Protein AF-0000000074206446 (afdb_homodimer)

Foldseek 3Di:
DDDPDDPDDPPDPDPVVLLVVLVPLLQAFFLAEEEAQELAFKDKDFALVCLLVLLVVLQLLQVLLPDHDDSVVLSVLQVQLVVVVVVVVLVQLQDQWAWDDALLCSQLVRSCVVPDQLSSLQCSQCSLVSQLVCVLRGMDIDGFPQNVVQLVLCVVVVHAYEYQYEDNHPPNSLVVCVVVPNNLSHLFYFYRNQLGIFFLHLVSVQLRQLLLVHAQLRYEYEEAAQSGGQSSSVVRNHSFYEHAHDDCHVPRPDDHPGDGSYYHPHCSVVSVSNVSHDHDDPDPPPPDDPPPPPPPPPPPPPFDPFPPDDPDPPPPDPDPPPPPPPPPLDFFLAEEEAQAQAFKDWDADPVLLLVLLQVVQSSSVSSPQHDHSVLSSVLVVQLVVQQVVVQVVQCVVCVQARRFDDEQLCSCLPRSQQSSQVRSDDPCNVPVSNVSSRCSRCRQVSQLSCQLSRTDIDGFPQSQQVLVLCVLVVHAYEHQYEDNDQVNSLVVCVVVPNSSSHNHYFYRNSVRHFFVHLVRVLSSCSNSVGDQQRYEYEEADLRGRQNSSVVSNHNFYEYEAPGPDHPVVLVVLCPDPPDSSHGPYYYHGPNVVCVVRNPRDPPPPD/DDDPDDPDDPPDPDPVVLLPVLVPLLQAFFLAEEEAQYLAFKDKDFALVCLLVLLVVLQLLQVLLPDHDDSVVLSVLQVQLVVVVVVVVLVQLQDQWAWDDALLCSQLVRSCVVPDQLSSLQCSQCSLVSQLVCVLRGMDIDGFPQNVVQLVLCVVVVHAYEYQYEDNHPPNSLVVCVVVPNNLSHLFYFYRNQLGIFFLHLVSVQLSQLLLVHAQLRYEYEEAACSGGQSSSVVRNHSFYEHAHDDCHVPRPDDDDGDGSYYHPHCSVVSVSNVSHDHDDPDPPPPDDPPPPPPPPPPPPPADPFPPDDPDPPPPDDDPPPPPPPPPLDFFLAEEEAQAQAFWDWDADPVLLLVLLQVVQSSSVSSPQHDHSVLSSVLVVQLVVQQVVVQVVQCVVCVQARRFDDEQLCSCLPRSQQSSQVSSDDPCNVPVSNVSSRCSRCRQVSQLSCQLSRTDIDGFPQSQQVLVLCVLVVHAYEHQYEDNDQVNSLVVCVVVPNSSSHNHYFYRNSVRHFFVHLVRVLSSCSNSVGDQQRYEYEEADLRGGQNSSVVSNHNFYEYEAPGPDHPVVLVVLCPDPPDSSHGPYYYHGPNVVCVVRNPRDPPPPD

Solvent-accessible surface area (backbone atoms only — not comparable to full-atom values): 62013 Å² total; per-residue (Å²): 132,85,80,80,81,79,80,77,77,81,77,72,84,65,76,59,64,69,51,56,63,36,55,54,44,54,41,46,39,45,68,28,46,34,29,22,44,71,39,44,46,25,38,77,44,77,33,77,84,39,44,63,60,51,19,42,54,51,30,52,49,37,39,36,22,70,42,85,56,59,42,69,60,42,31,50,41,38,52,26,15,52,51,25,49,53,25,38,53,54,22,36,32,44,25,60,72,24,67,40,67,50,47,41,53,46,29,33,26,32,40,24,36,91,49,59,70,27,57,19,43,31,43,29,45,41,14,64,60,50,44,31,51,49,59,59,57,38,34,46,75,44,77,32,62,39,45,72,59,33,56,51,49,28,59,76,70,67,33,48,30,30,36,44,30,76,34,87,36,44,67,40,52,52,51,52,32,47,73,70,72,46,51,84,67,42,39,42,54,35,27,12,44,66,64,44,38,23,54,18,17,26,63,54,54,42,35,50,26,26,23,56,70,49,49,30,56,44,18,33,36,37,24,25,37,49,52,32,36,39,42,13,34,60,70,42,42,36,40,30,33,35,32,18,52,42,97,51,32,89,57,53,94,44,80,67,87,71,74,58,55,42,80,29,76,42,45,45,53,51,41,55,46,57,69,68,20,38,74,72,73,85,64,85,64,71,80,69,74,73,72,79,65,74,72,73,74,67,76,68,75,68,78,72,77,76,72,77,80,76,76,82,76,76,78,72,77,79,78,75,81,71,80,78,61,80,69,72,83,68,65,42,46,24,43,38,30,29,39,80,33,49,42,26,44,70,41,80,41,70,69,48,38,47,52,47,19,37,52,53,15,52,49,37,32,63,24,72,45,57,47,46,35,64,52,42,55,64,24,47,62,56,29,53,51,44,47,52,51,48,52,54,51,44,48,63,72,28,71,70,48,77,21,64,36,69,45,43,44,55,47,35,44,67,43,35,34,61,49,48,25,60,63,50,34,71,69,39,48,78,50,42,62,27,59,34,30,37,32,35,42,41,11,60,66,50,35,43,52,48,54,55,26,61,36,50,74,41,76,36,70,36,40,68,60,41,44,52,38,31,54,74,70,67,30,31,27,26,41,46,30,76,43,80,36,50,67,42,51,52,51,53,33,44,75,70,68,49,40,80,56,46,17,31,47,38,29,10,36,78,72,42,38,21,65,37,16,30,60,46,53,39,49,43,33,44,26,47,68,34,52,38,64,48,15,35,39,40,24,28,45,42,80,29,46,38,37,7,32,50,68,42,44,39,52,38,34,35,31,38,43,83,27,83,41,55,58,67,56,52,50,52,40,55,67,39,82,79,49,83,42,40,47,78,42,77,38,74,44,56,43,54,46,36,80,73,58,35,80,73,64,78,71,75,76,128,134,84,80,79,81,78,80,76,74,80,78,71,84,64,75,58,64,69,49,56,64,36,56,57,43,54,41,46,41,46,67,28,45,34,30,22,44,70,38,43,46,26,40,76,44,79,32,78,83,39,45,63,58,52,20,43,54,51,30,52,49,36,38,35,21,69,42,84,56,60,42,70,61,42,30,49,41,38,52,24,17,51,50,26,48,53,26,37,53,54,22,36,32,45,25,61,71,26,66,40,67,50,46,40,52,47,28,33,27,31,40,23,36,92,50,56,70,29,56,18,43,29,44,28,45,41,16,65,62,51,44,30,51,47,58,60,56,40,35,47,76,44,78,31,62,38,44,72,60,35,54,51,48,29,59,76,71,66,32,46,30,30,36,44,29,76,35,87,36,41,67,40,53,52,51,52,31,48,75,70,72,47,50,86,67,42,40,42,54,35,27,12,43,67,62,44,38,24,55,19,17,26,63,56,55,42,35,50,24,25,23,54,70,49,50,30,56,45,17,34,36,39,23,25,36,51,52,32,36,39,41,13,32,60,69,42,42,34,38,30,34,33,31,19,51,42,97,51,31,91,58,54,96,44,80,68,88,72,75,58,56,43,80,30,75,42,45,46,53,50,43,54,46,57,68,68,20,39,73,72,72,82,65,84,64,71,79,68,74,72,72,78,65,72,71,74,73,67,77,67,77,72,77,72,77,76,71,78,80,76,76,83,76,77,77,75,78,80,80,77,82,73,80,79,62,80,68,72,83,69,66,43,46,25,43,37,28,28,39,78,33,49,42,26,43,71,41,79,40,68,68,48,39,47,52,47,20,35,51,53,15,53,47,36,33,63,26,73,46,57,47,46,36,64,51,42,54,65,25,48,62,56,29,52,51,45,49,52,51,49,52,54,51,44,48,63,73,30,73,67,46,79,21,64,36,70,46,45,43,56,48,34,45,67,43,36,34,60,50,48,26,60,62,49,33,70,67,38,48,77,52,44,61,27,59,34,30,37,32,34,40,39,12,60,65,48,34,42,53,48,55,56,26,60,36,50,74,42,77,37,69,35,41,67,60,42,46,51,38,29,55,74,71,68,32,32,27,27,42,45,30,75,41,80,35,49,67,42,52,51,51,53,33,44,73,71,69,50,39,79,57,46,18,31,47,35,29,9,36,78,72,41,39,21,66,37,16,29,60,48,53,38,49,44,33,44,26,47,69,33,51,38,64,48,15,35,38,39,24,28,44,40,80,30,45,38,37,8,33,50,69,42,44,39,52,37,33,33,32,38,43,83,26,82,41,56,59,68,58,52,51,52,39,55,66,38,82,79,49,83,42,40,46,78,41,76,38,74,45,55,43,55,45,36,81,72,57,34,80,72,64,79,71,74,74,128

Sequence (1212 aa):
MTDTSAAGAPSAPSALAASSLAVSALAVRPEALLLDFGGVIFQTRKRPEEWPGVAAYVAEHLARAGHRIATEDLESVLRGGNTALKSWKNAQSRRLEPTELTHREIWRDFYGSPLPAAAREVLAGSAGLLQHHLTATLAEHTVRPGIPELLDLARDLGVPLGIVSNAHSGRAHRALLDEHGLGDAFAVQVYSDEVGIRKPHPGMIELAAAALGTAPERCWYVGDTYDRDVVAGRRAGVGAVVLTRHHHTDNPPFPVAERADAVLDTPKGLVELLRAAEPVAPSSAPPMAPSATPSLAVPENGPAPTSPSSPKFLGSGPAQSEETSGSKERLPSALLLDHGGVLHVSVPDDAVRLAFAAGLADRLTRAGYPLTADQVSDAMPEVRAAHKDWKNRSEADAAGADVPEIDARTFWTQLALDPLARRVGGAVAEDPSGLRAWLRAEAHDLMARYARAKSVPTLRPGVRDLLEAAHAHGVPVAVVSNTVNGRAVREELDADGIGHLVGAHVYSDELGHRKPDRLMPATALRALGADPATAVFVGDKPQRDVLAARAAGVGVTVLVRGGSTPDDVLDALHADVGHPARPDHVIDEMGDLLGLLLPAAPSAVPMTDTSAAGAPSAPSALAASSLAVSALAVRPEALLLDFGGVIFQTRKRPEEWPGVAAYVAEHLARAGHRIATEDLESVLRGGNTALKSWKNAQSRRLEPTELTHREIWRDFYGSPLPAAAREVLAGSAGLLQHHLTATLAEHTVRPGIPELLDLARDLGVPLGIVSNAHSGRAHRALLDEHGLGDAFAVQVYSDEVGIRKPHPGMIELAAAALGTAPERCWYVGDTYDRDVVAGRRAGVGAVVLTRHHHTDNPPFPVAERADAVLDTPKGLVELLRAAEPVAPSSAPPMAPSATPSLAVPENGPAPTSPSSPKFLGSGPAQSEETSGSKERLPSALLLDHGGVLHVSVPDDAVRLAFAAGLADRLTRAGYPLTADQVSDAMPEVRAAHKDWKNRSEADAAGADVPEIDARTFWTQLALDPLARRVGGAVAEDPSGLRAWLRAEAHDLMARYARAKSVPTLRPGVRDLLEAAHAHGVPVAVVSNTVNGRAVREELDADGIGHLVGAHVYSDELGHRKPDRLMPATALRALGADPATAVFVGDKPQRDVLAARAAGVGVTVLVRGGSTPDDVLDALHADVGHPARPDHVIDEMGDLLGLLLPAAPSAVP

Nearest PDB structures (foldseek):
  3quc-assembly1_A  TM=5.834E-01  e=2.691E-07  Bacteroides thetaiotaomicron
  3qub-assembly1_A  TM=6.107E-01  e=7.166E-07  Bacteroides thetaiotaomicron
  3qxg-assembly1_B  TM=5.596E-01  e=4.158E-07  Bacteroides thetaiotaomicron
  3qu4-assembly5_E  TM=5.885E-01  e=2.247E-06  Bacteroides thetaiotaomicron
  3qu7-assembly3_A  TM=5.609E-01  e=1.304E-06  Bacteroides thetaiotaomicron

Organism: NCBI:txid88382

Secondary structure (DSSP, 8-state):
--------------THHHHHHHHHHTTBPPSEEEE-TBTTTEEEEE-GGGHHHHHHHHHHHHHHTT----HHHHHHHHHHHHHHHHHHHHHHTTSSSPBPPPHHHIIIIIITTTS-HHHHHHHHHTHHHHHHHHHHHSEEEEEPTTHHHHHHHHHHHT--EEEEE--S-HHHHHHHHHHTT-GGG-SEEEEHHHHSB-TT-THHHHHHHHHTTS-GGGEEEEES-IIIIIHHHHHHT-SEEEEE--TTTT--SS------SEEESSTHHHHHHHHHPBPPP---------------------------------------------------S-EEE-SBTTTEEEE--HHHHHHHHHHHHHHHHHTT----HHHHHHHHHHHHHHHHHHHHHHHHHHTTSS-BPPPHHHIIIIISHHHHHHHH-HHHHH-THHHHHHHHHHHHHHHHHHHHHS-EEEEPTTHHHHHHHHHHTT--EEEEE--S-HHHHHHHHHHTT-GGG--EEEEHHHHSB-TTSTHHHHHHHHHHT--GGG-EEEES-IIIIIHHHHHTT-SEEEEETTSSS-HHHHHHHHH-TT-TT--SEEESSTTHHHHHTS--------/--------------THHHHHHHHHHTTBPPSEEEE-TBTTTEEEEE-GGGHHHHHHHHHHHHHHTT----HHHHHHHHHHHHHHHHHHHHHHTTSSSPBPPPHHHIIIIIITTTS-HHHHHHHHHTHHHHHHHHHHHSEEEEEPTTHHHHHHHHHHHT--EEEEE--S-HHHHHHHHHHTT-GGG-SEEEEHHHHSB-TT-THHHHHHHHHTTS-GGGEEEEES-IIIIIHHHHHHT-SEEEEE--TTTT--SS------SEEESSTHHHHHHHHHPBPP----------------------------------------------------S-EEE-SBTTTEEEE--HHHHHHHHHHHHHHHHHTT----HHHHHHHHHHHHHHHHHHHHHHHHHHTTSS-BPPPHHHIIIIISHHHHHHHH-HHHHH-THHHHHHHHHHHHHHHHHHHHHS-EEEEPTTHHHHHHHHHHTT--EEEEE--S-HHHHHHHHHHTT-GGG--EEEEHHHHSB-TTSTHHHHHHHHHHT--GGG-EEEES-IIIIIHHHHHTT-SEEEEETTSSS-HHHHHHHHH-TT-TT--SEEESSTTHHHHHTS--------

Structure (mmCIF, N/CA/C/O backbone):
data_AF-0000000074206446-model_v1
#
loop_
_entity.id
_entity.type
_entity.pdbx_description
1 polymer 'HAD superfamily hydrolase (TIGR01509 family)'
#
loop_
_atom_site.group_PDB
_atom_site.id
_atom_site.type_symbol
_atom_site.label_atom_id
_atom_site.label_alt_id
_atom_site.label_comp_id
_atom_site.label_asym_id
_atom_site.label_entity_id
_atom_site.label_seq_id
_atom_site.pdbx_PDB_ins_code
_atom_site.Cartn_x
_atom_site.Cartn_y
_atom_site.Cartn_z
_atom_site.occupancy
_atom_site.B_iso_or_equiv
_atom_site.auth_seq_id
_atom_site.auth_comp_id
_atom_site.auth_asym_id
_atom_site.auth_atom_id
_atom_site.pdbx_PDB_model_num
ATOM 1 N N . MET A 1 1 ? 27.375 50.906 -47.625 1 24.5 1 MET A N 1
ATOM 2 C CA . MET A 1 1 ? 27.688 49.562 -48.062 1 24.5 1 MET A CA 1
ATOM 3 C C . MET A 1 1 ? 28.281 48.719 -46.938 1 24.5 1 MET A C 1
ATOM 5 O O . MET A 1 1 ? 28.953 47.719 -47.156 1 24.5 1 MET A O 1
ATOM 9 N N . THR A 1 2 ? 28.094 49.094 -45.688 1 27.64 2 THR A N 1
ATOM 10 C CA . THR A 1 2 ? 28.797 48.656 -44.469 1 27.64 2 THR A CA 1
ATOM 11 C C . THR A 1 2 ? 28.5 47.219 -44.156 1 27.64 2 THR A C 1
ATOM 13 O O . THR A 1 2 ? 27.328 46.812 -44.125 1 27.64 2 THR A O 1
ATOM 16 N N . ASP A 1 3 ? 29.469 46.312 -44.438 1 25.67 3 ASP A N 1
ATOM 17 C CA . ASP A 1 3 ? 29.594 44.875 -44.469 1 25.67 3 ASP A CA 1
ATOM 18 C C . ASP A 1 3 ? 29.562 44.281 -43.031 1 25.67 3 ASP A C 1
ATOM 20 O O . ASP A 1 3 ? 30.5 44.469 -42.25 1 25.67 3 ASP A O 1
ATOM 24 N N . THR A 1 4 ? 28.453 44.312 -42.281 1 30.42 4 THR A N 1
ATOM 25 C CA . THR A 1 4 ? 28.344 43.875 -40.875 1 30.42 4 THR A CA 1
ATOM 26 C C . THR A 1 4 ? 28.625 42.375 -40.781 1 30.42 4 THR A C 1
ATOM 28 O O . THR A 1 4 ? 27.969 41.562 -41.438 1 30.42 4 THR A O 1
ATOM 31 N N . SER A 1 5 ? 29.859 41.969 -40.375 1 26.14 5 SER A N 1
ATOM 32 C CA . SER A 1 5 ? 30.484 40.656 -40.25 1 26.14 5 SER A CA 1
ATOM 33 C C . SER A 1 5 ? 29.734 39.781 -39.25 1 26.14 5 SER A C 1
ATOM 35 O O . SER A 1 5 ? 29.422 40.219 -38.125 1 26.14 5 SER A O 1
ATOM 37 N N . ALA A 1 6 ? 29.062 38.688 -39.781 1 25.64 6 ALA A N 1
ATOM 38 C CA . ALA A 1 6 ? 28.219 37.656 -39.188 1 25.64 6 ALA A CA 1
ATOM 39 C C . ALA A 1 6 ? 28.969 36.844 -38.156 1 25.64 6 ALA A C 1
ATOM 41 O O . ALA A 1 6 ? 29.953 36.188 -38.469 1 25.64 6 ALA A O 1
ATOM 42 N N . ALA A 1 7 ? 29.016 37.25 -36.844 1 30.38 7 ALA A N 1
ATOM 43 C CA . ALA A 1 7 ? 29.625 36.594 -35.719 1 30.38 7 ALA A CA 1
ATOM 44 C C . ALA A 1 7 ? 29.203 35.125 -35.656 1 30.38 7 ALA A C 1
ATOM 46 O O . ALA A 1 7 ? 28 34.812 -35.719 1 30.38 7 ALA A O 1
ATOM 47 N N . GLY A 1 8 ? 30.078 34.188 -36.062 1 25.44 8 GLY A N 1
ATOM 48 C CA . GLY A 1 8 ? 30 32.75 -36.219 1 25.44 8 GLY A CA 1
ATOM 49 C C . GLY A 1 8 ? 29.516 32.031 -35 1 25.44 8 GLY A C 1
ATOM 50 O O . GLY A 1 8 ? 29.766 32.469 -33.875 1 25.44 8 GLY A O 1
ATOM 51 N N . ALA A 1 9 ? 28.359 31.266 -35.094 1 31.3 9 ALA A N 1
ATOM 52 C CA . ALA A 1 9 ? 27.625 30.422 -34.156 1 31.3 9 ALA A CA 1
ATOM 53 C C . ALA A 1 9 ? 28.562 29.422 -33.469 1 31.3 9 ALA A C 1
ATOM 55 O O . ALA A 1 9 ? 29.391 28.781 -34.094 1 31.3 9 ALA A O 1
ATOM 56 N N . PRO A 1 10 ? 28.828 29.625 -32.156 1 31.64 10 PRO A N 1
ATOM 57 C CA . PRO A 1 10 ? 29.703 28.672 -31.469 1 31.64 10 PRO A CA 1
ATOM 58 C C . PRO A 1 10 ? 29.312 27.219 -31.719 1 31.64 10 PRO A C 1
ATOM 60 O O . PRO A 1 10 ? 28.141 26.922 -31.969 1 31.64 10 PRO A O 1
ATOM 63 N N . SER A 1 11 ? 30.234 26.406 -32.375 1 27.33 11 SER A N 1
ATOM 64 C CA . SER A 1 11 ? 30.094 24.984 -32.719 1 27.33 11 SER A CA 1
ATOM 65 C C . SER A 1 11 ? 29.688 24.156 -31.516 1 27.33 11 SER A C 1
ATOM 67 O O . SER A 1 11 ? 30.188 24.391 -30.406 1 27.33 11 SER A O 1
ATOM 69 N N . ALA A 1 12 ? 28.5 23.562 -31.594 1 31.23 12 ALA A N 1
ATOM 70 C CA . ALA A 1 12 ? 27.875 22.641 -30.656 1 31.23 12 ALA A CA 1
ATOM 71 C C . ALA A 1 12 ? 28.844 21.531 -30.25 1 31.23 12 ALA A C 1
ATOM 73 O O . ALA A 1 12 ? 29.562 20.984 -31.078 1 31.23 12 ALA A O 1
ATOM 74 N N . PRO A 1 13 ? 29.203 21.562 -28.875 1 32.97 13 PRO A N 1
ATOM 75 C CA . PRO A 1 13 ? 30.156 20.547 -28.438 1 32.97 13 PRO A CA 1
ATOM 76 C C . PRO A 1 13 ? 29.891 19.172 -29.047 1 32.97 13 PRO A C 1
ATOM 78 O O . PRO A 1 13 ? 28.734 18.859 -29.359 1 32.97 13 PRO A O 1
ATOM 81 N N . SER A 1 14 ? 30.844 18.5 -29.688 1 27.55 14 SER A N 1
ATOM 82 C CA . SER A 1 14 ? 30.859 17.328 -30.562 1 27.55 14 SER A CA 1
ATOM 83 C C . SER A 1 14 ? 30.328 16.094 -29.859 1 27.55 14 SER A C 1
ATOM 85 O O . SER A 1 14 ? 30.609 15.883 -28.672 1 27.55 14 SER A O 1
ATOM 87 N N . ALA A 1 15 ? 29.359 15.383 -30.516 1 32.84 15 ALA A N 1
ATOM 88 C CA . ALA A 1 15 ? 28.781 14.055 -30.344 1 32.84 15 ALA A CA 1
ATOM 89 C C . ALA A 1 15 ? 29.859 13.031 -30 1 32.84 15 ALA A C 1
ATOM 91 O O . ALA A 1 15 ? 29.547 11.859 -29.75 1 32.84 15 ALA A O 1
ATOM 92 N N . LEU A 1 16 ? 31.078 13.375 -30.125 1 29.05 16 LEU A N 1
ATOM 93 C CA . LEU A 1 16 ? 32.156 12.398 -29.969 1 29.05 16 LEU A CA 1
ATOM 94 C C . LEU A 1 16 ? 32.375 12.086 -28.484 1 29.05 16 LEU A C 1
ATOM 96 O O . LEU A 1 16 ? 32.781 10.977 -28.141 1 29.05 16 LEU A O 1
ATOM 100 N N . ALA A 1 17 ? 32.219 13.023 -27.578 1 33.34 17 ALA A N 1
ATOM 101 C CA . ALA A 1 17 ? 32.594 12.734 -26.188 1 33.34 17 ALA A CA 1
ATOM 102 C C . ALA A 1 17 ? 31.562 11.805 -25.547 1 33.34 17 ALA A C 1
ATOM 104 O O . ALA A 1 17 ? 31.891 11.039 -24.641 1 33.34 17 ALA A O 1
ATOM 105 N N . ALA A 1 18 ? 30.328 11.992 -25.875 1 36.38 18 ALA A N 1
ATOM 106 C CA . ALA A 1 18 ? 29.312 11.07 -25.375 1 36.38 18 ALA A CA 1
ATOM 107 C C . ALA A 1 18 ? 29.547 9.656 -25.906 1 36.38 18 ALA A C 1
ATOM 109 O O . ALA A 1 18 ? 29.094 8.68 -25.297 1 36.38 18 ALA A O 1
ATOM 110 N N . SER A 1 19 ? 30.078 9.492 -27.047 1 36.16 19 SER A N 1
ATOM 111 C CA . SER A 1 19 ? 30.359 8.219 -27.703 1 36.16 19 SER A CA 1
ATOM 112 C C . SER A 1 19 ? 31.5 7.484 -27.016 1 36.16 19 SER A C 1
ATOM 114 O O . SER A 1 19 ? 31.578 6.254 -27.062 1 36.16 19 SER A O 1
ATOM 116 N N . SER A 1 20 ? 32.406 8.148 -26.422 1 39.66 20 SER A N 1
ATOM 117 C CA . SER A 1 20 ? 33.625 7.496 -25.906 1 39.66 20 SER A CA 1
ATOM 118 C C . SER A 1 20 ? 33.375 6.812 -24.578 1 39.66 20 SER A C 1
ATOM 120 O O . SER A 1 20 ? 33.938 5.754 -24.297 1 39.66 20 SER A O 1
ATOM 122 N N . LEU A 1 21 ? 32.594 7.391 -23.672 1 40.78 21 LEU A N 1
ATOM 123 C CA . LEU A 1 21 ? 32.375 6.789 -22.375 1 40.78 21 LEU A CA 1
ATOM 124 C C . LEU A 1 21 ? 31.391 5.613 -22.484 1 40.78 21 LEU A C 1
ATOM 126 O O . LEU A 1 21 ? 31.453 4.684 -21.672 1 40.78 21 LEU A O 1
ATOM 130 N N . ALA A 1 22 ? 30.344 5.645 -23.328 1 45.88 22 ALA A N 1
ATOM 131 C CA . ALA A 1 22 ? 29.453 4.527 -23.609 1 45.88 22 ALA A CA 1
ATOM 132 C C . ALA A 1 22 ? 30.219 3.309 -24.109 1 45.88 22 ALA A C 1
ATOM 134 O O . ALA A 1 22 ? 29.891 2.17 -23.766 1 45.88 22 ALA A O 1
ATOM 135 N N . VAL A 1 23 ? 31.203 3.527 -24.938 1 51.34 23 VAL A N 1
ATOM 136 C CA . VAL A 1 23 ? 31.984 2.504 -25.625 1 51.34 23 VAL A CA 1
ATOM 137 C C . VAL A 1 23 ? 32.75 1.669 -24.594 1 51.34 23 VAL A C 1
ATOM 139 O O . VAL A 1 23 ? 32.875 0.45 -24.75 1 51.34 23 VAL A O 1
ATOM 142 N N . SER A 1 24 ? 32.812 2.291 -23.375 1 71.88 24 SER A N 1
ATOM 143 C CA . SER A 1 24 ? 33.688 1.622 -22.422 1 71.88 24 SER A CA 1
ATOM 144 C C . SER A 1 24 ? 32.938 0.588 -21.594 1 71.88 24 SER A C 1
ATOM 146 O O . SER A 1 24 ? 33.406 -0.531 -21.391 1 71.88 24 SER A O 1
ATOM 148 N N . ALA A 1 25 ? 31.562 0.763 -21.344 1 82.81 25 ALA A N 1
ATOM 149 C CA . ALA A 1 25 ? 30.844 -0.16 -20.484 1 82.81 25 ALA A CA 1
ATOM 150 C C . ALA A 1 25 ? 30.531 -1.463 -21.219 1 82.81 25 ALA A C 1
ATOM 152 O O . ALA A 1 25 ? 30.453 -2.527 -20.594 1 82.81 25 ALA A O 1
ATOM 153 N N . LEU A 1 26 ? 30.422 -1.42 -22.547 1 93.56 26 LEU A N 1
ATOM 154 C CA . LEU A 1 26 ? 30 -2.564 -23.344 1 93.56 26 LEU A CA 1
ATOM 155 C C . LEU A 1 26 ? 31.203 -3.32 -23.891 1 93.56 26 LEU A C 1
ATOM 157 O O . LEU A 1 26 ? 31.047 -4.316 -24.609 1 93.56 26 LEU A O 1
ATOM 161 N N . ALA A 1 27 ? 32.375 -2.82 -23.531 1 92.75 27 ALA A N 1
ATOM 162 C CA . ALA A 1 27 ? 33.594 -3.475 -23.984 1 92.75 27 ALA A CA 1
ATOM 163 C C . ALA A 1 27 ? 33.875 -4.738 -23.172 1 92.75 27 ALA A C 1
ATOM 165 O O . ALA A 1 27 ? 34.531 -5.66 -23.656 1 92.75 27 ALA A O 1
ATOM 166 N N . VAL A 1 28 ? 33.375 -4.738 -21.953 1 94.19 28 VAL A N 1
ATOM 167 C CA . VAL A 1 28 ? 33.594 -5.867 -21.062 1 94.19 28 VAL A CA 1
ATOM 168 C C . VAL A 1 28 ? 32.438 -6.859 -21.188 1 94.19 28 VAL A C 1
ATOM 170 O O . VAL A 1 28 ? 31.266 -6.48 -21.062 1 94.19 28 VAL A O 1
ATOM 173 N N . ARG A 1 29 ? 32.75 -8.133 -21.469 1 96.81 29 ARG A N 1
ATOM 174 C CA . ARG A 1 29 ? 31.719 -9.164 -21.5 1 96.81 29 ARG A CA 1
ATOM 175 C C . ARG A 1 29 ? 31.078 -9.344 -20.125 1 96.81 29 ARG A C 1
ATOM 177 O O . ARG A 1 29 ? 31.781 -9.484 -19.125 1 96.81 29 ARG A O 1
ATOM 184 N N . PRO A 1 30 ? 29.781 -9.281 -20.047 1 97.81 30 PRO A N 1
ATOM 185 C CA . PRO A 1 30 ? 29.141 -9.43 -18.75 1 97.81 30 PRO A CA 1
ATOM 186 C C . PRO A 1 30 ? 29.234 -10.852 -18.203 1 97.81 30 PRO A C 1
ATOM 188 O O . PRO A 1 30 ? 29.281 -11.812 -18.969 1 97.81 30 PRO A O 1
ATOM 191 N N . GLU A 1 31 ? 29.234 -10.969 -16.906 1 97.69 31 GLU A N 1
ATOM 192 C CA . GLU A 1 31 ? 29.141 -12.281 -16.266 1 97.69 31 GLU A CA 1
ATOM 193 C C . GLU A 1 31 ? 27.75 -12.883 -16.422 1 97.69 31 GLU A C 1
ATOM 195 O O . GLU A 1 31 ? 27.594 -14.102 -16.391 1 97.69 31 GLU A O 1
ATOM 200 N N . ALA A 1 32 ? 26.75 -12.055 -16.547 1 98.5 32 ALA A N 1
ATOM 201 C CA . ALA A 1 32 ? 25.391 -12.461 -16.844 1 98.5 32 ALA A CA 1
ATOM 202 C C . ALA A 1 32 ? 24.672 -11.406 -17.703 1 98.5 32 ALA A C 1
ATOM 204 O O . ALA A 1 32 ? 24.953 -10.211 -17.578 1 98.5 32 ALA A O 1
ATOM 205 N N . LEU A 1 33 ? 23.844 -11.844 -18.562 1 98.69 33 LEU A N 1
ATOM 206 C CA . LEU A 1 33 ? 23.016 -10.977 -19.391 1 98.69 33 LEU A CA 1
ATOM 207 C C . LEU A 1 33 ? 21.547 -11.078 -18.969 1 98.69 33 LEU A C 1
ATOM 209 O O . LEU A 1 33 ? 20.922 -12.133 -19.094 1 98.69 33 LEU A O 1
ATOM 213 N N . LEU A 1 34 ? 21.031 -10 -18.391 1 98.88 34 LEU A N 1
ATOM 214 C CA . LEU A 1 34 ? 19.656 -9.945 -17.891 1 98.88 34 LEU A CA 1
ATOM 215 C C . LEU A 1 34 ? 18.734 -9.25 -18.875 1 98.88 34 LEU A C 1
ATOM 217 O O . LEU A 1 34 ? 19.016 -8.125 -19.312 1 98.88 34 LEU A O 1
ATOM 221 N N . LEU A 1 35 ? 17.625 -9.914 -19.25 1 98.81 35 LEU A N 1
ATOM 222 C CA . LEU A 1 35 ? 16.766 -9.43 -20.312 1 98.81 35 LEU A CA 1
ATOM 223 C C . LEU A 1 35 ? 15.352 -9.18 -19.797 1 98.81 35 LEU A C 1
ATOM 225 O O . LEU A 1 35 ? 14.828 -9.969 -19.016 1 98.81 35 LEU A O 1
ATOM 229 N N . ASP A 1 36 ? 14.797 -8.078 -20.203 1 98.25 36 ASP A N 1
ATOM 230 C CA . ASP A 1 36 ? 13.352 -7.918 -20.078 1 98.25 36 ASP A CA 1
ATOM 231 C C . ASP A 1 36 ? 12.609 -8.883 -21 1 98.25 36 ASP A C 1
ATOM 233 O O . ASP A 1 36 ? 13.188 -9.414 -21.953 1 98.25 36 ASP A O 1
ATOM 237 N N . PHE A 1 37 ? 11.367 -9.172 -20.688 1 97.56 37 PHE A N 1
ATOM 238 C CA . PHE A 1 37 ? 10.547 -10.102 -21.438 1 97.56 37 PHE A CA 1
ATOM 239 C C . PHE A 1 37 ? 9.906 -9.414 -22.641 1 97.56 37 PHE A C 1
ATOM 241 O O . PHE A 1 37 ? 10.336 -9.594 -23.781 1 97.56 37 PHE A O 1
ATOM 248 N N . GLY A 1 38 ? 9.008 -8.469 -22.312 1 94.75 38 GLY A N 1
ATOM 249 C CA . GLY A 1 38 ? 8.297 -7.734 -23.344 1 94.75 38 GLY A CA 1
ATOM 250 C C . GLY A 1 38 ? 9.133 -6.66 -24 1 94.75 38 GLY A C 1
ATOM 251 O O . GLY A 1 38 ? 9.812 -5.887 -23.312 1 94.75 38 GLY A O 1
ATOM 252 N N . GLY A 1 39 ? 9.086 -6.559 -25.266 1 95.06 39 GLY A N 1
ATOM 253 C CA . GLY A 1 39 ? 9.836 -5.555 -26 1 95.06 39 GLY A CA 1
ATOM 254 C C . GLY A 1 39 ? 11.281 -5.949 -26.25 1 95.06 39 GLY A C 1
ATOM 255 O O . GLY A 1 39 ? 11.984 -5.281 -27.016 1 95.06 39 GLY A O 1
ATOM 256 N N . VAL A 1 40 ? 11.719 -7.027 -25.609 1 97.44 40 VAL A N 1
ATOM 257 C CA . VAL A 1 40 ? 13.086 -7.504 -25.797 1 97.44 40 VAL A CA 1
ATOM 258 C C . VAL A 1 40 ? 13.062 -8.922 -26.359 1 97.44 40 VAL A C 1
ATOM 260 O O . VAL A 1 40 ? 13.328 -9.133 -27.547 1 97.44 40 VAL A O 1
ATOM 263 N N . ILE A 1 41 ? 12.547 -9.883 -25.578 1 98.06 41 ILE A N 1
ATOM 264 C CA . ILE A 1 41 ? 12.477 -11.258 -26.047 1 98.06 41 ILE A CA 1
ATOM 265 C C . ILE A 1 41 ? 11.297 -11.406 -27.016 1 98.06 41 ILE A C 1
ATOM 267 O O . ILE A 1 41 ? 11.43 -11.992 -28.078 1 98.06 41 ILE A O 1
ATOM 271 N N . PHE A 1 42 ? 10.203 -10.828 -26.578 1 97 42 PHE A N 1
ATOM 272 C CA . PHE A 1 42 ? 8.977 -10.938 -27.359 1 97 42 PHE A CA 1
ATOM 273 C C . PHE A 1 42 ? 8.469 -9.562 -27.766 1 97 42 PHE A C 1
ATOM 275 O O . PHE A 1 42 ? 8.609 -8.594 -27.016 1 97 42 PHE A O 1
ATOM 282 N N . GLN A 1 43 ? 7.965 -9.453 -28.906 1 95.12 43 GLN A N 1
ATOM 283 C CA . GLN A 1 43 ? 7.098 -8.336 -29.266 1 95.12 43 GLN A CA 1
ATOM 284 C C . GLN A 1 43 ? 5.629 -8.68 -29.031 1 95.12 43 GLN A C 1
ATOM 286 O O . GLN A 1 43 ? 5.211 -9.82 -29.281 1 95.12 43 GLN A O 1
ATOM 291 N N . THR A 1 44 ? 4.902 -7.727 -28.516 1 91.62 44 THR A N 1
ATOM 292 C CA . THR A 1 44 ? 3.52 -7.953 -28.125 1 91.62 44 THR A CA 1
ATOM 293 C C . THR A 1 44 ? 2.566 -7.152 -29.016 1 91.62 44 THR A C 1
ATOM 295 O O . THR A 1 44 ? 2.781 -5.961 -29.25 1 91.62 44 THR A O 1
ATOM 298 N N . ARG A 1 45 ? 1.616 -7.809 -29.594 1 92.62 45 ARG A N 1
ATOM 299 C CA . ARG A 1 45 ? 0.49 -7.156 -30.25 1 92.62 45 ARG A CA 1
ATOM 300 C C . ARG A 1 45 ? -0.791 -7.32 -29.453 1 92.62 45 ARG A C 1
ATOM 302 O O . ARG A 1 45 ? -1.239 -8.445 -29.203 1 92.62 45 ARG A O 1
ATOM 309 N N . LYS A 1 46 ? -1.37 -6.199 -29.047 1 93 46 LYS A N 1
ATOM 310 C CA . LYS A 1 46 ? -2.621 -6.242 -28.297 1 93 46 LYS A CA 1
ATOM 311 C C . LYS A 1 46 ? -3.771 -6.73 -29.172 1 93 46 LYS A C 1
ATOM 313 O O . LYS A 1 46 ? -3.797 -6.465 -30.375 1 93 46 LYS A O 1
ATOM 318 N N . ARG A 1 47 ? -4.684 -7.449 -28.562 1 96.25 47 ARG A N 1
ATOM 319 C CA . ARG A 1 47 ? -5.867 -7.969 -29.234 1 96.25 47 ARG A CA 1
ATOM 320 C C . ARG A 1 47 ? -7.141 -7.457 -28.578 1 96.25 47 ARG A C 1
ATOM 322 O O . ARG A 1 47 ? -7.898 -8.234 -27.984 1 96.25 47 ARG A O 1
ATOM 329 N N . PRO A 1 48 ? -7.449 -6.172 -28.766 1 94.94 48 PRO A N 1
ATOM 330 C CA . PRO A 1 48 ? -8.648 -5.625 -28.125 1 94.94 48 PRO A CA 1
ATOM 331 C C . PRO A 1 48 ? -9.93 -6.324 -28.578 1 94.94 48 PRO A C 1
ATOM 333 O O . PRO A 1 48 ? -10.93 -6.328 -27.859 1 94.94 48 PRO A O 1
ATOM 336 N N . GLU A 1 49 ? -9.875 -6.977 -29.75 1 96.25 49 GLU A N 1
ATOM 337 C CA . GLU A 1 49 ? -11.039 -7.668 -30.312 1 96.25 49 GLU A CA 1
ATOM 338 C C . GLU A 1 49 ? -11.398 -8.898 -29.484 1 96.25 49 GLU A C 1
ATOM 340 O O . GLU A 1 49 ? -12.492 -9.453 -29.641 1 96.25 49 GLU A O 1
ATOM 345 N N . GLU A 1 50 ? -10.547 -9.297 -28.594 1 97.5 50 GLU A N 1
ATOM 346 C CA . GLU A 1 50 ? -10.766 -10.523 -27.844 1 97.5 50 GLU A CA 1
ATOM 347 C C . GLU A 1 50 ? -11.469 -10.234 -26.516 1 97.5 50 GLU A C 1
ATOM 349 O O . GLU A 1 50 ? -11.789 -11.156 -25.766 1 97.5 50 GLU A O 1
ATOM 354 N N . TRP A 1 51 ? -11.828 -8.969 -26.188 1 97.81 51 TRP A N 1
ATOM 355 C CA . TRP A 1 51 ? -12.438 -8.609 -24.922 1 97.81 51 TRP A CA 1
ATOM 356 C C . TRP A 1 51 ? -13.773 -9.328 -24.734 1 97.81 51 TRP A C 1
ATOM 358 O O . TRP A 1 51 ? -14.07 -9.82 -23.641 1 97.81 51 TRP A O 1
ATOM 368 N N . PRO A 1 52 ? -14.648 -9.461 -25.781 1 97.88 52 PRO A N 1
ATOM 369 C CA . PRO A 1 52 ? -15.898 -10.203 -25.594 1 97.88 52 PRO A CA 1
ATOM 370 C C . PRO A 1 52 ? -15.672 -11.648 -25.172 1 97.88 52 PRO A C 1
ATOM 372 O O . PRO A 1 52 ? -16.422 -12.18 -24.344 1 97.88 52 PRO A O 1
ATOM 375 N N . GLY A 1 53 ? -14.641 -12.234 -25.781 1 98.12 53 GLY A N 1
ATOM 376 C CA . GLY A 1 53 ? -14.305 -13.602 -25.406 1 98.12 53 GLY A CA 1
ATOM 377 C C . GLY A 1 53 ? -13.867 -13.727 -23.953 1 98.12 53 GLY A C 1
ATOM 378 O O . GLY A 1 53 ? -14.266 -14.664 -23.25 1 98.12 53 GLY A O 1
ATOM 379 N N . VAL A 1 54 ? -13.039 -12.789 -23.5 1 98.38 54 VAL A N 1
ATOM 380 C CA . VAL A 1 54 ? -12.609 -12.773 -22.109 1 98.38 54 VAL A CA 1
ATOM 381 C C . VAL A 1 54 ? -13.812 -12.562 -21.188 1 98.38 54 VAL A C 1
ATOM 383 O O . VAL A 1 54 ? -13.961 -13.25 -20.188 1 98.38 54 VAL A O 1
ATOM 386 N N . ALA A 1 55 ? -14.695 -11.602 -21.547 1 98.62 55 ALA A N 1
ATOM 387 C CA . ALA A 1 55 ? -15.898 -11.328 -20.75 1 98.62 55 ALA A CA 1
ATOM 388 C C . ALA A 1 55 ? -16.781 -12.562 -20.656 1 98.62 55 ALA A C 1
ATOM 390 O O . ALA A 1 55 ? -17.328 -12.867 -19.594 1 98.62 55 ALA A O 1
ATOM 391 N N . ALA A 1 56 ? -16.938 -13.289 -21.734 1 98.56 56 ALA A N 1
ATOM 392 C CA . ALA A 1 56 ? -17.75 -14.516 -21.766 1 98.56 56 ALA A CA 1
ATOM 393 C C . ALA A 1 56 ? -17.156 -15.57 -20.844 1 98.56 56 ALA A C 1
ATOM 395 O O . ALA A 1 56 ? -17.891 -16.266 -20.125 1 98.56 56 ALA A O 1
ATOM 396 N N . TYR A 1 57 ? -15.844 -15.734 -20.922 1 98.31 57 TYR A N 1
ATOM 397 C CA . TYR A 1 57 ? -15.148 -16.688 -20.062 1 98.31 57 TYR A CA 1
ATOM 398 C C . TYR A 1 57 ? -15.391 -16.375 -18.594 1 98.31 57 TYR A C 1
ATOM 400 O O . TYR A 1 57 ? -15.68 -17.281 -17.797 1 98.31 57 TYR A O 1
ATOM 408 N N . VAL A 1 58 ? -15.266 -15.102 -18.234 1 98.69 58 VAL A N 1
ATOM 409 C CA . VAL A 1 58 ? -15.469 -14.664 -16.859 1 98.69 58 VAL A CA 1
ATOM 410 C C . VAL A 1 58 ? -16.938 -14.836 -16.469 1 98.69 58 VAL A C 1
ATOM 412 O O . VAL A 1 58 ? -17.234 -15.25 -15.352 1 98.69 58 VAL A O 1
ATOM 415 N N . ALA A 1 59 ? -17.859 -14.523 -17.375 1 98.62 59 ALA A N 1
ATOM 416 C CA . ALA A 1 59 ? -19.297 -14.695 -17.125 1 98.62 59 ALA A CA 1
ATOM 417 C C . ALA A 1 59 ? -19.625 -16.156 -16.797 1 98.62 59 ALA A C 1
ATOM 419 O O . ALA A 1 59 ? -20.406 -16.438 -15.891 1 98.62 59 ALA A O 1
ATOM 420 N N . GLU A 1 60 ? -19.047 -17.031 -17.594 1 97.81 60 GLU A N 1
ATOM 421 C CA . GLU A 1 60 ? -19.25 -18.453 -17.359 1 97.81 60 GLU A CA 1
ATOM 422 C C . GLU A 1 60 ? -18.734 -18.875 -15.984 1 97.81 60 GLU A C 1
ATOM 424 O O . GLU A 1 60 ? -19.375 -19.672 -15.289 1 97.81 60 GLU A O 1
ATOM 429 N N . HIS A 1 61 ? -17.562 -18.375 -15.672 1 97.75 61 HIS A N 1
ATOM 430 C CA . HIS A 1 61 ? -17 -18.672 -14.367 1 97.75 61 HIS A CA 1
ATOM 431 C C . HIS A 1 61 ? -17.922 -18.219 -13.242 1 97.75 61 HIS A C 1
ATOM 433 O O . HIS A 1 61 ? -18.156 -18.969 -12.289 1 97.75 61 HIS A O 1
ATOM 439 N N . LEU A 1 62 ? -18.484 -17.031 -13.312 1 98.5 62 LEU A N 1
ATOM 440 C CA . LEU A 1 62 ? -19.406 -16.469 -12.32 1 98.5 62 LEU A CA 1
ATOM 441 C C . LEU A 1 62 ? -20.703 -17.266 -12.273 1 98.5 62 LEU A C 1
ATOM 443 O O . LEU A 1 62 ? -21.266 -17.484 -11.195 1 98.5 62 LEU A O 1
ATOM 447 N N . ALA A 1 63 ? -21.156 -17.719 -13.406 1 97.69 63 ALA A N 1
ATOM 448 C CA . ALA A 1 63 ? -22.406 -18.453 -13.492 1 97.69 63 ALA A CA 1
ATOM 449 C C . ALA A 1 63 ? -22.312 -19.781 -12.734 1 97.69 63 ALA A C 1
ATOM 451 O O . ALA A 1 63 ? -23.312 -20.234 -12.156 1 97.69 63 ALA A O 1
ATOM 452 N N . ARG A 1 64 ? -21.156 -20.359 -12.719 1 96.75 64 ARG A N 1
ATOM 453 C CA . ARG A 1 64 ? -20.953 -21.609 -11.984 1 96.75 64 ARG A CA 1
ATOM 454 C C . ARG A 1 64 ? -21.25 -21.422 -10.5 1 96.75 64 ARG A C 1
ATOM 456 O O . ARG A 1 64 ? -21.625 -22.359 -9.805 1 96.75 64 ARG A O 1
ATOM 463 N N . ALA A 1 65 ? -21.047 -20.234 -9.969 1 97.94 65 ALA A N 1
ATOM 464 C CA . ALA A 1 65 ? -21.281 -19.906 -8.562 1 97.94 65 ALA A CA 1
ATOM 465 C C . ALA A 1 65 ? -22.703 -19.391 -8.352 1 97.94 65 ALA A C 1
ATOM 467 O O . ALA A 1 65 ? -23.078 -19.031 -7.227 1 97.94 65 ALA A O 1
ATOM 468 N N . GLY A 1 66 ? -23.422 -19.234 -9.406 1 96.44 66 GLY A N 1
ATOM 469 C CA . GLY A 1 66 ? -24.797 -18.797 -9.297 1 96.44 66 GLY A CA 1
ATOM 470 C C . GLY A 1 66 ? -24.984 -17.312 -9.602 1 96.44 66 GLY A C 1
ATOM 471 O O . GLY A 1 66 ? -26.062 -16.766 -9.406 1 96.44 66 GLY A O 1
ATOM 472 N N . HIS A 1 67 ? -23.969 -16.641 -10.086 1 97.69 67 HIS A N 1
ATOM 473 C CA . HIS A 1 67 ? -24.047 -15.227 -10.406 1 97.69 67 HIS A CA 1
ATOM 474 C C . HIS A 1 67 ? -24.125 -15 -11.914 1 97.69 67 HIS A C 1
ATOM 476 O O . HIS A 1 67 ? -23.125 -15.133 -12.617 1 97.69 67 HIS A O 1
ATOM 482 N N . ARG A 1 68 ? -25.281 -14.625 -12.367 1 96.94 68 ARG A N 1
ATOM 483 C CA . ARG A 1 68 ? -25.469 -14.391 -13.797 1 96.94 68 ARG A CA 1
ATOM 484 C C . ARG A 1 68 ? -25.375 -12.906 -14.133 1 96.94 68 ARG A C 1
ATOM 486 O O . ARG A 1 68 ? -26.234 -12.125 -13.727 1 96.94 68 ARG A O 1
ATOM 493 N N . ILE A 1 69 ? -24.344 -12.547 -14.812 1 97.12 69 ILE A N 1
ATOM 494 C CA . ILE A 1 69 ? -24.109 -11.188 -15.273 1 97.12 69 ILE A CA 1
ATOM 495 C C . ILE A 1 69 ? -23.969 -11.172 -16.797 1 97.12 69 ILE A C 1
ATOM 497 O O . ILE A 1 69 ? -23.281 -12.023 -17.359 1 97.12 69 ILE A O 1
ATOM 501 N N . ALA A 1 70 ? -24.625 -10.203 -17.438 1 97.38 70 ALA A N 1
ATOM 502 C CA . ALA A 1 70 ? -24.562 -10.086 -18.891 1 97.38 70 ALA A CA 1
ATOM 503 C C . ALA A 1 70 ? -23.125 -9.852 -19.359 1 97.38 70 ALA A C 1
ATOM 505 O O . ALA A 1 70 ? -22.391 -9.07 -18.75 1 97.38 70 ALA A O 1
ATOM 506 N N . THR A 1 71 ? -22.734 -10.547 -20.422 1 97.81 71 THR A N 1
ATOM 507 C CA . THR A 1 71 ? -21.375 -10.484 -20.953 1 97.81 71 THR A CA 1
ATOM 508 C C . THR A 1 71 ? -21.016 -9.047 -21.312 1 97.81 71 THR A C 1
ATOM 510 O O . THR A 1 71 ? -19.875 -8.617 -21.094 1 97.81 71 THR A O 1
ATOM 513 N N . GLU A 1 72 ? -21.953 -8.297 -21.875 1 96.62 72 GLU A N 1
ATOM 514 C CA . GLU A 1 72 ? -21.703 -6.922 -22.297 1 96.62 72 GLU A CA 1
ATOM 515 C C . GLU A 1 72 ? -21.375 -6.039 -21.094 1 96.62 72 GLU A C 1
ATOM 517 O O . GLU A 1 72 ? -20.484 -5.191 -21.156 1 96.62 72 GLU A O 1
ATOM 522 N N . ASP A 1 73 ? -22.125 -6.242 -20.047 1 96.5 73 ASP A N 1
ATOM 523 C CA . ASP A 1 73 ? -21.875 -5.5 -18.828 1 96.5 73 ASP A CA 1
ATOM 524 C C . ASP A 1 73 ? -20.5 -5.852 -18.25 1 96.5 73 ASP A C 1
ATOM 526 O O . ASP A 1 73 ? -19.766 -4.965 -17.812 1 96.5 73 ASP A O 1
ATOM 530 N N . LEU A 1 74 ? -20.234 -7.121 -18.281 1 97.88 74 LEU A N 1
ATOM 531 C CA . LEU A 1 74 ? -18.953 -7.582 -17.75 1 97.88 74 LEU A CA 1
ATOM 532 C C . LEU A 1 74 ? -17.797 -7.051 -18.594 1 97.88 74 LEU A C 1
ATOM 534 O O . LEU A 1 74 ? -16.734 -6.715 -18.047 1 97.88 74 LEU A O 1
ATOM 538 N N . GLU A 1 75 ? -17.984 -7.043 -19.922 1 98.06 75 GLU A N 1
ATOM 539 C CA . GLU A 1 75 ? -16.953 -6.492 -20.781 1 98.06 75 GLU A CA 1
ATOM 540 C C . GLU A 1 75 ? -16.609 -5.055 -20.391 1 98.06 75 GLU A C 1
ATOM 542 O O . GLU A 1 75 ? -15.438 -4.695 -20.281 1 98.06 75 GLU A O 1
ATOM 547 N N . SER A 1 76 ? -17.656 -4.262 -20.188 1 97.25 76 SER A N 1
ATOM 548 C CA . SER A 1 76 ? -17.469 -2.869 -19.812 1 97.25 76 SER A CA 1
ATOM 549 C C . SER A 1 76 ? -16.734 -2.758 -18.469 1 97.25 76 SER A C 1
ATOM 551 O O . SER A 1 76 ? -15.828 -1.935 -18.328 1 97.25 76 SER A O 1
ATOM 553 N N . VAL A 1 77 ? -17.094 -3.6 -17.562 1 97.56 77 VAL A N 1
ATOM 554 C CA . VAL A 1 77 ? -16.484 -3.613 -16.234 1 97.56 77 VAL A CA 1
ATOM 555 C C . VAL A 1 77 ? -15 -3.975 -16.359 1 97.56 77 VAL A C 1
ATOM 557 O O . VAL A 1 77 ? -14.141 -3.293 -15.789 1 97.56 77 VAL A O 1
ATOM 560 N N . LEU A 1 78 ? -14.711 -4.98 -17.109 1 98.44 78 LEU A N 1
ATOM 561 C CA . LEU A 1 78 ? -13.344 -5.473 -17.25 1 98.44 78 LEU A CA 1
ATOM 562 C C . LEU A 1 78 ? -12.469 -4.449 -17.969 1 98.44 78 LEU A C 1
ATOM 564 O O . LEU A 1 78 ? -11.32 -4.223 -17.578 1 98.44 78 LEU A O 1
ATOM 568 N N . ARG A 1 79 ? -13.008 -3.834 -19 1 97.88 79 ARG A N 1
ATOM 569 C CA . ARG A 1 79 ? -12.266 -2.805 -19.734 1 97.88 79 ARG A CA 1
ATOM 570 C C . ARG A 1 79 ? -11.938 -1.628 -18.812 1 97.88 79 ARG A C 1
ATOM 572 O O . ARG A 1 79 ? -10.852 -1.049 -18.906 1 97.88 79 ARG A O 1
ATOM 579 N N . GLY A 1 80 ? -12.906 -1.264 -17.984 1 97.94 80 GLY A N 1
ATOM 580 C CA . GLY A 1 80 ? -12.648 -0.216 -17 1 97.94 80 GLY A CA 1
ATOM 581 C C . GLY A 1 80 ? -11.508 -0.552 -16.062 1 97.94 80 GLY A C 1
ATOM 582 O O . GLY A 1 80 ? -10.664 0.298 -15.773 1 97.94 80 GLY A O 1
ATOM 583 N N . GLY A 1 81 ? -11.523 -1.806 -15.539 1 98.31 81 GLY A N 1
ATOM 584 C CA . GLY A 1 81 ? -10.422 -2.26 -14.703 1 98.31 81 GLY A CA 1
ATOM 585 C C . GLY A 1 81 ? -9.078 -2.205 -15.398 1 98.31 81 GLY A C 1
ATOM 586 O O . GLY A 1 81 ? -8.078 -1.807 -14.797 1 98.31 81 GLY A O 1
ATOM 587 N N . ASN A 1 82 ? -9.078 -2.621 -16.641 1 98.19 82 ASN A N 1
ATOM 588 C CA . ASN A 1 82 ? -7.859 -2.588 -17.438 1 98.19 82 ASN A CA 1
ATOM 589 C C . ASN A 1 82 ? -7.324 -1.166 -17.594 1 98.19 82 ASN A C 1
ATOM 591 O O . ASN A 1 82 ? -6.113 -0.943 -17.5 1 98.19 82 ASN A O 1
ATOM 595 N N . THR A 1 83 ? -8.195 -0.208 -17.828 1 97.94 83 THR A N 1
ATOM 596 C CA . THR A 1 83 ? -7.82 1.197 -17.938 1 97.94 83 THR A CA 1
ATOM 597 C C . THR A 1 83 ? -7.203 1.703 -16.641 1 97.94 83 THR A C 1
ATOM 599 O O . THR A 1 83 ? -6.164 2.367 -16.656 1 97.94 83 THR A O 1
ATOM 602 N N . ALA A 1 84 ? -7.809 1.401 -15.555 1 98.44 84 ALA A N 1
ATOM 603 C CA . ALA A 1 84 ? -7.301 1.819 -14.25 1 98.44 84 ALA A CA 1
ATOM 604 C C . ALA A 1 84 ? -5.938 1.196 -13.961 1 98.44 84 ALA A C 1
ATOM 606 O O . ALA A 1 84 ? -5.055 1.85 -13.406 1 98.44 84 ALA A O 1
ATOM 607 N N . LEU A 1 85 ? -5.754 -0.051 -14.328 1 98.25 85 LEU A N 1
ATOM 608 C CA . LEU A 1 85 ? -4.484 -0.734 -14.109 1 98.25 85 LEU A CA 1
ATOM 609 C C . LEU A 1 85 ? -3.375 -0.092 -14.938 1 98.25 85 LEU A C 1
ATOM 611 O O . LEU A 1 85 ? -2.221 -0.044 -14.508 1 98.25 85 LEU A O 1
ATOM 615 N N . LYS A 1 86 ? -3.701 0.336 -16.141 1 97 86 LYS A N 1
ATOM 616 C CA . LYS A 1 86 ? -2.719 1.065 -16.938 1 97 86 LYS A CA 1
ATOM 617 C C . LYS A 1 86 ? -2.238 2.316 -16.203 1 97 86 LYS A C 1
ATOM 619 O O . LYS A 1 86 ? -1.039 2.598 -16.172 1 97 86 LYS A O 1
ATOM 624 N N . SER A 1 87 ? -3.162 3.068 -15.602 1 98.06 87 SER A N 1
ATOM 625 C CA . SER A 1 87 ? -2.814 4.234 -14.797 1 98.06 87 SER A CA 1
ATOM 626 C C . SER A 1 87 ? -1.954 3.842 -13.602 1 98.06 87 SER A C 1
ATOM 628 O O . SER A 1 87 ? -0.986 4.531 -13.273 1 98.06 87 SER A O 1
ATOM 630 N N . TRP A 1 88 ? -2.32 2.713 -12.945 1 98.44 88 TRP A N 1
ATOM 631 C CA . TRP A 1 88 ? -1.561 2.221 -11.805 1 98.44 88 TRP A CA 1
ATOM 632 C C . TRP A 1 88 ? -0.116 1.93 -12.195 1 98.44 88 TRP A C 1
ATOM 634 O O . TRP A 1 88 ? 0.817 2.352 -11.508 1 98.44 88 TRP A O 1
ATOM 644 N N . LYS A 1 89 ? 0.061 1.268 -13.312 1 97.81 89 LYS A N 1
ATOM 645 C CA . LYS A 1 89 ? 1.395 0.92 -13.797 1 97.81 89 LYS A CA 1
ATOM 646 C C . LYS A 1 89 ? 2.229 2.172 -14.055 1 97.81 89 LYS A C 1
ATOM 648 O O . LYS A 1 89 ? 3.402 2.232 -13.688 1 97.81 89 LYS A O 1
ATOM 653 N N . ASN A 1 90 ? 1.626 3.148 -14.672 1 97.06 90 ASN A N 1
ATOM 654 C CA . ASN A 1 90 ? 2.332 4.391 -14.961 1 97.06 90 ASN A CA 1
ATOM 655 C C . ASN A 1 90 ? 2.75 5.113 -13.688 1 97.06 90 ASN A C 1
ATOM 657 O O . ASN A 1 90 ? 3.861 5.637 -13.594 1 97.06 90 ASN A O 1
ATOM 661 N N . ALA A 1 91 ? 1.903 5.125 -12.734 1 98.19 91 ALA A N 1
ATOM 662 C CA . ALA A 1 91 ? 2.229 5.758 -11.461 1 98.19 91 ALA A CA 1
ATOM 663 C C . ALA A 1 91 ? 3.367 5.023 -10.758 1 98.19 91 ALA A C 1
ATOM 665 O O . ALA A 1 91 ? 4.27 5.652 -10.203 1 98.19 91 ALA A O 1
ATOM 666 N N . GLN A 1 92 ? 3.326 3.691 -10.812 1 98 92 GLN A N 1
ATOM 667 C CA . GLN A 1 92 ? 4.32 2.869 -10.133 1 98 92 GLN A CA 1
ATOM 668 C C . GLN A 1 92 ? 5.707 3.078 -10.727 1 98 92 GLN A C 1
ATOM 670 O O . GLN A 1 92 ? 6.715 2.961 -10.023 1 98 92 GLN A O 1
ATOM 675 N N . SER A 1 93 ? 5.77 3.467 -11.984 1 97.5 93 SER A N 1
ATOM 676 C CA . SER A 1 93 ? 7.051 3.604 -12.672 1 97.5 93 SER A CA 1
ATOM 677 C C . SER A 1 93 ? 7.801 4.84 -12.195 1 97.5 93 SER A C 1
ATOM 679 O O . SER A 1 93 ? 8.977 5.031 -12.531 1 97.5 93 SER A O 1
ATOM 681 N N . ARG A 1 94 ? 7.148 5.668 -11.359 1 98 94 ARG A N 1
ATOM 682 C CA . ARG A 1 94 ? 7.766 6.867 -10.797 1 98 94 ARG A CA 1
ATOM 683 C C . ARG A 1 94 ? 8.398 6.578 -9.445 1 98 94 ARG A C 1
ATOM 685 O O . ARG A 1 94 ? 9.344 7.254 -9.031 1 98 94 ARG A O 1
ATOM 692 N N . ARG A 1 95 ? 7.918 5.59 -8.805 1 97.94 95 ARG A N 1
ATOM 693 C CA . ARG A 1 95 ? 8.281 5.332 -7.418 1 97.94 95 ARG A CA 1
ATOM 694 C C . ARG A 1 95 ? 9.688 4.758 -7.312 1 97.94 95 ARG A C 1
ATOM 696 O O . ARG A 1 95 ? 10.164 4.102 -8.242 1 97.94 95 ARG A O 1
ATOM 703 N N . LEU A 1 96 ? 10.289 4.922 -6.148 1 96.62 96 LEU A N 1
ATOM 704 C CA . LEU A 1 96 ? 11.641 4.434 -5.883 1 96.62 96 LEU A CA 1
ATOM 705 C C . LEU A 1 96 ? 11.641 2.922 -5.688 1 96.62 96 LEU A C 1
ATOM 707 O O . LEU A 1 96 ? 12.5 2.225 -6.234 1 96.62 96 LEU A O 1
ATOM 711 N N . GLU A 1 97 ? 10.656 2.48 -4.914 1 96.94 97 GLU A N 1
ATOM 712 C CA . GLU A 1 97 ? 10.57 1.068 -4.551 1 96.94 97 GLU A CA 1
ATOM 713 C C . GLU A 1 97 ? 9.148 0.541 -4.707 1 96.94 97 GLU A C 1
ATOM 715 O O . GLU A 1 97 ? 8.531 0.114 -3.729 1 96.94 97 GLU A O 1
ATOM 720 N N . PRO A 1 98 ? 8.688 0.525 -5.984 1 98 98 PRO A N 1
ATOM 721 C CA . PRO A 1 98 ? 7.301 0.089 -6.191 1 98 98 PRO A CA 1
ATOM 722 C C . PRO A 1 98 ? 7.09 -1.384 -5.848 1 98 98 PRO A C 1
ATOM 724 O O . PRO A 1 98 ? 7.969 -2.213 -6.105 1 98 98 PRO A O 1
ATOM 727 N N . THR A 1 99 ? 5.996 -1.665 -5.242 1 97.88 99 THR A N 1
ATOM 728 C CA . THR A 1 99 ? 5.531 -3.021 -4.977 1 97.88 99 THR A CA 1
ATOM 729 C C . THR A 1 99 ? 4.539 -3.471 -6.043 1 97.88 99 THR A C 1
ATOM 731 O O . THR A 1 99 ? 3.922 -2.639 -6.715 1 97.88 99 THR A O 1
ATOM 734 N N . GLU A 1 100 ? 4.457 -4.766 -6.191 1 98.12 100 GLU A N 1
ATOM 735 C CA . GLU A 1 100 ? 3.516 -5.309 -7.168 1 98.12 100 GLU A CA 1
ATOM 736 C C . GLU A 1 100 ? 2.189 -5.684 -6.508 1 98.12 100 GLU A C 1
ATOM 738 O O . GLU A 1 100 ? 2.146 -5.973 -5.312 1 98.12 100 GLU A O 1
ATOM 743 N N . LEU A 1 101 ? 1.138 -5.656 -7.328 1 97.94 101 LEU A N 1
ATOM 744 C CA . LEU A 1 101 ? -0.176 -6.109 -6.883 1 97.94 101 LEU A CA 1
ATOM 745 C C . LEU A 1 101 ? -0.255 -7.633 -6.887 1 97.94 101 LEU A C 1
ATOM 747 O O . LEU A 1 101 ? 0.317 -8.289 -7.762 1 97.94 101 LEU A O 1
ATOM 751 N N . THR A 1 102 ? -0.984 -8.156 -5.922 1 97.44 102 THR A N 1
ATOM 752 C CA . THR A 1 102 ? -1.336 -9.57 -5.996 1 97.44 102 THR A CA 1
ATOM 753 C C . THR A 1 102 ? -2.453 -9.797 -7.012 1 97.44 102 THR A C 1
ATOM 755 O O . THR A 1 102 ? -3.148 -8.852 -7.395 1 97.44 102 THR A O 1
ATOM 758 N N . HIS A 1 103 ? -2.617 -11.023 -7.426 1 98.06 103 HIS A N 1
ATOM 759 C CA . HIS A 1 103 ? -3.719 -11.352 -8.328 1 98.06 103 HIS A CA 1
ATOM 760 C C . HIS A 1 103 ? -5.066 -11.039 -7.684 1 98.06 103 HIS A C 1
ATOM 762 O O . HIS A 1 103 ? -5.973 -10.523 -8.352 1 98.06 103 HIS A O 1
ATOM 768 N N . ARG A 1 104 ? -5.223 -11.367 -6.441 1 97.56 104 ARG A N 1
ATOM 769 C CA . ARG A 1 104 ? -6.465 -11.102 -5.727 1 97.56 104 ARG A CA 1
ATOM 770 C C . ARG A 1 104 ? -6.793 -9.617 -5.73 1 97.56 104 ARG A C 1
ATOM 772 O O . ARG A 1 104 ? -7.941 -9.227 -5.961 1 97.56 104 ARG A O 1
ATOM 779 N N . GLU A 1 105 ? -5.797 -8.781 -5.488 1 97.62 105 GLU A N 1
ATOM 780 C CA . GLU A 1 105 ? -6.004 -7.336 -5.52 1 97.62 105 GLU A CA 1
ATOM 781 C C . GLU A 1 105 ? -6.434 -6.871 -6.906 1 97.62 105 GLU A C 1
ATOM 783 O O . GLU A 1 105 ? -7.344 -6.047 -7.039 1 97.62 105 GLU A O 1
ATOM 788 N N . ILE A 1 106 ? -5.77 -7.379 -7.93 1 98.62 106 ILE A N 1
ATOM 789 C CA . ILE A 1 106 ? -6.055 -6.984 -9.305 1 98.62 106 ILE A CA 1
ATOM 790 C C . ILE A 1 106 ? -7.516 -7.293 -9.641 1 98.62 106 ILE A C 1
ATOM 792 O O . ILE A 1 106 ? -8.234 -6.434 -10.148 1 98.62 106 ILE A O 1
ATOM 796 N N . TRP A 1 107 ? -7.957 -8.414 -9.266 1 98.69 107 TRP A N 1
ATOM 797 C CA . TRP A 1 107 ? -9.281 -8.836 -9.703 1 98.69 107 TRP A CA 1
ATOM 798 C C . TRP A 1 107 ? -10.359 -8.336 -8.75 1 98.69 107 TRP A C 1
ATOM 800 O O . TRP A 1 107 ? -11.492 -8.07 -9.172 1 98.69 107 TRP A O 1
ATOM 810 N N . ARG A 1 108 ? -10.039 -8.164 -7.492 1 97.81 108 ARG A N 1
ATOM 811 C CA . ARG A 1 108 ? -10.992 -7.641 -6.523 1 97.81 108 ARG A CA 1
ATOM 812 C C . ARG A 1 108 ? -11.156 -6.129 -6.672 1 97.81 108 ARG A C 1
ATOM 814 O O . ARG A 1 108 ? -12.281 -5.621 -6.715 1 97.81 108 ARG A O 1
ATOM 821 N N . ASP A 1 109 ? -10.062 -5.422 -6.828 1 97.75 109 ASP A N 1
ATOM 822 C CA . ASP A 1 109 ? -10.07 -3.971 -6.68 1 97.75 109 ASP A CA 1
ATOM 823 C C . ASP A 1 109 ? -10.102 -3.277 -8.039 1 97.75 109 ASP A C 1
ATOM 825 O O . ASP A 1 109 ? -10.406 -2.086 -8.133 1 97.75 109 ASP A O 1
ATOM 829 N N . PHE A 1 110 ? -9.75 -4.004 -9.109 1 98.38 110 PHE A N 1
ATOM 830 C CA . PHE A 1 110 ? -9.711 -3.354 -10.414 1 98.38 110 PHE A CA 1
ATOM 831 C C . PHE A 1 110 ? -10.719 -3.992 -11.367 1 98.38 110 PHE A C 1
ATOM 833 O O . PHE A 1 110 ? -11.781 -3.434 -11.625 1 98.38 110 PHE A O 1
ATOM 840 N N . TYR A 1 111 ? -10.586 -5.211 -11.703 1 98.44 111 TYR A N 1
ATOM 841 C CA . TYR A 1 111 ? -11.461 -5.844 -12.68 1 98.44 111 TYR A CA 1
ATOM 842 C C . TYR A 1 111 ? -12.859 -6.059 -12.109 1 98.44 111 TYR A C 1
ATOM 844 O O . TYR A 1 111 ? -13.859 -5.898 -12.812 1 98.44 111 TYR A O 1
ATOM 852 N N . GLY A 1 112 ? -12.953 -6.414 -10.82 1 98.06 112 GLY A N 1
ATOM 853 C CA . GLY A 1 112 ? -14.234 -6.801 -10.258 1 98.06 112 GLY A CA 1
ATOM 854 C C . GLY A 1 112 ? -14.844 -5.738 -9.367 1 98.06 112 GLY A C 1
ATOM 855 O O . GLY A 1 112 ? -15.922 -5.93 -8.805 1 98.06 112 GLY A O 1
ATOM 856 N N . SER A 1 113 ? -14.234 -4.559 -9.234 1 96.56 113 SER A N 1
ATOM 857 C CA . SER A 1 113 ? -14.57 -3.566 -8.219 1 96.56 113 SER A CA 1
ATOM 858 C C . SER A 1 113 ? -16.031 -3.135 -8.328 1 96.56 113 SER A C 1
ATOM 860 O O . SER A 1 113 ? -16.719 -2.982 -7.312 1 96.56 113 SER A O 1
ATOM 862 N N . PRO A 1 114 ? -16.656 -2.959 -9.547 1 96.38 114 PRO A N 1
ATOM 863 C CA . PRO A 1 114 ? -18.047 -2.494 -9.641 1 96.38 114 PRO A CA 1
ATOM 864 C C . PRO A 1 114 ? -19.062 -3.609 -9.398 1 96.38 114 PRO A C 1
ATOM 866 O O . PRO A 1 114 ? -20.266 -3.348 -9.312 1 96.38 114 PRO A O 1
ATOM 869 N N . LEU A 1 115 ? -18.625 -4.859 -9.344 1 97.5 115 LEU A N 1
ATOM 870 C CA . LEU A 1 115 ? -19.531 -6.008 -9.242 1 97.5 115 LEU A CA 1
ATOM 871 C C . LEU A 1 115 ? -20.016 -6.195 -7.809 1 97.5 115 LEU A C 1
ATOM 873 O O . LEU A 1 115 ? -19.406 -5.668 -6.867 1 97.5 115 LEU A O 1
ATOM 877 N N . PRO A 1 116 ? -21.125 -6.961 -7.66 1 96.62 116 PRO A N 1
ATOM 878 C CA . PRO A 1 116 ? -21.562 -7.309 -6.309 1 96.62 116 PRO A CA 1
ATOM 879 C C . PRO A 1 116 ? -20.5 -8.062 -5.52 1 96.62 116 PRO A C 1
ATOM 881 O O . PRO A 1 116 ? -19.688 -8.797 -6.102 1 96.62 116 PRO A O 1
ATOM 884 N N . ALA A 1 117 ? -20.562 -7.934 -4.215 1 96.81 117 ALA A N 1
ATOM 885 C CA . ALA A 1 117 ? -19.531 -8.469 -3.322 1 96.81 117 ALA A CA 1
ATOM 886 C C . ALA A 1 117 ? -19.328 -9.961 -3.549 1 96.81 117 ALA A C 1
ATOM 888 O O . ALA A 1 117 ? -18.203 -10.445 -3.592 1 96.81 117 ALA A O 1
ATOM 889 N N . ALA A 1 118 ? -20.391 -10.719 -3.709 1 98.25 118 ALA A N 1
ATOM 890 C CA . ALA A 1 118 ? -20.312 -12.164 -3.891 1 98.25 118 ALA A CA 1
ATOM 891 C C . ALA A 1 118 ? -19.578 -12.516 -5.184 1 98.25 118 ALA A C 1
ATOM 893 O O . ALA A 1 118 ? -18.688 -13.375 -5.191 1 98.25 118 ALA A O 1
ATOM 894 N N . ALA A 1 119 ? -19.891 -11.852 -6.246 1 98.5 119 ALA A N 1
ATOM 895 C CA . ALA A 1 119 ? -19.25 -12.086 -7.535 1 98.5 119 ALA A CA 1
ATOM 896 C C . ALA A 1 119 ? -17.766 -11.727 -7.477 1 98.5 119 ALA A C 1
ATOM 898 O O . ALA A 1 119 ? -16.922 -12.445 -8.023 1 98.5 119 ALA A O 1
ATOM 899 N N . ARG A 1 120 ? -17.5 -10.633 -6.82 1 98 120 ARG A N 1
ATOM 900 C CA . ARG A 1 120 ? -16.109 -10.203 -6.648 1 98 120 ARG A CA 1
ATOM 901 C C . ARG A 1 120 ? -15.297 -11.258 -5.918 1 98 120 ARG A C 1
ATOM 903 O O . ARG A 1 120 ? -14.141 -11.516 -6.27 1 98 120 ARG A O 1
ATOM 910 N N . GLU A 1 121 ? -15.852 -11.836 -4.926 1 98.19 121 GLU A N 1
ATOM 911 C CA . GLU A 1 121 ? -15.156 -12.852 -4.145 1 98.19 121 GLU A CA 1
ATOM 912 C C . GLU A 1 121 ? -14.883 -14.102 -4.98 1 98.19 121 GLU A C 1
ATOM 914 O O . GLU A 1 121 ? -13.844 -14.742 -4.82 1 98.19 121 GLU A O 1
ATOM 919 N N . VAL A 1 122 ? -15.859 -14.453 -5.863 1 98.69 122 VAL A N 1
ATOM 920 C CA . VAL A 1 122 ? -15.648 -15.562 -6.781 1 98.69 122 VAL A CA 1
ATOM 921 C C . VAL A 1 122 ? -14.43 -15.289 -7.66 1 98.69 122 VAL A C 1
ATOM 923 O O . VAL A 1 122 ? -13.555 -16.141 -7.797 1 98.69 122 VAL A O 1
ATOM 926 N N . LEU A 1 123 ? -14.383 -14.102 -8.18 1 98.75 123 LEU A N 1
ATOM 927 C CA . LEU A 1 123 ? -13.281 -13.734 -9.07 1 98.75 123 LEU A CA 1
ATOM 928 C C . LEU A 1 123 ? -11.961 -13.703 -8.32 1 98.75 123 LEU A C 1
ATOM 930 O O . LEU A 1 123 ? -10.938 -14.188 -8.82 1 98.75 123 LEU A O 1
ATOM 934 N N . ALA A 1 124 ? -11.961 -13.156 -7.117 1 98.19 124 ALA A N 1
ATOM 935 C CA . ALA A 1 124 ? -10.758 -13.094 -6.297 1 98.19 124 ALA A CA 1
ATOM 936 C C . ALA A 1 124 ? -10.227 -14.492 -5.996 1 98.19 124 ALA A C 1
ATOM 938 O O . ALA A 1 124 ? -9.016 -14.711 -5.93 1 98.19 124 ALA A O 1
ATOM 939 N N . GLY A 1 125 ? -11.078 -15.438 -5.82 1 98.19 125 GLY A N 1
ATOM 940 C CA . GLY A 1 125 ? -10.703 -16.797 -5.496 1 98.19 125 GLY A CA 1
ATOM 941 C C . GLY A 1 125 ? -10.086 -17.547 -6.668 1 98.19 125 GLY A C 1
ATOM 942 O O . GLY A 1 125 ? -9.438 -18.578 -6.484 1 98.19 125 GLY A O 1
ATOM 943 N N . SER A 1 126 ? -10.297 -17.047 -7.848 1 98.12 126 SER A N 1
ATOM 944 C CA . SER A 1 126 ? -9.758 -17.672 -9.055 1 98.12 126 SER A CA 1
ATOM 945 C C . SER A 1 126 ? -8.859 -16.703 -9.812 1 98.12 126 SER A C 1
ATOM 947 O O . SER A 1 126 ? -8.688 -16.828 -11.031 1 98.12 126 SER A O 1
ATOM 949 N N . ALA A 1 127 ? -8.352 -15.766 -9.086 1 98.44 127 ALA A N 1
ATOM 950 C CA . ALA A 1 127 ? -7.684 -14.617 -9.688 1 98.44 127 ALA A CA 1
ATOM 951 C C . ALA A 1 127 ? -6.48 -15.055 -10.523 1 98.44 127 ALA A C 1
ATOM 953 O O . ALA A 1 127 ? -6.262 -14.547 -11.625 1 98.44 127 ALA A O 1
ATOM 954 N N . GLY A 1 128 ? -5.645 -16 -9.969 1 97.88 128 GLY A N 1
ATOM 955 C CA . GLY A 1 128 ? -4.484 -16.469 -10.719 1 97.88 128 GLY A CA 1
ATOM 956 C C . GLY A 1 128 ? -4.848 -17.078 -12.062 1 97.88 128 GLY A C 1
ATOM 957 O O . GLY A 1 128 ? -4.188 -16.812 -13.07 1 97.88 128 GLY A O 1
ATOM 958 N N . LEU A 1 129 ? -5.836 -17.859 -12.055 1 97.56 129 LEU A N 1
ATOM 959 C CA . LEU A 1 129 ? -6.324 -18.516 -13.266 1 97.56 129 LEU A CA 1
ATOM 960 C C . LEU A 1 129 ? -6.859 -17.484 -14.25 1 97.56 129 LEU A C 1
ATOM 962 O O . LEU A 1 129 ? -6.539 -17.531 -15.445 1 97.56 129 LEU A O 1
ATOM 966 N N . LEU A 1 130 ? -7.668 -16.594 -13.766 1 98.38 130 LEU A N 1
ATOM 967 C CA . LEU A 1 130 ? -8.297 -15.578 -14.609 1 98.38 130 LEU A CA 1
ATOM 968 C C . LEU A 1 130 ? -7.258 -14.641 -15.211 1 98.38 130 LEU A C 1
ATOM 970 O O . LEU A 1 130 ? -7.352 -14.266 -16.375 1 98.38 130 LEU A O 1
ATOM 974 N N . GLN A 1 131 ? -6.285 -14.281 -14.367 1 98.31 131 GLN A N 1
ATOM 975 C CA . GLN A 1 131 ? -5.227 -13.398 -14.852 1 98.31 131 GLN A CA 1
ATOM 976 C C . GLN A 1 131 ? -4.414 -14.07 -15.953 1 98.31 131 GLN A C 1
ATOM 978 O O . GLN A 1 131 ? -4.043 -13.43 -16.938 1 98.31 131 GLN A O 1
ATOM 983 N N . HIS A 1 132 ? -4.078 -15.344 -15.789 1 97.44 132 HIS A N 1
ATOM 984 C CA . HIS A 1 132 ? -3.377 -16.109 -16.812 1 97.44 132 HIS A CA 1
ATOM 985 C C . HIS A 1 132 ? -4.156 -16.109 -18.125 1 97.44 132 HIS A C 1
ATOM 987 O O . HIS A 1 132 ? -3.592 -15.844 -19.188 1 97.44 132 HIS A O 1
ATOM 993 N N . HIS A 1 133 ? -5.457 -16.375 -18.016 1 97.19 133 HIS A N 1
ATOM 994 C CA . HIS A 1 133 ? -6.312 -16.438 -19.203 1 97.19 133 HIS A CA 1
ATOM 995 C C . HIS A 1 133 ? -6.375 -15.094 -19.906 1 97.19 133 HIS A C 1
ATOM 997 O O . HIS A 1 133 ? -6.219 -15.023 -21.125 1 97.19 133 HIS A O 1
ATOM 1003 N N . LEU A 1 134 ? -6.578 -14.055 -19.109 1 97.69 134 LEU A N 1
ATOM 1004 C CA . LEU A 1 134 ? -6.68 -12.703 -19.656 1 97.69 134 LEU A CA 1
ATOM 1005 C C . LEU A 1 134 ? -5.395 -12.32 -20.391 1 97.69 134 LEU A C 1
ATOM 1007 O O . LEU A 1 134 ? -5.441 -11.859 -21.531 1 97.69 134 LEU A O 1
ATOM 1011 N N . THR A 1 135 ? -4.234 -12.531 -19.766 1 95.44 135 THR A N 1
ATOM 1012 C CA . THR A 1 135 ? -2.93 -12.188 -20.328 1 95.44 135 THR A CA 1
ATOM 1013 C C . THR A 1 135 ? -2.668 -12.953 -21.609 1 95.44 135 THR A C 1
ATOM 1015 O O . THR A 1 135 ? -2.211 -12.375 -22.60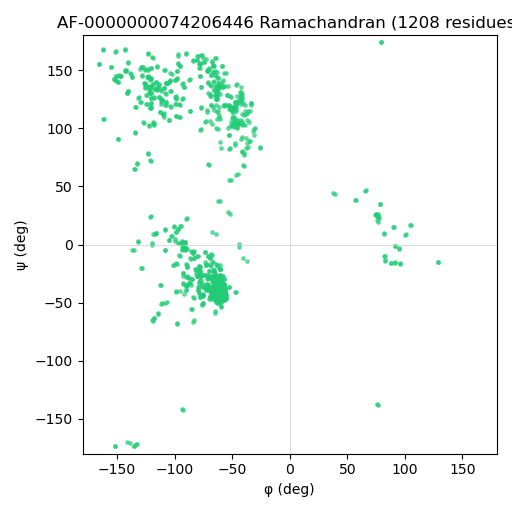9 1 95.44 135 THR A O 1
ATOM 1018 N N . ALA A 1 136 ? -3.018 -14.188 -21.656 1 94.19 136 ALA A N 1
ATOM 1019 C CA . ALA A 1 136 ? -2.76 -15.047 -22.812 1 94.19 136 ALA A CA 1
ATOM 1020 C C . ALA A 1 136 ? -3.701 -14.719 -23.969 1 94.19 136 ALA A C 1
ATOM 1022 O O . ALA A 1 136 ? -3.346 -14.891 -25.125 1 94.19 136 ALA A O 1
ATOM 1023 N N . THR A 1 137 ? -4.879 -14.18 -23.656 1 96.25 137 THR A N 1
ATOM 1024 C CA . THR A 1 137 ? -5.914 -14 -24.672 1 96.25 137 THR A CA 1
ATOM 1025 C C . THR A 1 137 ? -5.828 -12.609 -25.297 1 96.25 137 THR A C 1
ATOM 1027 O O . THR A 1 137 ? -6.039 -12.445 -26.5 1 96.25 137 THR A O 1
ATOM 1030 N N . LEU A 1 138 ? -5.445 -11.641 -24.531 1 96.56 138 LEU A N 1
ATOM 1031 C CA . LEU A 1 138 ? -5.57 -10.25 -24.984 1 96.56 138 LEU A CA 1
ATOM 1032 C C . LEU A 1 138 ? -4.309 -9.797 -25.703 1 96.56 138 LEU A C 1
ATOM 1034 O O . LEU A 1 138 ? -4.203 -8.641 -26.109 1 96.56 138 LEU A O 1
ATOM 1038 N N . ALA A 1 139 ? -3.381 -10.703 -25.828 1 93.94 139 ALA A N 1
ATOM 1039 C CA . ALA A 1 139 ? -2.16 -10.32 -26.531 1 93.94 139 ALA A CA 1
ATOM 1040 C C . ALA A 1 139 ? -1.563 -11.5 -27.297 1 93.94 139 ALA A C 1
ATOM 1042 O O . ALA A 1 139 ? -1.71 -12.648 -26.875 1 93.94 139 ALA A O 1
ATOM 1043 N N . GLU A 1 140 ? -1.001 -11.172 -28.406 1 94.25 140 GLU A N 1
ATOM 1044 C CA . GLU A 1 140 ? -0.195 -12.109 -29.172 1 94.25 140 GLU A CA 1
ATOM 1045 C C . GLU A 1 140 ? 1.291 -11.773 -29.078 1 94.25 140 GLU A C 1
ATOM 1047 O O . GLU A 1 140 ? 1.67 -10.602 -29.078 1 94.25 140 GLU A O 1
ATOM 1052 N N . HIS A 1 141 ? 2.111 -12.867 -28.938 1 95.06 141 HIS A N 1
ATOM 1053 C CA . HIS A 1 141 ? 3.543 -12.664 -28.75 1 95.06 141 HIS A CA 1
ATOM 1054 C C . HIS A 1 141 ? 4.348 -13.359 -29.844 1 95.06 141 HIS A C 1
ATOM 1056 O O . HIS A 1 141 ? 4.031 -14.484 -30.234 1 95.06 141 HIS A O 1
ATOM 1062 N N . THR A 1 142 ? 5.293 -12.664 -30.391 1 95.94 142 THR A N 1
ATOM 1063 C CA . THR A 1 142 ? 6.238 -13.211 -31.344 1 95.94 142 THR A CA 1
ATOM 1064 C C . THR A 1 142 ? 7.672 -12.961 -30.906 1 95.94 142 THR A C 1
ATOM 1066 O O . THR A 1 142 ? 7.988 -11.891 -30.391 1 95.94 142 THR A O 1
ATOM 1069 N N . VAL A 1 143 ? 8.531 -13.945 -31.078 1 97.62 143 VAL A N 1
ATOM 1070 C CA . VAL A 1 143 ? 9.93 -13.805 -30.703 1 97.62 143 VAL A CA 1
ATOM 1071 C C . VAL A 1 143 ? 10.586 -12.711 -31.547 1 97.62 143 VAL A C 1
ATOM 1073 O O . VAL A 1 143 ? 10.414 -12.672 -32.75 1 97.62 143 VAL A O 1
ATOM 1076 N N . ARG A 1 144 ? 11.289 -11.852 -30.938 1 97.25 144 ARG A N 1
ATOM 1077 C CA . ARG A 1 144 ? 11.891 -10.727 -31.641 1 97.25 144 ARG A CA 1
ATOM 1078 C C . ARG A 1 144 ? 13.141 -11.164 -32.406 1 97.25 144 ARG A C 1
ATOM 1080 O O . ARG A 1 144 ? 13.781 -12.156 -32.031 1 97.25 144 ARG A O 1
ATOM 1087 N N . PRO A 1 145 ? 13.5 -10.414 -33.469 1 96 145 PRO A N 1
ATOM 1088 C CA . PRO A 1 145 ? 14.672 -10.758 -34.281 1 96 145 PRO A CA 1
ATOM 1089 C C . PRO A 1 145 ? 15.961 -10.781 -33.438 1 96 145 PRO A C 1
ATOM 1091 O O . PRO A 1 145 ? 16.188 -9.906 -32.625 1 96 145 PRO A O 1
ATOM 1094 N N . GLY A 1 146 ? 16.75 -11.867 -33.719 1 96.81 146 GLY A N 1
ATOM 1095 C CA . GLY A 1 146 ? 18.062 -11.93 -33.094 1 96.81 146 GLY A CA 1
ATOM 1096 C C . GLY A 1 146 ? 18.078 -12.75 -31.812 1 96.81 146 GLY A C 1
ATOM 1097 O O . GLY A 1 146 ? 19.141 -13.148 -31.328 1 96.81 146 GLY A O 1
ATOM 1098 N N . ILE A 1 147 ? 16.922 -13.031 -31.234 1 97.69 147 ILE A N 1
ATOM 1099 C CA . ILE A 1 147 ? 16.859 -13.672 -29.922 1 97.69 147 ILE A CA 1
ATOM 1100 C C . ILE A 1 147 ? 17.391 -15.102 -30.016 1 97.69 147 ILE A C 1
ATOM 1102 O O . ILE A 1 147 ? 18.219 -15.516 -29.203 1 97.69 147 ILE A O 1
ATOM 1106 N N . PRO A 1 148 ? 17 -15.922 -31.047 1 97 148 PRO A N 1
ATOM 1107 C CA . PRO A 1 148 ? 17.578 -17.266 -31.125 1 97 148 PRO A CA 1
ATOM 1108 C C . PRO A 1 148 ? 19.094 -17.25 -31.25 1 97 148 PRO A C 1
ATOM 1110 O O . PRO A 1 148 ? 19.781 -18.047 -30.578 1 97 148 PRO A O 1
ATOM 1113 N N . GLU A 1 149 ? 19.656 -16.312 -32.031 1 97.75 149 GLU A N 1
ATOM 1114 C CA . GLU A 1 149 ? 21.109 -16.188 -32.219 1 97.75 149 GLU A CA 1
ATOM 1115 C C . GLU A 1 149 ? 21.766 -15.766 -30.906 1 97.75 149 GLU A C 1
ATOM 1117 O O . GLU A 1 149 ? 22.859 -16.234 -30.578 1 97.75 149 GLU A O 1
ATOM 1122 N N . LEU A 1 150 ? 21.094 -14.883 -30.219 1 98.25 150 LEU A N 1
ATOM 1123 C CA . LEU A 1 150 ? 21.625 -14.406 -28.953 1 98.25 150 LEU A CA 1
ATOM 1124 C C . LEU A 1 150 ? 21.734 -15.547 -27.938 1 98.25 150 LEU A C 1
ATOM 1126 O O . LEU A 1 150 ? 22.719 -15.648 -27.219 1 98.25 150 LEU A O 1
ATOM 1130 N N . LEU A 1 151 ? 20.688 -16.391 -27.859 1 97.94 151 LEU A N 1
ATOM 1131 C CA . LEU A 1 151 ? 20.672 -17.516 -26.922 1 97.94 151 LEU A CA 1
ATOM 1132 C C . LEU A 1 151 ? 21.812 -18.484 -27.25 1 97.94 151 LEU A C 1
ATOM 1134 O O . LEU A 1 151 ? 22.484 -18.969 -26.328 1 97.94 151 LEU A O 1
ATOM 1138 N N . ASP A 1 152 ? 22.047 -18.734 -28.5 1 97.38 152 ASP A N 1
ATOM 1139 C CA . ASP A 1 152 ? 23.125 -19.625 -28.938 1 97.38 152 ASP A CA 1
ATOM 1140 C C . ASP A 1 152 ? 24.484 -19.047 -28.578 1 97.38 152 ASP A C 1
ATOM 1142 O O . ASP A 1 152 ? 25.344 -19.75 -28.047 1 97.38 152 ASP A O 1
ATOM 1146 N N . LEU A 1 153 ? 24.609 -17.797 -28.891 1 98.06 153 LEU A N 1
ATOM 1147 C CA . LEU A 1 153 ? 25.891 -17.141 -28.609 1 98.06 153 LEU A CA 1
ATOM 1148 C C . LEU A 1 153 ? 26.203 -17.156 -27.125 1 98.06 153 LEU A C 1
ATOM 1150 O O . LEU A 1 153 ? 27.328 -17.422 -26.719 1 98.06 153 LEU A O 1
ATOM 1154 N N . ALA A 1 154 ? 25.203 -16.766 -26.297 1 98 154 ALA A N 1
ATOM 1155 C CA . ALA A 1 154 ? 25.391 -16.75 -24.859 1 98 154 ALA A CA 1
ATOM 1156 C C . ALA A 1 154 ? 25.812 -18.125 -24.344 1 98 154 ALA A C 1
ATOM 1158 O O . ALA A 1 154 ? 26.688 -18.234 -23.484 1 98 154 ALA A O 1
ATOM 1159 N N . ARG A 1 155 ? 25.188 -19.156 -24.859 1 96.75 155 ARG A N 1
ATOM 1160 C CA . ARG A 1 155 ? 25.547 -20.531 -24.516 1 96.75 155 ARG A CA 1
ATOM 1161 C C . ARG A 1 155 ? 27 -20.828 -24.875 1 96.75 155 ARG A C 1
ATOM 1163 O O . ARG A 1 155 ? 27.75 -21.375 -24.062 1 96.75 155 ARG A O 1
ATOM 1170 N N . ASP A 1 156 ? 27.406 -20.453 -26.062 1 97.19 156 ASP A N 1
ATOM 1171 C CA . ASP A 1 156 ? 28.75 -20.703 -26.562 1 97.19 156 ASP A CA 1
ATOM 1172 C C . ASP A 1 156 ? 29.797 -19.969 -25.703 1 97.19 156 ASP A C 1
ATOM 1174 O O . ASP A 1 156 ? 30.891 -20.5 -25.469 1 97.19 156 ASP A O 1
ATOM 1178 N N . LEU A 1 157 ? 29.391 -18.797 -25.281 1 96.88 157 LEU A N 1
ATOM 1179 C CA . LEU A 1 157 ? 30.328 -17.953 -24.531 1 96.88 157 LEU A CA 1
ATOM 1180 C C . LEU A 1 157 ? 30.281 -18.312 -23.047 1 96.88 157 LEU A C 1
ATOM 1182 O O . LEU A 1 157 ? 31.109 -17.812 -22.266 1 96.88 157 LEU A O 1
ATOM 1186 N N . GLY A 1 158 ? 29.297 -19.109 -22.641 1 96 158 GLY A N 1
ATOM 1187 C CA . GLY A 1 158 ? 29.141 -19.453 -21.234 1 96 158 GLY A CA 1
ATOM 1188 C C . GLY A 1 158 ? 28.562 -18.328 -20.391 1 96 158 GLY A C 1
ATOM 1189 O O . GLY A 1 158 ? 28.891 -18.188 -19.219 1 96 158 GLY A O 1
ATOM 1190 N N . VAL A 1 159 ? 27.812 -17.438 -20.984 1 97.69 159 VAL A N 1
ATOM 1191 C CA . VAL A 1 159 ? 27.172 -16.328 -20.281 1 97.69 159 VAL A CA 1
ATOM 1192 C C . VAL A 1 159 ? 25.734 -16.703 -19.922 1 97.69 159 VAL A C 1
ATOM 1194 O O . VAL A 1 159 ? 24.875 -16.828 -20.797 1 97.69 159 VAL A O 1
ATOM 1197 N N . PRO A 1 160 ? 25.453 -16.906 -18.641 1 98.25 160 PRO A N 1
ATOM 1198 C CA . PRO A 1 160 ? 24.078 -17.234 -18.266 1 98.25 160 PRO A CA 1
ATOM 1199 C C . PRO A 1 160 ? 23.109 -16.094 -18.562 1 98.25 160 PRO A C 1
ATOM 1201 O O . PRO A 1 160 ? 23.469 -14.914 -18.438 1 98.25 160 PRO A O 1
ATOM 1204 N N . LEU A 1 161 ? 21.906 -16.469 -18.938 1 98.62 161 LEU A N 1
ATOM 1205 C CA . LEU A 1 161 ? 20.844 -15.523 -19.234 1 98.62 161 LEU A CA 1
ATOM 1206 C C . LEU A 1 161 ? 19.797 -15.531 -18.125 1 98.62 161 LEU A C 1
ATOM 1208 O O . LEU A 1 161 ? 19.484 -16.578 -17.562 1 98.62 161 LEU A O 1
ATOM 1212 N N . GLY A 1 162 ? 19.297 -14.391 -17.734 1 98.81 162 GLY A N 1
ATOM 1213 C CA . GLY A 1 162 ? 18.172 -14.234 -16.828 1 98.81 162 GLY A CA 1
ATOM 1214 C C . GLY A 1 162 ? 17.078 -13.328 -17.375 1 98.81 162 GLY A C 1
ATOM 1215 O O . GLY A 1 162 ? 17.344 -12.484 -18.234 1 98.81 162 GLY A O 1
ATOM 1216 N N . ILE A 1 163 ? 15.883 -13.555 -16.938 1 98.81 163 ILE A N 1
ATOM 1217 C CA . ILE A 1 163 ? 14.758 -12.68 -17.266 1 98.81 163 ILE A CA 1
ATOM 1218 C C . ILE A 1 163 ? 14.422 -11.797 -16.062 1 98.81 163 ILE A C 1
ATOM 1220 O O . ILE A 1 163 ? 14.406 -12.273 -14.922 1 98.81 163 ILE A O 1
ATOM 1224 N N . VAL A 1 164 ? 14.258 -10.5 -16.234 1 98.88 164 VAL A N 1
ATOM 1225 C CA . VAL A 1 164 ? 13.75 -9.547 -15.25 1 98.88 164 VAL A CA 1
ATOM 1226 C C . VAL A 1 164 ? 12.594 -8.75 -15.859 1 98.88 164 VAL A C 1
ATOM 1228 O O . VAL A 1 164 ? 12.812 -7.844 -16.656 1 98.88 164 VAL A O 1
ATOM 1231 N N . SER A 1 165 ? 11.344 -9.078 -15.438 1 98.5 165 SER A N 1
ATOM 1232 C CA . SER A 1 165 ? 10.203 -8.508 -16.156 1 98.5 165 SER A CA 1
ATOM 1233 C C . SER A 1 165 ? 9.078 -8.141 -15.195 1 98.5 165 SER A C 1
ATOM 1235 O O . SER A 1 165 ? 8.766 -8.891 -14.273 1 98.5 165 SER A O 1
ATOM 1237 N N . ASN A 1 166 ? 8.562 -6.859 -15.352 1 98.06 166 ASN A N 1
ATOM 1238 C CA . ASN A 1 166 ? 7.25 -6.578 -14.781 1 98.06 166 ASN A CA 1
ATOM 1239 C C . ASN A 1 166 ? 6.16 -7.402 -15.453 1 98.06 166 ASN A C 1
ATOM 1241 O O . ASN A 1 166 ? 6.055 -7.418 -16.688 1 98.06 166 ASN A O 1
ATOM 1245 N N . ALA A 1 167 ? 5.402 -8.141 -14.633 1 97.38 167 ALA A N 1
ATOM 1246 C CA . ALA A 1 167 ? 4.324 -8.969 -15.172 1 97.38 167 ALA A CA 1
ATOM 1247 C C . ALA A 1 167 ? 3.18 -9.102 -14.172 1 97.38 167 ALA A C 1
ATOM 1249 O O . ALA A 1 167 ? 3.416 -9.227 -12.969 1 97.38 167 ALA A O 1
ATOM 1250 N N . HIS A 1 168 ? 1.952 -9.047 -14.711 1 96.25 168 HIS A N 1
ATOM 1251 C CA . HIS A 1 168 ? 0.82 -9.398 -13.859 1 96.25 168 HIS A CA 1
ATOM 1252 C C . HIS A 1 168 ? 0.61 -10.906 -13.812 1 96.25 168 HIS A C 1
ATOM 1254 O O . HIS A 1 168 ? -0.113 -11.406 -12.945 1 96.25 168 HIS A O 1
ATOM 1260 N N . SER A 1 169 ? 1.32 -11.609 -14.742 1 97.56 169 SER A N 1
ATOM 1261 C CA . SER A 1 169 ? 1.26 -13.07 -14.703 1 97.56 169 SER A CA 1
ATOM 1262 C C . SER A 1 169 ? 2.562 -13.688 -15.203 1 97.56 169 SER A C 1
ATOM 1264 O O . SER A 1 169 ? 2.703 -13.984 -16.391 1 97.56 169 SER A O 1
ATOM 1266 N N . GLY A 1 170 ? 3.459 -13.914 -14.25 1 97.62 170 GLY A N 1
ATOM 1267 C CA . GLY A 1 170 ? 4.656 -14.672 -14.578 1 97.62 170 GLY A CA 1
ATOM 1268 C C . GLY A 1 170 ? 4.355 -16.047 -15.141 1 97.62 170 GLY A C 1
ATOM 1269 O O . GLY A 1 170 ? 5.062 -16.531 -16.031 1 97.62 170 GLY A O 1
ATOM 1270 N N . ARG A 1 171 ? 3.271 -16.578 -14.719 1 96.56 171 ARG A N 1
ATOM 1271 C CA . ARG A 1 171 ? 2.791 -17.875 -15.203 1 96.56 171 ARG A CA 1
ATOM 1272 C C . ARG A 1 171 ? 2.562 -17.844 -16.703 1 96.56 171 ARG A C 1
ATOM 1274 O O . ARG A 1 171 ? 2.953 -18.766 -17.422 1 96.56 171 ARG A O 1
ATOM 1281 N N . ALA A 1 172 ? 1.954 -16.828 -17.172 1 96.69 172 ALA A N 1
ATOM 1282 C CA . ALA A 1 172 ? 1.696 -16.688 -18.609 1 96.69 172 ALA A CA 1
ATOM 1283 C C . ALA A 1 172 ? 3 -16.531 -19.391 1 96.69 172 ALA A C 1
ATOM 1285 O O . ALA A 1 172 ? 3.154 -17.109 -20.469 1 96.69 172 ALA A O 1
ATOM 1286 N N . HIS A 1 173 ? 3.936 -15.789 -18.844 1 97.38 173 HIS A N 1
ATOM 1287 C CA . HIS A 1 173 ? 5.219 -15.578 -19.516 1 97.38 173 HIS A CA 1
ATOM 1288 C C . HIS A 1 173 ? 6.016 -16.875 -19.594 1 97.38 173 HIS A C 1
ATOM 1290 O O . HIS A 1 173 ? 6.602 -17.188 -20.625 1 97.38 173 HIS A O 1
ATOM 1296 N N . ARG A 1 174 ? 6.02 -17.656 -18.547 1 97.38 174 ARG A N 1
ATOM 1297 C CA . ARG A 1 174 ? 6.699 -18.938 -18.531 1 97.38 174 ARG A CA 1
ATOM 1298 C C . ARG A 1 174 ? 6.086 -19.891 -19.562 1 97.38 174 ARG A C 1
ATOM 1300 O O . ARG A 1 174 ? 6.809 -20.594 -20.266 1 97.38 174 ARG A O 1
ATOM 1307 N N . ALA A 1 175 ? 4.762 -19.906 -19.625 1 96.31 175 ALA A N 1
ATOM 1308 C CA . ALA A 1 175 ? 4.078 -20.75 -20.609 1 96.31 175 ALA A CA 1
ATOM 1309 C C . ALA A 1 175 ? 4.449 -20.344 -22.031 1 96.31 175 ALA A C 1
ATOM 1311 O O . ALA A 1 175 ? 4.652 -21.203 -22.891 1 96.31 175 ALA A O 1
ATOM 1312 N N . LEU A 1 176 ? 4.512 -19.062 -22.234 1 96.06 176 LEU A N 1
ATOM 1313 C CA . LEU A 1 176 ? 4.867 -18.547 -23.562 1 96.06 176 LEU A CA 1
ATOM 1314 C C . LEU A 1 176 ? 6.281 -18.969 -23.938 1 96.06 176 LEU A C 1
ATOM 1316 O O . LEU A 1 176 ? 6.531 -19.359 -25.094 1 96.06 176 LEU A O 1
ATOM 1320 N N . LEU A 1 177 ? 7.246 -18.844 -23.031 1 97 177 LEU A N 1
ATOM 1321 C CA . LEU A 1 177 ? 8.617 -19.281 -23.266 1 97 177 LEU A CA 1
ATOM 1322 C C . LEU A 1 177 ? 8.656 -20.766 -23.641 1 97 177 LEU A C 1
ATOM 1324 O O . LEU A 1 177 ? 9.32 -21.141 -24.609 1 97 177 LEU A O 1
ATOM 1328 N N . ASP A 1 178 ? 7.898 -21.578 -22.938 1 95.5 178 ASP A N 1
ATOM 1329 C CA . ASP A 1 178 ? 7.863 -23.016 -23.188 1 95.5 178 ASP A CA 1
ATOM 1330 C C . ASP A 1 178 ? 7.266 -23.312 -24.562 1 95.5 178 ASP A C 1
ATOM 1332 O O . ASP A 1 178 ? 7.77 -24.172 -25.297 1 95.5 178 ASP A O 1
ATOM 1336 N N . GLU A 1 179 ? 6.254 -22.625 -24.891 1 95.56 179 GLU A N 1
ATOM 1337 C CA . GLU A 1 179 ? 5.578 -22.828 -26.172 1 95.56 179 GLU A CA 1
ATOM 1338 C C . GLU A 1 179 ? 6.52 -22.531 -27.328 1 95.56 179 GLU A C 1
ATOM 1340 O O . GLU A 1 179 ? 6.391 -23.141 -28.406 1 95.56 179 GLU A O 1
ATOM 1345 N N . HIS A 1 180 ? 7.438 -21.672 -27.141 1 95.62 180 HIS A N 1
ATOM 1346 C CA . HIS A 1 180 ? 8.352 -21.297 -28.203 1 95.62 180 HIS A CA 1
ATOM 1347 C C . HIS A 1 180 ? 9.688 -22.016 -28.078 1 95.62 180 HIS A C 1
ATOM 1349 O O . HIS A 1 180 ? 10.641 -21.688 -28.797 1 95.62 180 HIS A O 1
ATOM 1355 N N . GLY A 1 181 ? 9.797 -22.922 -27.109 1 95.12 181 GLY A N 1
ATOM 1356 C CA . GLY A 1 181 ? 11 -23.719 -26.938 1 95.12 181 GLY A CA 1
ATOM 1357 C C . GLY A 1 181 ? 12.156 -22.938 -26.344 1 95.12 181 GLY A C 1
ATOM 1358 O O . GLY A 1 181 ? 13.32 -23.266 -26.594 1 95.12 181 GLY A O 1
ATOM 1359 N N . LEU A 1 182 ? 11.859 -21.875 -25.594 1 95.88 182 LEU A N 1
ATOM 1360 C CA . LEU A 1 182 ? 12.906 -20.984 -25.094 1 95.88 182 LEU A CA 1
ATOM 1361 C C . LEU A 1 182 ? 13.086 -21.156 -23.578 1 95.88 182 LEU A C 1
ATOM 1363 O O . LEU A 1 182 ? 14.008 -20.578 -23 1 95.88 182 LEU A O 1
ATOM 1367 N N . GLY A 1 183 ? 12.297 -21.938 -22.922 1 93.12 183 GLY A N 1
ATOM 1368 C CA . GLY A 1 183 ? 12.242 -22.016 -21.469 1 93.12 183 GLY A CA 1
ATOM 1369 C C . GLY A 1 183 ? 13.578 -22.406 -20.844 1 93.12 183 GLY A C 1
ATOM 1370 O O . GLY A 1 183 ? 13.977 -21.828 -19.828 1 93.12 183 GLY A O 1
ATOM 1371 N N . ASP A 1 184 ? 14.344 -23.281 -21.453 1 93.56 184 ASP A N 1
ATOM 1372 C CA . ASP A 1 184 ? 15.562 -23.844 -20.875 1 93.56 184 ASP A CA 1
ATOM 1373 C C . ASP A 1 184 ? 16.766 -22.922 -21.109 1 93.56 184 ASP A C 1
ATOM 1375 O O . ASP A 1 184 ? 17.844 -23.172 -20.578 1 93.56 184 ASP A O 1
ATOM 1379 N N . ALA A 1 185 ? 16.562 -21.891 -21.859 1 97 185 ALA A N 1
ATOM 1380 C CA . ALA A 1 185 ? 17.672 -21 -22.188 1 97 185 ALA A CA 1
ATOM 1381 C C . ALA A 1 185 ? 17.984 -20.062 -21.031 1 97 185 ALA A C 1
ATOM 1383 O O . ALA A 1 185 ? 19.062 -19.453 -20.984 1 97 185 ALA A O 1
ATOM 1384 N N . PHE A 1 186 ? 17.062 -19.906 -20.125 1 98.44 186 PHE A N 1
ATOM 1385 C CA . PHE A 1 186 ? 17.219 -18.922 -19.062 1 98.44 186 PHE A CA 1
ATOM 1386 C C . PHE A 1 186 ? 17.5 -19.609 -17.734 1 98.44 186 PHE A C 1
ATOM 1388 O O . PHE A 1 186 ? 16.734 -20.484 -17.312 1 98.44 186 PHE A O 1
ATOM 1395 N N . ALA A 1 187 ? 18.531 -19.141 -17.109 1 98.56 187 ALA A N 1
ATOM 1396 C CA . ALA A 1 187 ? 18.984 -19.75 -15.859 1 98.56 187 ALA A CA 1
ATOM 1397 C C . ALA A 1 187 ? 18.172 -19.25 -14.672 1 98.56 187 ALA A C 1
ATOM 1399 O O . ALA A 1 187 ? 18.156 -19.875 -13.609 1 98.56 187 ALA A O 1
ATOM 1400 N N . VAL A 1 188 ? 17.547 -18.125 -14.812 1 98.75 188 VAL A N 1
ATOM 1401 C CA . VAL A 1 188 ? 16.672 -17.578 -13.781 1 98.75 188 VAL A CA 1
ATOM 1402 C C . VAL A 1 188 ? 15.609 -16.703 -14.422 1 98.75 188 VAL A C 1
ATOM 1404 O O . VAL A 1 188 ? 15.867 -16.031 -15.422 1 98.75 188 VAL A O 1
ATOM 1407 N N . GLN A 1 189 ? 14.422 -16.734 -13.922 1 98.81 189 GLN A N 1
ATOM 1408 C CA . GLN A 1 189 ? 13.336 -15.852 -14.336 1 98.81 189 GLN A CA 1
ATOM 1409 C C . GLN A 1 189 ? 12.766 -15.094 -13.141 1 98.81 189 GLN A C 1
ATOM 1411 O O . GLN A 1 189 ? 12.32 -15.703 -12.164 1 98.81 189 GLN A O 1
ATOM 1416 N N . VAL A 1 190 ? 12.805 -13.758 -13.188 1 98.81 190 VAL A N 1
ATOM 1417 C CA . VAL A 1 190 ? 12.266 -12.891 -12.141 1 98.81 190 VAL A CA 1
ATOM 1418 C C . VAL A 1 190 ? 11.055 -12.133 -12.68 1 98.81 190 VAL A C 1
ATOM 1420 O O . VAL A 1 190 ? 11.172 -11.328 -13.602 1 98.81 190 VAL A O 1
ATOM 1423 N N . TYR A 1 191 ? 9.922 -12.414 -12.148 1 98.75 191 TYR A N 1
ATOM 1424 C CA . TYR A 1 191 ? 8.688 -11.727 -12.508 1 98.75 191 TYR A CA 1
ATOM 1425 C C . TYR A 1 191 ? 8.125 -10.961 -11.312 1 98.75 191 TYR A C 1
ATOM 1427 O O . TYR A 1 191 ? 8.125 -11.461 -10.188 1 98.75 191 TYR A O 1
ATOM 1435 N N . SER A 1 192 ? 7.617 -9.766 -11.57 1 98.75 192 SER A N 1
ATOM 1436 C CA . SER A 1 192 ? 7.199 -8.867 -10.5 1 98.75 192 SER A CA 1
ATOM 1437 C C . SER A 1 192 ? 6.059 -9.461 -9.688 1 98.75 192 SER A C 1
ATOM 1439 O O . SER A 1 192 ? 6.023 -9.312 -8.461 1 98.75 192 SER A O 1
ATOM 1441 N N . ASP A 1 193 ? 5.059 -10.125 -10.289 1 98.19 193 ASP A N 1
ATOM 1442 C CA . ASP A 1 193 ? 3.922 -10.68 -9.57 1 98.19 193 ASP A CA 1
ATOM 1443 C C . ASP A 1 193 ? 4.359 -11.82 -8.656 1 98.19 193 ASP A C 1
ATOM 1445 O O . ASP A 1 193 ? 3.695 -12.117 -7.656 1 98.19 193 ASP A O 1
ATOM 1449 N N . GLU A 1 194 ? 5.496 -12.414 -9 1 98.31 194 GLU A N 1
ATOM 1450 C CA . GLU A 1 194 ? 5.973 -13.562 -8.234 1 98.31 194 GLU A CA 1
ATOM 1451 C C . GLU A 1 194 ? 6.867 -13.117 -7.078 1 98.31 194 GLU A C 1
ATOM 1453 O O . GLU A 1 194 ? 6.809 -13.695 -5.988 1 98.31 194 GLU A O 1
ATOM 1458 N N . VAL A 1 195 ? 7.652 -12.07 -7.309 1 98.38 195 VAL A N 1
ATOM 1459 C CA . VAL A 1 195 ? 8.609 -11.688 -6.273 1 98.38 195 VAL A CA 1
ATOM 1460 C C . VAL A 1 195 ? 8.039 -10.547 -5.438 1 98.38 195 VAL A C 1
ATOM 1462 O O . VAL A 1 195 ? 8.578 -10.219 -4.375 1 98.38 195 VAL A O 1
ATOM 1465 N N . GLY A 1 196 ? 7.012 -9.828 -5.871 1 98.25 196 GLY A N 1
ATOM 1466 C CA . GLY A 1 196 ? 6.289 -8.867 -5.047 1 98.25 196 GLY A CA 1
ATOM 1467 C C . GLY A 1 196 ? 6.797 -7.449 -5.195 1 98.25 196 GLY A C 1
ATOM 1468 O O . GLY A 1 196 ? 6.301 -6.535 -4.535 1 98.25 196 GLY A O 1
ATOM 1469 N N . ILE A 1 197 ? 7.824 -7.176 -5.941 1 98.31 197 ILE A N 1
ATOM 1470 C CA . ILE A 1 197 ? 8.328 -5.848 -6.258 1 98.31 197 ILE A CA 1
ATOM 1471 C C . ILE A 1 197 ? 8.359 -5.656 -7.773 1 98.31 197 ILE A C 1
ATOM 1473 O O . ILE A 1 197 ? 8.234 -6.621 -8.531 1 98.31 197 ILE A O 1
ATOM 1477 N N . ARG A 1 198 ? 8.484 -4.438 -8.289 1 98.25 198 ARG A N 1
ATOM 1478 C CA . ARG A 1 198 ? 8.422 -4.18 -9.719 1 98.25 198 ARG A CA 1
ATOM 1479 C C . ARG A 1 198 ? 9.406 -3.086 -10.125 1 98.25 198 ARG A C 1
ATOM 1481 O O . ARG A 1 198 ? 9.727 -2.209 -9.328 1 98.25 198 ARG A O 1
ATOM 1488 N N . LYS A 1 199 ? 9.898 -3.252 -11.422 1 98.38 199 LYS A N 1
ATOM 1489 C CA . LYS A 1 199 ? 10.695 -2.156 -11.961 1 98.38 199 LYS A CA 1
ATOM 1490 C C . LYS A 1 199 ? 9.906 -0.851 -11.969 1 98.38 199 LYS A C 1
ATOM 1492 O O . LYS A 1 199 ? 8.703 -0.852 -12.219 1 98.38 199 LYS A O 1
ATOM 1497 N N . PRO A 1 200 ? 10.633 0.313 -11.5 1 98.38 200 PRO A N 1
ATOM 1498 C CA . PRO A 1 200 ? 12.086 0.496 -11.539 1 98.38 200 PRO A CA 1
ATOM 1499 C C . PRO A 1 200 ? 12.766 0.142 -10.211 1 98.38 200 PRO A C 1
ATOM 1501 O O . PRO A 1 200 ? 13.883 0.585 -9.945 1 98.38 200 PRO A O 1
ATOM 1504 N N . HIS A 1 201 ? 12.07 -0.536 -9.289 1 98.44 201 HIS A N 1
ATOM 1505 C CA . HIS A 1 201 ? 12.766 -1.083 -8.125 1 98.44 201 HIS A CA 1
ATOM 1506 C C . HIS A 1 201 ? 14.031 -1.825 -8.539 1 98.44 201 HIS A C 1
ATOM 1508 O O . HIS A 1 201 ? 13.969 -2.762 -9.336 1 98.44 201 HIS A O 1
ATOM 1514 N N . PRO A 1 202 ? 15.148 -1.45 -8.055 1 98.44 202 PRO A N 1
ATOM 1515 C CA . PRO A 1 202 ? 16.375 -2.111 -8.492 1 98.44 202 PRO A CA 1
ATOM 1516 C C . PRO A 1 202 ? 16.484 -3.559 -8.008 1 98.44 202 PRO A C 1
ATOM 1518 O O . PRO A 1 202 ? 17.234 -4.355 -8.578 1 98.44 202 PRO A O 1
ATOM 1521 N N . GLY A 1 203 ? 15.656 -3.879 -6.977 1 98.69 203 GLY A N 1
ATOM 1522 C CA . GLY A 1 203 ? 15.719 -5.18 -6.328 1 98.69 203 GLY A CA 1
ATOM 1523 C C . GLY A 1 203 ? 15.484 -6.332 -7.285 1 98.69 203 GLY A C 1
ATOM 1524 O O . GLY A 1 203 ? 15.992 -7.438 -7.066 1 98.69 203 GLY A O 1
ATOM 1525 N N . MET A 1 204 ? 14.766 -6.16 -8.367 1 98.62 204 MET A N 1
ATOM 1526 C CA . MET A 1 204 ? 14.523 -7.238 -9.32 1 98.62 204 MET A CA 1
ATOM 1527 C C . MET A 1 204 ? 15.797 -7.621 -10.047 1 98.62 204 MET A C 1
ATOM 1529 O O . MET A 1 204 ? 16.078 -8.805 -10.227 1 98.62 204 MET A O 1
ATOM 1533 N N . ILE A 1 205 ? 16.516 -6.59 -10.492 1 98.88 205 ILE A N 1
ATOM 1534 C CA . ILE A 1 205 ? 17.766 -6.812 -11.203 1 98.88 205 ILE A CA 1
ATOM 1535 C C . ILE A 1 205 ? 18.812 -7.379 -10.242 1 98.88 205 ILE A C 1
ATOM 1537 O O . ILE A 1 205 ? 19.531 -8.32 -10.586 1 98.88 205 ILE A O 1
ATOM 1541 N N . GLU A 1 206 ? 18.828 -6.836 -9.008 1 98.88 206 GLU A N 1
ATOM 1542 C CA . GLU A 1 206 ? 19.734 -7.336 -7.98 1 98.88 206 GLU A CA 1
ATOM 1543 C C . GLU A 1 206 ? 19.469 -8.805 -7.68 1 98.88 206 GLU A C 1
ATOM 1545 O O . GLU A 1 206 ? 20.406 -9.594 -7.527 1 98.88 206 GLU A O 1
ATOM 1550 N N . LEU A 1 207 ? 18.234 -9.164 -7.613 1 98.88 207 LEU A N 1
ATOM 1551 C CA . LEU A 1 207 ? 17.812 -10.531 -7.336 1 98.88 207 LEU A CA 1
ATOM 1552 C C . LEU A 1 207 ? 18.297 -11.477 -8.438 1 98.88 207 LEU A C 1
ATOM 1554 O O . LEU A 1 207 ? 18.828 -12.547 -8.148 1 98.88 207 LEU A O 1
ATOM 1558 N N . ALA A 1 208 ? 18.125 -11.086 -9.656 1 98.94 208 ALA A N 1
ATOM 1559 C CA . ALA A 1 208 ? 18.562 -11.906 -10.789 1 98.94 208 ALA A CA 1
ATOM 1560 C C . ALA A 1 208 ? 20.078 -12.086 -10.789 1 98.94 208 ALA A C 1
ATOM 1562 O O . ALA A 1 208 ? 20.578 -13.195 -11 1 98.94 208 ALA A O 1
ATOM 1563 N N . ALA A 1 209 ? 20.812 -10.992 -10.586 1 98.88 209 ALA A N 1
ATOM 1564 C CA . ALA A 1 209 ? 22.266 -11.07 -10.531 1 98.88 209 ALA A CA 1
ATOM 1565 C C . ALA A 1 209 ? 22.719 -12 -9.422 1 98.88 209 ALA A C 1
ATOM 1567 O O . ALA A 1 209 ? 23.547 -12.891 -9.648 1 98.88 209 ALA A O 1
ATOM 1568 N N . ALA A 1 210 ? 22.141 -11.828 -8.234 1 98.81 210 ALA A N 1
ATOM 1569 C CA . ALA A 1 210 ? 22.5 -12.664 -7.094 1 98.81 210 ALA A CA 1
ATOM 1570 C C . ALA A 1 210 ? 22.188 -14.133 -7.371 1 98.81 210 ALA A C 1
ATOM 1572 O O . ALA A 1 210 ? 22.969 -15.016 -7.031 1 98.81 210 ALA A O 1
ATOM 1573 N N . ALA A 1 211 ? 21.062 -14.391 -8 1 98.88 211 ALA A N 1
ATOM 1574 C CA . ALA A 1 211 ? 20.641 -15.75 -8.312 1 98.88 211 ALA A CA 1
ATOM 1575 C C . ALA A 1 211 ? 21.641 -16.453 -9.227 1 98.88 211 ALA A C 1
ATOM 1577 O O . ALA A 1 211 ? 21.781 -17.672 -9.188 1 98.88 211 ALA A O 1
ATOM 1578 N N . LEU A 1 212 ? 22.312 -15.648 -10.023 1 98.56 212 LEU A N 1
ATOM 1579 C CA . LEU A 1 212 ? 23.266 -16.203 -10.977 1 98.56 212 LEU A CA 1
ATOM 1580 C C . LEU A 1 212 ? 24.688 -16.109 -10.43 1 98.56 212 LEU A C 1
ATOM 1582 O O . LEU A 1 212 ? 25.656 -16.266 -11.18 1 98.56 212 LEU A O 1
ATOM 1586 N N . GLY A 1 213 ? 24.797 -15.773 -9.141 1 97.12 213 GLY A N 1
ATOM 1587 C CA . GLY A 1 213 ? 26.078 -15.82 -8.445 1 97.12 213 GLY A CA 1
ATOM 1588 C C . GLY A 1 213 ? 26.984 -14.656 -8.797 1 97.12 213 GLY A C 1
ATOM 1589 O O . GLY A 1 213 ? 28.219 -14.781 -8.773 1 97.12 213 GLY A O 1
ATOM 1590 N N . THR A 1 214 ? 26.469 -13.555 -9.227 1 97.56 214 THR A N 1
ATOM 1591 C CA . THR A 1 214 ? 27.25 -12.383 -9.602 1 97.56 214 THR A CA 1
ATOM 1592 C C . THR A 1 214 ? 26.625 -11.109 -9.031 1 97.56 214 THR A C 1
ATOM 1594 O O . THR A 1 214 ? 25.844 -11.172 -8.078 1 97.56 214 THR A O 1
ATOM 1597 N N . ALA A 1 215 ? 27.141 -9.969 -9.398 1 97.81 215 ALA A N 1
ATOM 1598 C CA . ALA A 1 215 ? 26.688 -8.664 -8.93 1 97.81 215 ALA A CA 1
ATOM 1599 C C . ALA A 1 215 ? 26.234 -7.789 -10.094 1 97.81 215 ALA A C 1
ATOM 1601 O O . ALA A 1 215 ? 26.703 -7.965 -11.219 1 97.81 215 ALA A O 1
ATOM 1602 N N . PRO A 1 216 ? 25.328 -6.898 -9.82 1 98.5 216 PRO A N 1
ATOM 1603 C CA . PRO A 1 216 ? 24.797 -6.066 -10.898 1 98.5 216 PRO A CA 1
ATOM 1604 C C . PRO A 1 216 ? 25.891 -5.367 -11.695 1 98.5 216 PRO A C 1
ATOM 1606 O O . PRO A 1 216 ? 25.797 -5.262 -12.922 1 98.5 216 PRO A O 1
ATOM 1609 N N . GLU A 1 217 ? 26.938 -4.949 -11.086 1 97.81 217 GLU A N 1
ATOM 1610 C CA . GLU A 1 217 ? 28.016 -4.199 -11.742 1 97.81 217 GLU A CA 1
ATOM 1611 C C . GLU A 1 217 ? 28.703 -5.039 -12.82 1 97.81 217 GLU A C 1
ATOM 1613 O O . GLU A 1 217 ? 29.391 -4.5 -13.688 1 97.81 217 GLU A O 1
ATOM 1618 N N . ARG A 1 218 ? 28.516 -6.332 -12.758 1 97.75 218 ARG A N 1
ATOM 1619 C CA . ARG A 1 218 ? 29.156 -7.246 -13.703 1 97.75 218 ARG A CA 1
ATOM 1620 C C . ARG A 1 218 ? 28.141 -7.82 -14.68 1 97.75 218 ARG A C 1
ATOM 1622 O O . ARG A 1 218 ? 28.391 -8.828 -15.344 1 97.75 218 ARG A O 1
ATOM 1629 N N . CYS A 1 219 ? 26.969 -7.254 -14.719 1 98.44 219 CYS A N 1
ATOM 1630 C CA . CYS A 1 219 ? 25.906 -7.691 -15.609 1 98.44 219 CYS A CA 1
ATOM 1631 C C . CYS A 1 219 ? 25.562 -6.602 -16.625 1 98.44 219 CYS A C 1
ATOM 1633 O O . CYS A 1 219 ? 25.891 -5.434 -16.422 1 98.44 219 CYS A O 1
ATOM 1635 N N . TRP A 1 220 ? 25.062 -7.043 -17.766 1 98.75 220 TRP A N 1
ATOM 1636 C CA . TRP A 1 220 ? 24.297 -6.148 -18.625 1 98.75 220 TRP A CA 1
ATOM 1637 C C . TRP A 1 220 ? 22.797 -6.328 -18.406 1 98.75 220 TRP A C 1
ATOM 1639 O O . TRP A 1 220 ? 22.328 -7.43 -18.109 1 98.75 220 TRP A O 1
ATOM 1649 N N . TYR A 1 221 ? 22.094 -5.242 -18.469 1 98.81 221 TYR A N 1
ATOM 1650 C CA . TYR A 1 221 ? 20.625 -5.293 -18.453 1 98.81 221 TYR A CA 1
ATOM 1651 C C . TYR A 1 221 ? 20.047 -4.727 -19.734 1 98.81 221 TYR A C 1
ATOM 1653 O O . TYR A 1 221 ? 20.484 -3.664 -20.203 1 98.81 221 TYR A O 1
ATOM 1661 N N . VAL A 1 222 ? 19.094 -5.438 -20.312 1 98.81 222 VAL A N 1
ATOM 1662 C CA . VAL A 1 222 ? 18.484 -5.043 -21.578 1 98.81 222 VAL A CA 1
ATOM 1663 C C . VAL A 1 222 ? 16.984 -4.836 -21.391 1 98.81 222 VAL A C 1
ATOM 1665 O O . VAL A 1 222 ? 16.281 -5.73 -20.922 1 98.81 222 VAL A O 1
ATOM 1668 N N . GLY A 1 223 ? 16.531 -3.67 -21.688 1 98.19 223 GLY A N 1
ATOM 1669 C CA . GLY A 1 223 ? 15.117 -3.355 -21.625 1 98.19 223 GLY A CA 1
ATOM 1670 C C . GLY A 1 223 ? 14.617 -2.617 -22.859 1 98.19 223 GLY A C 1
ATOM 1671 O O . GLY A 1 223 ? 15.305 -2.551 -23.875 1 98.19 223 GLY A O 1
ATOM 1672 N N . ASP A 1 224 ? 13.305 -2.115 -22.812 1 97.69 224 ASP A N 1
ATOM 1673 C CA . ASP A 1 224 ? 12.742 -1.379 -23.938 1 97.69 224 ASP A CA 1
ATOM 1674 C C . ASP A 1 224 ? 12.07 -0.089 -23.469 1 97.69 224 ASP A C 1
ATOM 1676 O O . ASP A 1 224 ? 11.492 0.643 -24.281 1 97.69 224 ASP A O 1
ATOM 1680 N N . THR A 1 225 ? 12.109 0.218 -22.188 1 97.25 225 THR A N 1
ATOM 1681 C CA . THR A 1 225 ? 11.492 1.436 -21.672 1 97.25 225 THR A CA 1
ATOM 1682 C C . THR A 1 225 ? 12.492 2.23 -20.828 1 97.25 225 THR A C 1
ATOM 1684 O O . THR A 1 225 ? 13.312 1.65 -20.125 1 97.25 225 THR A O 1
ATOM 1687 N N . TYR A 1 226 ? 12.406 3.533 -20.875 1 97.31 226 TYR A N 1
ATOM 1688 C CA . TYR A 1 226 ? 13.297 4.395 -20.109 1 97.31 226 TYR A CA 1
ATOM 1689 C C . TYR A 1 226 ? 12.891 4.41 -18.641 1 97.31 226 TYR A C 1
ATOM 1691 O O . TYR A 1 226 ? 13.711 4.133 -17.75 1 97.31 226 TYR A O 1
ATOM 1699 N N . ASP A 1 227 ? 11.562 4.691 -18.359 1 96.88 227 ASP A N 1
ATOM 1700 C CA . ASP A 1 227 ? 11.078 4.965 -17.016 1 96.88 227 ASP A CA 1
ATOM 1701 C C . ASP A 1 227 ? 11.109 3.705 -16.141 1 96.88 227 ASP A C 1
ATOM 1703 O O . ASP A 1 227 ? 11.18 3.785 -14.922 1 96.88 227 ASP A O 1
ATOM 1707 N N . ARG A 1 228 ? 11.094 2.521 -16.75 1 97.56 228 ARG A N 1
ATOM 1708 C CA . ARG A 1 228 ? 11.086 1.271 -16 1 97.56 228 ARG A CA 1
ATOM 1709 C C . ARG A 1 228 ? 12.438 0.565 -16.109 1 97.56 228 ARG A C 1
ATOM 1711 O O . ARG A 1 228 ? 13.055 0.255 -15.086 1 97.56 228 ARG A O 1
ATOM 1718 N N . ASP A 1 229 ? 12.922 0.41 -17.297 1 98.19 229 ASP A N 1
ATOM 1719 C CA . ASP A 1 229 ? 14.094 -0.433 -17.516 1 98.19 229 ASP A CA 1
ATOM 1720 C C . ASP A 1 229 ? 15.391 0.348 -17.281 1 98.19 229 ASP A C 1
ATOM 1722 O O . ASP A 1 229 ? 16.25 -0.079 -16.516 1 98.19 229 ASP A O 1
ATOM 1726 N N . VAL A 1 230 ? 15.547 1.472 -17.984 1 98.19 230 VAL A N 1
ATOM 1727 C CA . VAL A 1 230 ? 16.797 2.221 -17.875 1 98.19 230 VAL A CA 1
ATOM 1728 C C . VAL A 1 230 ? 16.969 2.711 -16.438 1 98.19 230 VAL A C 1
ATOM 1730 O O . VAL A 1 230 ? 18.047 2.561 -15.852 1 98.19 230 VAL A O 1
ATOM 1733 N N . VAL A 1 231 ? 15.875 3.252 -15.859 1 98.19 231 VAL A N 1
ATOM 1734 C CA . VAL A 1 231 ? 15.938 3.742 -14.484 1 98.19 231 VAL A CA 1
ATOM 1735 C C . VAL A 1 231 ? 16.266 2.588 -13.539 1 98.19 231 VAL A C 1
ATOM 1737 O O . VAL A 1 231 ? 17.125 2.723 -12.664 1 98.19 231 VAL A O 1
ATOM 1740 N N . ALA A 1 232 ? 15.664 1.423 -13.695 1 98.5 232 ALA A N 1
ATOM 1741 C CA . ALA A 1 232 ? 15.945 0.263 -12.852 1 98.5 232 ALA A CA 1
ATOM 1742 C C . ALA A 1 232 ? 17.406 -0.165 -12.977 1 98.5 232 ALA A C 1
ATOM 1744 O O . ALA A 1 232 ? 18.047 -0.471 -11.977 1 98.5 232 ALA A O 1
ATOM 1745 N N . GLY A 1 233 ? 17.906 -0.215 -14.211 1 98.56 233 GLY A N 1
ATOM 1746 C CA . GLY A 1 233 ? 19.297 -0.581 -14.43 1 98.56 233 GLY A CA 1
ATOM 1747 C C . GLY A 1 233 ? 20.281 0.366 -13.766 1 98.56 233 GLY A C 1
ATOM 1748 O O . GLY A 1 233 ? 21.25 -0.073 -13.133 1 98.56 233 GLY A O 1
ATOM 1749 N N . ARG A 1 234 ? 20 1.625 -13.875 1 97.75 234 ARG A N 1
ATOM 1750 C CA . ARG A 1 234 ? 20.875 2.629 -13.273 1 97.75 234 ARG A CA 1
ATOM 1751 C C . ARG A 1 234 ? 20.828 2.553 -11.75 1 97.75 234 ARG A C 1
ATOM 1753 O O . ARG A 1 234 ? 21.875 2.617 -11.086 1 97.75 234 ARG A O 1
ATOM 1760 N N . ARG A 1 235 ? 19.656 2.377 -11.211 1 97.38 235 ARG A N 1
ATOM 1761 C CA . ARG A 1 235 ? 19.5 2.256 -9.766 1 97.38 235 ARG A CA 1
ATOM 1762 C C . ARG A 1 235 ? 20.203 1.009 -9.25 1 97.38 235 ARG A C 1
ATOM 1764 O O . ARG A 1 235 ? 20.766 1.019 -8.148 1 97.38 235 ARG A O 1
ATOM 1771 N N . ALA A 1 236 ? 20.172 -0.06 -10.047 1 98.44 236 ALA A N 1
ATOM 1772 C CA . ALA A 1 236 ? 20.781 -1.322 -9.641 1 98.44 236 ALA A CA 1
ATOM 1773 C C . ALA A 1 236 ? 22.297 -1.276 -9.812 1 98.44 236 ALA A C 1
ATOM 1775 O O . ALA A 1 236 ? 23.016 -2.121 -9.266 1 98.44 236 ALA A O 1
ATOM 1776 N N . GLY A 1 237 ? 22.797 -0.365 -10.609 1 98 237 GLY A N 1
ATOM 1777 C CA . GLY A 1 237 ? 24.219 -0.217 -10.82 1 98 237 GLY A CA 1
ATOM 1778 C C . GLY A 1 237 ? 24.797 -1.248 -11.773 1 98 237 GLY A C 1
ATOM 1779 O O . GLY A 1 237 ? 25.922 -1.711 -11.594 1 98 237 GLY A O 1
ATOM 1780 N N . VAL A 1 238 ? 24.062 -1.642 -12.773 1 98.31 238 VAL A N 1
ATOM 1781 C CA . VAL A 1 238 ? 24.531 -2.65 -13.719 1 98.31 238 VAL A CA 1
ATOM 1782 C C . VAL A 1 238 ? 25.703 -2.096 -14.531 1 98.31 238 VAL A C 1
ATOM 1784 O O . VAL A 1 238 ? 25.844 -0.879 -14.672 1 98.31 238 VAL A O 1
ATOM 1787 N N . GLY A 1 239 ? 26.516 -2.947 -14.992 1 97.69 239 GLY A N 1
ATOM 1788 C CA . GLY A 1 239 ? 27.656 -2.561 -15.797 1 97.69 239 GLY A CA 1
ATOM 1789 C C . GLY A 1 239 ? 27.281 -1.819 -17.062 1 97.69 239 GLY A C 1
ATOM 1790 O O . GLY A 1 239 ? 27.953 -0.869 -17.453 1 97.69 239 GLY A O 1
ATOM 1791 N N . ALA A 1 240 ? 26.203 -2.271 -17.688 1 98.25 240 ALA A N 1
ATOM 1792 C CA . ALA A 1 240 ? 25.703 -1.587 -18.875 1 98.25 240 ALA A CA 1
ATOM 1793 C C . ALA A 1 240 ? 24.188 -1.764 -19.016 1 98.25 240 ALA A C 1
ATOM 1795 O O . ALA A 1 240 ? 23.656 -2.832 -18.703 1 98.25 240 ALA A O 1
ATOM 1796 N N . VAL A 1 241 ? 23.547 -0.697 -19.438 1 98.56 241 VAL A N 1
ATOM 1797 C CA . VAL A 1 241 ? 22.125 -0.728 -19.781 1 98.56 241 VAL A CA 1
ATOM 1798 C C . VAL A 1 241 ? 21.938 -0.555 -21.297 1 98.56 241 VAL A C 1
ATOM 1800 O O . VAL A 1 241 ? 22.438 0.415 -21.875 1 98.56 241 VAL A O 1
ATOM 1803 N N . VAL A 1 242 ? 21.25 -1.5 -21.891 1 98.44 242 VAL A N 1
ATOM 1804 C CA . VAL A 1 242 ? 20.984 -1.445 -23.328 1 98.44 242 VAL A CA 1
ATOM 1805 C C . VAL A 1 242 ? 19.469 -1.392 -23.562 1 98.44 242 VAL A C 1
ATOM 1807 O O . VAL A 1 242 ? 18.703 -2.08 -22.875 1 98.44 242 VAL A O 1
ATOM 1810 N N . LEU A 1 243 ? 19.016 -0.553 -24.5 1 97.69 243 LEU A N 1
ATOM 1811 C CA . LEU A 1 243 ? 17.609 -0.494 -24.906 1 97.69 243 LEU A CA 1
ATOM 1812 C C . LEU A 1 243 ? 17.422 -1.065 -26.297 1 97.69 243 LEU A C 1
ATOM 1814 O O . LEU A 1 243 ? 18.25 -0.827 -27.188 1 97.69 243 LEU A O 1
ATOM 1818 N N . THR A 1 244 ? 16.422 -1.855 -26.391 1 96.94 244 THR A N 1
ATOM 1819 C CA . THR A 1 244 ? 15.93 -2.234 -27.719 1 96.94 244 THR A CA 1
ATOM 1820 C C . THR A 1 244 ? 14.602 -1.546 -28.016 1 96.94 244 THR A C 1
ATOM 1822 O O . THR A 1 244 ? 13.641 -1.685 -27.25 1 96.94 244 THR A O 1
ATOM 1825 N N . ARG A 1 245 ? 14.547 -0.799 -29.094 1 95 245 ARG A N 1
ATOM 1826 C CA . ARG A 1 245 ? 13.383 0.034 -29.391 1 95 245 ARG A CA 1
ATOM 1827 C C . ARG A 1 245 ? 12.148 -0.82 -29.641 1 95 245 ARG A C 1
ATOM 1829 O O . ARG A 1 245 ? 12.227 -1.858 -30.297 1 95 245 ARG A O 1
ATOM 1836 N N . HIS A 1 246 ? 11.078 -0.346 -29.047 1 91.94 246 HIS A N 1
ATOM 1837 C CA . HIS A 1 246 ? 9.75 -0.918 -29.203 1 91.94 246 HIS A CA 1
ATOM 1838 C C . HIS A 1 246 ? 8.664 0.143 -29.016 1 91.94 246 HIS A C 1
ATOM 1840 O O . HIS A 1 246 ? 8.969 1.338 -28.969 1 91.94 246 HIS A O 1
ATOM 1846 N N . HIS A 1 247 ? 7.391 -0.155 -28.984 1 83.31 247 HIS A N 1
ATOM 1847 C CA . HIS A 1 247 ? 6.207 0.696 -29.062 1 83.31 247 HIS A CA 1
ATOM 1848 C C . HIS A 1 247 ? 6.336 1.9 -28.141 1 83.31 247 HIS A C 1
ATOM 1850 O O . HIS A 1 247 ? 6.012 3.025 -28.516 1 83.31 247 HIS A O 1
ATOM 1856 N N . HIS A 1 248 ? 6.836 1.817 -26.938 1 83.12 248 HIS A N 1
ATOM 1857 C CA . HIS A 1 248 ? 6.758 2.887 -25.953 1 83.12 248 HIS A CA 1
ATOM 1858 C C . HIS A 1 248 ? 8.148 3.406 -25.594 1 83.12 248 HIS A C 1
ATOM 1860 O O . HIS A 1 248 ? 8.289 4.246 -24.703 1 83.12 248 HIS A O 1
ATOM 1866 N N . THR A 1 249 ? 9.148 2.998 -26.312 1 91 249 THR A N 1
ATOM 1867 C CA . THR A 1 249 ? 10.516 3.357 -25.953 1 91 249 THR A CA 1
ATOM 1868 C C . THR A 1 249 ? 10.719 4.867 -26.031 1 91 249 THR A C 1
ATOM 1870 O O . THR A 1 249 ? 11.258 5.477 -25.109 1 91 249 THR A O 1
ATOM 1873 N N . ASP A 1 250 ? 10.195 5.465 -27.062 1 92.06 250 ASP A N 1
ATOM 1874 C CA . ASP A 1 250 ? 10.5 6.867 -27.344 1 92.06 250 ASP A CA 1
ATOM 1875 C C . ASP A 1 250 ? 9.445 7.789 -26.719 1 92.06 250 ASP A C 1
ATOM 1877 O O . ASP A 1 250 ? 9.508 9.008 -26.891 1 92.06 250 ASP A O 1
ATOM 1881 N N . ASN A 1 251 ? 8.469 7.199 -26 1 92.56 251 ASN A N 1
ATOM 1882 C CA . ASN A 1 251 ? 7.402 7.988 -25.406 1 92.56 251 ASN A CA 1
ATOM 1883 C C . ASN A 1 251 ? 7.172 7.602 -23.938 1 92.56 251 ASN A C 1
ATOM 1885 O O . ASN A 1 251 ? 6.098 7.113 -23.594 1 92.56 251 ASN A O 1
ATOM 1889 N N . PRO A 1 252 ? 8.125 7.945 -23.109 1 93.44 252 PRO A N 1
ATOM 1890 C CA . PRO A 1 252 ? 7.895 7.664 -21.688 1 93.44 252 PRO A CA 1
ATOM 1891 C C . PRO A 1 252 ? 6.758 8.492 -21.109 1 93.44 252 PRO A C 1
ATOM 1893 O O . PRO A 1 252 ? 6.434 9.562 -21.625 1 93.44 252 PRO A O 1
ATOM 1896 N N . PRO A 1 253 ? 6.082 8.039 -20.078 1 93.56 253 PRO A N 1
ATOM 1897 C CA . PRO A 1 253 ? 4.93 8.742 -19.5 1 93.56 253 PRO A CA 1
ATOM 1898 C C . PRO A 1 253 ? 5.305 10.086 -18.891 1 93.56 253 PRO A C 1
ATOM 1900 O O . PRO A 1 253 ? 4.441 10.938 -18.688 1 93.56 253 PRO A O 1
ATOM 1903 N N . PHE A 1 254 ? 6.488 10.305 -18.5 1 94.5 254 PHE A N 1
ATOM 1904 C CA . PHE A 1 254 ? 7.066 11.539 -17.984 1 94.5 254 PHE A CA 1
ATOM 1905 C C . PHE A 1 254 ? 8.555 11.617 -18.297 1 94.5 254 PHE A C 1
ATOM 1907 O O . PHE A 1 254 ? 9.164 10.625 -18.703 1 94.5 254 PHE A O 1
ATOM 1914 N N . PRO A 1 255 ? 9.156 12.805 -18.141 1 93.12 255 PRO A N 1
ATOM 1915 C CA . PRO A 1 255 ? 10.57 12.945 -18.484 1 93.12 255 PRO A CA 1
ATOM 1916 C C . PRO A 1 255 ? 11.477 12.07 -17.625 1 93.12 255 PRO A C 1
ATOM 1918 O O . PRO A 1 255 ? 11.242 11.945 -16.406 1 93.12 255 PRO A O 1
ATOM 1921 N N . VAL A 1 256 ? 12.406 11.414 -18.281 1 94.62 256 VAL A N 1
ATOM 1922 C CA . VAL A 1 256 ? 13.414 10.578 -17.625 1 94.62 256 VAL A CA 1
ATOM 1923 C C . VAL A 1 256 ? 14.812 11.102 -17.953 1 94.62 256 VAL A C 1
ATOM 1925 O O . VAL A 1 256 ? 15.141 11.328 -19.125 1 94.62 256 VAL A O 1
ATOM 1928 N N . ALA A 1 257 ? 15.633 11.281 -16.938 1 91.62 257 ALA A N 1
ATOM 1929 C CA . ALA A 1 257 ? 16.953 11.867 -17.109 1 91.62 257 ALA A CA 1
ATOM 1930 C C . ALA A 1 257 ? 18 10.797 -17.422 1 91.62 257 ALA A C 1
ATOM 1932 O O . ALA A 1 257 ? 19.016 11.07 -18.062 1 91.62 257 ALA A O 1
ATOM 1933 N N . GLU A 1 258 ? 17.75 9.586 -16.953 1 94.06 258 GLU A N 1
ATOM 1934 C CA . GLU A 1 258 ? 18.703 8.492 -17.141 1 94.06 258 GLU A CA 1
ATOM 1935 C C . GLU A 1 258 ? 18.828 8.102 -18.609 1 94.06 258 GLU A C 1
ATOM 1937 O O . GLU A 1 258 ? 17.844 8.164 -19.359 1 94.06 258 GLU A O 1
ATOM 1942 N N . ARG A 1 259 ? 20.031 7.664 -18.938 1 95.06 259 ARG A N 1
ATOM 1943 C CA . ARG A 1 259 ? 20.312 7.277 -20.328 1 95.06 259 ARG A CA 1
ATOM 1944 C C . ARG A 1 259 ? 20.812 5.84 -20.391 1 95.06 259 ARG A C 1
ATOM 1946 O O . ARG A 1 259 ? 21.422 5.34 -19.438 1 95.06 259 ARG A O 1
ATOM 1953 N N . ALA A 1 260 ? 20.531 5.219 -21.484 1 97.44 260 ALA A N 1
ATOM 1954 C CA . ALA A 1 260 ? 21.094 3.902 -21.766 1 97.44 260 ALA A CA 1
ATOM 1955 C C . ALA A 1 260 ? 22.5 4.023 -22.375 1 97.44 260 ALA A C 1
ATOM 1957 O O . ALA A 1 260 ? 22.875 5.082 -22.891 1 97.44 260 ALA A O 1
ATOM 1958 N N . ASP A 1 261 ? 23.266 2.967 -22.266 1 97.56 261 ASP A N 1
ATOM 1959 C CA . ASP A 1 261 ? 24.594 2.947 -22.859 1 97.56 261 ASP A CA 1
ATOM 1960 C C . ASP A 1 261 ? 24.531 2.709 -24.359 1 97.56 261 ASP A C 1
ATOM 1962 O O . ASP A 1 261 ? 25.438 3.104 -25.094 1 97.56 261 ASP A O 1
ATOM 1966 N N . ALA A 1 262 ? 23.5 2.051 -24.781 1 97.31 262 ALA A N 1
ATOM 1967 C CA . ALA A 1 262 ? 23.234 1.821 -26.203 1 97.31 262 ALA A CA 1
ATOM 1968 C C . ALA A 1 262 ? 21.734 1.693 -26.453 1 97.31 262 ALA A C 1
ATOM 1970 O O . ALA A 1 262 ? 20.984 1.216 -25.594 1 97.31 262 ALA A O 1
ATOM 1971 N N . VAL A 1 263 ? 21.312 2.176 -27.578 1 97.5 263 VAL A N 1
ATOM 1972 C CA . VAL A 1 263 ? 19.938 2.012 -28.047 1 97.5 263 VAL A CA 1
ATOM 1973 C C . VAL A 1 263 ? 19.953 1.306 -29.406 1 97.5 263 VAL A C 1
ATOM 1975 O O . VAL A 1 263 ? 20.516 1.815 -30.375 1 97.5 263 VAL A O 1
ATOM 1978 N N . LEU A 1 264 ? 19.344 0.148 -29.406 1 97.25 264 LEU A N 1
ATOM 1979 C CA . LEU A 1 264 ? 19.312 -0.687 -30.594 1 97.25 264 LEU A CA 1
ATOM 1980 C C . LEU A 1 264 ? 17.922 -0.721 -31.219 1 97.25 264 LEU A C 1
ATOM 1982 O O . LEU A 1 264 ? 16.922 -0.652 -30.5 1 97.25 264 LEU A O 1
ATOM 1986 N N . ASP A 1 265 ? 17.812 -0.882 -32.5 1 95.88 265 ASP A N 1
ATOM 1987 C CA . ASP A 1 265 ? 16.531 -0.968 -33.188 1 95.88 265 ASP A CA 1
ATOM 1988 C C . ASP A 1 265 ? 15.844 -2.305 -32.906 1 95.88 265 ASP A C 1
ATOM 1990 O O . ASP A 1 265 ? 14.617 -2.371 -32.781 1 95.88 265 ASP A O 1
ATOM 1994 N N . THR A 1 266 ? 16.688 -3.336 -32.875 1 95.25 266 THR A N 1
ATOM 1995 C CA . THR A 1 266 ? 16.234 -4.68 -32.531 1 95.25 266 THR A CA 1
ATOM 1996 C C . THR A 1 266 ? 17.281 -5.422 -31.703 1 95.25 266 THR A C 1
ATOM 1998 O O . THR A 1 266 ? 18.438 -4.988 -31.625 1 95.25 266 THR A O 1
ATOM 2001 N N . PRO A 1 267 ? 16.875 -6.57 -31.125 1 95.5 267 PRO A N 1
ATOM 2002 C CA . PRO A 1 267 ? 17.828 -7.344 -30.328 1 95.5 267 PRO A CA 1
ATOM 2003 C C . PRO A 1 267 ? 18.938 -7.961 -31.172 1 95.5 267 PRO A C 1
ATOM 2005 O O . PRO A 1 267 ? 19.922 -8.477 -30.641 1 95.5 267 PRO A O 1
ATOM 2008 N N . LYS A 1 268 ? 18.875 -7.914 -32.469 1 95.94 268 LYS A N 1
ATOM 2009 C CA . LYS A 1 268 ? 19.953 -8.375 -33.344 1 95.94 268 LYS A CA 1
ATOM 2010 C C . LYS A 1 268 ? 21.266 -7.652 -33.031 1 95.94 268 LYS A C 1
ATOM 2012 O O . LYS A 1 268 ? 22.344 -8.242 -33.094 1 95.94 268 LYS A O 1
ATOM 2017 N N . GLY A 1 269 ? 21.078 -6.41 -32.656 1 96.31 269 GLY A N 1
ATOM 2018 C CA . GLY A 1 269 ? 22.25 -5.621 -32.281 1 96.31 269 GLY A CA 1
ATOM 2019 C C . GLY A 1 269 ? 22.938 -6.125 -31.047 1 96.31 269 GLY A C 1
ATOM 2020 O O . GLY A 1 269 ? 24.125 -5.883 -30.844 1 96.31 269 GLY A O 1
ATOM 2021 N N . LEU A 1 270 ? 22.219 -6.777 -30.203 1 96.62 270 LEU A N 1
ATOM 2022 C CA . LEU A 1 270 ? 22.766 -7.32 -28.953 1 96.62 270 LEU A CA 1
ATOM 2023 C C . LEU A 1 270 ? 23.781 -8.422 -29.25 1 96.62 270 LEU A C 1
ATOM 2025 O O . LEU A 1 270 ? 24.75 -8.602 -28.5 1 96.62 270 LEU A O 1
ATOM 2029 N N . VAL A 1 271 ? 23.531 -9.234 -30.312 1 97.25 271 VAL A N 1
ATOM 2030 C CA . VAL A 1 271 ? 24.422 -10.32 -30.719 1 97.25 271 VAL A CA 1
ATOM 2031 C C . VAL A 1 271 ? 25.812 -9.758 -31.047 1 97.25 271 VAL A C 1
ATOM 2033 O O . VAL A 1 271 ? 26.828 -10.273 -30.578 1 97.25 271 VAL A O 1
ATOM 2036 N N . GLU A 1 272 ? 25.781 -8.688 -31.75 1 95.44 272 GLU A N 1
ATOM 2037 C CA . GLU A 1 272 ? 27.031 -8.047 -32.156 1 95.44 272 GLU A CA 1
ATOM 2038 C C . GLU A 1 272 ? 27.75 -7.473 -30.938 1 95.44 272 GLU A C 1
ATOM 2040 O O . GLU A 1 272 ? 28.984 -7.605 -30.828 1 95.44 272 GLU A O 1
ATOM 2045 N N . LEU A 1 273 ? 26.984 -6.82 -30.094 1 96.62 273 LEU A N 1
ATOM 2046 C CA . LEU A 1 273 ? 27.562 -6.215 -28.906 1 96.62 273 LEU A CA 1
ATOM 2047 C C . LEU A 1 273 ? 28.203 -7.277 -28.016 1 96.62 273 LEU A C 1
ATOM 2049 O O . LEU A 1 273 ? 29.344 -7.102 -27.547 1 96.62 273 LEU A O 1
ATOM 2053 N N . LEU A 1 274 ? 27.469 -8.352 -27.797 1 97.06 274 LEU A N 1
ATOM 2054 C CA . LEU A 1 274 ? 27.969 -9.406 -26.922 1 97.06 274 LEU A CA 1
ATOM 2055 C C . LEU A 1 274 ? 29.188 -10.102 -27.531 1 97.06 274 LEU A C 1
ATOM 2057 O O . LEU A 1 274 ? 30.125 -10.438 -26.812 1 97.06 274 LEU A O 1
ATOM 2061 N N . ARG A 1 275 ? 29.188 -10.312 -28.828 1 95.81 275 ARG A N 1
ATOM 2062 C CA . ARG A 1 275 ? 30.297 -10.953 -29.531 1 95.81 275 ARG A CA 1
ATOM 2063 C C . ARG A 1 275 ? 31.562 -10.117 -29.422 1 95.81 275 ARG A C 1
ATOM 2065 O O . ARG A 1 275 ? 32.656 -10.664 -29.312 1 95.81 275 ARG A O 1
ATOM 2072 N N . ALA A 1 276 ? 31.406 -8.836 -29.484 1 95.38 276 ALA A N 1
ATOM 2073 C CA . ALA A 1 276 ? 32.531 -7.906 -29.5 1 95.38 276 ALA A CA 1
ATOM 2074 C C . ALA A 1 276 ? 33.125 -7.711 -28.109 1 95.38 276 ALA A C 1
ATOM 2076 O O . ALA A 1 276 ? 34.25 -7.258 -27.953 1 95.38 276 ALA A O 1
ATOM 2077 N N . ALA A 1 277 ? 32.312 -7.977 -27.062 1 95.75 277 ALA A N 1
ATOM 2078 C CA . ALA A 1 277 ? 32.75 -7.738 -25.688 1 95.75 277 ALA A CA 1
ATOM 2079 C C . ALA A 1 277 ? 33.812 -8.742 -25.266 1 95.75 277 ALA A C 1
ATOM 2081 O O . ALA A 1 277 ? 33.719 -9.922 -25.625 1 95.75 277 ALA A O 1
ATOM 2082 N N . GLU A 1 278 ? 34.844 -8.289 -24.531 1 93 278 GLU A N 1
ATOM 2083 C CA . GLU A 1 278 ? 35.938 -9.133 -24.125 1 93 278 GLU A CA 1
ATOM 2084 C C . GLU A 1 278 ? 35.844 -9.531 -22.656 1 93 278 GLU A C 1
ATOM 2086 O O . GLU A 1 278 ? 35.375 -8.75 -21.828 1 93 278 GLU A O 1
ATOM 2091 N N . PRO A 1 279 ? 36.312 -10.695 -22.359 1 87.62 279 PRO A N 1
ATOM 2092 C CA . PRO A 1 279 ? 36.281 -11.117 -20.953 1 87.62 279 PRO A CA 1
ATOM 2093 C C . PRO A 1 279 ? 37.281 -10.352 -20.078 1 87.62 279 PRO A C 1
ATOM 2095 O O . PRO A 1 279 ? 38.281 -9.867 -20.578 1 87.62 279 PRO A O 1
ATOM 2098 N N . VAL A 1 280 ? 36.844 -9.82 -18.938 1 71.88 280 VAL A N 1
ATOM 2099 C CA . VAL A 1 280 ? 37.781 -9.188 -18.031 1 71.88 280 VAL A CA 1
ATOM 2100 C C . VAL A 1 280 ? 38.875 -10.195 -17.641 1 71.88 280 VAL A C 1
ATOM 2102 O O . VAL A 1 280 ? 38.562 -11.359 -17.391 1 71.88 280 VAL A O 1
ATOM 2105 N N . ALA A 1 281 ? 40.188 -9.93 -17.922 1 56.31 281 ALA A N 1
ATOM 2106 C CA . ALA A 1 281 ? 41.281 -10.727 -17.375 1 56.31 281 ALA A CA 1
ATOM 2107 C C . ALA A 1 281 ? 41.094 -10.977 -15.883 1 56.31 281 ALA A C 1
ATOM 2109 O O . ALA A 1 281 ? 40.594 -10.109 -15.164 1 56.31 281 ALA A O 1
ATOM 2110 N N . PRO A 1 282 ? 41.062 -12.312 -15.383 1 47.38 282 PRO A N 1
ATOM 2111 C CA . PRO A 1 282 ? 40.906 -12.602 -13.961 1 47.38 282 PRO A CA 1
ATOM 2112 C C . PRO A 1 282 ? 41.688 -11.641 -13.062 1 47.38 282 PRO A C 1
ATOM 2114 O O . PRO A 1 282 ? 42.906 -11.531 -13.195 1 47.38 282 PRO A O 1
ATOM 2117 N N . SER A 1 283 ? 41.469 -10.508 -12.922 1 39.09 283 SER A N 1
ATOM 2118 C CA . SER A 1 283 ? 42.219 -9.758 -11.938 1 39.09 283 SER A CA 1
ATOM 2119 C C . SER A 1 283 ? 42.219 -10.461 -10.586 1 39.09 283 SER A C 1
ATOM 2121 O O . SER A 1 283 ? 41.188 -11.016 -10.164 1 39.09 283 SER A O 1
ATOM 2123 N N . SER A 1 284 ? 43.469 -10.945 -10.07 1 35.06 284 SER A N 1
ATOM 2124 C CA . SER A 1 284 ? 43.719 -11.445 -8.719 1 35.06 284 SER A CA 1
ATOM 2125 C C . SER A 1 284 ? 43.062 -10.547 -7.676 1 35.06 284 SER A C 1
ATOM 2127 O O . SER A 1 284 ? 43.625 -10.344 -6.594 1 35.06 284 SER A O 1
ATOM 2129 N N . ALA A 1 285 ? 42.5 -9.617 -7.973 1 38.19 285 ALA A N 1
ATOM 2130 C CA . ALA A 1 285 ? 42.094 -8.828 -6.82 1 38.19 285 ALA A CA 1
ATOM 2131 C C . ALA A 1 285 ? 41.156 -9.633 -5.918 1 38.19 285 ALA A C 1
ATOM 2133 O O . ALA A 1 285 ? 40.281 -10.367 -6.406 1 38.19 285 ALA A O 1
ATOM 2134 N N . PRO A 1 286 ? 41.594 -9.898 -4.578 1 32.25 286 PRO A N 1
ATOM 2135 C CA . PRO A 1 286 ? 40.75 -10.648 -3.648 1 32.25 286 PRO A CA 1
ATOM 2136 C C . PRO A 1 286 ? 39.281 -10.242 -3.723 1 32.25 286 PRO A C 1
ATOM 2138 O O . PRO A 1 286 ? 38.969 -9.117 -4.102 1 32.25 286 PRO A O 1
ATOM 2141 N N . PRO A 1 287 ? 38.438 -11.234 -3.883 1 32.12 287 PRO A N 1
ATOM 2142 C CA . PRO A 1 287 ? 37 -10.945 -3.896 1 32.12 287 PRO A CA 1
ATOM 2143 C C . PRO A 1 287 ? 36.625 -9.828 -2.934 1 32.12 287 PRO A C 1
ATOM 2145 O O . PRO A 1 287 ? 37.031 -9.836 -1.77 1 32.12 287 PRO A O 1
ATOM 2148 N N . MET A 1 288 ? 36.656 -8.672 -3.344 1 30.05 288 MET A N 1
ATOM 2149 C CA . MET A 1 288 ? 36.156 -7.645 -2.439 1 30.05 288 MET A CA 1
ATOM 2150 C C . MET A 1 288 ? 34.875 -8.117 -1.746 1 30.05 288 MET A C 1
ATOM 2152 O O . MET A 1 288 ? 34.031 -8.805 -2.35 1 30.05 288 MET A O 1
ATOM 2156 N N . ALA A 1 289 ? 34.906 -8.156 -0.415 1 30.05 289 ALA A N 1
ATOM 2157 C CA . ALA A 1 289 ? 33.781 -8.562 0.413 1 30.05 289 ALA A CA 1
ATOM 2158 C C . ALA A 1 289 ? 32.469 -7.898 -0.051 1 30.05 289 ALA A C 1
ATOM 2160 O O . ALA A 1 289 ? 32.469 -6.699 -0.339 1 30.05 289 ALA A O 1
ATOM 2161 N N . PRO A 1 290 ? 31.641 -8.734 -0.755 1 26.58 290 PRO A N 1
ATOM 2162 C CA . PRO A 1 290 ? 30.359 -8.18 -1.205 1 26.58 290 PRO A CA 1
ATOM 2163 C C . PRO A 1 290 ? 29.766 -7.195 -0.204 1 26.58 290 PRO A C 1
ATOM 2165 O O . PRO A 1 290 ? 29.953 -7.352 1.006 1 26.58 290 PRO A O 1
ATOM 2168 N N . SER A 1 291 ? 29.859 -5.973 -0.543 1 28.11 291 SER A N 1
ATOM 2169 C CA . SER A 1 291 ? 29.094 -5.055 0.296 1 28.11 291 SER A CA 1
ATOM 2170 C C . SER A 1 291 ? 27.734 -5.641 0.666 1 28.11 291 SER A C 1
ATOM 2172 O O . SER A 1 291 ? 27.047 -6.227 -0.179 1 28.11 291 SER A O 1
ATOM 2174 N N . ALA A 1 292 ? 27.562 -5.973 1.97 1 28.91 292 ALA A N 1
ATOM 2175 C CA . ALA A 1 292 ? 26.328 -6.508 2.523 1 28.91 292 ALA A CA 1
ATOM 2176 C C . ALA A 1 292 ? 25.109 -5.777 1.957 1 28.91 292 ALA A C 1
ATOM 2178 O O . ALA A 1 292 ? 24.969 -4.562 2.133 1 28.91 292 ALA A O 1
ATOM 2179 N N . THR A 1 293 ? 24.75 -6.18 0.734 1 26.2 293 THR A N 1
ATOM 2180 C CA . THR A 1 293 ? 23.438 -5.684 0.294 1 26.2 293 THR A CA 1
ATOM 2181 C C . THR A 1 293 ? 22.422 -5.754 1.428 1 26.2 293 THR A C 1
ATOM 2183 O O . THR A 1 293 ? 22.281 -6.793 2.08 1 26.2 293 THR A O 1
ATOM 2186 N N . PRO A 1 294 ? 22.078 -4.691 2.008 1 26.88 294 PRO A N 1
ATOM 2187 C CA . PRO A 1 294 ? 21.094 -4.785 3.088 1 26.88 294 PRO A CA 1
ATOM 2188 C C . PRO A 1 294 ? 19.922 -5.715 2.746 1 26.88 294 PRO A C 1
ATOM 2190 O O . PRO A 1 294 ? 19.578 -5.871 1.573 1 26.88 294 PRO A O 1
ATOM 2193 N N . SER A 1 295 ? 19.984 -6.867 3.354 1 25.72 295 SER A N 1
ATOM 2194 C CA . SER A 1 295 ? 18.875 -7.805 3.26 1 25.72 295 SER A CA 1
ATOM 2195 C C . SER A 1 295 ? 17.547 -7.074 3.113 1 25.72 295 SER A C 1
ATOM 2197 O O . SER A 1 295 ? 17.281 -6.113 3.838 1 25.72 295 SER A O 1
ATOM 2199 N N . LEU A 1 296 ? 17.172 -7.043 1.913 1 25.17 296 LEU A N 1
ATOM 2200 C CA . LEU A 1 296 ? 15.797 -6.602 1.685 1 25.17 296 LEU A CA 1
ATOM 2201 C C . LEU A 1 296 ? 14.859 -7.164 2.748 1 25.17 296 LEU A C 1
ATOM 2203 O O . LEU A 1 296 ? 14.656 -8.375 2.822 1 25.17 296 LEU A O 1
ATOM 2207 N N . ALA A 1 297 ? 14.875 -6.609 3.906 1 27 297 ALA A N 1
ATOM 2208 C CA . ALA A 1 297 ? 13.828 -7.043 4.832 1 27 297 ALA A CA 1
ATOM 2209 C C . ALA A 1 297 ? 12.484 -7.168 4.121 1 27 297 ALA A C 1
ATOM 2211 O O . ALA A 1 297 ? 12.016 -6.215 3.498 1 27 297 ALA A O 1
ATOM 2212 N N . VAL A 1 298 ? 12.203 -8.352 3.604 1 23.81 298 VAL A N 1
ATOM 2213 C CA . VAL A 1 298 ? 10.875 -8.688 3.109 1 23.81 298 VAL A CA 1
ATOM 2214 C C . VAL A 1 298 ? 9.82 -8.242 4.121 1 23.81 298 VAL A C 1
ATOM 2216 O O . VAL A 1 298 ? 9.898 -8.586 5.301 1 23.81 298 VAL A O 1
ATOM 2219 N N . PRO A 1 299 ? 9.219 -7.156 3.84 1 25.38 299 PRO A N 1
ATOM 2220 C CA . PRO A 1 299 ? 8.156 -6.828 4.793 1 25.38 299 PRO A CA 1
ATOM 2221 C C . PRO A 1 299 ? 7.246 -8.016 5.09 1 25.38 299 PRO A C 1
ATOM 2223 O O . PRO A 1 299 ? 6.762 -8.672 4.168 1 25.38 299 PRO A O 1
ATOM 2226 N N . GLU A 1 300 ? 7.66 -8.828 6.082 1 24.39 300 GLU A N 1
ATOM 2227 C CA . GLU A 1 300 ? 6.711 -9.844 6.516 1 24.39 300 GLU A CA 1
ATOM 2228 C C . GLU A 1 300 ? 5.285 -9.305 6.523 1 24.39 300 GLU A C 1
ATOM 2230 O O . GLU A 1 300 ? 5.059 -8.141 6.863 1 24.39 300 GLU A O 1
ATOM 2235 N N . ASN A 1 301 ? 4.539 -9.859 5.629 1 24.12 301 ASN A N 1
ATOM 2236 C CA . ASN A 1 301 ? 3.098 -9.664 5.535 1 24.12 301 ASN A CA 1
ATOM 2237 C C . ASN A 1 301 ? 2.453 -9.578 6.914 1 24.12 301 ASN A C 1
ATOM 2239 O O . ASN A 1 301 ? 2.74 -10.391 7.793 1 24.12 301 ASN A O 1
ATOM 2243 N N . GLY A 1 302 ? 2.428 -8.375 7.441 1 25.14 302 GLY A N 1
ATOM 2244 C CA . GLY A 1 302 ? 1.751 -8.109 8.703 1 25.14 302 GLY A CA 1
ATOM 2245 C C . GLY A 1 302 ? 0.508 -8.961 8.898 1 25.14 302 GLY A C 1
ATOM 2246 O O . GLY A 1 302 ? -0.13 -9.375 7.934 1 25.14 302 GLY A O 1
ATOM 2247 N N . PRO A 1 303 ? 0.59 -9.695 9.953 1 24.31 303 PRO A N 1
ATOM 2248 C CA . PRO A 1 303 ? -0.512 -10.617 10.25 1 24.31 303 PRO A CA 1
ATOM 2249 C C . PRO A 1 303 ? -1.884 -9.992 10 1 24.31 303 PRO A C 1
ATOM 2251 O O . PRO A 1 303 ? -2.023 -8.766 10.031 1 24.31 303 PRO A O 1
ATOM 2254 N N . ALA A 1 304 ? -2.672 -10.711 9.273 1 23.89 304 ALA A N 1
ATOM 2255 C CA . ALA A 1 304 ? -4.078 -10.461 8.953 1 23.89 304 ALA A CA 1
ATOM 2256 C C . ALA A 1 304 ? -4.82 -9.906 10.164 1 23.89 304 ALA A C 1
ATOM 2258 O O . ALA A 1 304 ? -4.566 -10.32 11.305 1 23.89 304 ALA A O 1
ATOM 2259 N N . PRO A 1 305 ? -5.371 -8.766 10.078 1 22.33 305 PRO A N 1
ATOM 2260 C CA . PRO A 1 305 ? -6.156 -8.141 11.148 1 22.33 305 PRO A CA 1
ATOM 2261 C C . PRO A 1 305 ? -7.113 -9.117 11.82 1 22.33 305 PRO A C 1
ATOM 2263 O O . PRO A 1 305 ? -7.629 -10.039 11.172 1 22.33 305 PRO A O 1
ATOM 2266 N N . THR A 1 306 ? -6.668 -9.516 13.023 1 22.45 306 THR A N 1
ATOM 2267 C CA . THR A 1 306 ? -7.477 -10.406 13.852 1 22.45 306 THR A CA 1
ATOM 2268 C C . THR A 1 306 ? -8.93 -9.945 13.883 1 22.45 306 THR A C 1
ATOM 2270 O O . THR A 1 306 ? -9.203 -8.742 13.969 1 22.45 306 THR A O 1
ATOM 2273 N N . SER A 1 307 ? -9.719 -10.727 13.188 1 21.25 307 SER A N 1
ATOM 2274 C CA . SER A 1 307 ? -11.164 -10.586 13.031 1 21.25 307 SER A CA 1
ATOM 2275 C C . SER A 1 307 ? -11.844 -10.312 14.367 1 21.25 307 SER A C 1
ATOM 2277 O O . SER A 1 307 ? -11.422 -10.828 15.398 1 21.25 307 SER A O 1
ATOM 2279 N N . PRO A 1 308 ? -12.516 -9.227 14.438 1 22.12 308 PRO A N 1
ATOM 2280 C CA . PRO A 1 308 ? -13.281 -8.789 15.609 1 22.12 308 PRO A CA 1
ATOM 2281 C C . PRO A 1 308 ? -14.086 -9.922 16.234 1 22.12 308 PRO A C 1
ATOM 2283 O O . PRO A 1 308 ? -14.414 -10.898 15.562 1 22.12 308 PRO A O 1
ATOM 2286 N N . SER A 1 309 ? -13.836 -10.109 17.531 1 21.23 309 SER A N 1
ATOM 2287 C CA . SER A 1 309 ? -14.484 -11.062 18.422 1 21.23 309 SER A CA 1
ATOM 2288 C C . SER A 1 309 ? -16 -11.016 18.266 1 21.23 309 SER A C 1
ATOM 2290 O O . SER A 1 309 ? -16.578 -9.938 18.125 1 21.23 309 SER A O 1
ATOM 2292 N N . SER A 1 310 ? -16.578 -12.133 17.812 1 20.58 310 SER A N 1
ATOM 2293 C CA . SER A 1 310 ? -17.984 -12.445 17.562 1 20.58 310 SER A CA 1
ATOM 2294 C C . SER A 1 310 ? -18.859 -12.086 18.75 1 20.58 310 SER A C 1
ATOM 2296 O O . SER A 1 310 ? -18.469 -12.32 19.906 1 20.58 310 SER A O 1
ATOM 2298 N N . PRO A 1 311 ? -19.688 -11.016 18.609 1 22 311 PRO A N 1
ATOM 2299 C CA . PRO A 1 311 ? -20.672 -10.688 19.641 1 22 311 PRO A CA 1
ATOM 2300 C C . PRO A 1 311 ? -21.391 -11.922 20.188 1 22 311 PRO A C 1
ATOM 2302 O O . PRO A 1 311 ? -21.469 -12.945 19.5 1 22 311 PRO A O 1
ATOM 2305 N N . LYS A 1 312 ? -21.453 -12.008 21.547 1 20.69 312 LYS A N 1
ATOM 2306 C CA . LYS A 1 312 ? -22.141 -13.039 22.312 1 20.69 312 LYS A CA 1
ATOM 2307 C C . LYS A 1 312 ? -23.594 -13.188 21.859 1 20.69 312 LYS A C 1
ATOM 2309 O O . LYS A 1 312 ? -24.359 -12.211 21.859 1 20.69 312 LYS A O 1
ATOM 2314 N N . PHE A 1 313 ? -23.875 -14.18 20.875 1 19.72 313 PHE A N 1
ATOM 2315 C CA . PHE A 1 313 ? -25.219 -14.57 20.469 1 19.72 313 PHE A CA 1
ATOM 2316 C C . PHE A 1 313 ? -26.078 -14.93 21.688 1 19.72 313 PHE A C 1
ATOM 2318 O O . PHE A 1 313 ? -25.703 -15.805 22.469 1 19.72 313 PHE A O 1
ATOM 2325 N N . LEU A 1 314 ? -26.656 -13.898 22.344 1 21.78 314 LEU A N 1
ATOM 2326 C CA . LEU A 1 314 ? -27.672 -14.242 23.328 1 21.78 314 LEU A CA 1
ATOM 2327 C C . LEU A 1 314 ? -28.688 -15.227 22.75 1 21.78 314 LEU A C 1
ATOM 2329 O O . LEU A 1 314 ? -29.203 -15.016 21.656 1 21.78 314 LEU A O 1
ATOM 2333 N N . GLY A 1 315 ? -28.531 -16.516 23.109 1 19.88 315 GLY A N 1
ATOM 2334 C CA . GLY A 1 315 ? -29.328 -17.688 22.812 1 19.88 315 GLY A CA 1
ATOM 2335 C C . GLY A 1 315 ? -30.797 -17.5 23.125 1 19.88 315 GLY A C 1
ATOM 2336 O O . GLY A 1 315 ? -31.188 -17.469 24.297 1 19.88 315 GLY A O 1
ATOM 2337 N N . SER A 1 316 ? -31.5 -16.438 22.562 1 23.09 316 SER A N 1
ATOM 2338 C CA . SER A 1 316 ? -32.906 -16.516 22.906 1 23.09 316 SER A CA 1
ATOM 2339 C C . SER A 1 316 ? -33.5 -17.859 22.5 1 23.09 316 SER A C 1
ATOM 2341 O O . SER A 1 316 ? -33.094 -18.453 21.5 1 23.09 316 SER A O 1
ATOM 2343 N N . GLY A 1 317 ? -34.031 -18.641 23.484 1 21.45 317 GLY A N 1
ATOM 2344 C CA . GLY A 1 317 ? -34.688 -19.938 23.469 1 21.45 317 GLY A CA 1
ATOM 2345 C C . GLY A 1 317 ? -35.844 -20.031 22.484 1 21.45 317 GLY A C 1
ATOM 2346 O O . GLY A 1 317 ? -36.625 -19.094 22.344 1 21.45 317 GLY A O 1
ATOM 2347 N N . PRO A 1 318 ? -35.594 -20.703 21.281 1 21.95 318 PRO A N 1
ATOM 2348 C CA . PRO A 1 318 ? -36.688 -20.891 20.312 1 21.95 318 PRO A CA 1
ATOM 2349 C C . PRO A 1 318 ? -37.938 -21.438 20.938 1 21.95 318 PRO A C 1
ATOM 2351 O O . PRO A 1 318 ? -37.875 -22.172 21.938 1 21.95 318 PRO A O 1
ATOM 2354 N N . ALA A 1 319 ? -39 -20.688 21.031 1 22.86 319 ALA A N 1
ATOM 2355 C CA . ALA A 1 319 ? -40.344 -21.219 21.266 1 22.86 319 ALA A CA 1
ATOM 2356 C C . ALA A 1 319 ? -40.656 -22.344 20.281 1 22.86 319 ALA A C 1
ATOM 2358 O O . ALA A 1 319 ? -40.375 -22.234 19.094 1 22.86 319 ALA A O 1
ATOM 2359 N N . GLN A 1 320 ? -40.875 -23.672 20.734 1 20.36 320 GLN A N 1
ATOM 2360 C CA . GLN A 1 320 ? -41.094 -25 20.156 1 20.36 320 GLN A CA 1
ATOM 2361 C C . GLN A 1 320 ? -42.344 -25.031 19.297 1 20.36 320 GLN A C 1
ATOM 2363 O O . GLN A 1 320 ? -42.906 -26.109 19.031 1 20.36 320 GLN A O 1
ATOM 2368 N N . SER A 1 321 ? -42.781 -24.016 18.469 1 24.58 321 SER A N 1
ATOM 2369 C CA . SER A 1 321 ? -44.062 -24.422 17.875 1 24.58 321 SER A CA 1
ATOM 2370 C C . SER A 1 321 ? -43.875 -25.625 16.953 1 24.58 321 SER A C 1
ATOM 2372 O O . SER A 1 321 ? -42.938 -25.672 16.156 1 24.58 321 SER A O 1
ATOM 2374 N N . GLU A 1 322 ? -44.469 -26.812 17.25 1 24.08 322 GLU A N 1
ATOM 2375 C CA . GLU A 1 322 ? -44.5 -28.172 16.703 1 24.08 322 GLU A CA 1
ATOM 2376 C C . GLU A 1 322 ? -45.125 -28.188 15.312 1 24.08 322 GLU A C 1
ATOM 2378 O O . GLU A 1 322 ? -45.5 -29.25 14.805 1 24.08 322 GLU A O 1
ATOM 2383 N N . GLU A 1 323 ? -45.438 -27.094 14.57 1 29.41 323 GLU A N 1
ATOM 2384 C CA . GLU A 1 323 ? -46.25 -27.5 13.422 1 29.41 323 GLU A CA 1
ATOM 2385 C C . GLU A 1 323 ? -45.469 -28.453 12.516 1 29.41 323 GLU A C 1
ATOM 2387 O O . GLU A 1 323 ? -44.312 -28.188 12.172 1 29.41 323 GLU A O 1
ATOM 2392 N N . THR A 1 324 ? -45.906 -29.703 12.398 1 29.05 324 THR A N 1
ATOM 2393 C CA . THR A 1 324 ? -45.531 -30.844 11.57 1 29.05 324 THR A CA 1
ATOM 2394 C C . THR A 1 324 ? -45.5 -30.453 10.094 1 29.05 324 THR A C 1
ATOM 2396 O O . THR A 1 324 ? -46.531 -30.422 9.43 1 29.05 324 THR A O 1
ATOM 2399 N N . SER A 1 325 ? -45.281 -29.188 9.664 1 31.02 325 SER A N 1
ATOM 2400 C CA . SER A 1 325 ? -45.281 -29 8.219 1 31.02 325 SER A CA 1
ATOM 2401 C C . SER A 1 325 ? -44.375 -30 7.52 1 31.02 325 SER A C 1
ATOM 2403 O O . SER A 1 325 ? -43.344 -30.406 8.078 1 31.02 325 SER A O 1
ATOM 2405 N N . GLY A 1 326 ? -44.906 -30.891 6.629 1 31.56 326 GLY A N 1
ATOM 2406 C CA . GLY A 1 326 ? -44.125 -31.688 5.711 1 31.56 326 GLY A CA 1
ATOM 2407 C C . GLY A 1 326 ? -42.844 -31 5.25 1 31.56 326 GLY A C 1
ATOM 2408 O O . GLY A 1 326 ? -42.875 -29.828 4.859 1 31.56 326 GLY A O 1
ATOM 2409 N N . SER A 1 327 ? -41.844 -31.328 5.949 1 35.97 327 SER A N 1
ATOM 2410 C CA . SER A 1 327 ? -40.5 -30.719 5.766 1 35.97 327 SER A CA 1
ATOM 2411 C C . SER A 1 327 ? -40.156 -30.641 4.289 1 35.97 327 SER A C 1
ATOM 2413 O O . SER A 1 327 ? -39.906 -31.656 3.641 1 35.97 327 SER A O 1
ATOM 2415 N N . LYS A 1 328 ? -40.906 -29.953 3.488 1 40.25 328 LYS A N 1
ATOM 2416 C CA . LYS A 1 328 ? -40.281 -29.703 2.188 1 40.25 328 LYS A CA 1
ATOM 2417 C C . LYS A 1 328 ? -38.75 -29.734 2.283 1 40.25 328 LYS A C 1
ATOM 2419 O O . LYS A 1 328 ? -38.156 -28.906 2.982 1 40.25 328 LYS A O 1
ATOM 2424 N N . GLU A 1 329 ? -38.094 -31.047 2.209 1 50.81 329 GLU A N 1
ATOM 2425 C CA . GLU A 1 329 ? -36.656 -31.281 2.307 1 50.81 329 GLU A CA 1
ATOM 2426 C C . GLU A 1 329 ? -35.875 -30.172 1.602 1 50.81 329 GLU A C 1
ATOM 2428 O O . GLU A 1 329 ? -35.938 -30.047 0.376 1 50.81 329 GLU A O 1
ATOM 2433 N N . ARG A 1 330 ? -35.562 -29.031 2.082 1 75.44 330 ARG A N 1
ATOM 2434 C CA . ARG A 1 330 ? -34.906 -27.812 1.626 1 75.44 330 ARG A CA 1
ATOM 2435 C C . ARG A 1 330 ? -33.469 -28.078 1.216 1 75.44 330 ARG A C 1
ATOM 2437 O O . ARG A 1 330 ? -32.719 -28.719 1.953 1 75.44 330 ARG A O 1
ATOM 2444 N N . LEU A 1 331 ? -33.219 -28 -0.108 1 90.81 331 LEU A N 1
ATOM 2445 C CA . LEU A 1 331 ? -31.859 -28.094 -0.667 1 90.81 331 LEU A CA 1
ATOM 2446 C C . LEU A 1 331 ? -30.891 -27.203 0.097 1 90.81 331 LEU A C 1
ATOM 2448 O O . LEU A 1 331 ? -31.281 -26.141 0.592 1 90.81 331 LEU A O 1
ATOM 2452 N N . PRO A 1 332 ? -29.719 -27.781 0.342 1 95.5 332 PRO A N 1
ATOM 2453 C CA . PRO A 1 332 ? -28.719 -26.906 0.973 1 95.5 332 PRO A CA 1
ATOM 2454 C C . PRO A 1 332 ? -28.469 -25.625 0.172 1 95.5 332 PRO A C 1
ATOM 2456 O O . PRO A 1 332 ? -28.594 -25.625 -1.057 1 95.5 332 PRO A O 1
ATOM 2459 N N . SER A 1 333 ? -28.172 -24.547 0.915 1 96.44 333 SER A N 1
ATOM 2460 C CA . SER A 1 333 ? -27.859 -23.281 0.246 1 96.44 333 SER A CA 1
ATOM 2461 C C . SER A 1 333 ? -26.562 -23.391 -0.551 1 96.44 333 SER A C 1
ATOM 2463 O O . SER A 1 333 ? -26.375 -22.656 -1.526 1 96.44 333 SER A O 1
ATOM 2465 N N . ALA A 1 334 ? -25.641 -24.281 -0.125 1 97.88 334 ALA A N 1
ATOM 2466 C CA . ALA A 1 334 ? -24.375 -24.516 -0.807 1 97.88 334 ALA A CA 1
ATOM 2467 C C . ALA A 1 334 ? -23.719 -25.797 -0.294 1 97.88 334 ALA A C 1
ATOM 2469 O O . ALA A 1 334 ? -24.016 -26.25 0.807 1 97.88 334 ALA A O 1
ATOM 2470 N N . LEU A 1 335 ? -22.922 -26.344 -1.112 1 97.81 335 LEU A N 1
ATOM 2471 C CA . LEU A 1 335 ? -22.047 -27.438 -0.733 1 97.81 335 LEU A CA 1
ATOM 2472 C C . LEU A 1 335 ? -20.594 -27 -0.695 1 97.81 335 LEU A C 1
ATOM 2474 O O . LEU A 1 335 ? -20.031 -26.594 -1.72 1 97.81 335 LEU A O 1
ATOM 2478 N N . LEU A 1 336 ? -20 -26.969 0.481 1 98.69 336 LEU A N 1
ATOM 2479 C CA . LEU A 1 336 ? -18.578 -26.688 0.665 1 98.69 336 LEU A CA 1
ATOM 2480 C C . LEU A 1 336 ? -17.797 -27.984 0.846 1 98.69 336 LEU A C 1
ATOM 2482 O O . LEU A 1 336 ? -18.047 -28.734 1.787 1 98.69 336 LEU A O 1
ATOM 2486 N N . LEU A 1 337 ? -16.828 -28.219 -0.045 1 98.62 337 LEU A N 1
ATOM 2487 C CA . LEU A 1 337 ? -16.141 -29.5 -0.064 1 98.62 337 LEU A CA 1
ATOM 2488 C C . LEU A 1 337 ? -14.648 -29.328 0.157 1 98.62 337 LEU A C 1
ATOM 2490 O O . LEU A 1 337 ? -14.008 -28.531 -0.524 1 98.62 337 LEU A O 1
ATOM 2494 N N . ASP A 1 338 ? -14.094 -30.016 1.129 1 98.25 338 ASP A N 1
ATOM 2495 C CA . ASP A 1 338 ? -12.641 -30.172 1.176 1 98.25 338 ASP A CA 1
ATOM 2496 C C . ASP A 1 338 ? -12.141 -30.953 -0.034 1 98.25 338 ASP A C 1
ATOM 2498 O O . ASP A 1 338 ? -12.922 -31.609 -0.732 1 98.25 338 ASP A O 1
ATOM 2502 N N . HIS A 1 339 ? -10.859 -30.844 -0.347 1 97.62 339 HIS A N 1
ATOM 2503 C CA . HIS A 1 339 ? -10.328 -31.516 -1.53 1 97.62 339 HIS A CA 1
ATOM 2504 C C . HIS A 1 339 ? -9.664 -32.844 -1.167 1 97.62 339 HIS A C 1
ATOM 2506 O O . HIS A 1 339 ? -10.219 -33.906 -1.438 1 97.62 339 HIS A O 1
ATOM 2512 N N . GLY A 1 340 ? -8.539 -32.75 -0.447 1 94.88 340 GLY A N 1
ATOM 2513 C CA . GLY A 1 340 ? -7.793 -33.969 -0.094 1 94.88 340 GLY A CA 1
ATOM 2514 C C . GLY A 1 340 ? -8.562 -34.875 0.824 1 94.88 340 GLY A C 1
ATOM 2515 O O . GLY A 1 340 ? -9.039 -34.469 1.882 1 94.88 340 GLY A O 1
ATOM 2516 N N . GLY A 1 341 ? -8.633 -36.094 0.445 1 94.62 341 GLY A N 1
ATOM 2517 C CA . GLY A 1 341 ? -9.344 -37.062 1.246 1 94.62 341 GLY A CA 1
ATOM 2518 C C . GLY A 1 341 ? -10.844 -37.062 1.003 1 94.62 341 GLY A C 1
ATOM 2519 O O . GLY A 1 341 ? -11.547 -38 1.416 1 94.62 341 GLY A O 1
ATOM 2520 N N . VAL A 1 342 ? -11.344 -36.031 0.341 1 97.12 342 VAL A N 1
ATOM 2521 C CA . VAL A 1 342 ? -12.781 -35.875 0.141 1 97.12 342 VAL A CA 1
ATOM 2522 C C . VAL A 1 342 ? -13.109 -36 -1.346 1 97.12 342 VAL A C 1
ATOM 2524 O O . VAL A 1 342 ? -13.82 -36.938 -1.758 1 97.12 342 VAL A O 1
ATOM 2527 N N . LEU A 1 343 ? -12.562 -35.156 -2.18 1 97.5 343 LEU A N 1
ATOM 2528 C CA . LEU A 1 343 ? -12.766 -35.25 -3.621 1 97.5 343 LEU A CA 1
ATOM 2529 C C . LEU A 1 343 ? -11.797 -36.281 -4.23 1 97.5 343 LEU A C 1
ATOM 2531 O O . LEU A 1 343 ? -12.188 -37.094 -5.074 1 97.5 343 LEU A O 1
ATOM 2535 N N . HIS A 1 344 ? -10.57 -36.156 -3.805 1 96.12 344 HIS A N 1
ATOM 2536 C CA . HIS A 1 344 ? -9.516 -37.031 -4.301 1 96.12 344 HIS A CA 1
ATOM 2537 C C . HIS A 1 344 ? -8.82 -37.781 -3.156 1 96.12 344 HIS A C 1
ATOM 2539 O O . HIS A 1 344 ? -8.664 -37.219 -2.064 1 96.12 344 HIS A O 1
ATOM 2545 N N . VAL A 1 345 ? -8.445 -38.938 -3.359 1 93.56 345 VAL A N 1
ATOM 2546 C CA . VAL A 1 345 ? -7.477 -39.656 -2.523 1 93.56 345 VAL A CA 1
ATOM 2547 C C . VAL A 1 345 ? -6.133 -39.719 -3.24 1 93.56 345 VAL A C 1
ATOM 2549 O O . VAL A 1 345 ? -6.078 -39.844 -4.465 1 93.56 345 VAL A O 1
ATOM 2552 N N . SER A 1 346 ? -5.07 -39.531 -2.445 1 91.19 346 SER A N 1
ATOM 2553 C CA . SER A 1 346 ? -3.756 -39.438 -3.068 1 91.19 346 SER A CA 1
ATOM 2554 C C . SER A 1 346 ? -2.797 -40.469 -2.52 1 91.19 346 SER A C 1
ATOM 2556 O O . SER A 1 346 ? -2.852 -40.812 -1.336 1 91.19 346 SER A O 1
ATOM 2558 N N . VAL A 1 347 ? -1.959 -40.938 -3.404 1 91.38 347 VAL A N 1
ATOM 2559 C CA . VAL A 1 347 ? -0.914 -41.875 -3.027 1 91.38 347 VAL A CA 1
ATOM 2560 C C . VAL A 1 347 ? 0.448 -41.344 -3.471 1 91.38 347 VAL A C 1
ATOM 2562 O O . VAL A 1 347 ? 0.583 -40.812 -4.57 1 91.38 347 VAL A O 1
ATOM 2565 N N . PRO A 1 348 ? 1.396 -41.531 -2.518 1 90.12 348 PRO A N 1
ATOM 2566 C CA . PRO A 1 348 ? 2.74 -41.125 -2.938 1 90.12 348 PRO A CA 1
ATOM 2567 C C . PRO A 1 348 ? 3.254 -41.938 -4.125 1 90.12 348 PRO A C 1
ATOM 2569 O O . PRO A 1 348 ? 2.961 -43.156 -4.234 1 90.12 348 PRO A O 1
ATOM 2572 N N . ASP A 1 349 ? 3.996 -41.281 -5.023 1 93 349 ASP A N 1
ATOM 2573 C CA . ASP A 1 349 ? 4.582 -41.906 -6.199 1 93 349 ASP A CA 1
ATOM 2574 C C . ASP A 1 349 ? 6.043 -41.5 -6.379 1 93 349 ASP A C 1
ATOM 2576 O O . ASP A 1 349 ? 6.336 -40.344 -6.66 1 93 349 ASP A O 1
ATOM 2580 N N . ASP A 1 350 ? 6.91 -42.438 -6.328 1 93 350 ASP A N 1
ATOM 2581 C CA . ASP A 1 350 ? 8.352 -42.219 -6.352 1 93 350 ASP A CA 1
ATOM 2582 C C . ASP A 1 350 ? 8.797 -41.688 -7.719 1 93 350 ASP A C 1
ATOM 2584 O O . ASP A 1 350 ? 9.719 -40.875 -7.812 1 93 350 ASP A O 1
ATOM 2588 N N . ALA A 1 351 ? 8.188 -42.219 -8.75 1 94.31 351 ALA A N 1
ATOM 2589 C CA . ALA A 1 351 ? 8.57 -41.781 -10.094 1 94.31 351 ALA A CA 1
ATOM 2590 C C . ALA A 1 351 ? 8.289 -40.312 -10.312 1 94.31 351 ALA A C 1
ATOM 2592 O O . ALA A 1 351 ? 9.102 -39.594 -10.906 1 94.31 351 ALA A O 1
ATOM 2593 N N . VAL A 1 352 ? 7.164 -39.938 -9.844 1 94.81 352 VAL A N 1
ATOM 2594 C CA . VAL A 1 352 ? 6.77 -38.531 -9.992 1 94.81 352 VAL A CA 1
ATOM 2595 C C . VAL A 1 352 ? 7.676 -37.656 -9.133 1 94.81 352 VAL A C 1
ATOM 2597 O O . VAL A 1 352 ? 8.078 -36.562 -9.562 1 94.81 352 VAL A O 1
ATOM 2600 N N . ARG A 1 353 ? 8.023 -38.031 -7.973 1 96 353 ARG A N 1
ATOM 2601 C CA . ARG A 1 353 ? 8.914 -37.312 -7.074 1 96 353 ARG A CA 1
ATOM 2602 C C . ARG A 1 353 ? 10.312 -37.219 -7.664 1 96 353 ARG A C 1
ATOM 2604 O O . ARG A 1 353 ? 10.961 -36.156 -7.562 1 96 353 ARG A O 1
ATOM 2611 N N . LEU A 1 354 ? 10.773 -38.281 -8.25 1 96.56 354 LEU A N 1
ATOM 2612 C CA . LEU A 1 354 ? 12.094 -38.281 -8.859 1 96.56 354 LEU A CA 1
ATOM 2613 C C . LEU A 1 354 ? 12.141 -37.375 -10.07 1 96.56 354 LEU A C 1
ATOM 2615 O O . LEU A 1 354 ? 13.156 -36.688 -10.305 1 96.56 354 LEU A O 1
ATOM 2619 N N . ALA A 1 355 ? 11.094 -37.375 -10.828 1 97.12 355 ALA A N 1
ATOM 2620 C CA . ALA A 1 355 ? 11.023 -36.469 -11.984 1 97.12 355 ALA A CA 1
ATOM 2621 C C . ALA A 1 355 ? 11.117 -35 -11.547 1 97.12 355 ALA A C 1
ATOM 2623 O O . ALA A 1 355 ? 11.789 -34.188 -12.195 1 97.12 355 ALA A O 1
ATOM 2624 N N . PHE A 1 356 ? 10.406 -34.719 -10.477 1 97.69 356 PHE A N 1
ATOM 2625 C CA . PHE A 1 356 ? 10.5 -33.375 -9.914 1 97.69 356 PHE A CA 1
ATOM 2626 C C . PHE A 1 356 ? 11.922 -33.062 -9.477 1 97.69 356 PHE A C 1
ATOM 2628 O O . PHE A 1 356 ? 12.453 -32 -9.773 1 97.69 356 PHE A O 1
ATOM 2635 N N . ALA A 1 357 ? 12.531 -33.906 -8.727 1 98.31 357 ALA A N 1
ATOM 2636 C CA . ALA A 1 357 ? 13.898 -33.719 -8.242 1 98.31 357 ALA A CA 1
ATOM 2637 C C . ALA A 1 357 ? 14.867 -33.5 -9.398 1 98.31 357 ALA A C 1
ATOM 2639 O O . ALA A 1 357 ? 15.75 -32.656 -9.328 1 98.31 357 ALA A O 1
ATOM 2640 N N . ALA A 1 358 ? 14.719 -34.281 -10.461 1 98.31 358 ALA A N 1
ATOM 2641 C CA . ALA A 1 358 ? 15.578 -34.156 -11.641 1 98.31 358 ALA A CA 1
ATOM 2642 C C . ALA A 1 358 ? 15.422 -32.781 -12.281 1 98.31 358 ALA A C 1
ATOM 2644 O O . ALA A 1 358 ? 16.406 -32.156 -12.688 1 98.31 358 ALA A O 1
ATOM 2645 N N . GLY A 1 359 ? 14.188 -32.375 -12.43 1 97.81 359 GLY A N 1
ATOM 2646 C CA . GLY A 1 359 ? 13.93 -31.047 -12.984 1 97.81 359 GLY A CA 1
ATOM 2647 C C . GLY A 1 359 ? 14.547 -29.938 -12.172 1 97.81 359 GLY A C 1
ATOM 2648 O O . GLY A 1 359 ? 15.133 -29 -12.727 1 97.81 359 GLY A O 1
ATOM 2649 N N . LEU A 1 360 ? 14.328 -30 -10.852 1 98.38 360 LEU A N 1
ATOM 2650 C CA . LEU A 1 360 ? 14.891 -29 -9.961 1 98.38 360 LEU A CA 1
ATOM 2651 C C . LEU A 1 360 ? 16.422 -29 -10.031 1 98.38 360 LEU A C 1
ATOM 2653 O O . LEU A 1 360 ? 17.031 -27.938 -10.102 1 98.38 360 LEU A O 1
ATOM 2657 N N . ALA A 1 361 ? 17.047 -30.156 -10.047 1 98.5 361 ALA A N 1
ATOM 2658 C CA . ALA A 1 361 ? 18.484 -30.281 -10.141 1 98.5 361 ALA A CA 1
ATOM 2659 C C . ALA A 1 361 ? 19.016 -29.641 -11.422 1 98.5 361 ALA A C 1
ATOM 2661 O O . ALA A 1 361 ? 20.016 -28.922 -11.398 1 98.5 361 ALA A O 1
ATOM 2662 N N . ASP A 1 362 ? 18.359 -29.922 -12.508 1 97.88 362 ASP A N 1
ATOM 2663 C CA . ASP A 1 362 ? 18.766 -29.375 -13.805 1 97.88 362 ASP A CA 1
ATOM 2664 C C . ASP A 1 362 ? 18.75 -27.859 -13.805 1 97.88 362 ASP A C 1
ATOM 2666 O O . ASP A 1 362 ? 19.688 -27.219 -14.258 1 97.88 362 ASP A O 1
ATOM 2670 N N . ARG A 1 363 ? 17.688 -27.281 -13.312 1 97.94 363 ARG A N 1
ATOM 2671 C CA . ARG A 1 363 ? 17.516 -25.844 -13.312 1 97.94 363 ARG A CA 1
ATOM 2672 C C . ARG A 1 363 ? 18.531 -25.172 -12.383 1 97.94 363 ARG A C 1
ATOM 2674 O O . ARG A 1 363 ? 19.094 -24.125 -12.719 1 97.94 363 ARG A O 1
ATOM 2681 N N . LEU A 1 364 ? 18.734 -25.734 -11.188 1 98.44 364 LEU A N 1
ATOM 2682 C CA . LEU A 1 364 ? 19.734 -25.188 -10.258 1 98.44 364 LEU A CA 1
ATOM 2683 C C . LEU A 1 364 ? 21.141 -25.297 -10.836 1 98.44 364 LEU A C 1
ATOM 2685 O O . LEU A 1 364 ? 21.922 -24.359 -10.719 1 98.44 364 LEU A O 1
ATOM 2689 N N . THR A 1 365 ? 21.422 -26.375 -11.484 1 97.62 365 THR A N 1
ATOM 2690 C CA . THR A 1 365 ? 22.734 -26.578 -12.086 1 97.62 365 THR A CA 1
ATOM 2691 C C . THR A 1 365 ? 22.984 -25.531 -13.172 1 97.62 365 THR A C 1
ATOM 2693 O O . THR A 1 365 ? 24.078 -24.969 -13.258 1 97.62 365 THR A O 1
ATOM 2696 N N . ARG A 1 366 ? 22 -25.25 -13.961 1 96.19 366 ARG A N 1
ATOM 2697 C CA . ARG A 1 366 ? 22.109 -24.234 -15.016 1 96.19 366 ARG A CA 1
ATOM 2698 C C . ARG A 1 366 ? 22.391 -22.859 -14.422 1 96.19 366 ARG A C 1
ATOM 2700 O O . ARG A 1 366 ? 23.016 -22.016 -15.062 1 96.19 366 ARG A O 1
ATOM 2707 N N . ALA A 1 367 ? 21.953 -22.625 -13.195 1 97.94 367 ALA A N 1
ATOM 2708 C CA . ALA A 1 367 ? 22.109 -21.328 -12.547 1 97.94 367 ALA A CA 1
ATOM 2709 C C . ALA A 1 367 ? 23.422 -21.266 -11.773 1 97.94 367 ALA A C 1
ATOM 2711 O O . ALA A 1 367 ? 23.719 -20.25 -11.133 1 97.94 367 ALA A O 1
ATOM 2712 N N . GLY A 1 368 ? 24.156 -22.312 -11.734 1 96.81 368 GLY A N 1
ATOM 2713 C CA . GLY A 1 368 ? 25.453 -22.297 -11.086 1 96.81 368 GLY A CA 1
ATOM 2714 C C . GLY A 1 368 ? 25.453 -22.984 -9.742 1 96.81 368 GLY A C 1
ATOM 2715 O O . GLY A 1 368 ? 26.406 -22.828 -8.961 1 96.81 368 GLY A O 1
ATOM 2716 N N . TYR A 1 369 ? 24.422 -23.812 -9.461 1 98.25 369 TYR A N 1
ATOM 2717 C CA . TYR A 1 369 ? 24.312 -24.578 -8.227 1 98.25 369 TYR A CA 1
ATOM 2718 C C . TYR A 1 369 ? 24.172 -26.078 -8.516 1 98.25 369 TYR A C 1
ATOM 2720 O O . TYR A 1 369 ? 23.062 -26.625 -8.453 1 98.25 369 TYR A O 1
ATOM 2728 N N . PRO A 1 370 ? 25.234 -26.688 -8.82 1 97.69 370 PRO A N 1
ATOM 2729 C CA . PRO A 1 370 ? 25.188 -28.062 -9.312 1 97.69 370 PRO A CA 1
ATOM 2730 C C . PRO A 1 370 ? 24.625 -29.047 -8.281 1 97.69 370 PRO A C 1
ATOM 2732 O O . PRO A 1 370 ? 25.141 -29.125 -7.156 1 97.69 370 PRO A O 1
ATOM 2735 N N . LEU A 1 371 ? 23.625 -29.75 -8.688 1 98 371 LEU A N 1
ATOM 2736 C CA . LEU A 1 371 ? 22.984 -30.812 -7.922 1 98 371 LEU A CA 1
ATOM 2737 C C . LEU A 1 371 ? 22.562 -31.969 -8.828 1 98 371 LEU A C 1
ATOM 2739 O O . LEU A 1 371 ? 22.25 -31.75 -10 1 98 371 LEU A O 1
ATOM 2743 N N . THR A 1 372 ? 22.562 -33.125 -8.258 1 98 372 THR A N 1
ATOM 2744 C CA . THR A 1 372 ? 21.984 -34.281 -8.945 1 98 372 THR A CA 1
ATOM 2745 C C . THR A 1 372 ? 20.547 -34.531 -8.477 1 98 372 THR A C 1
ATOM 2747 O O . THR A 1 372 ? 20.125 -34 -7.441 1 98 372 THR A O 1
ATOM 2750 N N . ALA A 1 373 ? 19.859 -35.281 -9.266 1 98.12 373 ALA A N 1
ATOM 2751 C CA . ALA A 1 373 ? 18.5 -35.656 -8.891 1 98.12 373 ALA A CA 1
ATOM 2752 C C . ALA A 1 373 ? 18.469 -36.375 -7.539 1 98.12 373 ALA A C 1
ATOM 2754 O O . ALA A 1 373 ? 17.562 -36.156 -6.73 1 98.12 373 ALA A O 1
ATOM 2755 N N . ASP A 1 374 ? 19.469 -37.125 -7.297 1 97.62 374 ASP A N 1
ATOM 2756 C CA . ASP A 1 374 ? 19.547 -37.906 -6.055 1 97.62 374 ASP A CA 1
ATOM 2757 C C . ASP A 1 374 ? 19.766 -36.969 -4.859 1 97.62 37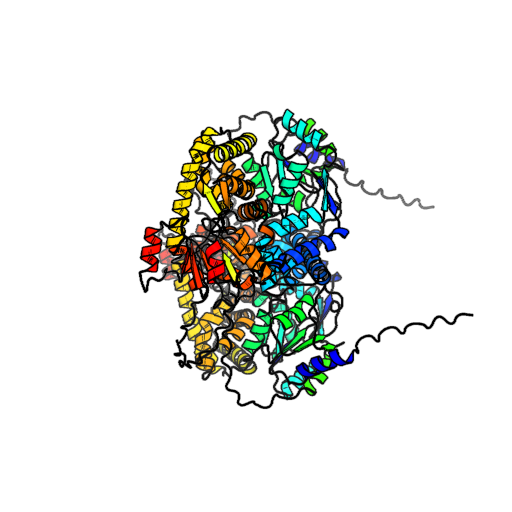4 ASP A C 1
ATOM 2759 O O . ASP A 1 374 ? 19.188 -37.188 -3.791 1 97.62 374 ASP A O 1
ATOM 2763 N N . GLN A 1 375 ? 20.531 -36.031 -5.066 1 97.94 375 GLN A N 1
ATOM 2764 C CA . GLN A 1 375 ? 20.812 -35.094 -3.992 1 97.94 375 GLN A CA 1
ATOM 2765 C C . GLN A 1 375 ? 19.562 -34.281 -3.629 1 97.94 375 GLN A C 1
ATOM 2767 O O . GLN A 1 375 ? 19.297 -34.062 -2.449 1 97.94 375 GLN A O 1
ATOM 2772 N N . VAL A 1 376 ? 18.891 -33.875 -4.676 1 98.31 376 VAL A N 1
ATOM 2773 C CA . VAL A 1 376 ? 17.641 -33.156 -4.426 1 98.31 376 VAL A CA 1
ATOM 2774 C C . VAL A 1 376 ? 16.641 -34.094 -3.725 1 98.31 376 VAL A C 1
ATOM 2776 O O . VAL A 1 376 ? 15.992 -33.688 -2.756 1 98.31 376 VAL A O 1
ATOM 2779 N N . SER A 1 377 ? 16.531 -35.312 -4.219 1 97.5 377 SER A N 1
ATOM 2780 C CA . SER A 1 377 ? 15.625 -36.281 -3.629 1 97.5 377 SER A CA 1
ATOM 2781 C C . SER A 1 377 ? 15.953 -36.531 -2.158 1 97.5 377 SER A C 1
ATOM 2783 O O . SER A 1 377 ? 15.055 -36.75 -1.346 1 97.5 377 SER A O 1
ATOM 2785 N N . ASP A 1 378 ? 17.172 -36.5 -1.888 1 97.19 378 ASP A N 1
ATOM 2786 C CA . ASP A 1 378 ? 17.641 -36.719 -0.524 1 97.19 378 ASP A CA 1
ATOM 2787 C C . ASP A 1 378 ? 17.297 -35.531 0.38 1 97.19 378 ASP A C 1
ATOM 2789 O O . ASP A 1 378 ? 17.125 -35.688 1.59 1 97.19 378 ASP A O 1
ATOM 2793 N N . ALA A 1 379 ? 17.219 -34.375 -0.165 1 97.81 379 ALA A N 1
ATOM 2794 C CA . ALA A 1 379 ? 16.969 -33.156 0.605 1 97.81 379 ALA A CA 1
ATOM 2795 C C . ALA A 1 379 ? 15.477 -33 0.91 1 97.81 379 ALA A C 1
ATOM 2797 O O . ALA A 1 379 ? 15.109 -32.406 1.922 1 97.81 379 ALA A O 1
ATOM 2798 N N . MET A 1 380 ? 14.594 -33.531 0.112 1 97 380 MET A N 1
ATOM 2799 C CA . MET A 1 380 ? 13.172 -33.219 0.114 1 97 380 MET A CA 1
ATOM 2800 C C . MET A 1 380 ? 12.508 -33.688 1.396 1 97 380 MET A C 1
ATOM 2802 O O . MET A 1 380 ? 11.617 -33.031 1.935 1 97 380 MET A O 1
ATOM 2806 N N . PRO A 1 381 ? 12.898 -34.875 1.956 1 96.31 381 PRO A N 1
ATOM 2807 C CA . PRO A 1 381 ? 12.312 -35.281 3.23 1 96.31 381 PRO A CA 1
ATOM 2808 C C . PRO A 1 381 ? 12.57 -34.281 4.355 1 96.31 381 PRO A C 1
ATOM 2810 O O . PRO A 1 381 ? 11.703 -34.062 5.203 1 96.31 381 PRO A O 1
ATOM 2813 N N . GLU A 1 382 ? 13.734 -33.688 4.32 1 97.88 382 GLU A N 1
ATOM 2814 C CA . GLU A 1 382 ? 14.047 -32.656 5.312 1 97.88 382 GLU A CA 1
ATOM 2815 C C . GLU A 1 382 ? 13.164 -31.438 5.141 1 97.88 382 GLU A C 1
ATOM 2817 O O . GLU A 1 382 ? 12.727 -30.828 6.125 1 97.88 382 GLU A O 1
ATOM 2822 N N . VAL A 1 383 ? 12.961 -31.094 3.924 1 97.94 383 VAL A N 1
ATOM 2823 C CA . VAL A 1 383 ? 12.109 -29.938 3.617 1 97.94 383 VAL A CA 1
ATOM 2824 C C . VAL A 1 383 ? 10.688 -30.203 4.102 1 97.94 383 VAL A C 1
ATOM 2826 O O . VAL A 1 383 ? 10.062 -29.344 4.711 1 97.94 383 VAL A O 1
ATOM 2829 N N . ARG A 1 384 ? 10.164 -31.391 3.887 1 96.25 384 ARG A N 1
ATOM 2830 C CA . ARG A 1 384 ? 8.828 -31.781 4.32 1 96.25 384 ARG A CA 1
ATOM 2831 C C . ARG A 1 384 ? 8.719 -31.766 5.844 1 96.25 384 ARG A C 1
ATOM 2833 O O . ARG A 1 384 ? 7.703 -31.328 6.395 1 96.25 384 ARG A O 1
ATOM 2840 N N . ALA A 1 385 ? 9.734 -32.219 6.469 1 97.31 385 ALA A N 1
ATOM 2841 C CA . ALA A 1 385 ? 9.758 -32.219 7.926 1 97.31 385 ALA A CA 1
ATOM 2842 C C . ALA A 1 385 ? 9.742 -30.797 8.469 1 97.31 385 ALA A C 1
ATOM 2844 O O . ALA A 1 385 ? 9.039 -30.5 9.438 1 97.31 385 ALA A O 1
ATOM 2845 N N . ALA A 1 386 ? 10.539 -29.953 7.832 1 97.38 386 ALA A N 1
ATOM 2846 C CA . ALA A 1 386 ? 10.578 -28.547 8.227 1 97.38 386 ALA A CA 1
ATOM 2847 C C . ALA A 1 386 ? 9.211 -27.891 8.039 1 97.38 386 ALA A C 1
ATOM 2849 O O . ALA A 1 386 ? 8.797 -27.062 8.852 1 97.38 386 ALA A O 1
ATOM 2850 N N . HIS A 1 387 ? 8.609 -28.25 6.973 1 97.25 387 HIS A N 1
ATOM 2851 C CA . HIS A 1 387 ? 7.281 -27.703 6.703 1 97.25 387 HIS A CA 1
ATOM 2852 C C . HIS A 1 387 ? 6.281 -28.156 7.766 1 97.25 387 HIS A C 1
ATOM 2854 O O . HIS A 1 387 ? 5.457 -27.359 8.227 1 97.25 387 HIS A O 1
ATOM 2860 N N . LYS A 1 388 ? 6.309 -29.391 8.141 1 95.38 388 LYS A N 1
ATOM 2861 C CA . LYS A 1 388 ? 5.453 -29.906 9.203 1 95.38 388 LYS A CA 1
ATOM 2862 C C . LYS A 1 388 ? 5.68 -29.156 10.516 1 95.38 388 LYS A C 1
ATOM 2864 O O . LYS A 1 388 ? 4.723 -28.797 11.195 1 95.38 388 LYS A O 1
ATOM 2869 N N . ASP A 1 389 ? 6.887 -28.922 10.82 1 96.06 389 ASP A N 1
ATOM 2870 C CA . ASP A 1 389 ? 7.234 -28.172 12.023 1 96.06 389 ASP A CA 1
ATOM 2871 C C . ASP A 1 389 ? 6.699 -26.75 11.953 1 96.06 389 ASP A C 1
ATOM 2873 O O . ASP A 1 389 ? 6.191 -26.219 12.945 1 96.06 389 ASP A O 1
ATOM 2877 N N . TRP A 1 390 ? 6.902 -26.203 10.812 1 95.75 390 TRP A N 1
ATOM 2878 C CA . TRP A 1 390 ? 6.402 -24.859 10.594 1 95.75 390 TRP A CA 1
ATOM 2879 C C . TRP A 1 390 ? 4.898 -24.781 10.828 1 95.75 390 TRP A C 1
ATOM 2881 O O . TRP A 1 390 ? 4.41 -23.875 11.5 1 95.75 390 TRP A O 1
ATOM 2891 N N . LYS A 1 391 ? 4.145 -25.688 10.281 1 93.25 391 LYS A N 1
ATOM 2892 C CA . LYS A 1 391 ? 2.693 -25.75 10.445 1 93.25 391 LYS A CA 1
ATOM 2893 C C . LYS A 1 391 ? 2.309 -25.875 11.914 1 93.25 391 LYS A C 1
ATOM 2895 O O . LYS A 1 391 ? 1.419 -25.172 12.391 1 93.25 391 LYS A O 1
ATOM 2900 N N . ASN A 1 392 ? 3.004 -26.75 12.586 1 91.5 392 ASN A N 1
ATOM 2901 C CA . ASN A 1 392 ? 2.723 -26.969 14 1 91.5 392 ASN A CA 1
ATOM 2902 C C . ASN A 1 392 ? 2.947 -25.688 14.82 1 91.5 392 ASN A C 1
ATOM 2904 O O . ASN A 1 392 ? 2.113 -25.328 15.648 1 91.5 392 ASN A O 1
ATOM 2908 N N . ARG A 1 393 ? 3.947 -25.047 14.578 1 91.75 393 ARG A N 1
ATOM 2909 C CA . ARG A 1 393 ? 4.277 -23.812 15.289 1 91.75 393 ARG A CA 1
ATOM 2910 C C . ARG A 1 393 ? 3.283 -22.703 14.961 1 91.75 393 ARG A C 1
ATOM 2912 O O . ARG A 1 393 ? 2.832 -21.984 15.859 1 91.75 393 ARG A O 1
ATOM 2919 N N . SER A 1 394 ? 2.994 -22.641 13.703 1 89.62 394 SER A N 1
ATOM 2920 C CA . SER A 1 394 ? 2.078 -21.594 13.273 1 89.62 394 SER A CA 1
ATOM 2921 C C . SER A 1 394 ? 0.688 -21.797 13.867 1 89.62 394 SER A C 1
ATOM 2923 O O . SER A 1 394 ? 0.015 -20.828 14.219 1 89.62 394 SER A O 1
ATOM 2925 N N . GLU A 1 395 ? 0.25 -22.984 13.945 1 86.5 395 GLU A N 1
ATOM 2926 C CA . GLU A 1 395 ? -1.05 -23.312 14.523 1 86.5 395 GLU A CA 1
ATOM 2927 C C . GLU A 1 395 ? -1.065 -23.031 16.031 1 86.5 395 GLU A C 1
ATOM 2929 O O . GLU A 1 395 ? -2.059 -22.531 16.562 1 86.5 395 GLU A O 1
ATOM 2934 N N . ALA A 1 396 ? -0.008 -23.328 16.672 1 86.06 396 ALA A N 1
ATOM 2935 C CA . ALA A 1 396 ? 0.115 -23.078 18.109 1 86.06 396 ALA A CA 1
ATOM 2936 C C . ALA A 1 396 ? 0.097 -21.578 18.406 1 86.06 396 ALA A C 1
ATOM 2938 O O . ALA A 1 396 ? -0.544 -21.141 19.359 1 86.06 396 ALA A O 1
ATOM 2939 N N . ASP A 1 397 ? 0.696 -20.797 17.625 1 84.5 397 ASP A N 1
ATOM 2940 C CA . ASP A 1 397 ? 0.796 -19.344 17.797 1 84.5 397 ASP A CA 1
ATOM 2941 C C . ASP A 1 397 ? -0.55 -18.672 17.547 1 84.5 397 ASP A C 1
ATOM 2943 O O . ASP A 1 397 ? -0.881 -17.672 18.188 1 84.5 397 ASP A O 1
ATOM 2947 N N . ALA A 1 398 ? -1.392 -19.078 16.656 1 82.69 398 ALA A N 1
ATOM 2948 C CA . ALA A 1 398 ? -2.633 -18.438 16.234 1 82.69 398 ALA A CA 1
ATOM 2949 C C . ALA A 1 398 ? -3.779 -18.781 17.188 1 82.69 398 ALA A C 1
ATOM 2951 O O . ALA A 1 398 ? -4.785 -18.062 17.234 1 82.69 398 ALA A O 1
ATOM 2952 N N . ALA A 1 399 ? -3.643 -19.562 18.078 1 71.94 399 ALA A N 1
ATOM 2953 C CA . ALA A 1 399 ? -4.652 -20 19.047 1 71.94 399 ALA A CA 1
ATOM 2954 C C . ALA A 1 399 ? -6.023 -20.125 18.375 1 71.94 399 ALA A C 1
ATOM 2956 O O . ALA A 1 399 ? -7.023 -19.625 18.891 1 71.94 399 ALA A O 1
ATOM 2957 N N . GLY A 1 400 ? -6.082 -20.688 17.234 1 68.06 400 GLY A N 1
ATOM 2958 C CA . GLY A 1 400 ? -7.32 -21 16.547 1 68.06 400 GLY A CA 1
ATOM 2959 C C . GLY A 1 400 ? -7.832 -19.859 15.672 1 68.06 400 GLY A C 1
ATOM 2960 O O . GLY A 1 400 ? -8.758 -20.047 14.883 1 68.06 400 GLY A O 1
ATOM 2961 N N . ALA A 1 401 ? -7.273 -18.688 15.93 1 79.12 401 ALA A N 1
ATOM 2962 C CA . ALA A 1 401 ? -7.688 -17.531 15.125 1 79.12 401 ALA A CA 1
ATOM 2963 C C . ALA A 1 401 ? -6.551 -17.062 14.227 1 79.12 401 ALA A C 1
ATOM 2965 O O . ALA A 1 401 ? -5.379 -17.125 14.609 1 79.12 401 ALA A O 1
ATOM 2966 N N . ASP A 1 402 ? -6.773 -16.797 12.867 1 86.06 402 ASP A N 1
ATOM 2967 C CA . ASP A 1 402 ? -5.852 -16.219 11.891 1 86.06 402 ASP A CA 1
ATOM 2968 C C . ASP A 1 402 ? -4.68 -17.156 11.625 1 86.06 402 ASP A C 1
ATOM 2970 O O . ASP A 1 402 ? -3.518 -16.75 11.719 1 86.06 402 ASP A O 1
ATOM 2974 N N . VAL A 1 403 ? -4.938 -18.406 11.406 1 90.69 403 VAL A N 1
ATOM 2975 C CA . VAL A 1 403 ? -3.908 -19.406 11.148 1 90.69 403 VAL A CA 1
ATOM 2976 C C . VAL A 1 403 ? -3.322 -19.188 9.758 1 90.69 403 VAL A C 1
ATOM 2978 O O . VAL A 1 403 ? -4.004 -19.406 8.75 1 90.69 403 VAL A O 1
ATOM 2981 N N . PRO A 1 404 ? -2.109 -18.859 9.664 1 94.12 404 PRO A N 1
ATOM 2982 C CA . PRO A 1 404 ? -1.54 -18.531 8.352 1 94.12 404 PRO A CA 1
ATOM 2983 C C . PRO A 1 404 ? -1.2 -19.766 7.531 1 94.12 404 PRO A C 1
ATOM 2985 O O . PRO A 1 404 ? -0.998 -20.844 8.094 1 94.12 404 PRO A O 1
ATOM 2988 N N . GLU A 1 405 ? -1.221 -19.672 6.273 1 95.88 405 GLU A N 1
ATOM 2989 C CA . GLU A 1 405 ? -0.62 -20.625 5.344 1 95.88 405 GLU A CA 1
ATOM 2990 C C . GLU A 1 405 ? 0.733 -20.125 4.844 1 95.88 405 GLU A C 1
ATOM 2992 O O . GLU A 1 405 ? 0.908 -18.938 4.59 1 95.88 405 GLU A O 1
ATOM 2997 N N . ILE A 1 406 ? 1.646 -21 4.707 1 96.12 406 ILE A N 1
ATOM 2998 C CA . ILE A 1 406 ? 2.975 -20.609 4.238 1 96.12 406 ILE A CA 1
ATOM 2999 C C . ILE A 1 406 ? 2.904 -20.203 2.771 1 96.12 406 ILE A C 1
ATOM 3001 O O . ILE A 1 406 ? 2.189 -20.812 1.979 1 96.12 406 ILE A O 1
ATOM 3005 N N . ASP A 1 407 ? 3.543 -19.172 2.389 1 96.38 407 ASP A N 1
ATOM 3006 C CA . ASP A 1 407 ? 3.625 -18.797 0.984 1 96.38 407 ASP A CA 1
ATOM 3007 C C . ASP A 1 407 ? 4.828 -19.438 0.304 1 96.38 407 ASP A C 1
ATOM 3009 O O . ASP A 1 407 ? 5.75 -19.906 0.976 1 96.38 407 ASP A O 1
ATOM 3013 N N . ALA A 1 408 ? 4.855 -19.438 -1.002 1 98.12 408 ALA A N 1
ATOM 3014 C CA . ALA A 1 408 ? 5.859 -20.141 -1.799 1 98.12 408 ALA A CA 1
ATOM 3015 C C . ALA A 1 408 ? 7.258 -19.594 -1.52 1 98.12 408 ALA A C 1
ATOM 3017 O O . ALA A 1 408 ? 8.219 -20.359 -1.406 1 98.12 408 ALA A O 1
ATOM 3018 N N . ARG A 1 409 ? 7.449 -18.297 -1.419 1 98.12 409 ARG A N 1
ATOM 3019 C CA . ARG A 1 409 ? 8.758 -17.703 -1.195 1 98.12 409 ARG A CA 1
ATOM 3020 C C . ARG A 1 409 ? 9.344 -18.141 0.147 1 98.12 409 ARG A C 1
ATOM 3022 O O . ARG A 1 409 ? 10.508 -18.531 0.229 1 98.12 409 ARG A O 1
ATOM 3029 N N . THR A 1 410 ? 8.516 -18.078 1.169 1 97.75 410 THR A N 1
ATOM 3030 C CA . THR A 1 410 ? 8.953 -18.5 2.5 1 97.75 410 THR A CA 1
ATOM 3031 C C . THR A 1 410 ? 9.312 -19.984 2.516 1 97.75 410 THR A C 1
ATOM 3033 O O . THR A 1 410 ? 10.344 -20.359 3.064 1 97.75 410 THR A O 1
ATOM 3036 N N . PHE A 1 411 ? 8.484 -20.812 1.895 1 98.38 411 PHE A N 1
ATOM 3037 C CA . PHE A 1 411 ? 8.727 -22.25 1.837 1 98.38 411 PHE A CA 1
ATOM 3038 C C . PHE A 1 411 ? 10.094 -22.562 1.244 1 98.38 411 PHE A C 1
ATOM 3040 O O . PHE A 1 411 ? 10.891 -23.281 1.847 1 98.38 411 PHE A O 1
ATOM 3047 N N . TRP A 1 412 ? 10.43 -21.938 0.194 1 98.69 412 TRP A N 1
ATOM 3048 C CA . TRP A 1 412 ? 11.648 -22.312 -0.529 1 98.69 412 TRP A CA 1
ATOM 3049 C C . TRP A 1 412 ? 12.867 -21.594 0.052 1 98.69 412 TRP A C 1
ATOM 3051 O O . TRP A 1 412 ? 13.961 -22.172 0.098 1 98.69 412 TRP A O 1
ATOM 3061 N N . THR A 1 413 ? 12.711 -20.328 0.564 1 98.69 413 THR A N 1
ATOM 3062 C CA . THR A 1 413 ? 13.867 -19.547 0.991 1 98.69 413 THR A CA 1
ATOM 3063 C C . THR A 1 413 ? 14.18 -19.812 2.461 1 98.69 413 THR A C 1
ATOM 3065 O O . THR A 1 413 ? 15.297 -19.547 2.92 1 98.69 413 THR A O 1
ATOM 3068 N N . GLN A 1 414 ? 13.234 -20.328 3.193 1 97.81 414 GLN A N 1
ATOM 3069 C CA . GLN A 1 414 ? 13.484 -20.516 4.617 1 97.81 414 GLN A CA 1
ATOM 3070 C C . GLN A 1 414 ? 13.547 -22 4.973 1 97.81 414 GLN A C 1
ATOM 3072 O O . GLN A 1 414 ? 14.336 -22.406 5.832 1 97.81 414 GLN A O 1
ATOM 3077 N N . LEU A 1 415 ? 12.742 -22.812 4.289 1 98.25 415 LEU A N 1
ATOM 3078 C CA . LEU A 1 415 ? 12.672 -24.219 4.676 1 98.25 415 LEU A CA 1
ATOM 3079 C C . LEU A 1 415 ? 13.562 -25.062 3.771 1 98.25 415 LEU A C 1
ATOM 3081 O O . LEU A 1 415 ? 14.219 -26 4.242 1 98.25 415 LEU A O 1
ATOM 3085 N N . ALA A 1 416 ? 13.57 -24.781 2.49 1 98.62 416 ALA A N 1
ATOM 3086 C CA . ALA A 1 416 ? 14.266 -25.641 1.534 1 98.62 416 ALA A CA 1
ATOM 3087 C C . ALA A 1 416 ? 15.711 -25.188 1.352 1 98.62 416 ALA A C 1
ATOM 3089 O O . ALA A 1 416 ? 16.531 -25.938 0.825 1 98.62 416 ALA A O 1
ATOM 3090 N N . LEU A 1 417 ? 16.031 -23.922 1.778 1 98.56 417 LEU A N 1
ATOM 3091 C CA . LEU A 1 417 ? 17.328 -23.312 1.498 1 98.56 417 LEU A CA 1
ATOM 3092 C C . LEU A 1 417 ? 18.453 -24.141 2.098 1 98.56 417 LEU A C 1
ATOM 3094 O O . LEU A 1 417 ? 19.359 -24.594 1.379 1 98.56 417 LEU A O 1
ATOM 3098 N N . ASP A 1 418 ? 18.453 -24.469 3.375 1 97.88 418 ASP A N 1
ATOM 3099 C CA . ASP A 1 418 ? 19.562 -25.109 4.07 1 97.88 418 ASP A CA 1
ATOM 3100 C C . ASP A 1 418 ? 19.766 -26.547 3.592 1 97.88 418 ASP A C 1
ATOM 3102 O O . ASP A 1 418 ? 20.875 -26.969 3.291 1 97.88 418 ASP A O 1
ATOM 3106 N N . PRO A 1 419 ? 18.672 -27.328 3.49 1 98.38 419 PRO A N 1
ATOM 3107 C CA . PRO A 1 419 ? 18.844 -28.688 2.973 1 98.38 419 PRO A CA 1
ATOM 3108 C C . PRO A 1 419 ? 19.469 -28.719 1.586 1 98.38 419 PRO A C 1
ATOM 3110 O O . PRO A 1 419 ? 20.328 -29.578 1.312 1 98.38 419 PRO A O 1
ATOM 3113 N N . LEU A 1 420 ? 19.125 -27.812 0.71 1 98.56 420 LEU A N 1
ATOM 3114 C CA . LEU A 1 420 ? 19.656 -27.781 -0.646 1 98.56 420 LEU A CA 1
ATOM 3115 C C . LEU A 1 420 ? 21.094 -27.25 -0.651 1 98.56 420 LEU A C 1
ATOM 3117 O O . LEU A 1 420 ? 21.953 -27.781 -1.345 1 98.56 420 LEU A O 1
ATOM 3121 N N . ALA A 1 421 ? 21.328 -26.172 0.139 1 98.56 421 ALA A N 1
ATOM 3122 C CA . ALA A 1 421 ? 22.656 -25.562 0.211 1 98.56 421 ALA A CA 1
ATOM 3123 C C . ALA A 1 421 ? 23.688 -26.578 0.68 1 98.56 421 ALA A C 1
ATOM 3125 O O . ALA A 1 421 ? 24.812 -26.641 0.151 1 98.56 421 ALA A O 1
ATOM 3126 N N . ARG A 1 422 ? 23.375 -27.391 1.672 1 97.94 422 ARG A N 1
ATOM 3127 C CA . ARG A 1 422 ? 24.281 -28.406 2.195 1 97.94 422 ARG A CA 1
ATOM 3128 C C . ARG A 1 422 ? 24.625 -29.438 1.122 1 97.94 422 ARG A C 1
ATOM 3130 O O . ARG A 1 422 ? 25.75 -29.969 1.102 1 97.94 422 ARG A O 1
ATOM 3137 N N . ARG A 1 423 ? 23.688 -29.75 0.218 1 98.12 423 ARG A N 1
ATOM 3138 C CA . ARG A 1 423 ? 23.922 -30.75 -0.826 1 98.12 423 ARG A CA 1
ATOM 3139 C C . ARG A 1 423 ? 24.734 -30.156 -1.965 1 98.12 423 ARG A C 1
ATOM 3141 O O . ARG A 1 423 ? 25.531 -30.859 -2.594 1 98.12 423 ARG A O 1
ATOM 3148 N N . VAL A 1 424 ? 24.469 -28.891 -2.268 1 97.19 424 VAL A N 1
ATOM 3149 C CA . VAL A 1 424 ? 25.344 -28.234 -3.24 1 97.19 424 VAL A CA 1
ATOM 3150 C C . VAL A 1 424 ? 26.781 -28.234 -2.725 1 97.19 424 VAL A C 1
ATOM 3152 O O . VAL A 1 424 ? 27.703 -28.562 -3.465 1 97.19 424 VAL A O 1
ATOM 3155 N N . GLY A 1 425 ? 27.031 -27.844 -1.479 1 95.56 425 GLY A N 1
ATOM 3156 C CA . GLY A 1 425 ? 28.328 -27.875 -0.822 1 95.56 425 GLY A CA 1
ATOM 3157 C C . GLY A 1 425 ? 29.219 -26.719 -1.215 1 95.56 425 GLY A C 1
ATOM 3158 O O . GLY A 1 425 ? 28.766 -25.766 -1.871 1 95.56 425 GLY A O 1
ATOM 3159 N N . GLY A 1 426 ? 30.391 -26.625 -0.544 1 94.5 426 GLY A N 1
ATOM 3160 C CA . GLY A 1 426 ? 31.406 -25.625 -0.885 1 94.5 426 GLY A CA 1
ATOM 3161 C C . GLY A 1 426 ? 31.047 -24.234 -0.409 1 94.5 426 GLY A C 1
ATOM 3162 O O . GLY A 1 426 ? 30.562 -24.062 0.712 1 94.5 426 GLY A O 1
ATOM 3163 N N . ALA A 1 427 ? 31.297 -23.344 -1.287 1 93.62 427 ALA A N 1
ATOM 3164 C CA . ALA A 1 427 ? 31.094 -21.938 -0.958 1 93.62 427 ALA A CA 1
ATOM 3165 C C . ALA A 1 427 ? 29.625 -21.609 -0.758 1 93.62 427 ALA A C 1
ATOM 3167 O O . ALA A 1 427 ? 29.266 -20.734 0.035 1 93.62 427 ALA A O 1
ATOM 3168 N N . VAL A 1 428 ? 28.797 -22.406 -1.424 1 96 428 VAL A N 1
ATOM 3169 C CA . VAL A 1 428 ? 27.359 -22.156 -1.357 1 96 428 VAL A CA 1
ATOM 3170 C C . VAL A 1 428 ? 26.828 -22.547 0.023 1 96 428 VAL A C 1
ATOM 3172 O O . VAL A 1 428 ? 25.938 -21.875 0.564 1 96 428 VAL A O 1
ATOM 3175 N N . ALA A 1 429 ? 27.391 -23.562 0.606 1 95.75 429 ALA A N 1
ATOM 3176 C CA . ALA A 1 429 ? 26.984 -23.969 1.945 1 95.75 429 ALA A CA 1
ATOM 3177 C C . ALA A 1 429 ? 27.344 -22.922 2.982 1 95.75 429 ALA A C 1
ATOM 3179 O O . ALA A 1 429 ? 26.625 -22.734 3.969 1 95.75 429 ALA A O 1
ATOM 3180 N N . GLU A 1 430 ? 28.438 -22.219 2.74 1 95.44 430 GLU A N 1
ATOM 3181 C CA . GLU A 1 430 ? 28.906 -21.188 3.66 1 95.44 430 GLU A CA 1
ATOM 3182 C C . GLU A 1 430 ? 28.109 -19.906 3.502 1 95.44 430 GLU A C 1
ATOM 3184 O O . GLU A 1 430 ? 27.75 -19.25 4.492 1 95.44 430 GLU A O 1
ATOM 3189 N N . ASP A 1 431 ? 27.859 -19.594 2.273 1 96.94 431 ASP A N 1
ATOM 3190 C CA . ASP A 1 431 ? 27.047 -18.422 1.962 1 96.94 431 ASP A CA 1
ATOM 3191 C C . ASP A 1 431 ? 26.016 -18.75 0.894 1 96.94 431 ASP A C 1
ATOM 3193 O O . ASP A 1 431 ? 26.266 -18.562 -0.3 1 96.94 431 ASP A O 1
ATOM 3197 N N . PRO A 1 432 ? 24.797 -19.047 1.367 1 97.94 432 PRO A N 1
ATOM 3198 C CA . PRO A 1 432 ? 23.781 -19.5 0.409 1 97.94 432 PRO A CA 1
ATOM 3199 C C . PRO A 1 432 ? 22.984 -18.344 -0.175 1 97.94 432 PRO A C 1
ATOM 3201 O O . PRO A 1 432 ? 21.844 -18.547 -0.61 1 97.94 432 PRO A O 1
ATOM 3204 N N . SER A 1 433 ? 23.531 -17.062 -0.163 1 97.81 433 SER A N 1
ATOM 3205 C CA . SER A 1 433 ? 22.781 -15.883 -0.582 1 97.81 433 SER A CA 1
ATOM 3206 C C . SER A 1 433 ? 22.344 -15.992 -2.043 1 97.81 433 SER A C 1
ATOM 3208 O O . SER A 1 433 ? 21.234 -15.602 -2.4 1 97.81 433 SER A O 1
ATOM 3210 N N . GLY A 1 434 ? 23.25 -16.484 -2.859 1 98.5 434 GLY A N 1
ATOM 3211 C CA . GLY A 1 434 ? 22.906 -16.656 -4.262 1 98.5 434 GLY A CA 1
ATOM 3212 C C . GLY A 1 434 ? 21.812 -17.688 -4.48 1 98.5 434 GLY A C 1
ATOM 3213 O O . GLY A 1 434 ? 20.859 -17.438 -5.227 1 98.5 434 GLY A O 1
ATOM 3214 N N . LEU A 1 435 ? 21.906 -18.828 -3.818 1 98.69 435 LEU A N 1
ATOM 3215 C CA . LEU A 1 435 ? 20.891 -19.859 -3.898 1 98.69 435 LEU A CA 1
ATOM 3216 C C . LEU A 1 435 ? 19.547 -19.344 -3.375 1 98.69 435 LEU A C 1
ATOM 3218 O O . LEU A 1 435 ? 18.5 -19.641 -3.953 1 98.69 435 LEU A O 1
ATOM 3222 N N . ARG A 1 436 ? 19.625 -18.609 -2.285 1 98.75 436 ARG A N 1
ATOM 3223 C CA . ARG A 1 436 ? 18.422 -18 -1.729 1 98.75 436 ARG A CA 1
ATOM 3224 C C . ARG A 1 436 ? 17.719 -17.125 -2.758 1 98.75 436 ARG A C 1
ATOM 3226 O O . ARG A 1 436 ? 16.5 -17.156 -2.895 1 98.75 436 ARG A O 1
ATOM 3233 N N . ALA A 1 437 ? 18.5 -16.312 -3.447 1 98.81 437 ALA A N 1
ATOM 3234 C CA . ALA A 1 437 ? 17.969 -15.422 -4.469 1 98.81 437 ALA A CA 1
ATOM 3235 C C . ALA A 1 437 ? 17.297 -16.203 -5.586 1 98.81 437 ALA A C 1
ATOM 3237 O O . ALA A 1 437 ? 16.219 -15.836 -6.051 1 98.81 437 ALA A O 1
ATOM 3238 N N . TRP A 1 438 ? 17.938 -17.281 -5.984 1 98.88 438 TRP A N 1
ATOM 3239 C CA . TRP A 1 438 ? 17.375 -18.109 -7.051 1 98.88 438 TRP A CA 1
ATOM 3240 C C . TRP A 1 438 ? 16.047 -18.734 -6.609 1 98.88 438 TRP A C 1
ATOM 3242 O O . TRP A 1 438 ? 15.062 -18.703 -7.344 1 98.88 438 TRP A O 1
ATOM 3252 N N . LEU A 1 439 ? 16.016 -19.266 -5.371 1 98.88 439 LEU A N 1
ATOM 3253 C CA . LEU A 1 439 ? 14.82 -19.891 -4.832 1 98.88 439 LEU A CA 1
ATOM 3254 C C . LEU A 1 439 ? 13.695 -18.875 -4.699 1 98.88 439 LEU A C 1
ATOM 3256 O O . LEU A 1 439 ? 12.523 -19.203 -4.926 1 98.88 439 LEU A O 1
ATOM 3260 N N . ARG A 1 440 ? 14.031 -17.688 -4.336 1 98.81 440 ARG A N 1
ATOM 3261 C CA . ARG A 1 440 ? 13.039 -16.625 -4.238 1 98.81 440 ARG A CA 1
ATOM 3262 C C . ARG A 1 440 ? 12.445 -16.297 -5.605 1 98.81 440 ARG A C 1
ATOM 3264 O O . ARG A 1 440 ? 11.227 -16.172 -5.746 1 98.81 440 ARG A O 1
ATOM 3271 N N . ALA A 1 441 ? 13.25 -16.172 -6.633 1 98.81 441 ALA A N 1
ATOM 3272 C CA . ALA A 1 441 ? 12.836 -15.797 -7.984 1 98.81 441 ALA A CA 1
ATOM 3273 C C . ALA A 1 441 ? 11.922 -16.859 -8.586 1 98.81 441 ALA A C 1
ATOM 3275 O O . ALA A 1 441 ? 10.961 -16.531 -9.289 1 98.81 441 ALA A O 1
ATOM 3276 N N . GLU A 1 442 ? 12.219 -18.141 -8.266 1 98.62 442 GLU A N 1
ATOM 3277 C CA . GLU A 1 442 ? 11.555 -19.25 -8.93 1 98.62 442 GLU A CA 1
ATOM 3278 C C . GLU A 1 442 ? 10.484 -19.875 -8.039 1 98.62 442 GLU A C 1
ATOM 3280 O O . GLU A 1 442 ? 9.859 -20.875 -8.406 1 98.62 442 GLU A O 1
ATOM 3285 N N . ALA A 1 443 ? 10.219 -19.281 -6.934 1 98.69 443 ALA A N 1
ATOM 3286 C CA . ALA A 1 443 ? 9.477 -19.891 -5.844 1 98.69 443 ALA A CA 1
ATOM 3287 C C . ALA A 1 443 ? 8.086 -20.312 -6.301 1 98.69 443 ALA A C 1
ATOM 3289 O O . ALA A 1 443 ? 7.652 -21.438 -6.043 1 98.69 443 ALA A O 1
ATOM 3290 N N . HIS A 1 444 ? 7.371 -19.469 -6.969 1 98.06 444 HIS A N 1
ATOM 3291 C CA . HIS A 1 444 ? 5.984 -19.734 -7.328 1 98.06 444 HIS A CA 1
ATOM 3292 C C . HIS A 1 444 ? 5.887 -20.875 -8.344 1 98.06 444 HIS A C 1
ATOM 3294 O O . HIS A 1 444 ? 5.035 -21.75 -8.219 1 98.06 444 HIS A O 1
ATOM 3300 N N . ASP A 1 445 ? 6.738 -20.828 -9.359 1 97.5 445 ASP A N 1
ATOM 3301 C CA . ASP A 1 445 ? 6.758 -21.922 -10.336 1 97.5 445 ASP A CA 1
ATOM 3302 C C . ASP A 1 445 ? 7.16 -23.234 -9.68 1 97.5 445 ASP A C 1
ATOM 3304 O O . ASP A 1 445 ? 6.555 -24.281 -9.953 1 97.5 445 ASP A O 1
ATOM 3308 N N . LEU A 1 446 ? 8.172 -23.188 -8.805 1 98.12 446 LEU A N 1
ATOM 3309 C CA . LEU A 1 446 ? 8.633 -24.375 -8.086 1 98.12 446 LEU A CA 1
ATOM 3310 C C . LEU A 1 446 ? 7.52 -24.969 -7.23 1 98.12 446 LEU A C 1
ATOM 3312 O O . LEU A 1 446 ? 7.379 -26.188 -7.145 1 98.12 446 LEU A O 1
ATOM 3316 N N . MET A 1 447 ? 6.777 -24.078 -6.605 1 98.12 447 MET A N 1
ATOM 3317 C CA . MET A 1 447 ? 5.723 -24.547 -5.711 1 98.12 447 MET A CA 1
ATOM 3318 C C . MET A 1 447 ? 4.656 -25.312 -6.488 1 98.12 447 MET A C 1
ATOM 3320 O O . MET A 1 447 ? 4.168 -26.344 -6.023 1 98.12 447 MET A O 1
ATOM 3324 N N . ALA A 1 448 ? 4.246 -24.828 -7.664 1 97.19 448 ALA A N 1
ATOM 3325 C CA . ALA A 1 448 ? 3.27 -25.516 -8.5 1 97.19 448 ALA A CA 1
ATOM 3326 C C . ALA A 1 448 ? 3.779 -26.906 -8.914 1 97.19 448 ALA A C 1
ATOM 3328 O O . ALA A 1 448 ? 3.047 -27.891 -8.844 1 97.19 448 ALA A O 1
ATOM 3329 N N . ARG A 1 449 ? 5.047 -26.969 -9.297 1 97.12 449 ARG A N 1
ATOM 3330 C CA . ARG A 1 449 ? 5.641 -28.25 -9.703 1 97.12 449 ARG A CA 1
ATOM 3331 C C . ARG A 1 449 ? 5.742 -29.203 -8.523 1 97.12 449 ARG A C 1
ATOM 3333 O O . ARG A 1 449 ? 5.48 -30.406 -8.664 1 97.12 449 ARG A O 1
ATOM 3340 N N . TYR A 1 450 ? 6.156 -28.625 -7.426 1 97.56 450 TYR A N 1
ATOM 3341 C CA . TYR A 1 450 ? 6.258 -29.422 -6.203 1 97.56 450 TYR A CA 1
ATOM 3342 C C . TYR A 1 450 ? 4.902 -30 -5.816 1 97.56 450 TYR A C 1
ATOM 3344 O O . TYR A 1 450 ? 4.797 -31.188 -5.504 1 97.56 450 TYR A O 1
ATOM 3352 N N . ALA A 1 451 ? 3.871 -29.219 -5.852 1 96.19 451 ALA A N 1
ATOM 3353 C CA . ALA A 1 451 ? 2.523 -29.641 -5.484 1 96.19 451 ALA A CA 1
ATOM 3354 C C . ALA A 1 451 ? 2.031 -30.75 -6.402 1 96.19 451 ALA A C 1
ATOM 3356 O O . ALA A 1 451 ? 1.408 -31.719 -5.945 1 96.19 451 ALA A O 1
ATOM 3357 N N . ARG A 1 452 ? 2.367 -30.703 -7.684 1 94.44 452 ARG A N 1
ATOM 3358 C CA . ARG A 1 452 ? 1.984 -31.719 -8.664 1 94.44 452 ARG A CA 1
ATOM 3359 C C . ARG A 1 452 ? 2.688 -33.031 -8.383 1 94.44 452 ARG A C 1
ATOM 3361 O O . ARG A 1 452 ? 2.156 -34.094 -8.695 1 94.44 452 ARG A O 1
ATOM 3368 N N . ALA A 1 453 ? 3.83 -32.938 -7.801 1 94.25 453 ALA A N 1
ATOM 3369 C CA . ALA A 1 453 ? 4.684 -34.125 -7.668 1 94.25 453 ALA A CA 1
ATOM 3370 C C . ALA A 1 453 ? 4.492 -34.781 -6.312 1 94.25 453 ALA A C 1
ATOM 3372 O O . ALA A 1 453 ? 5.035 -35.875 -6.062 1 94.25 453 ALA A O 1
ATOM 3373 N N . LYS A 1 454 ? 3.793 -34.125 -5.473 1 89.31 454 LYS A N 1
ATOM 3374 C CA . LYS A 1 454 ? 3.66 -34.625 -4.109 1 89.31 454 LYS A CA 1
ATOM 3375 C C . LYS A 1 454 ? 2.994 -36 -4.09 1 89.31 454 LYS A C 1
ATOM 3377 O O . LYS A 1 454 ? 3.363 -36.875 -3.289 1 89.31 454 LYS A O 1
ATOM 3382 N N . SER A 1 455 ? 1.959 -36.188 -4.91 1 87.88 455 SER A N 1
ATOM 3383 C CA . SER A 1 455 ? 1.189 -37.438 -4.961 1 87.88 455 SER A CA 1
ATOM 3384 C C . SER A 1 455 ? 0.388 -37.531 -6.254 1 87.88 455 SER A C 1
ATOM 3386 O O . SER A 1 455 ? 0.36 -36.594 -7.047 1 87.88 455 SER A O 1
ATOM 3388 N N . VAL A 1 456 ? -0.094 -38.688 -6.441 1 91.19 456 VAL A N 1
ATOM 3389 C CA . VAL A 1 456 ? -0.988 -38.906 -7.57 1 91.19 456 VAL A CA 1
ATOM 3390 C C . VAL A 1 456 ? -2.432 -39 -7.078 1 91.19 456 VAL A C 1
ATOM 3392 O O . VAL A 1 456 ? -2.779 -39.906 -6.312 1 91.19 456 VAL A O 1
ATOM 3395 N N . PRO A 1 457 ? -3.244 -38.094 -7.559 1 93 457 PRO A N 1
ATOM 3396 C CA . PRO A 1 457 ? -4.633 -38.062 -7.094 1 93 457 PRO A CA 1
ATOM 3397 C C . PRO A 1 457 ? -5.551 -38.969 -7.887 1 93 457 PRO A C 1
ATOM 3399 O O . PRO A 1 457 ? -5.367 -39.156 -9.094 1 93 457 PRO A O 1
ATOM 3402 N N . THR A 1 458 ? -6.496 -39.625 -7.238 1 95.12 458 THR A N 1
ATOM 3403 C CA . THR A 1 458 ? -7.582 -40.375 -7.84 1 95.12 458 THR A CA 1
ATOM 3404 C C . THR A 1 458 ? -8.938 -39.875 -7.34 1 95.12 458 THR A C 1
ATOM 3406 O O . THR A 1 458 ? -9.148 -39.75 -6.133 1 95.12 458 THR A O 1
ATOM 3409 N N . LEU A 1 459 ? -9.812 -39.594 -8.258 1 97 459 LEU A N 1
ATOM 3410 C CA . LEU A 1 459 ? -11.148 -39.125 -7.906 1 97 459 LEU A CA 1
ATOM 3411 C C . LEU A 1 459 ? -11.914 -40.188 -7.125 1 97 459 LEU A C 1
ATOM 3413 O O . LEU A 1 459 ? -11.984 -41.344 -7.543 1 97 459 LEU A O 1
ATOM 3417 N N . ARG A 1 460 ? -12.477 -39.781 -6.027 1 96.5 460 ARG A N 1
ATOM 3418 C CA . ARG A 1 460 ? -13.234 -40.719 -5.223 1 96.5 460 ARG A CA 1
ATOM 3419 C C . ARG A 1 460 ? -14.547 -41.094 -5.906 1 96.5 460 ARG A C 1
ATOM 3421 O O . ARG A 1 460 ? -15.148 -40.281 -6.586 1 96.5 460 ARG A O 1
ATOM 3428 N N . PRO A 1 461 ? -14.961 -42.312 -5.637 1 94.5 461 PRO A N 1
ATOM 3429 C CA . PRO A 1 461 ? -16.266 -42.719 -6.18 1 94.5 461 PRO A CA 1
ATOM 3430 C C . PRO A 1 461 ? -17.406 -41.875 -5.668 1 94.5 461 PRO A C 1
ATOM 3432 O O . PRO A 1 461 ? -17.422 -41.5 -4.492 1 94.5 461 PRO A O 1
ATOM 3435 N N . GLY A 1 462 ? -18.344 -41.531 -6.59 1 95.19 462 GLY A N 1
ATOM 3436 C CA . GLY A 1 462 ? -19.531 -40.812 -6.207 1 95.19 462 GLY A CA 1
ATOM 3437 C C . GLY A 1 462 ? -19.375 -39.281 -6.312 1 95.19 462 GLY A C 1
ATOM 3438 O O . GLY A 1 462 ? -20.359 -38.562 -6.285 1 95.19 462 GLY A O 1
ATOM 3439 N N . VAL A 1 463 ? -18.156 -38.812 -6.406 1 97.12 463 VAL A N 1
ATOM 3440 C CA . VAL A 1 463 ? -17.906 -37.375 -6.43 1 97.12 463 VAL A CA 1
ATOM 3441 C C . VAL A 1 463 ? -18.531 -36.75 -7.676 1 97.12 463 VAL A C 1
ATOM 3443 O O . VAL A 1 463 ? -19.25 -35.75 -7.59 1 97.12 463 VAL A O 1
ATOM 3446 N N . ARG A 1 464 ? -18.281 -37.344 -8.82 1 96.75 464 ARG A N 1
ATOM 3447 C CA . ARG A 1 464 ? -18.828 -36.812 -10.07 1 96.75 464 ARG A CA 1
ATOM 3448 C C . ARG A 1 464 ? -20.344 -36.75 -10.016 1 96.75 464 ARG A C 1
ATOM 3450 O O . ARG A 1 464 ? -20.953 -35.75 -10.367 1 96.75 464 ARG A O 1
ATOM 3457 N N . ASP A 1 465 ? -20.984 -37.844 -9.555 1 95.38 465 ASP A N 1
ATOM 3458 C CA . ASP A 1 465 ? -22.453 -37.906 -9.453 1 95.38 465 ASP A CA 1
ATOM 3459 C C . ASP A 1 465 ? -22.984 -36.812 -8.523 1 95.38 465 ASP A C 1
ATOM 3461 O O . ASP A 1 465 ? -24 -36.188 -8.82 1 95.38 465 ASP A O 1
ATOM 3465 N N . LEU A 1 466 ? -22.297 -36.656 -7.473 1 95.88 466 LEU A N 1
ATOM 3466 C CA . LEU A 1 466 ? -22.703 -35.656 -6.496 1 95.88 466 LEU A CA 1
ATOM 3467 C C . LEU A 1 466 ? -22.656 -34.25 -7.109 1 95.88 466 LEU A C 1
ATOM 3469 O O . LEU A 1 466 ? -23.625 -33.5 -6.977 1 95.88 466 LEU A O 1
ATOM 3473 N N . LEU A 1 467 ? -21.547 -33.906 -7.738 1 97.06 467 LEU A N 1
ATOM 3474 C CA . LEU A 1 467 ? -21.375 -32.562 -8.312 1 97.06 467 LEU A CA 1
ATOM 3475 C C . LEU A 1 467 ? -22.375 -32.312 -9.43 1 97.06 467 LEU A C 1
ATOM 3477 O O . LEU A 1 467 ? -22.922 -31.219 -9.555 1 97.06 467 LEU A O 1
ATOM 3481 N N . GLU A 1 468 ? -22.641 -33.312 -10.25 1 96 468 GLU A N 1
ATOM 3482 C CA . GLU A 1 468 ? -23.609 -33.188 -11.32 1 96 468 GLU A CA 1
ATOM 3483 C C . GLU A 1 468 ? -25.031 -33 -10.766 1 96 468 GLU A C 1
ATOM 3485 O O . GLU A 1 468 ? -25.812 -32.219 -11.305 1 96 468 GLU A O 1
ATOM 3490 N N . ALA A 1 469 ? -25.328 -33.75 -9.734 1 95.25 469 ALA A N 1
ATOM 3491 C CA . ALA A 1 469 ? -26.625 -33.594 -9.078 1 95.25 469 ALA A CA 1
ATOM 3492 C C . ALA A 1 469 ? -26.781 -32.188 -8.5 1 95.25 469 ALA A C 1
ATOM 3494 O O . ALA A 1 469 ? -27.844 -31.562 -8.633 1 95.25 469 ALA A O 1
ATOM 3495 N N . ALA A 1 470 ? -25.719 -31.75 -7.793 1 95.5 470 ALA A N 1
ATOM 3496 C CA . ALA A 1 470 ? -25.75 -30.391 -7.246 1 95.5 470 ALA A CA 1
ATOM 3497 C C . ALA A 1 470 ? -26.016 -29.359 -8.344 1 95.5 470 ALA A C 1
ATOM 3499 O O . ALA A 1 470 ? -26.844 -28.469 -8.18 1 95.5 470 ALA A O 1
ATOM 3500 N N . HIS A 1 471 ? -25.312 -29.531 -9.453 1 95.12 471 HIS A N 1
ATOM 3501 C CA . HIS A 1 471 ? -25.484 -28.641 -10.594 1 95.12 471 HIS A CA 1
ATOM 3502 C C . HIS A 1 471 ? -26.922 -28.688 -11.117 1 95.12 471 HIS A C 1
ATOM 3504 O O . HIS A 1 471 ? -27.531 -27.641 -11.375 1 95.12 471 HIS A O 1
ATOM 3510 N N . ALA A 1 472 ? -27.453 -29.844 -11.25 1 93.5 472 ALA A N 1
ATOM 3511 C CA . ALA A 1 472 ? -28.812 -30.047 -11.773 1 93.5 472 ALA A CA 1
ATOM 3512 C C . ALA A 1 472 ? -29.844 -29.391 -10.867 1 93.5 472 ALA A C 1
ATOM 3514 O O . ALA A 1 472 ? -30.875 -28.891 -11.344 1 93.5 472 ALA A O 1
ATOM 3515 N N . HIS A 1 473 ? -29.609 -29.375 -9.602 1 92.94 473 HIS A N 1
ATOM 3516 C CA . HIS A 1 473 ? -30.547 -28.828 -8.641 1 92.94 473 HIS A CA 1
ATOM 3517 C C . HIS A 1 473 ? -30.266 -27.359 -8.352 1 92.94 473 HIS A C 1
ATOM 3519 O O . HIS A 1 473 ? -30.953 -26.734 -7.539 1 92.94 473 HIS A O 1
ATOM 3525 N N . GLY A 1 474 ? -29.234 -26.844 -8.961 1 92.94 474 GLY A N 1
ATOM 3526 C CA . GLY A 1 474 ? -28.891 -25.438 -8.781 1 92.94 474 GLY A CA 1
ATOM 3527 C C . GLY A 1 474 ? -28.234 -25.156 -7.449 1 92.94 474 GLY A C 1
ATOM 3528 O O . GLY A 1 474 ? -28.328 -24.047 -6.93 1 92.94 474 GLY A O 1
ATOM 3529 N N . VAL A 1 475 ? -27.641 -26.141 -6.777 1 95.69 475 VAL A N 1
ATOM 3530 C CA . VAL A 1 475 ? -26.891 -25.953 -5.539 1 95.69 475 VAL A CA 1
ATOM 3531 C C . VAL A 1 475 ? -25.438 -25.609 -5.863 1 95.69 475 VAL A C 1
ATOM 3533 O O . VAL A 1 475 ? -24.703 -26.438 -6.422 1 95.69 475 VAL A O 1
ATOM 3536 N N . PRO A 1 476 ? -25.031 -24.406 -5.504 1 97.19 476 PRO A N 1
ATOM 3537 C CA . PRO A 1 476 ? -23.641 -24.047 -5.832 1 97.19 476 PRO A CA 1
ATOM 3538 C C . PRO A 1 476 ? -22.625 -24.797 -4.969 1 97.19 476 PRO A C 1
ATOM 3540 O O . PRO A 1 476 ? -22.922 -25.141 -3.82 1 97.19 476 PRO A O 1
ATOM 3543 N N . VAL A 1 477 ? -21.453 -25.047 -5.562 1 98.44 477 VAL A N 1
ATOM 3544 C CA . VAL A 1 477 ? -20.422 -25.844 -4.91 1 98.44 477 VAL A CA 1
ATOM 3545 C C . VAL A 1 477 ? -19.141 -25.016 -4.793 1 98.44 477 VAL A C 1
ATOM 3547 O O . VAL A 1 477 ? -18.75 -24.312 -5.727 1 98.44 477 VAL A O 1
ATOM 3550 N N . ALA A 1 478 ? -18.5 -25.062 -3.613 1 98.81 478 ALA A N 1
ATOM 3551 C CA . ALA A 1 478 ? -17.172 -24.484 -3.418 1 98.81 478 ALA A CA 1
ATOM 3552 C C . ALA A 1 478 ? -16.172 -25.547 -2.945 1 98.81 478 ALA A C 1
ATOM 3554 O O . ALA A 1 478 ? -16.547 -26.453 -2.195 1 98.81 478 ALA A O 1
ATOM 3555 N N . VAL A 1 479 ? -14.992 -25.469 -3.414 1 98.81 479 VAL A N 1
ATOM 3556 C CA . VAL A 1 479 ? -13.898 -26.25 -2.85 1 98.81 479 VAL A CA 1
ATOM 3557 C C . VAL A 1 479 ? -13.133 -25.422 -1.831 1 98.81 479 VAL A C 1
ATOM 3559 O O . VAL A 1 479 ? -12.672 -24.312 -2.146 1 98.81 479 VAL A O 1
ATOM 3562 N N . VAL A 1 480 ? -13.039 -25.812 -0.59 1 98.62 480 VAL A N 1
ATOM 3563 C CA . VAL A 1 480 ? -12.359 -25.156 0.52 1 98.62 480 VAL A CA 1
ATOM 3564 C C . VAL A 1 480 ? -11.234 -26.047 1.042 1 98.62 480 VAL A C 1
ATOM 3566 O O . VAL A 1 480 ? -11.469 -26.938 1.857 1 98.62 480 VAL A O 1
ATOM 3569 N N . SER A 1 481 ? -10.008 -25.734 0.695 1 97.75 481 SER A N 1
ATOM 3570 C CA . SER A 1 481 ? -8.961 -26.734 0.938 1 97.75 481 SER A CA 1
ATOM 3571 C C . SER A 1 481 ? -7.676 -26.062 1.435 1 97.75 481 SER A C 1
ATOM 3573 O O . SER A 1 481 ? -7.281 -25.016 0.932 1 97.75 481 SER A O 1
ATOM 3575 N N . ASN A 1 482 ? -7.105 -26.641 2.541 1 96.38 482 ASN A N 1
ATOM 3576 C CA . ASN A 1 482 ? -5.715 -26.344 2.859 1 96.38 482 ASN A CA 1
ATOM 3577 C C . ASN A 1 482 ? -4.766 -26.953 1.827 1 96.38 482 ASN A C 1
ATOM 3579 O O . ASN A 1 482 ? -4.793 -28.156 1.586 1 96.38 482 ASN A O 1
ATOM 3583 N N . THR A 1 483 ? -4.004 -26.125 1.174 1 96.19 483 THR A N 1
ATOM 3584 C CA . THR A 1 483 ? -3.074 -26.594 0.153 1 96.19 483 THR A CA 1
ATOM 3585 C C . THR A 1 483 ? -1.918 -25.609 -0.017 1 96.19 483 THR A C 1
ATOM 3587 O O . THR A 1 483 ? -2.062 -24.406 0.263 1 96.19 483 THR A O 1
ATOM 3590 N N . VAL A 1 484 ? -0.81 -26.141 -0.437 1 95.31 484 VAL A N 1
ATOM 3591 C CA . VAL A 1 484 ? 0.337 -25.266 -0.675 1 95.31 484 VAL A CA 1
ATOM 3592 C C . VAL A 1 484 ? 0.24 -24.656 -2.07 1 95.31 484 VAL A C 1
ATOM 3594 O O . VAL A 1 484 ? 1.016 -23.766 -2.418 1 95.31 484 VAL A O 1
ATOM 3597 N N . ASN A 1 485 ? -0.751 -25.141 -2.848 1 97.19 485 ASN A N 1
ATOM 3598 C CA . ASN A 1 485 ? -0.887 -24.578 -4.188 1 97.19 485 ASN A CA 1
ATOM 3599 C C . ASN A 1 485 ? -2.268 -24.859 -4.777 1 97.19 485 ASN A C 1
ATOM 3601 O O . ASN A 1 485 ? -2.523 -25.969 -5.266 1 97.19 485 ASN A O 1
ATOM 3605 N N . GLY A 1 486 ? -3.086 -23.859 -4.871 1 97.44 486 GLY A N 1
ATOM 3606 C CA . GLY A 1 486 ? -4.438 -23.969 -5.395 1 97.44 486 GLY A CA 1
ATOM 3607 C C . GLY A 1 486 ? -4.477 -24.219 -6.891 1 97.44 486 GLY A C 1
ATOM 3608 O O . GLY A 1 486 ? -5.414 -24.844 -7.395 1 97.44 486 GLY A O 1
ATOM 3609 N N . ARG A 1 487 ? -3.473 -23.797 -7.629 1 96.5 487 ARG A N 1
ATOM 3610 C CA . ARG A 1 487 ? -3.373 -24.047 -9.062 1 96.5 487 ARG A CA 1
ATOM 3611 C C . ARG A 1 487 ? -3.336 -25.547 -9.359 1 96.5 487 ARG A C 1
ATOM 3613 O O . ARG A 1 487 ? -4.023 -26.016 -10.273 1 96.5 487 ARG A O 1
ATOM 3620 N N . ALA A 1 488 ? -2.568 -26.266 -8.625 1 96.25 488 ALA A N 1
ATOM 3621 C CA . ALA A 1 488 ? -2.465 -27.703 -8.812 1 96.25 488 ALA A CA 1
ATOM 3622 C C . ALA A 1 488 ? -3.805 -28.391 -8.555 1 96.25 488 ALA A C 1
ATOM 3624 O O . ALA A 1 488 ? -4.184 -29.312 -9.273 1 96.25 488 ALA A O 1
ATOM 3625 N N . VAL A 1 489 ? -4.508 -27.922 -7.559 1 97.12 489 VAL A N 1
ATOM 3626 C CA . VAL A 1 489 ? -5.809 -28.5 -7.23 1 97.12 489 VAL A CA 1
ATOM 3627 C C . VAL A 1 489 ? -6.773 -28.281 -8.398 1 97.12 489 VAL A C 1
ATOM 3629 O O . VAL A 1 489 ? -7.461 -29.219 -8.82 1 97.12 489 VAL A O 1
ATOM 3632 N N . ARG A 1 490 ? -6.84 -27.094 -8.914 1 97.19 490 ARG A N 1
ATOM 3633 C CA . ARG A 1 490 ? -7.711 -26.797 -10.047 1 97.19 490 ARG A CA 1
ATOM 3634 C C . ARG A 1 490 ? -7.375 -27.672 -11.25 1 97.19 490 ARG A C 1
ATOM 3636 O O . ARG A 1 490 ? -8.273 -28.156 -11.945 1 97.19 490 ARG A O 1
ATOM 3643 N N . GLU A 1 491 ? -6.078 -27.875 -11.469 1 95.62 491 GLU A N 1
ATOM 3644 C CA . GLU A 1 491 ? -5.641 -28.703 -12.578 1 95.62 491 GLU A CA 1
ATOM 3645 C C . GLU A 1 491 ? -6.113 -30.156 -12.398 1 95.62 491 GLU A C 1
ATOM 3647 O O . GLU A 1 491 ? -6.484 -30.812 -13.375 1 95.62 491 GLU A O 1
ATOM 3652 N N . GLU A 1 492 ? -6.086 -30.641 -11.164 1 96 492 GLU A N 1
ATOM 3653 C CA . GLU A 1 492 ? -6.578 -31.984 -10.867 1 96 492 GLU A CA 1
ATOM 3654 C C . GLU A 1 492 ? -8.07 -32.094 -11.156 1 96 492 GLU A C 1
ATOM 3656 O O . GLU A 1 492 ? -8.516 -33.094 -11.766 1 96 492 GLU A O 1
ATOM 3661 N N . LEU A 1 493 ? -8.812 -31.125 -10.711 1 97.62 493 LEU A N 1
ATOM 3662 C CA . LEU A 1 493 ? -10.258 -31.109 -10.945 1 97.62 493 LEU A CA 1
ATOM 3663 C C . LEU A 1 493 ? -10.555 -31.078 -12.445 1 97.62 493 LEU A C 1
ATOM 3665 O O . LEU A 1 493 ? -11.438 -31.797 -12.914 1 97.62 493 LEU A O 1
ATOM 3669 N N . ASP A 1 494 ? -9.812 -30.297 -13.203 1 96.38 494 ASP A N 1
ATOM 3670 C CA . ASP A 1 494 ? -10.008 -30.188 -14.648 1 96.38 494 ASP A CA 1
ATOM 3671 C C . ASP A 1 494 ? -9.641 -31.484 -15.359 1 96.38 494 ASP A C 1
ATOM 3673 O O . ASP A 1 494 ? -10.312 -31.875 -16.312 1 96.38 494 ASP A O 1
ATOM 3677 N N . ALA A 1 495 ? -8.586 -32.094 -14.93 1 95.88 495 ALA A N 1
ATOM 3678 C CA . ALA A 1 495 ? -8.141 -33.344 -15.523 1 95.88 495 ALA A CA 1
ATOM 3679 C C . ALA A 1 495 ? -9.219 -34.406 -15.398 1 95.88 495 ALA A C 1
ATOM 3681 O O . ALA A 1 495 ? -9.359 -35.281 -16.281 1 95.88 495 ALA A O 1
ATOM 3682 N N . ASP A 1 496 ? -9.977 -34.344 -14.352 1 96.81 496 ASP A N 1
ATOM 3683 C CA . ASP A 1 496 ? -11.031 -35.312 -14.117 1 96.81 496 ASP A CA 1
ATOM 3684 C C . ASP A 1 496 ? -12.359 -34.844 -14.711 1 96.81 496 ASP A C 1
ATOM 3686 O O . ASP A 1 496 ? -13.383 -35.5 -14.562 1 96.81 496 ASP A O 1
ATOM 3690 N N . GLY A 1 497 ? -12.352 -33.688 -15.32 1 96.69 497 GLY A N 1
ATOM 3691 C CA . GLY A 1 497 ? -13.508 -33.188 -16.031 1 96.69 497 GLY A CA 1
ATOM 3692 C C . GLY A 1 497 ? -14.594 -32.656 -15.117 1 96.69 497 GLY A C 1
ATOM 3693 O O . GLY A 1 497 ? -15.773 -32.656 -15.477 1 96.69 497 GLY A O 1
ATOM 3694 N N . ILE A 1 498 ? -14.281 -32.25 -13.898 1 97.38 498 ILE A N 1
ATOM 3695 C CA . ILE A 1 498 ? -15.32 -31.812 -12.969 1 97.38 498 ILE A CA 1
ATOM 3696 C C . ILE A 1 498 ? -15.086 -30.359 -12.57 1 97.38 498 ILE A C 1
ATOM 3698 O O . ILE A 1 498 ? -15.859 -29.781 -11.805 1 97.38 498 ILE A O 1
ATOM 3702 N N . GLY A 1 499 ? -14.016 -29.75 -13.094 1 97.44 499 GLY A N 1
ATOM 3703 C CA . GLY A 1 499 ? -13.68 -28.375 -12.742 1 97.44 499 GLY A CA 1
ATOM 3704 C C . GLY A 1 499 ? -14.805 -27.391 -13.008 1 97.44 499 GLY A C 1
ATOM 3705 O O . GLY A 1 499 ? -15.016 -26.469 -12.227 1 97.44 499 GLY A O 1
ATOM 3706 N N . HIS A 1 500 ? -15.531 -27.578 -14.102 1 96.44 500 HIS A N 1
ATOM 3707 C CA . HIS A 1 500 ? -16.578 -26.656 -14.531 1 96.44 500 HIS A CA 1
ATOM 3708 C C . HIS A 1 500 ? -17.781 -26.734 -13.602 1 96.44 500 HIS A C 1
ATOM 3710 O O . HIS A 1 500 ? -18.672 -25.875 -13.664 1 96.44 500 HIS A O 1
ATOM 3716 N N . LEU A 1 501 ? -17.844 -27.703 -12.688 1 97.69 501 LEU A N 1
ATOM 3717 C CA . LEU A 1 501 ? -18.969 -27.891 -11.781 1 97.69 501 LEU A CA 1
ATOM 3718 C C . LEU A 1 501 ? -18.719 -27.172 -10.453 1 97.69 501 LEU A C 1
ATOM 3720 O O . LEU A 1 501 ? -19.594 -27.141 -9.586 1 97.69 501 LEU A O 1
ATOM 3724 N N . VAL A 1 502 ? -17.547 -26.594 -10.273 1 98.5 502 VAL A N 1
ATOM 3725 C CA . VAL A 1 502 ? -17.188 -25.906 -9.039 1 98.5 502 VAL A CA 1
ATOM 3726 C C . VAL A 1 502 ? -17.375 -24.391 -9.219 1 98.5 502 VAL A C 1
ATOM 3728 O O . VAL A 1 502 ? -16.812 -23.797 -10.141 1 98.5 502 VAL A O 1
ATOM 3731 N N . GLY A 1 503 ? -18.125 -23.797 -8.336 1 98.25 503 GLY A N 1
ATOM 3732 C CA . GLY A 1 503 ? -18.469 -22.391 -8.461 1 98.25 503 GLY A CA 1
ATOM 3733 C C . GLY A 1 503 ? -17.469 -21.469 -7.777 1 98.25 503 GLY A C 1
ATOM 3734 O O . GLY A 1 503 ? -17.25 -20.344 -8.219 1 98.25 503 GLY A O 1
ATOM 3735 N N . ALA A 1 504 ? -16.922 -21.891 -6.688 1 98.62 504 ALA A N 1
ATOM 3736 C CA . ALA A 1 504 ? -15.977 -21.062 -5.945 1 98.62 504 ALA A CA 1
ATOM 3737 C C . ALA A 1 504 ? -14.789 -21.891 -5.473 1 98.62 504 ALA A C 1
ATOM 3739 O O . ALA A 1 504 ? -14.938 -23.062 -5.141 1 98.62 504 ALA A O 1
ATOM 3740 N N . HIS A 1 505 ? -13.656 -21.281 -5.488 1 98.75 505 HIS A N 1
ATOM 3741 C CA . HIS A 1 505 ? -12.398 -21.891 -5.059 1 98.75 505 HIS A CA 1
ATOM 3742 C C . HIS A 1 505 ? -11.773 -21.109 -3.908 1 98.75 505 HIS A C 1
ATOM 3744 O O . HIS A 1 505 ? -11.461 -19.938 -4.055 1 98.75 505 HIS A O 1
ATOM 3750 N N . VAL A 1 506 ? -11.617 -21.703 -2.756 1 98.62 506 VAL A N 1
ATOM 3751 C CA . VAL A 1 506 ? -10.961 -21.109 -1.596 1 98.62 506 VAL A CA 1
ATOM 3752 C C . VAL A 1 506 ? -9.789 -21.984 -1.158 1 98.62 506 VAL A C 1
ATOM 3754 O O . VAL A 1 506 ? -9.984 -23.016 -0.511 1 98.62 506 VAL A O 1
ATOM 3757 N N . TYR A 1 507 ? -8.641 -21.562 -1.503 1 98.44 507 TYR A N 1
ATOM 3758 C CA . TYR A 1 507 ? -7.418 -22.297 -1.202 1 98.44 507 TYR A CA 1
ATOM 3759 C C . TYR A 1 507 ? -6.535 -21.516 -0.24 1 98.44 507 TYR A C 1
ATOM 3761 O O . TYR A 1 507 ? -6.355 -20.312 -0.4 1 98.44 507 TYR A O 1
ATOM 3769 N N . SER A 1 508 ? -6.004 -22.219 0.765 1 97.69 508 SER A N 1
ATOM 3770 C CA . SER A 1 508 ? -5.297 -21.578 1.866 1 97.69 508 SER A CA 1
ATOM 3771 C C . SER A 1 508 ? -4.082 -20.797 1.365 1 97.69 508 SER A C 1
ATOM 3773 O O . SER A 1 508 ? -3.775 -19.719 1.871 1 97.69 508 SER A O 1
ATOM 3775 N N . ASP A 1 509 ? -3.328 -21.297 0.333 1 97.12 509 ASP A N 1
ATOM 3776 C CA . ASP A 1 509 ? -2.137 -20.625 -0.168 1 97.12 509 ASP A CA 1
ATOM 3777 C C . ASP A 1 509 ? -2.5 -19.312 -0.861 1 97.12 509 ASP A C 1
ATOM 3779 O O . ASP A 1 509 ? -1.705 -18.375 -0.874 1 97.12 509 ASP A O 1
ATOM 3783 N N . GLU A 1 510 ? -3.691 -19.25 -1.439 1 96.88 510 GLU A N 1
ATOM 3784 C CA . GLU A 1 510 ? -4.125 -18.062 -2.17 1 96.88 510 GLU A CA 1
ATOM 3785 C C . GLU A 1 510 ? -4.789 -17.062 -1.239 1 96.88 510 GLU A C 1
ATOM 3787 O O . GLU A 1 510 ? -4.648 -15.852 -1.424 1 96.88 510 GLU A O 1
ATOM 3792 N N . LEU A 1 511 ? -5.461 -17.562 -0.223 1 96.62 511 LEU A N 1
ATOM 3793 C CA . LEU A 1 511 ? -6.148 -16.703 0.733 1 96.62 511 LEU A CA 1
ATOM 3794 C C . LEU A 1 511 ? -5.191 -16.234 1.825 1 96.62 511 LEU A C 1
ATOM 3796 O O . LEU A 1 511 ? -5.406 -15.188 2.438 1 96.62 511 LEU A O 1
ATOM 3800 N N . GLY A 1 512 ? -4.18 -17.062 2.139 1 95.81 512 GLY A N 1
ATOM 3801 C CA . GLY A 1 512 ? -3.213 -16.75 3.176 1 95.81 512 GLY A CA 1
ATOM 3802 C C . GLY A 1 512 ? -3.602 -17.281 4.543 1 95.81 512 GLY A C 1
ATOM 3803 O O . GLY A 1 512 ? -2.883 -17.078 5.523 1 95.81 512 GLY A O 1
ATOM 3804 N N . HIS A 1 513 ? -4.773 -17.938 4.629 1 95.75 513 HIS A N 1
ATOM 3805 C CA . HIS A 1 513 ? -5.266 -18.562 5.855 1 95.75 513 HIS A CA 1
ATOM 3806 C C . HIS A 1 513 ? -5.605 -20.031 5.633 1 95.75 513 HIS A C 1
ATOM 3808 O O . HIS A 1 513 ? -5.977 -20.422 4.523 1 95.75 513 HIS A O 1
ATOM 3814 N N . ARG A 1 514 ? -5.477 -20.766 6.672 1 95.94 514 ARG A N 1
ATOM 3815 C CA . ARG A 1 514 ? -5.809 -22.172 6.543 1 95.94 514 ARG A CA 1
ATOM 3816 C C . ARG A 1 514 ? -6.754 -22.625 7.652 1 95.94 514 ARG A C 1
ATOM 3818 O O . ARG A 1 514 ? -6.801 -22 8.719 1 95.94 514 ARG A O 1
ATOM 3825 N N . LYS A 1 515 ? -7.582 -23.656 7.32 1 94.5 515 LYS A N 1
ATOM 3826 C CA . LYS A 1 515 ? -8.406 -24.297 8.352 1 94.5 515 LYS A CA 1
ATOM 3827 C C . LYS A 1 515 ? -7.555 -24.766 9.523 1 94.5 515 LYS A C 1
ATOM 3829 O O . LYS A 1 515 ? -6.438 -25.25 9.328 1 94.5 515 LYS A O 1
ATOM 3834 N N . PRO A 1 516 ? -8.07 -24.5 10.812 1 94.88 516 PRO A N 1
ATOM 3835 C CA . PRO A 1 516 ? -9.477 -24.312 11.188 1 94.88 516 PRO A CA 1
ATOM 3836 C C . PRO A 1 516 ? -9.898 -22.844 11.211 1 94.88 516 PRO A C 1
ATOM 3838 O O . PRO A 1 516 ? -10.914 -22.5 11.812 1 94.88 516 PRO A O 1
ATOM 3841 N N . ASP A 1 517 ? -9.133 -22 10.625 1 94.06 517 ASP A N 1
ATOM 3842 C CA . ASP A 1 517 ? -9.555 -20.594 10.508 1 94.06 517 ASP A CA 1
ATOM 3843 C C . ASP A 1 517 ? -10.93 -20.484 9.852 1 94.06 517 ASP A C 1
ATOM 3845 O O . ASP A 1 517 ? -11.141 -21.031 8.766 1 94.06 517 ASP A O 1
ATOM 3849 N N . ARG A 1 518 ? -11.805 -19.781 10.469 1 95.81 518 ARG A N 1
ATOM 3850 C CA . ARG A 1 518 ? -13.172 -19.656 9.977 1 95.81 518 ARG A CA 1
ATOM 3851 C C . ARG A 1 518 ? -13.219 -18.891 8.656 1 95.81 518 ARG A C 1
ATOM 3853 O O . ARG A 1 518 ? -14.219 -18.938 7.949 1 95.81 518 ARG A O 1
ATOM 3860 N N . LEU A 1 519 ? -12.164 -18.219 8.32 1 96.88 519 LEU A N 1
ATOM 3861 C CA . LEU A 1 519 ? -12.172 -17.344 7.148 1 96.88 519 LEU A CA 1
ATOM 3862 C C . LEU A 1 519 ? -12.344 -18.156 5.867 1 96.88 519 LEU A C 1
ATOM 3864 O O . LEU A 1 519 ? -12.938 -17.672 4.902 1 96.88 519 LEU A O 1
ATOM 3868 N N . MET A 1 520 ? -11.852 -19.344 5.832 1 97.38 520 MET A N 1
ATOM 3869 C CA . MET A 1 520 ? -11.906 -20.156 4.617 1 97.38 520 MET A CA 1
ATOM 3870 C C . MET A 1 520 ? -13.352 -20.5 4.254 1 97.38 520 MET A C 1
ATOM 3872 O O . MET A 1 520 ? -13.852 -20.062 3.213 1 97.38 520 MET A O 1
ATOM 3876 N N . PRO A 1 521 ? -14.102 -21.141 5.152 1 98.25 521 PRO A N 1
ATOM 3877 C CA . PRO A 1 521 ? -15.5 -21.391 4.801 1 98.25 521 PRO A CA 1
ATOM 3878 C C . PRO A 1 521 ? -16.312 -20.109 4.68 1 98.25 521 PRO A C 1
ATOM 3880 O O . PRO A 1 521 ? -17.234 -20.031 3.857 1 98.25 521 PRO A O 1
ATOM 3883 N N . ALA A 1 522 ? -15.992 -19.125 5.492 1 98.44 522 ALA A N 1
ATOM 3884 C CA . ALA A 1 522 ? -16.719 -17.859 5.414 1 98.44 522 ALA A CA 1
ATOM 3885 C C . ALA A 1 522 ? -16.547 -17.219 4.039 1 98.44 522 ALA A C 1
ATOM 3887 O O . ALA A 1 522 ? -17.5 -16.656 3.488 1 98.44 522 ALA A O 1
ATOM 3888 N N . THR A 1 523 ? -15.367 -17.281 3.514 1 98.38 523 THR A N 1
ATOM 3889 C CA . THR A 1 523 ? -15.07 -16.734 2.189 1 98.38 523 THR A CA 1
ATOM 3890 C C . THR A 1 523 ? -15.867 -17.469 1.116 1 98.38 523 THR A C 1
ATOM 3892 O O . THR A 1 523 ? -16.406 -16.859 0.196 1 98.38 523 THR A O 1
ATOM 3895 N N . ALA A 1 524 ? -15.93 -18.734 1.239 1 98.75 524 ALA A N 1
ATOM 3896 C CA . ALA A 1 524 ? -16.703 -19.547 0.3 1 98.75 524 ALA A CA 1
ATOM 3897 C C . ALA A 1 524 ? -18.188 -19.172 0.357 1 98.75 524 ALA A C 1
ATOM 3899 O O . ALA A 1 524 ? -18.844 -19.031 -0.681 1 98.75 524 ALA A O 1
ATOM 3900 N N . LEU A 1 525 ? -18.703 -19.047 1.564 1 98.62 525 LEU A N 1
ATOM 3901 C CA . LEU A 1 525 ? -20.094 -18.688 1.757 1 98.62 525 LEU A CA 1
ATOM 3902 C C . LEU A 1 525 ? -20.406 -17.328 1.136 1 98.62 525 LEU A C 1
ATOM 3904 O O . LEU A 1 525 ? -21.422 -17.156 0.459 1 98.62 525 LEU A O 1
ATOM 3908 N N . ARG A 1 526 ? -19.5 -16.406 1.333 1 98.25 526 ARG A N 1
ATOM 3909 C CA . ARG A 1 526 ? -19.656 -15.086 0.746 1 98.25 526 ARG A CA 1
ATOM 3910 C C . ARG A 1 526 ? -19.641 -15.156 -0.778 1 98.25 526 ARG A C 1
ATOM 3912 O O . ARG A 1 526 ? -20.484 -14.539 -1.439 1 98.25 526 ARG A O 1
ATOM 3919 N N . ALA A 1 527 ? -18.719 -15.891 -1.329 1 98.69 527 ALA A N 1
ATOM 3920 C CA . ALA A 1 527 ? -18.578 -16.016 -2.777 1 98.69 527 ALA A CA 1
ATOM 3921 C C . ALA A 1 527 ? -19.844 -16.609 -3.393 1 98.69 527 ALA A C 1
ATOM 3923 O O . ALA A 1 527 ? -20.312 -16.156 -4.441 1 98.69 527 ALA A O 1
ATOM 3924 N N . LEU A 1 528 ? -20.453 -17.531 -2.699 1 98.56 528 LEU A N 1
ATOM 3925 C CA . LEU A 1 528 ? -21.609 -18.234 -3.244 1 98.56 528 LEU A CA 1
ATOM 3926 C C . LEU A 1 528 ? -22.906 -17.531 -2.865 1 98.56 528 LEU A C 1
ATOM 3928 O O . LEU A 1 528 ? -23.984 -17.922 -3.32 1 98.56 528 LEU A O 1
ATOM 3932 N N . GLY A 1 529 ? -22.797 -16.469 -2.061 1 97.62 529 GLY A N 1
ATOM 3933 C CA . GLY A 1 529 ? -24.016 -15.836 -1.561 1 97.62 529 GLY A CA 1
ATOM 3934 C C . GLY A 1 529 ? -24.906 -16.797 -0.799 1 97.62 529 GLY A C 1
ATOM 3935 O O . GLY A 1 529 ? -26.141 -16.75 -0.939 1 97.62 529 GLY A O 1
ATOM 3936 N N . ALA A 1 530 ? -24.344 -17.688 -0.031 1 97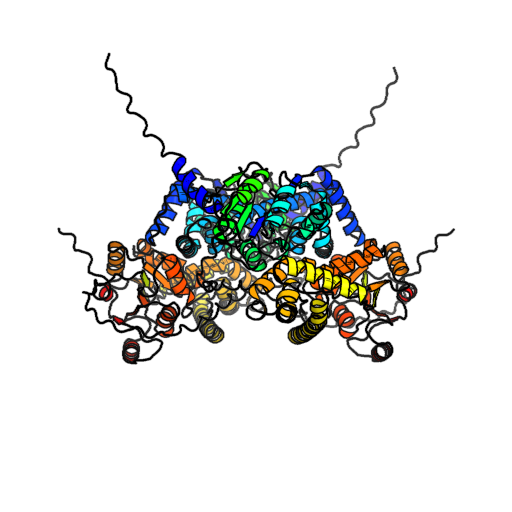.81 530 ALA A N 1
ATOM 3937 C CA . ALA A 1 530 ? -25.094 -18.781 0.592 1 97.81 530 ALA A CA 1
ATOM 3938 C C . ALA A 1 530 ? -25.453 -18.438 2.037 1 97.81 530 ALA A C 1
ATOM 3940 O O . ALA A 1 530 ? -24.719 -17.719 2.713 1 97.81 530 ALA A O 1
ATOM 3941 N N . ASP A 1 531 ? -26.531 -18.938 2.5 1 97.44 531 ASP A N 1
ATOM 3942 C CA . ASP A 1 531 ? -26.906 -18.891 3.91 1 97.44 531 ASP A CA 1
ATOM 3943 C C . ASP A 1 531 ? -26.125 -19.938 4.715 1 97.44 531 ASP A C 1
ATOM 3945 O O . ASP A 1 531 ? -26.281 -21.141 4.5 1 97.44 531 ASP A O 1
ATOM 3949 N N . PRO A 1 532 ? -25.344 -19.484 5.641 1 98.06 532 PRO A N 1
ATOM 3950 C CA . PRO A 1 532 ? -24.531 -20.438 6.387 1 98.06 532 PRO A CA 1
ATOM 3951 C C . PRO A 1 532 ? -25.359 -21.484 7.133 1 98.06 532 PRO A C 1
ATOM 3953 O O . PRO A 1 532 ? -24.969 -22.641 7.215 1 98.06 532 PRO A O 1
ATOM 3956 N N . ALA A 1 533 ? -26.5 -21.125 7.594 1 97.25 533 ALA A N 1
ATOM 3957 C CA . ALA A 1 533 ? -27.312 -21.984 8.445 1 97.25 533 ALA A CA 1
ATOM 3958 C C . ALA A 1 533 ? -27.781 -23.234 7.688 1 97.25 533 ALA A C 1
ATOM 3960 O O . ALA A 1 533 ? -28.031 -24.281 8.289 1 97.25 533 ALA A O 1
ATOM 3961 N N . THR A 1 534 ? -27.875 -23.188 6.379 1 96.5 534 THR A N 1
ATOM 3962 C CA . THR A 1 534 ? -28.391 -24.312 5.598 1 96.5 534 THR A CA 1
ATOM 3963 C C . THR A 1 534 ? -27.328 -24.828 4.637 1 96.5 534 THR A C 1
ATOM 3965 O O . THR A 1 534 ? -27.625 -25.609 3.736 1 96.5 534 THR A O 1
ATOM 3968 N N . ALA A 1 535 ? -26.109 -24.344 4.777 1 97.81 535 ALA A N 1
ATOM 3969 C CA . ALA A 1 535 ? -25 -24.859 3.982 1 97.81 535 ALA A CA 1
ATOM 3970 C C . ALA A 1 535 ? -24.469 -26.156 4.578 1 97.81 535 ALA A C 1
ATOM 3972 O O . ALA A 1 535 ? -24.703 -26.453 5.75 1 97.81 535 ALA A O 1
ATOM 3973 N N . VAL A 1 536 ? -23.797 -26.922 3.744 1 97.81 536 VAL A N 1
ATOM 3974 C CA . VAL A 1 536 ? -23.203 -28.188 4.156 1 97.81 536 VAL A CA 1
ATOM 3975 C C . VAL A 1 536 ? -21.703 -28.172 3.902 1 97.81 536 VAL A C 1
ATOM 3977 O O . VAL A 1 536 ? -21.25 -27.797 2.814 1 97.81 536 VAL A O 1
ATOM 3980 N N . PHE A 1 537 ? -20.938 -28.547 4.887 1 98.5 537 PHE A N 1
ATOM 3981 C CA . PHE A 1 537 ? -19.5 -28.703 4.727 1 98.5 537 PHE A CA 1
ATOM 3982 C C . PHE A 1 537 ? -19.094 -30.156 4.824 1 98.5 537 PHE A C 1
ATOM 3984 O O . PHE A 1 537 ? -19.422 -30.844 5.801 1 98.5 537 PHE A O 1
ATOM 3991 N N . VAL A 1 538 ? -18.406 -30.641 3.818 1 98.25 538 VAL A N 1
ATOM 3992 C CA . VAL A 1 538 ? -17.953 -32.031 3.799 1 98.25 538 VAL A CA 1
ATOM 3993 C C . VAL A 1 538 ? -16.422 -32.094 3.91 1 98.25 538 VAL A C 1
ATOM 3995 O O . VAL A 1 538 ? -15.719 -31.5 3.09 1 98.25 538 VAL A O 1
ATOM 3998 N N . GLY A 1 539 ? -15.922 -32.75 4.906 1 97.75 539 GLY A N 1
ATOM 3999 C CA . GLY A 1 539 ? -14.492 -32.906 5.113 1 97.75 539 GLY A CA 1
ATOM 4000 C C . GLY A 1 539 ? -14.109 -34.312 5.57 1 97.75 539 GLY A C 1
ATOM 4001 O O . GLY A 1 539 ? -14.891 -35.25 5.438 1 97.75 539 GLY A O 1
ATOM 4002 N N . ASP A 1 540 ? -12.805 -34.5 5.977 1 96.38 540 ASP A N 1
ATOM 4003 C CA . ASP A 1 540 ? -12.336 -35.781 6.496 1 96.38 540 ASP A CA 1
ATOM 4004 C C . ASP A 1 540 ? -11.477 -35.562 7.742 1 96.38 540 ASP A C 1
ATOM 4006 O O . ASP A 1 540 ? -11.031 -36.531 8.359 1 96.38 540 ASP A O 1
ATOM 4010 N N . LYS A 1 541 ? -11.227 -34.312 8.062 1 95.62 541 LYS A N 1
ATOM 4011 C CA . LYS A 1 541 ? -10.445 -33.969 9.25 1 95.62 541 LYS A CA 1
ATOM 4012 C C . LYS A 1 541 ? -11.273 -33.156 10.242 1 95.62 541 LYS A C 1
ATOM 4014 O O . LYS A 1 541 ? -11.398 -31.938 10.102 1 95.62 541 LYS A O 1
ATOM 4019 N N . PRO A 1 542 ? -11.703 -33.781 11.312 1 95.56 542 PRO A N 1
ATOM 4020 C CA . PRO A 1 542 ? -12.633 -33.125 12.234 1 95.56 542 PRO A CA 1
ATOM 4021 C C . PRO A 1 542 ? -12.031 -31.875 12.859 1 95.56 542 PRO A C 1
ATOM 4023 O O . PRO A 1 542 ? -12.695 -30.828 12.922 1 95.56 542 PRO A O 1
ATOM 4026 N N . GLN A 1 543 ? -10.766 -31.891 13.242 1 92.12 543 GLN A N 1
ATOM 4027 C CA . GLN A 1 543 ? -10.133 -30.812 13.984 1 92.12 543 GLN A CA 1
ATOM 4028 C C . GLN A 1 543 ? -9.906 -29.594 13.094 1 92.12 543 GLN A C 1
ATOM 4030 O O . GLN A 1 543 ? -9.664 -28.484 13.586 1 92.12 543 GLN A O 1
ATOM 4035 N N . ARG A 1 544 ? -9.969 -29.75 11.781 1 93.75 544 ARG A N 1
ATOM 4036 C CA . ARG A 1 544 ? -9.781 -28.641 10.844 1 93.75 544 ARG A CA 1
ATOM 4037 C C . ARG A 1 544 ? -11.086 -28.297 10.125 1 93.75 544 ARG A C 1
ATOM 4039 O O . ARG A 1 544 ? -11.555 -27.172 10.203 1 93.75 544 ARG A O 1
ATOM 4046 N N . ASP A 1 545 ? -11.695 -29.297 9.586 1 96.62 545 ASP A N 1
ATOM 4047 C CA . ASP A 1 545 ? -12.852 -29.078 8.719 1 96.62 545 ASP A CA 1
ATOM 4048 C C . ASP A 1 545 ? -14.094 -28.719 9.539 1 96.62 545 ASP A C 1
ATOM 4050 O O . ASP A 1 545 ? -14.734 -27.688 9.273 1 96.62 545 ASP A O 1
ATOM 4054 N N . VAL A 1 546 ? -14.422 -29.484 10.57 1 97 546 VAL A N 1
ATOM 4055 C CA . VAL A 1 546 ? -15.641 -29.281 11.344 1 97 546 VAL A CA 1
ATOM 4056 C C . VAL A 1 546 ? -15.523 -27.984 12.148 1 97 546 VAL A C 1
ATOM 4058 O O . VAL A 1 546 ? -16.453 -27.156 12.148 1 97 546 VAL A O 1
ATOM 4061 N N . LEU A 1 547 ? -14.398 -27.828 12.75 1 95.75 547 LEU A N 1
ATOM 4062 C CA . LEU A 1 547 ? -14.211 -26.641 13.578 1 95.75 547 LEU A CA 1
ATOM 4063 C C . LEU A 1 547 ? -14.281 -25.375 12.734 1 95.75 547 LEU A C 1
ATOM 4065 O O . LEU A 1 547 ? -14.906 -24.391 13.141 1 95.75 547 LEU A O 1
ATOM 4069 N N . ALA A 1 548 ? -13.641 -25.328 11.578 1 96.5 548 ALA A N 1
ATOM 4070 C CA . ALA A 1 548 ? -13.695 -24.172 10.688 1 96.5 548 ALA A CA 1
ATOM 4071 C C . ALA A 1 548 ? -15.125 -23.891 10.234 1 96.5 548 ALA A C 1
ATOM 4073 O O . ALA A 1 548 ? -15.578 -22.734 10.234 1 96.5 548 ALA A O 1
ATOM 4074 N N . ALA A 1 549 ? -15.82 -24.938 9.859 1 97.94 549 ALA A N 1
ATOM 4075 C CA . ALA A 1 549 ? -17.188 -24.812 9.359 1 97.94 549 ALA A CA 1
ATOM 4076 C C . ALA A 1 549 ? -18.109 -24.25 10.438 1 97.94 549 ALA A C 1
ATOM 4078 O O . ALA A 1 549 ? -18.891 -23.328 10.188 1 97.94 549 ALA A O 1
ATOM 4079 N N . ARG A 1 550 ? -18.031 -24.781 11.617 1 96.5 550 ARG A N 1
ATOM 4080 C CA . ARG A 1 550 ? -18.859 -24.344 12.727 1 96.5 550 ARG A CA 1
ATOM 4081 C C . ARG A 1 550 ? -18.578 -22.891 13.078 1 96.5 550 ARG A C 1
ATOM 4083 O O . ARG A 1 550 ? -19.484 -22.094 13.32 1 96.5 550 ARG A O 1
ATOM 4090 N N . ALA A 1 551 ? -17.297 -22.625 13.109 1 95.94 551 ALA A N 1
ATOM 4091 C CA . ALA A 1 551 ? -16.906 -21.25 13.422 1 95.94 551 ALA A CA 1
ATOM 4092 C C . ALA A 1 551 ? -17.453 -20.266 12.398 1 95.94 551 ALA A C 1
ATOM 4094 O O . ALA A 1 551 ? -17.703 -19.109 12.711 1 95.94 551 ALA A O 1
ATOM 4095 N N . ALA A 1 552 ? -17.703 -20.703 11.195 1 97.44 552 ALA A N 1
ATOM 4096 C CA . ALA A 1 552 ? -18.234 -19.844 10.133 1 97.44 552 ALA A CA 1
ATOM 4097 C C . ALA A 1 552 ? -19.75 -19.891 10.109 1 97.44 552 ALA A C 1
ATOM 4099 O O . ALA A 1 552 ? -20.375 -19.25 9.25 1 97.44 552 ALA A O 1
ATOM 4100 N N . GLY A 1 553 ? -20.359 -20.688 10.977 1 97.56 553 GLY A N 1
ATOM 4101 C CA . GLY A 1 553 ? -21.797 -20.734 11.094 1 97.56 553 GLY A CA 1
ATOM 4102 C C . GLY A 1 553 ? -22.453 -21.75 10.188 1 97.56 553 GLY A C 1
ATOM 4103 O O . GLY A 1 553 ? -23.656 -21.719 9.969 1 97.56 553 GLY A O 1
ATOM 4104 N N . VAL A 1 554 ? -21.719 -22.688 9.617 1 97.88 554 VAL A N 1
ATOM 4105 C CA . VAL A 1 554 ? -22.266 -23.703 8.719 1 97.88 554 VAL A CA 1
ATOM 4106 C C . VAL A 1 554 ? -23.203 -24.625 9.484 1 97.88 554 VAL A C 1
ATOM 4108 O O . VAL A 1 554 ? -22.875 -25.109 10.57 1 97.88 554 VAL A O 1
ATOM 4111 N N . GLY A 1 555 ? -24.328 -24.859 8.938 1 95.62 555 GLY A N 1
ATOM 4112 C CA . GLY A 1 555 ? -25.391 -25.547 9.656 1 95.62 555 GLY A CA 1
ATOM 4113 C C . GLY A 1 555 ? -25.203 -27.047 9.727 1 95.62 555 GLY A C 1
ATOM 4114 O O . GLY A 1 555 ? -25.625 -27.688 10.695 1 95.62 555 GLY A O 1
ATOM 4115 N N . VAL A 1 556 ? -24.594 -27.656 8.688 1 96.56 556 VAL A N 1
ATOM 4116 C CA . VAL A 1 556 ? -24.469 -29.109 8.641 1 96.56 556 VAL A CA 1
ATOM 4117 C C . VAL A 1 556 ? -23.016 -29.484 8.297 1 96.56 556 VAL A C 1
ATOM 4119 O O . VAL A 1 556 ? -22.469 -29 7.309 1 96.56 556 VAL A O 1
ATOM 4122 N N . THR A 1 557 ? -22.422 -30.297 9.109 1 97.44 557 THR A N 1
ATOM 4123 C CA . THR A 1 557 ? -21.078 -30.797 8.852 1 97.44 557 THR A CA 1
ATOM 4124 C C . THR A 1 557 ? -21.094 -32.312 8.633 1 97.44 557 THR A C 1
ATOM 4126 O O . THR A 1 557 ? -21.781 -33.031 9.344 1 97.44 557 THR A O 1
ATOM 4129 N N . VAL A 1 558 ? -20.406 -32.719 7.586 1 97.19 558 VAL A N 1
ATOM 4130 C CA . VAL A 1 558 ? -20.328 -34.125 7.211 1 97.19 558 VAL A CA 1
ATOM 4131 C C . VAL A 1 558 ? -18.875 -34.562 7.09 1 97.19 558 VAL A C 1
ATOM 4133 O O . VAL A 1 558 ? -18.047 -33.812 6.555 1 97.19 558 VAL A O 1
ATOM 4136 N N . LEU A 1 559 ? -18.531 -35.719 7.637 1 97.31 559 LEU A N 1
ATOM 4137 C CA . LEU A 1 559 ? -17.203 -36.312 7.438 1 97.31 559 LEU A CA 1
ATOM 4138 C C . LEU A 1 559 ? -17.312 -37.594 6.637 1 97.31 559 LEU A C 1
ATOM 4140 O O . LEU A 1 559 ? -18.234 -38.375 6.836 1 97.31 559 LEU A O 1
ATOM 4144 N N . VAL A 1 560 ? -16.438 -37.75 5.734 1 96.25 560 VAL A N 1
ATOM 4145 C CA . VAL A 1 560 ? -16.438 -38.969 4.902 1 96.25 560 VAL A CA 1
ATOM 4146 C C . VAL A 1 560 ? -15.336 -39.906 5.359 1 96.25 560 VAL A C 1
ATOM 4148 O O . VAL A 1 560 ? -14.234 -39.469 5.695 1 96.25 560 VAL A O 1
ATOM 4151 N N . ARG A 1 561 ? -15.625 -41.188 5.367 1 94.69 561 ARG A N 1
ATOM 4152 C CA . ARG A 1 561 ? -14.672 -42.25 5.719 1 94.69 561 ARG A CA 1
ATOM 4153 C C . ARG A 1 561 ? -13.656 -42.438 4.598 1 94.69 561 ARG A C 1
ATOM 4155 O O . ARG A 1 561 ? -13.883 -42.031 3.463 1 94.69 561 ARG A O 1
ATOM 4162 N N . GLY A 1 562 ? -12.492 -43.062 4.996 1 90.19 562 GLY A N 1
ATOM 4163 C CA . GLY A 1 562 ? -11.477 -43.375 4.008 1 90.19 562 GLY A CA 1
ATOM 4164 C C . GLY A 1 562 ? -10.578 -42.219 3.666 1 90.19 562 GLY A C 1
ATOM 4165 O O . GLY A 1 562 ? -9.812 -42.281 2.701 1 90.19 562 GLY A O 1
ATOM 4166 N N . GLY A 1 563 ? -10.734 -41.219 4.422 1 90.31 563 GLY A N 1
ATOM 4167 C CA . GLY A 1 563 ? -9.867 -40.062 4.242 1 90.31 563 GLY A CA 1
ATOM 4168 C C . GLY A 1 563 ? -8.648 -40.094 5.141 1 90.31 563 GLY A C 1
ATOM 4169 O O . GLY A 1 563 ? -8.016 -41.125 5.305 1 90.31 563 GLY A O 1
ATOM 4170 N N . SER A 1 564 ? -8.25 -38.938 5.656 1 86.81 564 SER A N 1
ATOM 4171 C CA . SER A 1 564 ? -7.023 -38.812 6.434 1 86.81 564 SER A CA 1
ATOM 4172 C C . SER A 1 564 ? -7.207 -39.344 7.852 1 86.81 564 SER A C 1
ATOM 4174 O O . SER A 1 564 ? -6.254 -39.812 8.469 1 86.81 564 SER A O 1
ATOM 4176 N N . THR A 1 565 ? -8.477 -39.219 8.359 1 90.69 565 THR A N 1
ATOM 4177 C CA . THR A 1 565 ? -8.766 -39.688 9.711 1 90.69 565 THR A CA 1
ATOM 4178 C C . THR A 1 565 ? -9.242 -41.125 9.703 1 90.69 565 THR A C 1
ATOM 4180 O O . THR A 1 565 ? -10.133 -41.5 8.922 1 90.69 565 THR A O 1
ATOM 4183 N N . PRO A 1 566 ? -8.719 -41.938 10.633 1 93.38 566 PRO A N 1
ATOM 4184 C CA . PRO A 1 566 ? -9.156 -43.344 10.688 1 93.38 566 PRO A CA 1
ATOM 4185 C C . PRO A 1 566 ? -10.641 -43.5 11.047 1 93.38 566 PRO A C 1
ATOM 4187 O O . PRO A 1 566 ? -11.164 -42.719 11.844 1 93.38 566 PRO A O 1
ATOM 4190 N N . ASP A 1 567 ? -11.219 -44.531 10.547 1 92.88 567 ASP A N 1
ATOM 4191 C CA . ASP A 1 567 ? -12.664 -44.719 10.68 1 92.88 567 ASP A CA 1
ATOM 4192 C C . ASP A 1 567 ? -13.055 -44.906 12.141 1 92.88 567 ASP A C 1
ATOM 4194 O O . ASP A 1 567 ? -14.109 -44.438 12.57 1 92.88 567 ASP A O 1
ATOM 4198 N N . ASP A 1 568 ? -12.234 -45.562 12.867 1 93.31 568 ASP A N 1
ATOM 4199 C CA . ASP A 1 568 ? -12.539 -45.812 14.273 1 93.31 568 ASP A CA 1
ATOM 4200 C C . ASP A 1 568 ? -12.555 -44.5 15.07 1 93.31 568 ASP A C 1
ATOM 4202 O O . ASP A 1 568 ? -13.375 -44.344 15.977 1 93.31 568 ASP A O 1
ATOM 4206 N N . VAL A 1 569 ? -11.672 -43.656 14.68 1 93.56 569 VAL A N 1
ATOM 4207 C CA . VAL A 1 569 ? -11.617 -42.344 15.328 1 93.56 569 VAL A CA 1
ATOM 4208 C C . VAL A 1 569 ? -12.867 -41.531 14.969 1 93.56 569 VAL A C 1
ATOM 4210 O O . VAL A 1 569 ? -13.453 -40.875 15.82 1 93.56 569 VAL A O 1
ATOM 4213 N N . LEU A 1 570 ? -13.289 -41.594 13.734 1 93.88 570 LEU A N 1
ATOM 4214 C CA . LEU A 1 570 ? -14.484 -40.906 13.281 1 93.88 570 LEU A CA 1
ATOM 4215 C C . LEU A 1 570 ? -15.727 -41.406 14.016 1 93.88 570 LEU A C 1
ATOM 4217 O O . LEU A 1 570 ? -16.578 -40.625 14.43 1 93.88 570 LEU A O 1
ATOM 4221 N N . ASP A 1 571 ? -15.766 -42.688 14.195 1 92.81 571 ASP A N 1
ATOM 4222 C CA . ASP A 1 571 ? -16.891 -43.312 14.883 1 92.81 571 ASP A CA 1
ATOM 4223 C C . ASP A 1 571 ? -16.953 -42.875 16.344 1 92.81 571 ASP A C 1
ATOM 4225 O O . ASP A 1 571 ? -18.031 -42.531 16.859 1 92.81 571 ASP A O 1
ATOM 4229 N N . ALA A 1 572 ? -15.812 -42.906 16.906 1 93.88 572 ALA A N 1
ATOM 4230 C CA . ALA A 1 572 ? -15.734 -42.5 18.297 1 93.88 572 ALA A CA 1
ATOM 4231 C C . ALA A 1 572 ? -16.141 -41.031 18.469 1 93.88 572 ALA A C 1
ATOM 4233 O O . ALA A 1 572 ? -16.844 -40.688 19.422 1 93.88 572 ALA A O 1
ATOM 4234 N N . LEU A 1 573 ? -15.672 -40.25 17.578 1 93.5 573 LEU A N 1
ATOM 4235 C CA . LEU A 1 573 ? -15.984 -38.844 17.609 1 93.5 573 LEU A CA 1
ATOM 4236 C C . LEU A 1 573 ? -17.469 -38.594 17.391 1 93.5 573 LEU A C 1
ATOM 4238 O O . LEU A 1 573 ? -18.078 -37.75 18.047 1 93.5 573 LEU A O 1
ATOM 4242 N N . HIS A 1 574 ? -18.031 -39.281 16.438 1 93.44 574 HIS A N 1
ATOM 4243 C CA . HIS A 1 574 ? -19.453 -39.125 16.109 1 93.44 574 HIS A CA 1
ATOM 4244 C C . HIS A 1 574 ? -20.328 -39.531 17.297 1 93.44 574 HIS A C 1
ATOM 4246 O O . HIS A 1 574 ? -21.406 -38.969 17.484 1 93.44 574 HIS A O 1
ATOM 4252 N N . ALA A 1 575 ? -19.875 -40.438 18.094 1 92.94 575 ALA A N 1
ATOM 4253 C CA . ALA A 1 575 ? -20.625 -40.969 19.234 1 92.94 575 ALA A CA 1
ATOM 4254 C C . ALA A 1 575 ? -20.5 -40 20.438 1 92.94 575 ALA A C 1
ATOM 4256 O O . ALA A 1 575 ? -21.312 -40.062 21.359 1 92.94 575 ALA A O 1
ATOM 4257 N N . ASP A 1 576 ? -19.484 -39.25 20.5 1 93.12 576 ASP A N 1
ATOM 4258 C CA . ASP A 1 576 ? -19.234 -38.312 21.609 1 93.12 576 ASP A CA 1
ATOM 4259 C C . ASP A 1 576 ? -20.078 -37.062 21.484 1 93.12 576 ASP A C 1
ATOM 4261 O O . ASP A 1 576 ? -19.625 -36.062 20.938 1 93.12 576 ASP A O 1
ATOM 4265 N N . VAL A 1 577 ? -21.141 -37.188 22.266 1 88.81 577 VAL A N 1
ATOM 4266 C CA . VAL A 1 577 ? -22.109 -36.094 22.188 1 88.81 577 VAL A CA 1
ATOM 4267 C C . VAL A 1 577 ? -21.562 -34.844 22.875 1 88.81 577 VAL A C 1
ATOM 4269 O O . VAL A 1 577 ? -21.047 -34.938 23.984 1 88.81 577 VAL A O 1
ATOM 4272 N N . GLY A 1 578 ? -21.172 -33.875 22.391 1 88.94 578 GLY A N 1
ATOM 4273 C CA . GLY A 1 578 ? -20.688 -32.656 23 1 88.94 578 GLY A CA 1
ATOM 4274 C C . GLY A 1 578 ? -19.328 -32.219 22.469 1 88.94 578 GLY A C 1
ATOM 4275 O O . GLY A 1 578 ? -18.891 -31.094 22.75 1 88.94 578 GLY A O 1
ATOM 4276 N N . HIS A 1 579 ? -18.766 -33.125 21.859 1 92.81 579 HIS A N 1
ATOM 4277 C CA . HIS A 1 579 ? -17.453 -32.781 21.328 1 92.81 579 HIS A CA 1
ATOM 4278 C C . HIS A 1 579 ? -17.547 -31.641 20.312 1 92.81 579 HIS A C 1
ATOM 4280 O O . HIS A 1 579 ? -18.406 -31.672 19.422 1 92.81 579 HIS A O 1
ATOM 4286 N N . PRO A 1 580 ? -16.703 -30.688 20.391 1 91.69 580 PRO A N 1
ATOM 4287 C CA . PRO A 1 580 ? -16.781 -29.516 19.5 1 91.69 580 PRO A CA 1
ATOM 4288 C C . PRO A 1 580 ? -16.547 -29.875 18.047 1 91.69 580 PRO A C 1
ATOM 4290 O O . PRO A 1 580 ? -17.047 -29.203 17.141 1 91.69 580 PRO A O 1
ATOM 4293 N N . ALA A 1 581 ? -15.805 -30.906 17.781 1 94.88 581 ALA A N 1
ATOM 4294 C CA . ALA A 1 581 ? -15.484 -31.297 16.422 1 94.88 581 ALA A CA 1
ATOM 4295 C C . ALA A 1 581 ? -16.359 -32.469 15.961 1 94.88 581 ALA A C 1
ATOM 4297 O O . ALA A 1 581 ? -16.031 -33.125 14.984 1 94.88 581 ALA A O 1
ATOM 4298 N N . ARG A 1 582 ? -17.438 -32.75 16.656 1 96.31 582 ARG A N 1
ATOM 4299 C CA . ARG A 1 582 ? -18.344 -33.812 16.25 1 96.31 582 ARG A CA 1
ATOM 4300 C C . ARG A 1 582 ? -19.094 -33.438 14.961 1 96.31 582 ARG A C 1
ATOM 4302 O O . ARG A 1 582 ? -19.719 -32.406 14.891 1 96.31 582 ARG A O 1
ATOM 4309 N N . PRO A 1 583 ? -19.047 -34.312 13.961 1 96.75 583 PRO A N 1
ATOM 4310 C CA . PRO A 1 583 ? -19.828 -34.031 12.758 1 96.75 583 PRO A CA 1
ATOM 4311 C C . PRO A 1 583 ? -21.312 -34.344 12.93 1 96.75 583 PRO A C 1
ATOM 4313 O O . PRO A 1 583 ? -21.688 -35.125 13.828 1 96.75 583 PRO A O 1
ATOM 4316 N N . ASP A 1 584 ? -22.156 -33.719 12.148 1 95.38 584 ASP A N 1
ATOM 4317 C CA . ASP A 1 584 ? -23.578 -34.062 12.148 1 95.38 584 ASP A CA 1
ATOM 4318 C C . ASP A 1 584 ? -23.828 -35.406 11.492 1 95.38 584 ASP A C 1
ATOM 4320 O O . ASP A 1 584 ? -24.734 -36.125 11.891 1 95.38 584 ASP A O 1
ATOM 4324 N N . HIS A 1 585 ? -23.031 -35.75 10.438 1 94.81 585 HIS A N 1
ATOM 4325 C CA . HIS A 1 585 ? -23.125 -37.031 9.75 1 94.81 585 HIS A CA 1
ATOM 4326 C C . HIS A 1 585 ? -21.75 -37.594 9.422 1 94.81 585 HIS A C 1
ATOM 4328 O O . HIS A 1 585 ? -20.797 -36.812 9.25 1 94.81 585 HIS A O 1
ATOM 4334 N N . VAL A 1 586 ? -21.625 -38.844 9.43 1 95.69 586 VAL A N 1
ATOM 4335 C CA . VAL A 1 586 ? -20.469 -39.594 8.891 1 95.69 586 VAL A CA 1
ATOM 4336 C C . VAL A 1 586 ? -20.922 -40.5 7.754 1 95.69 586 VAL A C 1
ATOM 4338 O O . VAL A 1 586 ? -21.875 -41.25 7.906 1 95.69 586 VAL A O 1
ATOM 4341 N N . ILE A 1 587 ? -20.297 -40.375 6.637 1 95.06 587 ILE A N 1
ATOM 4342 C CA . ILE A 1 587 ? -20.719 -41.156 5.477 1 95.06 587 ILE A CA 1
ATOM 4343 C C . ILE A 1 587 ? -19.578 -42.062 5.023 1 95.06 587 ILE A C 1
ATOM 4345 O O . ILE A 1 587 ? -18.406 -41.812 5.344 1 95.06 587 ILE A O 1
ATOM 4349 N N . ASP A 1 588 ? -19.922 -43.094 4.254 1 94.06 588 ASP A N 1
ATOM 4350 C CA . ASP A 1 588 ? -18.922 -44.062 3.791 1 94.06 588 ASP A CA 1
ATOM 4351 C C . ASP A 1 588 ? -18.328 -43.625 2.457 1 94.06 588 ASP A C 1
ATOM 4353 O O . ASP A 1 588 ? -17.141 -43.812 2.213 1 94.06 588 ASP A O 1
ATOM 4357 N N . GLU A 1 589 ? -19.234 -43.094 1.625 1 93.81 589 GLU A N 1
ATOM 4358 C CA . GLU A 1 589 ? -18.828 -42.594 0.31 1 93.81 589 GLU A CA 1
ATOM 4359 C C . GLU A 1 589 ? -19.547 -41.312 -0.043 1 93.81 589 GLU A C 1
ATOM 4361 O O . GLU A 1 589 ? -20.609 -41 0.488 1 93.81 589 GLU A O 1
ATOM 4366 N N . MET A 1 590 ? -18.906 -40.594 -0.932 1 94.38 590 MET A N 1
ATOM 4367 C CA . MET A 1 590 ? -19.406 -39.281 -1.282 1 94.38 590 MET A CA 1
ATOM 4368 C C . MET A 1 590 ? -20.797 -39.375 -1.894 1 94.38 590 MET A C 1
ATOM 4370 O O . MET A 1 590 ? -21.625 -38.5 -1.703 1 94.38 590 MET A O 1
ATOM 4374 N N . GLY A 1 591 ? -21.078 -40.438 -2.588 1 91.62 591 GLY A N 1
ATOM 4375 C CA . GLY A 1 591 ? -22.391 -40.656 -3.18 1 91.62 591 GLY A CA 1
ATOM 4376 C C . GLY A 1 591 ? -23.5 -40.719 -2.154 1 91.62 591 GLY A C 1
ATOM 4377 O O . GLY A 1 591 ? -24.672 -40.469 -2.479 1 91.62 591 GLY A O 1
ATOM 4378 N N . ASP A 1 592 ? -23.141 -41 -0.908 1 92 592 ASP A N 1
ATOM 4379 C CA . ASP A 1 592 ? -24.125 -41.125 0.163 1 92 592 ASP A CA 1
ATOM 4380 C C . ASP A 1 592 ? -24.797 -39.781 0.461 1 92 592 ASP A C 1
ATOM 4382 O O . ASP A 1 592 ? -25.859 -39.75 1.063 1 92 592 ASP A O 1
ATOM 4386 N N . LEU A 1 593 ? -24.156 -38.781 0.099 1 91.25 593 LEU A N 1
ATOM 4387 C CA . LEU A 1 593 ? -24.703 -37.438 0.326 1 91.25 593 LEU A CA 1
ATOM 4388 C C . LEU A 1 593 ? -25.969 -37.219 -0.504 1 91.25 593 LEU A C 1
ATOM 4390 O O . LEU A 1 593 ? -26.797 -36.375 -0.161 1 91.25 593 LEU A O 1
ATOM 4394 N N . LEU A 1 594 ? -26.203 -37.75 -1.744 1 88.56 594 LEU A N 1
ATOM 4395 C CA . LEU A 1 594 ? -27.375 -37.625 -2.604 1 88.56 594 LEU A CA 1
ATOM 4396 C C . LEU A 1 594 ? -28.625 -38.125 -1.886 1 88.56 594 LEU A C 1
ATOM 4398 O O . LEU A 1 594 ? -29.703 -37.531 -2.025 1 88.56 594 LEU A O 1
ATOM 4402 N N . GLY A 1 595 ? -28.547 -39.125 -1.114 1 78.56 595 GLY A N 1
ATOM 4403 C CA . GLY A 1 595 ? -29.656 -39.625 -0.329 1 78.56 595 GLY A CA 1
ATOM 4404 C C . GLY A 1 595 ? -29.906 -38.844 0.938 1 78.56 595 GLY A C 1
ATOM 4405 O O . GLY A 1 595 ? -31.062 -38.656 1.341 1 78.56 595 GLY A O 1
ATOM 4406 N N . LEU A 1 596 ? -28.938 -38.188 1.353 1 80.88 596 LEU A N 1
ATOM 4407 C CA . LEU A 1 596 ? -28.984 -37.531 2.643 1 80.88 596 LEU A CA 1
ATOM 4408 C C . LEU A 1 596 ? -29.422 -36.062 2.477 1 80.88 596 LEU A C 1
ATOM 4410 O O . LEU A 1 596 ? -30.25 -35.562 3.248 1 80.88 596 LEU A O 1
ATOM 4414 N N . LEU A 1 597 ? -28.906 -35.375 1.396 1 78.12 597 LEU A N 1
ATOM 4415 C CA . LEU A 1 597 ? -29.078 -33.906 1.352 1 78.12 597 LEU A CA 1
ATOM 4416 C C . LEU A 1 597 ? -29.656 -33.469 0.012 1 78.12 597 LEU A C 1
ATOM 4418 O O . LEU A 1 597 ? -30.188 -32.375 -0.107 1 78.12 597 LEU A O 1
ATOM 4422 N N . LEU A 1 598 ? -29.547 -34.281 -1.025 1 74.25 598 LEU A N 1
ATOM 4423 C CA . LEU A 1 598 ? -30.031 -33.938 -2.361 1 74.25 598 LEU A CA 1
ATOM 4424 C C . LEU A 1 598 ? -30.891 -35.062 -2.924 1 74.25 598 LEU A C 1
ATOM 4426 O O . LEU A 1 598 ? -30.609 -36.25 -2.723 1 74.25 598 LEU A O 1
ATOM 4430 N N . PRO A 1 599 ? -32.188 -34.656 -3.283 1 65.19 599 PRO A N 1
ATOM 4431 C CA . PRO A 1 599 ? -32.906 -35.719 -3.986 1 65.19 599 PRO A CA 1
ATOM 4432 C C . PRO A 1 599 ? -32.219 -36.188 -5.25 1 65.19 599 PRO A C 1
ATOM 4434 O O . PRO A 1 599 ? -31.406 -35.438 -5.836 1 65.19 599 PRO A O 1
ATOM 4437 N N . ALA A 1 600 ? -32.219 -37.5 -5.52 1 58 600 ALA A N 1
ATOM 4438 C CA . ALA A 1 600 ? -31.625 -38.031 -6.738 1 58 600 ALA A CA 1
ATOM 4439 C C . ALA A 1 600 ? -32.125 -37.312 -7.977 1 58 600 ALA A C 1
ATOM 4441 O O . ALA A 1 600 ? -33.281 -36.844 -8.008 1 58 600 ALA A O 1
ATOM 4442 N N . ALA A 1 601 ? -31.188 -36.781 -8.859 1 55.44 601 ALA A N 1
ATOM 4443 C CA . ALA A 1 601 ? -31.578 -36.125 -10.094 1 55.44 601 ALA A CA 1
ATOM 4444 C C . ALA A 1 601 ? -32.688 -36.875 -10.805 1 55.44 601 ALA A C 1
ATOM 4446 O O . ALA A 1 601 ? -32.719 -38.125 -10.797 1 55.44 601 ALA A O 1
ATOM 4447 N N . PRO A 1 602 ? -33.844 -36.281 -11.117 1 48.81 602 PRO A N 1
ATOM 4448 C CA . PRO A 1 602 ? -34.875 -37 -11.852 1 48.81 602 PRO A CA 1
ATOM 4449 C C . PRO A 1 602 ? -34.344 -37.75 -13.062 1 48.81 602 PRO A C 1
ATOM 4451 O O . PRO A 1 602 ? -33.406 -37.281 -13.719 1 48.81 602 PRO A O 1
ATOM 4454 N N . SER A 1 603 ? -34.219 -39.062 -12.977 1 40.97 603 SER A N 1
ATOM 4455 C CA . SER A 1 603 ? -33.844 -39.844 -14.148 1 40.97 603 SER A CA 1
ATOM 4456 C C . SER A 1 603 ? -34.469 -39.281 -15.414 1 40.97 603 SER A C 1
ATOM 4458 O O . SER A 1 603 ? -35.656 -38.938 -15.422 1 40.97 603 SER A O 1
ATOM 4460 N N . ALA A 1 604 ? -33.719 -38.781 -16.359 1 37.28 604 ALA A N 1
ATOM 4461 C CA . ALA A 1 604 ? -34.281 -38.531 -17.688 1 37.28 604 ALA A CA 1
ATOM 4462 C C . ALA A 1 604 ? -35.219 -39.688 -18.094 1 37.28 604 ALA A C 1
ATOM 4464 O O . ALA A 1 604 ? -34.875 -40.844 -17.922 1 37.28 604 ALA A O 1
ATOM 4465 N N . VAL A 1 605 ? -36.531 -39.469 -18.016 1 33.72 605 VAL A N 1
ATOM 4466 C CA . VAL A 1 605 ? -37.344 -40.375 -18.812 1 33.72 605 VAL A CA 1
ATOM 4467 C C . VAL A 1 605 ? -36.594 -40.75 -20.094 1 33.72 605 VAL A C 1
ATOM 4469 O O . VAL A 1 605 ? -36.094 -39.875 -20.797 1 33.72 605 VAL A O 1
ATOM 4472 N N . PRO A 1 606 ? -36.344 -42.125 -20.312 1 32.22 606 PRO A N 1
ATOM 4473 C CA . PRO A 1 606 ? -35.875 -42.406 -21.656 1 32.22 606 PRO A CA 1
ATOM 4474 C C . PRO A 1 606 ? -36.688 -41.719 -22.734 1 32.22 606 PRO A C 1
ATOM 4476 O O . PRO A 1 606 ? -37.906 -41.5 -22.562 1 32.22 606 PRO A O 1
ATOM 4479 N N . MET B 1 1 ? -47.719 -1.87 -57.125 1 24.95 1 MET B N 1
ATOM 4480 C CA . MET B 1 1 ? -47.812 -0.697 -56.25 1 24.95 1 MET B CA 1
ATOM 4481 C C . MET B 1 1 ? -47.938 -1.105 -54.781 1 24.95 1 MET B C 1
ATOM 4483 O O . MET B 1 1 ? -48.719 -0.527 -54.031 1 24.95 1 MET B O 1
ATOM 4487 N N . THR B 1 2 ? -47.406 -2.26 -54.406 1 27.77 2 THR B N 1
ATOM 4488 C CA . THR B 1 2 ? -47.656 -2.996 -53.156 1 27.77 2 THR B CA 1
ATOM 4489 C C . THR B 1 2 ? -47.062 -2.246 -51.969 1 27.77 2 THR B C 1
ATOM 4491 O O . THR B 1 2 ? -45.906 -1.822 -51.969 1 27.77 2 THR B O 1
ATOM 4494 N N . ASP B 1 3 ? -47.938 -1.615 -51.156 1 25.75 3 ASP B N 1
ATOM 4495 C CA . ASP B 1 3 ? -47.875 -0.679 -50.031 1 25.75 3 ASP B CA 1
ATOM 4496 C C . ASP B 1 3 ? -47.344 -1.362 -48.781 1 25.75 3 ASP B C 1
ATOM 4498 O O . ASP B 1 3 ? -48 -2.23 -48.219 1 25.75 3 ASP B O 1
ATOM 4502 N N . THR B 1 4 ? -46.031 -1.754 -48.719 1 30.47 4 THR B N 1
ATOM 4503 C CA . THR B 1 4 ? -45.406 -2.479 -47.625 1 30.47 4 THR B CA 1
ATOM 4504 C C . THR B 1 4 ? -45.438 -1.663 -46.344 1 30.47 4 THR B C 1
ATOM 4506 O O . THR B 1 4 ? -44.969 -0.532 -46.281 1 30.47 4 THR B O 1
ATOM 4509 N N . SER B 1 5 ? -46.406 -1.937 -45.438 1 26.38 5 SER B N 1
ATOM 4510 C CA . SER B 1 5 ? -46.812 -1.327 -44.156 1 26.38 5 SER B CA 1
ATOM 4511 C C . SER B 1 5 ? -45.656 -1.38 -43.156 1 26.38 5 SER B C 1
ATOM 4513 O O . SER B 1 5 ? -45.062 -2.439 -42.938 1 26.38 5 SER B O 1
ATOM 4515 N N . ALA B 1 6 ? -45 -0.175 -42.844 1 25 6 ALA B N 1
ATOM 4516 C CA . ALA B 1 6 ? -43.875 0.194 -42 1 25 6 ALA B CA 1
ATOM 4517 C C . ALA B 1 6 ? -44.125 -0.169 -40.562 1 25 6 ALA B C 1
ATOM 4519 O O . ALA B 1 6 ? -45.062 0.338 -39.938 1 25 6 ALA B O 1
ATOM 4520 N N . ALA B 1 7 ? -43.875 -1.426 -40.156 1 29.84 7 ALA B N 1
ATOM 4521 C CA . ALA B 1 7 ? -44.031 -1.911 -38.781 1 29.84 7 ALA B CA 1
ATOM 4522 C C . ALA B 1 7 ? -43.344 -0.963 -37.781 1 29.84 7 ALA B C 1
ATOM 4524 O O . ALA B 1 7 ? -42.188 -0.569 -37.969 1 29.84 7 ALA B O 1
ATOM 4525 N N . GLY B 1 8 ? -44.125 -0.172 -37.062 1 25.2 8 GLY B N 1
ATOM 4526 C CA . GLY B 1 8 ? -43.875 0.889 -36.094 1 25.2 8 GLY B CA 1
ATOM 4527 C C . GLY B 1 8 ? -42.938 0.469 -34.969 1 25.2 8 GLY B C 1
ATOM 4528 O O . GLY B 1 8 ? -42.969 -0.692 -34.562 1 25.2 8 GLY B O 1
ATOM 4529 N N . ALA B 1 9 ? -41.75 1.129 -34.875 1 31.45 9 ALA B N 1
ATOM 4530 C CA . ALA B 1 9 ? -40.656 1.035 -33.906 1 31.45 9 ALA B CA 1
ATOM 4531 C C . ALA B 1 9 ? -41.156 1.065 -32.469 1 31.45 9 ALA B C 1
ATOM 4533 O O . ALA B 1 9 ? -42 1.891 -32.125 1 31.45 9 ALA B O 1
ATOM 4534 N N . PRO B 1 10 ? -41.062 -0.073 -31.812 1 31.36 10 PRO B N 1
ATOM 4535 C CA . PRO B 1 10 ? -41.562 -0.079 -30.422 1 31.36 10 PRO B CA 1
ATOM 4536 C C . PRO B 1 10 ? -41.031 1.111 -29.609 1 31.36 10 PRO B C 1
ATOM 4538 O O . PRO B 1 10 ? -39.969 1.648 -29.906 1 31.36 10 PRO B O 1
ATOM 4541 N N . SER B 1 11 ? -41.969 2.008 -29.109 1 27 11 SER B N 1
ATOM 4542 C CA . SER B 1 11 ? -41.75 3.205 -28.312 1 27 11 SER B CA 1
ATOM 4543 C C . SER B 1 11 ? -40.844 2.904 -27.125 1 27 11 SER B C 1
ATOM 4545 O O . SER B 1 11 ? -40.969 1.855 -26.484 1 27 11 SER B O 1
ATOM 4547 N N . ALA B 1 12 ? -39.656 3.51 -27.125 1 31.25 12 ALA B N 1
ATOM 4548 C CA . ALA B 1 12 ? -38.625 3.518 -26.094 1 31.25 12 ALA B CA 1
ATOM 4549 C C . ALA B 1 12 ? -39.25 3.803 -24.719 1 31.25 12 ALA B C 1
ATOM 4551 O O . ALA B 1 12 ? -40.094 4.688 -24.578 1 31.25 12 ALA B O 1
ATOM 4552 N N . PRO B 1 13 ? -39.156 2.727 -23.812 1 32.78 13 PRO B N 1
ATOM 4553 C CA . PRO B 1 13 ? -39.75 2.951 -22.5 1 32.78 13 PRO B CA 1
ATOM 4554 C C . PRO B 1 13 ? -39.469 4.344 -21.953 1 32.78 13 PRO B C 1
ATOM 4556 O O . PRO B 1 13 ? -38.438 4.941 -22.281 1 32.78 13 PRO B O 1
ATOM 4559 N N . SER B 1 14 ? -40.469 5.141 -21.562 1 27.47 14 SER B N 1
ATOM 4560 C CA . SER B 1 14 ? -40.531 6.562 -21.25 1 27.47 14 SER B CA 1
ATOM 4561 C C . SER B 1 14 ? -39.656 6.914 -20.062 1 27.47 14 SER B C 1
ATOM 4563 O O . SER B 1 14 ? -39.531 6.145 -19.109 1 27.47 14 SER B O 1
ATOM 4565 N N . ALA B 1 15 ? -38.812 7.992 -20.219 1 32.75 15 ALA B N 1
ATOM 4566 C CA . ALA B 1 15 ? -38.031 8.828 -19.328 1 32.75 15 ALA B CA 1
ATOM 4567 C C . ALA B 1 15 ? -38.75 9.086 -18.016 1 32.75 15 ALA B C 1
ATOM 4569 O O . ALA B 1 15 ? -38.219 9.719 -17.109 1 32.75 15 ALA B O 1
ATOM 4570 N N . LEU B 1 16 ? -40 8.805 -17.984 1 29.17 16 LEU B N 1
ATOM 4571 C CA . LEU B 1 16 ? -40.812 9.172 -16.828 1 29.17 16 LEU B CA 1
ATOM 4572 C C . LEU B 1 16 ? -40.562 8.242 -15.656 1 29.17 16 LEU B C 1
ATOM 4574 O O . LEU B 1 16 ? -40.656 8.648 -14.5 1 29.17 16 LEU B O 1
ATOM 4578 N N . ALA B 1 17 ? -40.281 6.977 -15.867 1 33.78 17 ALA B N 1
ATOM 4579 C CA . ALA B 1 17 ? -40.125 6.086 -14.727 1 33.78 17 ALA B CA 1
ATOM 4580 C C . ALA B 1 17 ? -38.844 6.363 -13.977 1 33.78 17 ALA B C 1
ATOM 4582 O O . ALA B 1 17 ? -38.75 6.168 -12.766 1 33.78 17 ALA B O 1
ATOM 4583 N N . ALA B 1 18 ? -37.812 6.645 -14.727 1 36.59 18 ALA B N 1
ATOM 4584 C CA . ALA B 1 18 ? -36.562 7.02 -14.062 1 36.59 18 ALA B CA 1
ATOM 4585 C C . ALA B 1 18 ? -36.75 8.305 -13.258 1 36.59 18 ALA B C 1
ATOM 4587 O O . ALA B 1 18 ? -36 8.539 -12.289 1 36.59 18 ALA B O 1
ATOM 4588 N N . SER B 1 19 ? -37.562 9.18 -13.664 1 36.38 19 SER B N 1
ATOM 4589 C CA . SER B 1 19 ? -37.875 10.453 -13.016 1 36.38 19 SER B CA 1
ATOM 4590 C C . SER B 1 19 ? -38.594 10.258 -11.703 1 36.38 19 SER B C 1
ATOM 4592 O O . SER B 1 19 ? -38.531 11.094 -10.805 1 36.38 19 SER B O 1
ATOM 4594 N N . SER B 1 20 ? -39.375 9.234 -11.555 1 39.69 20 SER B N 1
ATOM 4595 C CA . SER B 1 20 ? -40.25 9.117 -10.391 1 39.69 20 SER B CA 1
ATOM 4596 C C . SER B 1 20 ? -39.469 8.617 -9.172 1 39.69 20 SER B C 1
ATOM 4598 O O . SER B 1 20 ? -39.781 9.016 -8.047 1 39.69 20 SER B O 1
ATOM 4600 N N . LEU B 1 21 ? -38.562 7.691 -9.336 1 40.5 21 LEU B N 1
ATOM 4601 C CA . LEU B 1 21 ? -37.844 7.164 -8.188 1 40.5 21 LEU B CA 1
ATOM 4602 C C . LEU B 1 21 ? -36.812 8.164 -7.68 1 40.5 21 LEU B C 1
ATOM 4604 O O . LEU B 1 21 ? -36.438 8.164 -6.496 1 40.5 21 LEU B O 1
ATOM 4608 N N . ALA B 1 22 ? -36.125 8.938 -8.531 1 45.16 22 ALA B N 1
ATOM 4609 C CA . ALA B 1 22 ? -35.219 10.023 -8.156 1 45.16 22 ALA B CA 1
ATOM 4610 C C . ALA B 1 22 ? -35.938 11.055 -7.285 1 45.16 22 ALA B C 1
ATOM 4612 O O . ALA B 1 22 ? -35.344 11.617 -6.363 1 45.16 22 ALA B O 1
ATOM 4613 N N . VAL B 1 23 ? -37.125 11.383 -7.625 1 51.22 23 VAL B N 1
ATOM 4614 C CA . VAL B 1 23 ? -37.969 12.43 -7.016 1 51.22 23 VAL B CA 1
ATOM 4615 C C . VAL B 1 23 ? -38.219 12.102 -5.543 1 51.22 23 VAL B C 1
ATOM 4617 O O . VAL B 1 23 ? -38.188 12.992 -4.695 1 51.22 23 VAL B O 1
ATOM 4620 N N . SER B 1 24 ? -37.938 10.75 -5.246 1 71.88 24 SER B N 1
ATOM 4621 C CA . SER B 1 24 ? -38.375 10.352 -3.908 1 71.88 24 SER B CA 1
ATOM 4622 C C . SER B 1 24 ? -37.25 10.531 -2.9 1 71.88 24 SER B C 1
ATOM 4624 O O . SER B 1 24 ? -37.469 11.055 -1.804 1 71.88 24 SER B O 1
ATOM 4626 N N . ALA B 1 25 ? -35.906 10.453 -3.328 1 83.06 25 ALA B N 1
ATOM 4627 C CA . ALA B 1 25 ? -34.812 10.523 -2.369 1 83.06 25 ALA B CA 1
ATOM 4628 C C . ALA B 1 25 ? -34.531 11.969 -1.932 1 83.06 25 ALA B C 1
ATOM 4630 O O . ALA B 1 25 ? -34.125 12.211 -0.799 1 83.06 25 ALA B O 1
ATOM 4631 N N . LEU B 1 26 ? -34.875 12.953 -2.791 1 93.69 26 LEU B N 1
ATOM 4632 C CA . LEU B 1 26 ? -34.562 14.359 -2.551 1 93.69 26 LEU B CA 1
ATOM 4633 C C . LEU B 1 26 ? -35.75 15.078 -1.93 1 93.69 26 LEU B C 1
ATOM 4635 O O . LEU B 1 26 ? -35.688 16.281 -1.656 1 93.69 26 LEU B O 1
ATOM 4639 N N . ALA B 1 27 ? -36.812 14.312 -1.709 1 92.75 27 ALA B N 1
ATOM 4640 C CA . ALA B 1 27 ? -38 14.898 -1.104 1 92.75 27 ALA B CA 1
ATOM 4641 C C . ALA B 1 27 ? -37.844 15.078 0.401 1 92.75 27 ALA B C 1
ATOM 4643 O O . ALA B 1 27 ? -38.469 15.945 1.007 1 92.75 27 ALA B O 1
ATOM 4644 N N . VAL B 1 28 ? -36.969 14.258 0.951 1 94.06 28 VAL B N 1
ATOM 4645 C CA . VAL B 1 28 ? -36.719 14.297 2.391 1 94.06 28 VAL B CA 1
ATOM 4646 C C . VAL B 1 28 ? -35.531 15.203 2.691 1 94.06 28 VAL B C 1
ATOM 4648 O O . VAL B 1 28 ? -34.469 15.039 2.109 1 94.06 28 VAL B O 1
ATOM 4651 N N . ARG B 1 29 ? -35.75 16.188 3.568 1 96.81 29 ARG B N 1
ATOM 4652 C CA . ARG B 1 29 ? -34.625 17.047 3.982 1 96.81 29 ARG B CA 1
ATOM 4653 C C . ARG B 1 29 ? -33.562 16.25 4.727 1 96.81 29 ARG B C 1
ATOM 4655 O O . ARG B 1 29 ? -33.875 15.484 5.645 1 96.81 29 ARG B O 1
ATOM 4662 N N . PRO B 1 30 ? -32.312 16.328 4.32 1 97.75 30 PRO B N 1
ATOM 4663 C CA . PRO B 1 30 ? -31.281 15.555 4.996 1 97.75 30 PRO B CA 1
ATOM 4664 C C . PRO B 1 30 ? -30.984 16.062 6.402 1 97.75 30 PRO B C 1
ATOM 4666 O O . PRO B 1 30 ? -31.141 17.266 6.676 1 97.75 30 PRO B O 1
ATOM 4669 N N . GLU B 1 31 ? -30.547 15.195 7.25 1 97.69 31 GLU B N 1
ATOM 4670 C CA . GLU B 1 31 ? -30.078 15.602 8.57 1 97.69 31 GLU B CA 1
ATOM 4671 C C . GLU B 1 31 ? -28.734 16.312 8.484 1 97.69 31 GLU B C 1
ATOM 4673 O O . GLU B 1 31 ? -28.391 17.109 9.359 1 97.69 31 GLU B O 1
ATOM 4678 N N . ALA B 1 32 ? -27.969 16.016 7.469 1 98.5 32 ALA B N 1
ATOM 4679 C CA . ALA B 1 32 ? -26.719 16.703 7.156 1 98.5 32 ALA B CA 1
ATOM 4680 C C . ALA B 1 32 ? -26.484 16.75 5.652 1 98.5 32 ALA B C 1
ATOM 4682 O O . ALA B 1 32 ? -26.891 15.836 4.926 1 98.5 32 ALA B O 1
ATOM 4683 N N . LEU B 1 33 ? -25.922 17.797 5.199 1 98.69 33 LEU B N 1
ATOM 4684 C CA . LEU B 1 33 ? -25.516 17.984 3.805 1 98.69 33 LEU B CA 1
ATOM 4685 C C . LEU B 1 33 ? -24 17.953 3.66 1 98.69 33 LEU B C 1
ATOM 4687 O O . LEU B 1 33 ? -23.312 18.828 4.172 1 98.69 33 LEU B O 1
ATOM 4691 N N . LEU B 1 34 ? -23.484 16.891 3.045 1 98.88 34 LEU B N 1
ATOM 4692 C CA . LEU B 1 34 ? -22.062 16.688 2.865 1 98.88 34 LEU B CA 1
ATOM 4693 C C . LEU B 1 34 ? -21.625 17.109 1.465 1 98.88 34 LEU B C 1
ATOM 4695 O O . LEU B 1 34 ? -22.188 16.641 0.471 1 98.88 34 LEU B O 1
ATOM 4699 N N . LEU B 1 35 ? -20.594 17.969 1.387 1 98.81 35 LEU B N 1
ATOM 4700 C CA . LEU B 1 35 ? -20.188 18.578 0.122 1 98.81 35 LEU B CA 1
ATOM 4701 C C . LEU B 1 35 ? -18.75 18.234 -0.205 1 98.81 35 LEU B C 1
ATOM 4703 O O . LEU B 1 35 ? -17.891 18.25 0.679 1 98.81 35 LEU B O 1
ATOM 4707 N N . ASP B 1 36 ? -18.516 17.906 -1.432 1 98.25 36 ASP B N 1
ATOM 4708 C CA . ASP B 1 36 ? -17.156 17.922 -1.941 1 98.25 36 ASP B CA 1
ATOM 4709 C C . ASP B 1 36 ? -16.609 19.344 -2.002 1 98.25 36 ASP B C 1
ATOM 4711 O O . ASP B 1 36 ? -17.375 20.312 -1.987 1 98.25 36 ASP B O 1
ATOM 4715 N N . PHE B 1 37 ? -15.297 19.484 -1.99 1 97.56 37 PHE B N 1
ATOM 4716 C CA . PHE B 1 37 ? -14.633 20.781 -2.008 1 97.56 37 PHE B CA 1
ATOM 4717 C C . PHE B 1 37 ? -14.516 21.312 -3.434 1 97.56 37 PHE B C 1
ATOM 4719 O O . PHE B 1 37 ? -15.258 22.219 -3.828 1 97.56 37 PHE B O 1
ATOM 4726 N N . GLY B 1 38 ? -13.727 20.578 -4.227 1 94.88 38 GLY B N 1
ATOM 4727 C CA . GLY B 1 38 ? -13.492 20.969 -5.605 1 94.88 38 GLY B CA 1
ATOM 4728 C C . GLY B 1 38 ? -14.648 20.641 -6.527 1 94.88 38 GLY B C 1
ATOM 4729 O O . GLY B 1 38 ? -15.18 19.516 -6.477 1 94.88 38 GLY B O 1
ATOM 4730 N N . GLY B 1 39 ? -15.023 21.516 -7.359 1 95.19 39 GLY B N 1
ATOM 4731 C CA . GLY B 1 39 ? -16.109 21.297 -8.305 1 95.19 39 GLY B CA 1
ATOM 4732 C C . GLY B 1 39 ? -17.484 21.531 -7.699 1 95.19 39 GLY B C 1
ATOM 4733 O O . GLY B 1 39 ? -18.484 21.547 -8.414 1 95.19 39 GLY B O 1
ATOM 4734 N N . VAL B 1 40 ? -17.516 21.688 -6.379 1 97.5 40 VAL B N 1
ATOM 4735 C CA . VAL B 1 40 ? -18.781 21.922 -5.695 1 97.5 40 VAL B CA 1
ATOM 4736 C C . VAL B 1 40 ? -18.734 23.281 -4.98 1 97.5 40 VAL B C 1
ATOM 4738 O O . VAL B 1 40 ? -19.312 24.25 -5.453 1 97.5 40 VAL B O 1
ATOM 4741 N N . ILE B 1 41 ? -17.859 23.391 -3.975 1 98.06 41 ILE B N 1
ATOM 4742 C CA . ILE B 1 41 ? -17.734 24.656 -3.262 1 98.06 41 ILE B CA 1
ATOM 4743 C C . ILE B 1 41 ? -16.922 25.641 -4.09 1 98.06 41 ILE B C 1
ATOM 4745 O O . ILE B 1 41 ? -17.297 26.797 -4.25 1 98.06 41 ILE B O 1
ATOM 4749 N N . PHE B 1 42 ? -15.836 25.109 -4.609 1 97.06 42 PHE B N 1
ATOM 4750 C CA . PHE B 1 42 ? -14.922 25.953 -5.383 1 97.06 42 PHE B CA 1
ATOM 4751 C C . PHE B 1 42 ? -14.781 25.422 -6.805 1 97.06 42 PHE B C 1
ATOM 4753 O O . PHE B 1 42 ? -14.812 24.219 -7.027 1 97.06 42 PHE B O 1
ATOM 4760 N N . GLN B 1 43 ? -14.672 26.281 -7.715 1 95.12 43 GLN B N 1
ATOM 4761 C CA . GLN B 1 43 ? -14.141 25.953 -9.031 1 95.12 43 GLN B CA 1
ATOM 4762 C C . GLN B 1 43 ? -12.641 26.219 -9.109 1 95.12 43 GLN B C 1
ATOM 4764 O O . GLN B 1 43 ? -12.156 27.203 -8.539 1 95.12 43 GLN B O 1
ATOM 4769 N N . THR B 1 44 ? -11.945 25.312 -9.734 1 91.62 44 THR B N 1
ATOM 4770 C CA . THR B 1 44 ? -10.492 25.375 -9.766 1 91.62 44 THR B CA 1
ATOM 4771 C C . THR B 1 44 ? -10 25.641 -11.188 1 91.62 44 THR B C 1
ATOM 4773 O O . THR B 1 44 ? -10.445 25 -12.141 1 91.62 44 THR B O 1
ATOM 4776 N N . ARG B 1 45 ? -9.188 26.641 -11.344 1 92.62 45 ARG B N 1
ATOM 4777 C CA . ARG B 1 45 ? -8.438 26.875 -12.578 1 92.62 45 ARG B CA 1
ATOM 4778 C C . ARG B 1 45 ? -6.957 26.562 -12.383 1 92.62 45 ARG B C 1
ATOM 4780 O O . ARG B 1 45 ? -6.297 27.188 -11.547 1 92.62 45 ARG B O 1
ATOM 4787 N N . LYS B 1 46 ? -6.457 25.625 -13.164 1 93 46 LYS B N 1
ATOM 4788 C CA . LYS B 1 46 ? -5.039 25.281 -13.086 1 93 46 LYS B CA 1
ATOM 4789 C C . LYS B 1 46 ? -4.168 26.422 -13.609 1 93 46 LYS B C 1
ATOM 4791 O O . LYS B 1 46 ? -4.566 27.141 -14.531 1 93 46 LYS B O 1
ATOM 4796 N N . ARG B 1 47 ? -3.018 26.578 -13.008 1 96.25 47 ARG B N 1
ATOM 4797 C CA . ARG B 1 47 ? -2.043 27.594 -13.398 1 96.25 47 ARG B CA 1
ATOM 4798 C C . ARG B 1 47 ? -0.713 26.953 -13.789 1 96.25 47 ARG B C 1
ATOM 4800 O O . ARG B 1 47 ? 0.296 27.141 -13.102 1 96.25 47 ARG B O 1
ATOM 4807 N N . PRO B 1 48 ? -0.678 26.297 -14.953 1 94.94 48 PRO B N 1
ATOM 4808 C CA . PRO B 1 48 ? 0.569 25.641 -15.359 1 94.94 48 PRO B CA 1
ATOM 4809 C C . PRO B 1 48 ? 1.725 26.625 -15.516 1 94.94 48 PRO B C 1
ATOM 4811 O O . PRO B 1 48 ? 2.891 26.25 -15.398 1 94.94 48 PRO B O 1
ATOM 4814 N N . GLU B 1 49 ? 1.4 27.922 -15.703 1 96.25 49 GLU B N 1
ATOM 4815 C CA . GLU B 1 49 ? 2.41 28.953 -15.891 1 96.25 49 GLU B CA 1
ATOM 4816 C C . GLU B 1 49 ? 3.193 29.203 -14.602 1 96.25 49 GLU B C 1
ATOM 4818 O O . GLU B 1 49 ? 4.246 29.844 -14.625 1 96.25 49 GLU B O 1
ATOM 4823 N N . GLU B 1 50 ? 2.732 28.672 -13.523 1 97.5 50 GLU B N 1
ATOM 4824 C CA . GLU B 1 50 ? 3.357 28.953 -12.227 1 97.5 50 GLU B CA 1
ATOM 4825 C C . GLU B 1 50 ? 4.398 27.891 -11.883 1 97.5 50 GLU B C 1
ATOM 4827 O O . GLU B 1 50 ? 5.074 27.984 -10.859 1 97.5 50 GLU B O 1
ATOM 4832 N N . TRP B 1 51 ? 4.648 26.875 -12.742 1 97.75 51 TRP B N 1
ATOM 4833 C CA . TRP B 1 51 ? 5.574 25.781 -12.453 1 97.75 51 TRP B CA 1
ATOM 4834 C C . TRP B 1 51 ? 6.984 26.312 -12.227 1 97.75 51 TRP B C 1
ATOM 4836 O O . TRP B 1 51 ? 7.684 25.875 -11.312 1 97.75 51 TRP B O 1
ATOM 4846 N N . PRO B 1 52 ? 7.492 27.312 -13.023 1 97.88 52 PRO B N 1
ATOM 4847 C CA . PRO B 1 52 ? 8.828 27.844 -12.758 1 97.88 52 PRO B CA 1
ATOM 4848 C C . PRO B 1 52 ? 8.961 28.438 -11.352 1 97.88 52 PRO B C 1
ATOM 4850 O O . PRO B 1 52 ? 10 28.281 -10.703 1 97.88 52 PRO B O 1
ATOM 4853 N N . GLY B 1 53 ? 7.883 29.125 -10.961 1 98.12 53 GLY B N 1
ATOM 4854 C CA . GLY B 1 53 ? 7.887 29.688 -9.617 1 98.12 53 GLY B CA 1
ATOM 4855 C C . GLY B 1 53 ? 7.961 28.625 -8.539 1 98.12 53 GLY B C 1
ATOM 4856 O O . GLY B 1 53 ? 8.688 28.781 -7.555 1 98.12 53 GLY B O 1
ATOM 4857 N N . VAL B 1 54 ? 7.195 27.562 -8.703 1 98.38 54 VAL B N 1
ATOM 4858 C CA . VAL B 1 54 ? 7.23 26.453 -7.758 1 98.38 54 VAL B CA 1
ATOM 4859 C C . VAL B 1 54 ? 8.617 25.812 -7.758 1 98.38 54 VAL B C 1
ATOM 4861 O O . VAL B 1 54 ? 9.18 25.547 -6.695 1 98.38 54 VAL B O 1
ATOM 4864 N N . ALA B 1 55 ? 9.195 25.578 -8.961 1 98.62 55 ALA B N 1
ATOM 4865 C CA . ALA B 1 55 ? 10.523 25 -9.078 1 98.62 55 ALA B CA 1
ATOM 4866 C C . ALA B 1 55 ? 11.57 25.875 -8.391 1 98.62 55 ALA B C 1
ATOM 4868 O O . ALA B 1 55 ? 12.469 25.359 -7.715 1 98.62 55 ALA B O 1
ATOM 4869 N N . ALA B 1 56 ? 11.477 27.172 -8.531 1 98.56 56 ALA B N 1
ATOM 4870 C CA . ALA B 1 56 ? 12.406 28.109 -7.891 1 98.56 56 ALA B CA 1
ATOM 4871 C C . ALA B 1 56 ? 12.305 28.016 -6.371 1 98.56 56 ALA B C 1
ATOM 4873 O O . ALA B 1 56 ? 13.32 28.047 -5.672 1 98.56 56 ALA B O 1
ATOM 4874 N N . TYR B 1 57 ? 11.078 28 -5.887 1 98.31 57 TYR B N 1
ATOM 4875 C CA . TYR B 1 57 ? 10.836 27.875 -4.453 1 98.31 57 TYR B CA 1
ATOM 4876 C C . TYR B 1 57 ? 11.477 26.625 -3.889 1 98.31 57 TYR B C 1
ATOM 4878 O O . TYR B 1 57 ? 12.141 26.672 -2.848 1 98.31 57 TYR B O 1
ATOM 4886 N N . VAL B 1 58 ? 11.289 25.5 -4.598 1 98.69 58 VAL B N 1
ATOM 4887 C CA . VAL B 1 58 ? 11.852 24.234 -4.168 1 98.69 58 VAL B CA 1
ATOM 4888 C C . VAL B 1 58 ? 13.375 24.266 -4.277 1 98.69 58 VAL B C 1
ATOM 4890 O O . VAL B 1 58 ? 14.078 23.75 -3.404 1 98.69 58 VAL B O 1
ATOM 4893 N N . ALA B 1 59 ? 13.914 24.875 -5.336 1 98.62 59 ALA B N 1
ATOM 4894 C CA . ALA B 1 59 ? 15.359 25.016 -5.512 1 98.62 59 ALA B CA 1
ATOM 4895 C C . ALA B 1 59 ? 15.984 25.781 -4.352 1 98.62 59 ALA B C 1
ATOM 4897 O O . ALA B 1 59 ? 17.047 25.406 -3.85 1 98.62 59 ALA B O 1
ATOM 4898 N N . GLU B 1 60 ? 15.32 26.844 -3.977 1 97.81 60 GLU B N 1
ATOM 4899 C CA . GLU B 1 60 ? 15.797 27.625 -2.848 1 97.81 60 GLU B CA 1
ATOM 4900 C C . GLU B 1 60 ? 15.812 26.812 -1.563 1 97.81 60 GLU B C 1
ATOM 4902 O O . GLU B 1 60 ? 16.75 26.906 -0.768 1 97.81 60 GLU B O 1
ATOM 4907 N N . HIS B 1 61 ? 14.75 26.078 -1.378 1 97.81 61 HIS B N 1
ATOM 4908 C CA . HIS B 1 61 ? 14.664 25.219 -0.208 1 97.81 61 HIS B CA 1
ATOM 4909 C C . HIS B 1 61 ? 15.828 24.234 -0.172 1 97.81 61 HIS B C 1
ATOM 4911 O O . HIS B 1 61 ? 16.453 24.047 0.872 1 97.81 61 HIS B O 1
ATOM 4917 N N . LEU B 1 62 ? 16.156 23.578 -1.28 1 98.5 62 LEU B N 1
ATOM 4918 C CA . LEU B 1 62 ? 17.234 22.625 -1.394 1 98.5 62 LEU B CA 1
ATOM 4919 C C . LEU B 1 62 ? 18.594 23.297 -1.193 1 98.5 62 LEU B C 1
ATOM 4921 O O . LEU B 1 62 ? 19.5 22.719 -0.582 1 98.5 62 LEU B O 1
ATOM 4925 N N . ALA B 1 63 ? 18.719 24.5 -1.667 1 97.69 63 ALA B N 1
ATOM 4926 C CA . ALA B 1 63 ? 19.984 25.234 -1.568 1 97.69 63 ALA B CA 1
ATOM 4927 C C . ALA B 1 63 ? 20.328 25.516 -0.112 1 97.69 63 ALA B C 1
ATOM 4929 O O . ALA B 1 63 ? 21.516 25.531 0.254 1 97.69 63 ALA B O 1
ATOM 4930 N N . ARG B 1 64 ? 19.344 25.719 0.698 1 96.75 64 ARG B N 1
ATOM 4931 C CA . ARG B 1 64 ? 19.578 25.953 2.119 1 96.75 64 ARG B CA 1
ATOM 4932 C C . ARG B 1 64 ? 20.297 24.781 2.762 1 96.75 64 ARG B C 1
ATOM 4934 O O . ARG B 1 64 ? 21.016 24.938 3.75 1 96.75 64 ARG B O 1
ATOM 4941 N N . ALA B 1 65 ? 20.094 23.578 2.252 1 97.88 65 ALA B N 1
ATOM 4942 C CA . ALA B 1 65 ? 20.719 22.359 2.771 1 97.88 65 ALA B CA 1
ATOM 4943 C C . ALA B 1 65 ? 22.031 22.078 2.061 1 97.88 65 ALA B C 1
ATOM 4945 O O . ALA B 1 65 ? 22.688 21.062 2.348 1 97.88 65 ALA B O 1
ATOM 4946 N N . GLY B 1 66 ? 22.344 22.875 1.091 1 96.44 66 GLY B N 1
ATOM 4947 C CA . GLY B 1 66 ? 23.609 22.703 0.384 1 96.44 66 GLY B CA 1
ATOM 4948 C C . GLY B 1 66 ? 23.453 21.984 -0.945 1 96.44 66 GLY B C 1
ATOM 4949 O O . GLY B 1 66 ? 24.453 21.641 -1.589 1 96.44 66 GLY B O 1
ATOM 4950 N N . HIS B 1 67 ? 22.25 21.75 -1.406 1 97.69 67 HIS B N 1
ATOM 4951 C CA . HIS B 1 67 ? 22.016 21.078 -2.672 1 97.69 67 HIS B CA 1
ATOM 4952 C C . HIS B 1 67 ? 21.578 22.047 -3.754 1 97.69 67 HIS B C 1
ATOM 4954 O O . HIS B 1 67 ? 20.438 22.516 -3.756 1 97.69 67 HIS B O 1
ATOM 4960 N N . ARG B 1 68 ? 22.453 22.328 -4.668 1 96.94 68 ARG B N 1
ATOM 4961 C CA . ARG B 1 68 ? 22.141 23.266 -5.738 1 96.94 68 ARG B CA 1
ATOM 4962 C C . ARG B 1 68 ? 21.734 22.531 -7.012 1 96.94 68 ARG B C 1
ATOM 4964 O O . ARG B 1 68 ? 22.547 21.828 -7.625 1 96.94 68 ARG B O 1
ATOM 4971 N N . ILE B 1 69 ? 20.5 22.641 -7.344 1 97.12 69 ILE B N 1
ATOM 4972 C CA . ILE B 1 69 ? 19.938 22.062 -8.547 1 97.12 69 ILE B CA 1
ATOM 4973 C C . ILE B 1 69 ? 19.312 23.156 -9.414 1 97.12 69 ILE B C 1
ATOM 4975 O O . ILE B 1 69 ? 18.625 24.047 -8.906 1 97.12 69 ILE B O 1
ATOM 4979 N N . ALA B 1 70 ? 19.578 23.094 -10.719 1 97.31 70 ALA B N 1
ATOM 4980 C CA . ALA B 1 70 ? 19.047 24.094 -11.641 1 97.31 70 ALA B CA 1
ATOM 4981 C C . ALA B 1 70 ? 17.516 24.078 -11.641 1 97.31 70 ALA B C 1
ATOM 4983 O O . ALA B 1 70 ? 16.906 23 -11.633 1 97.31 70 ALA B O 1
ATOM 4984 N N . THR B 1 71 ? 16.922 25.25 -11.633 1 97.81 71 THR B N 1
ATOM 4985 C CA . THR B 1 71 ? 15.477 25.406 -11.562 1 97.81 71 THR B CA 1
ATOM 4986 C C . THR B 1 71 ? 14.805 24.688 -12.727 1 97.81 71 THR B C 1
ATOM 4988 O O . THR B 1 71 ? 13.75 24.062 -12.555 1 97.81 71 THR B O 1
ATOM 4991 N N . GLU B 1 72 ? 15.398 24.75 -13.906 1 96.62 72 GLU B N 1
ATOM 4992 C CA . GLU B 1 72 ? 14.828 24.109 -15.094 1 96.62 72 GLU B CA 1
ATOM 4993 C C . GLU B 1 72 ? 14.781 22.594 -14.938 1 96.62 72 GLU B C 1
ATOM 4995 O O . GLU B 1 72 ? 13.797 21.953 -15.32 1 96.62 72 GLU B O 1
ATOM 5000 N N . ASP B 1 73 ? 15.836 22.078 -14.406 1 96.5 73 ASP B N 1
ATOM 5001 C CA . ASP B 1 73 ? 15.875 20.641 -14.148 1 96.5 73 ASP B CA 1
ATOM 5002 C C . ASP B 1 73 ? 14.828 20.234 -13.117 1 96.5 73 ASP B C 1
ATOM 5004 O O . ASP B 1 73 ? 14.141 19.234 -13.281 1 96.5 73 ASP B O 1
ATOM 5008 N N . LEU B 1 74 ? 14.758 21.062 -12.117 1 97.88 74 LEU B N 1
ATOM 5009 C CA . LEU B 1 74 ? 13.797 20.781 -11.055 1 97.88 74 LEU B CA 1
ATOM 5010 C C . LEU B 1 74 ? 12.367 20.875 -11.57 1 97.88 74 LEU B C 1
ATOM 5012 O O . LEU B 1 74 ? 11.5 20.094 -11.172 1 97.88 74 LEU B O 1
ATOM 5016 N N . GLU B 1 75 ? 12.133 21.875 -12.422 1 98.06 75 GLU B N 1
ATOM 5017 C CA . GLU B 1 75 ? 10.797 22 -13.008 1 98.06 75 GLU B CA 1
ATOM 5018 C C . GLU B 1 75 ? 10.398 20.719 -13.742 1 98.06 75 GLU B C 1
ATOM 5020 O O . GLU B 1 75 ? 9.273 20.234 -13.57 1 98.06 75 GLU B O 1
ATOM 5025 N N . SER B 1 76 ? 11.312 20.219 -14.547 1 97.19 76 SER B N 1
ATOM 5026 C CA . SER B 1 76 ? 11.062 19 -15.297 1 97.19 76 SER B CA 1
ATOM 5027 C C . SER B 1 76 ? 10.773 17.828 -14.359 1 97.19 76 SER B C 1
ATOM 5029 O O . SER B 1 76 ? 9.852 17.047 -14.594 1 97.19 76 SER B O 1
ATOM 5031 N N . VAL B 1 77 ? 11.516 17.75 -13.305 1 97.56 77 VAL B N 1
ATOM 5032 C CA . VAL B 1 77 ? 11.367 16.688 -12.32 1 97.56 77 VAL B CA 1
ATOM 5033 C C . VAL B 1 77 ? 9.992 16.781 -11.648 1 97.56 77 VAL B C 1
ATOM 5035 O O . VAL B 1 77 ? 9.273 15.789 -11.555 1 97.56 77 VAL B O 1
ATOM 5038 N N . LEU B 1 78 ? 9.633 17.953 -11.258 1 98.44 78 LEU B N 1
ATOM 5039 C CA . LEU B 1 78 ? 8.383 18.172 -10.547 1 98.44 78 LEU B CA 1
ATOM 5040 C C . LEU B 1 78 ? 7.188 17.906 -11.453 1 98.44 78 LEU B C 1
ATOM 5042 O O . LEU B 1 78 ? 6.203 17.297 -11.023 1 98.44 78 LEU B O 1
ATOM 5046 N N . ARG B 1 79 ? 7.277 18.359 -12.695 1 97.88 79 ARG B N 1
ATOM 5047 C CA . ARG B 1 79 ? 6.199 18.125 -13.648 1 97.88 79 ARG B CA 1
ATOM 5048 C C . ARG B 1 79 ? 6.004 16.625 -13.875 1 97.88 79 ARG B C 1
ATOM 5050 O O . ARG B 1 79 ? 4.875 16.156 -14.023 1 97.88 79 ARG B O 1
ATOM 5057 N N . GLY B 1 80 ? 7.133 15.906 -13.961 1 97.94 80 GLY B N 1
ATOM 5058 C CA . GLY B 1 80 ? 7.043 14.461 -14.078 1 97.94 80 GLY B CA 1
ATOM 5059 C C . GLY B 1 80 ? 6.324 13.812 -12.914 1 97.94 80 GLY B C 1
ATOM 5060 O O . GLY B 1 80 ? 5.5 12.914 -13.102 1 97.94 80 GLY B O 1
ATOM 5061 N N . GLY B 1 81 ? 6.691 14.242 -11.68 1 98.31 81 GLY B N 1
ATOM 5062 C CA . GLY B 1 81 ? 5.996 13.75 -10.5 1 98.31 81 GLY B CA 1
ATOM 5063 C C . GLY B 1 81 ? 4.504 14.039 -10.523 1 98.31 81 GLY B C 1
ATOM 5064 O O . GLY B 1 81 ? 3.699 13.188 -10.148 1 98.31 81 GLY B O 1
ATOM 5065 N N . ASN B 1 82 ? 4.176 15.234 -10.945 1 98.19 82 ASN B N 1
ATOM 5066 C CA . ASN B 1 82 ? 2.775 15.625 -11.055 1 98.19 82 ASN B CA 1
ATOM 5067 C C . ASN B 1 82 ? 2.016 14.727 -12.023 1 98.19 82 ASN B C 1
ATOM 5069 O O . ASN B 1 82 ? 0.876 14.344 -11.758 1 98.19 82 ASN B O 1
ATOM 5073 N N . THR B 1 83 ? 2.602 14.406 -13.156 1 97.94 83 THR B N 1
ATOM 5074 C CA . THR B 1 83 ? 2.006 13.523 -14.148 1 97.94 83 THR B CA 1
ATOM 5075 C C . THR B 1 83 ? 1.768 12.133 -13.555 1 97.94 83 THR B C 1
ATOM 5077 O O . THR B 1 83 ? 0.691 11.555 -13.727 1 97.94 83 THR B O 1
ATOM 5080 N N . ALA B 1 84 ? 2.721 11.609 -12.883 1 98.38 84 ALA B N 1
ATOM 5081 C CA . ALA B 1 84 ? 2.598 10.297 -12.258 1 98.38 84 ALA B CA 1
ATOM 5082 C C . ALA B 1 84 ? 1.501 10.289 -11.203 1 98.38 84 ALA B C 1
ATOM 5084 O O . ALA B 1 84 ? 0.752 9.32 -11.078 1 98.38 84 ALA B O 1
ATOM 5085 N N . LEU B 1 85 ? 1.405 11.344 -10.43 1 98.25 85 LEU B N 1
ATOM 5086 C CA . LEU B 1 85 ? 0.384 11.445 -9.391 1 98.25 85 LEU B CA 1
ATOM 5087 C C . LEU B 1 85 ? -1.013 11.469 -10.008 1 98.25 85 LEU B C 1
ATOM 5089 O O . LEU B 1 85 ? -1.963 10.945 -9.422 1 98.25 85 LEU B O 1
ATOM 5093 N N . LYS B 1 86 ? -1.148 12.141 -11.133 1 97 86 LYS B N 1
ATOM 5094 C CA . LYS B 1 86 ? -2.43 12.102 -11.836 1 97 86 LYS B CA 1
ATOM 5095 C C . LYS B 1 86 ? -2.83 10.672 -12.18 1 97 86 LYS B C 1
ATOM 5097 O O . LYS B 1 86 ? -3.984 10.281 -11.984 1 97 86 LYS B O 1
ATOM 5102 N N . SER B 1 87 ? -1.888 9.875 -12.68 1 98.06 87 SER B N 1
ATOM 5103 C CA . SER B 1 87 ? -2.131 8.461 -12.953 1 98.06 87 SER B CA 1
ATOM 5104 C C . SER B 1 87 ? -2.5 7.703 -11.688 1 98.06 87 SER B C 1
ATOM 5106 O O . SER B 1 87 ? -3.406 6.867 -11.695 1 98.06 87 SER B O 1
ATOM 5108 N N . TRP B 1 88 ? -1.781 8.008 -10.578 1 98.44 88 TRP B N 1
ATOM 5109 C CA . TRP B 1 88 ? -2.057 7.367 -9.297 1 98.44 88 TRP B CA 1
ATOM 5110 C C . TRP B 1 88 ? -3.492 7.633 -8.852 1 98.44 88 TRP B C 1
ATOM 5112 O O . TRP B 1 88 ? -4.211 6.711 -8.461 1 98.44 88 TRP B O 1
ATOM 5122 N N . LYS B 1 89 ? -3.908 8.875 -8.969 1 97.81 89 LYS B N 1
ATOM 5123 C CA . LYS B 1 89 ? -5.262 9.266 -8.57 1 97.81 89 LYS B CA 1
ATOM 5124 C C . LYS B 1 89 ? -6.309 8.516 -9.391 1 97.81 89 LYS B C 1
ATOM 5126 O O . LYS B 1 89 ? -7.297 8.023 -8.844 1 97.81 89 LYS B O 1
ATOM 5131 N N . ASN B 1 90 ? -6.09 8.414 -10.672 1 97.12 90 ASN B N 1
ATOM 5132 C CA . ASN B 1 90 ? -7.031 7.719 -11.539 1 97.12 90 ASN B CA 1
ATOM 5133 C C . ASN B 1 90 ? -7.121 6.234 -11.195 1 97.12 90 ASN B C 1
ATOM 5135 O O . ASN B 1 90 ? -8.211 5.664 -11.18 1 97.12 90 ASN B O 1
ATOM 5139 N N . ALA B 1 91 ? -6.027 5.648 -10.914 1 98.19 91 ALA B N 1
ATOM 5140 C CA . ALA B 1 91 ? -6.02 4.238 -10.523 1 98.19 91 ALA B CA 1
ATOM 5141 C C . ALA B 1 91 ? -6.754 4.027 -9.203 1 98.19 91 ALA B C 1
ATOM 5143 O O . ALA B 1 91 ? -7.52 3.07 -9.055 1 98.19 91 ALA B O 1
ATOM 5144 N N . GLN B 1 92 ? -6.539 4.941 -8.266 1 98 92 GLN B N 1
ATOM 5145 C CA . GLN B 1 92 ? -7.133 4.824 -6.938 1 98 92 GLN B CA 1
ATOM 5146 C C . GLN B 1 92 ? -8.656 4.926 -7 1 98 92 GLN B C 1
ATOM 5148 O O . GLN B 1 92 ? -9.359 4.332 -6.184 1 98 92 GLN B O 1
ATOM 5153 N N . SER B 1 93 ? -9.164 5.613 -8.016 1 97.56 93 SER B N 1
ATOM 5154 C CA . SER B 1 93 ? -10.602 5.84 -8.109 1 97.56 93 SER B CA 1
ATOM 5155 C C . SER B 1 93 ? -11.336 4.566 -8.508 1 97.56 93 SER B C 1
ATOM 5157 O O . SER B 1 93 ? -12.57 4.516 -8.477 1 97.56 93 SER B O 1
ATOM 5159 N N . ARG B 1 94 ? -10.586 3.5 -8.844 1 98.06 94 ARG B N 1
ATOM 5160 C CA . ARG B 1 94 ? -11.164 2.209 -9.203 1 98.06 94 ARG B CA 1
ATOM 5161 C C . ARG B 1 94 ? -11.281 1.299 -7.984 1 98.06 94 ARG B C 1
ATOM 5163 O O . ARG B 1 94 ? -12.141 0.414 -7.945 1 98.06 94 ARG B O 1
ATOM 5170 N N . ARG B 1 95 ? -10.484 1.537 -7.016 1 98 95 ARG B N 1
ATOM 5171 C CA . ARG B 1 95 ? -10.336 0.619 -5.891 1 98 95 ARG B CA 1
ATOM 5172 C C . ARG B 1 95 ? -11.539 0.706 -4.957 1 98 95 ARG B C 1
ATOM 5174 O O . ARG B 1 95 ? -12.195 1.749 -4.871 1 98 95 ARG B O 1
ATOM 5181 N N . LEU B 1 96 ? -11.75 -0.351 -4.199 1 96.81 96 LEU B N 1
ATOM 5182 C CA . LEU B 1 96 ? -12.859 -0.433 -3.254 1 96.81 96 LEU B CA 1
ATOM 5183 C C . LEU B 1 96 ? -12.578 0.409 -2.014 1 96.81 96 LEU B C 1
ATOM 5185 O O . LEU B 1 96 ? -13.453 1.137 -1.541 1 96.81 96 LEU B O 1
ATOM 5189 N N . GLU B 1 97 ? -11.336 0.275 -1.551 1 97.06 97 GLU B N 1
ATOM 5190 C CA . GLU B 1 97 ? -10.938 0.938 -0.314 1 97.06 97 GLU B CA 1
ATOM 5191 C C . GLU B 1 97 ? -9.578 1.611 -0.468 1 97.06 97 GLU B C 1
ATOM 5193 O O . GLU B 1 97 ? -8.625 1.259 0.23 1 97.06 97 GLU B O 1
ATOM 5198 N N . PRO B 1 98 ? -9.547 2.631 -1.363 1 98.06 98 PRO B N 1
ATOM 5199 C CA . PRO B 1 98 ? -8.25 3.277 -1.599 1 98.06 98 PRO B CA 1
ATOM 5200 C C . PRO B 1 98 ? -7.734 4.023 -0.371 1 98.06 98 PRO B C 1
ATOM 5202 O O . PRO B 1 98 ? -8.516 4.625 0.368 1 98.06 98 PRO B O 1
ATOM 5205 N N . THR B 1 99 ? -6.473 3.928 -0.148 1 97.88 99 THR B N 1
ATOM 5206 C CA . THR B 1 99 ? -5.754 4.691 0.866 1 97.88 99 THR B CA 1
ATOM 5207 C C . THR B 1 99 ? -5.102 5.926 0.251 1 97.88 99 THR B C 1
ATOM 5209 O O . THR B 1 99 ? -4.879 5.98 -0.96 1 97.88 99 THR B O 1
ATOM 5212 N N . GLU B 1 100 ? -4.871 6.895 1.104 1 98.19 100 GLU B N 1
ATOM 5213 C CA . GLU B 1 100 ? -4.219 8.109 0.633 1 98.19 100 GLU B CA 1
ATOM 5214 C C . GLU B 1 100 ? -2.713 8.062 0.879 1 98.19 100 GLU B C 1
ATOM 5216 O O . GLU B 1 100 ? -2.25 7.367 1.785 1 98.19 100 GLU B O 1
ATOM 5221 N N . LEU B 1 101 ? -1.988 8.797 0.046 1 97.94 101 LEU B N 1
ATOM 5222 C CA . LEU B 1 101 ? -0.55 8.961 0.23 1 97.94 101 LEU B CA 1
ATOM 5223 C C . LEU B 1 101 ? -0.252 9.969 1.331 1 97.94 101 LEU B C 1
ATOM 5225 O O . LEU B 1 101 ? -0.966 10.969 1.476 1 97.94 101 LEU B O 1
ATOM 5229 N N . THR B 1 102 ? 0.818 9.711 2.055 1 97.44 102 THR B N 1
ATOM 5230 C CA . THR B 1 102 ? 1.33 10.75 2.947 1 97.44 102 THR B CA 1
ATOM 5231 C C . THR B 1 102 ? 2.088 11.812 2.162 1 97.44 102 THR B C 1
ATOM 5233 O O . THR B 1 102 ? 2.48 11.586 1.016 1 97.44 102 THR B O 1
ATOM 5236 N N . HIS B 1 103 ? 2.287 12.938 2.777 1 98.06 103 HIS B N 1
ATOM 5237 C CA . HIS B 1 103 ? 3.08 13.984 2.139 1 98.06 103 HIS B CA 1
ATOM 5238 C C . HIS B 1 103 ? 4.5 13.5 1.859 1 98.06 103 HIS B C 1
ATOM 5240 O O . HIS B 1 103 ? 5.062 13.797 0.803 1 98.06 103 HIS B O 1
ATOM 5246 N N . ARG B 1 104 ? 5.086 12.82 2.787 1 97.62 104 ARG B N 1
ATOM 5247 C CA . ARG B 1 104 ? 6.441 12.305 2.619 1 97.62 104 ARG B CA 1
ATOM 5248 C C . ARG B 1 104 ? 6.527 11.383 1.41 1 97.62 104 ARG B C 1
ATOM 5250 O O . ARG B 1 104 ? 7.473 11.469 0.623 1 97.62 104 ARG B O 1
ATOM 5257 N N . GLU B 1 105 ? 5.547 10.5 1.25 1 97.62 105 GLU B N 1
ATOM 5258 C CA . GLU B 1 105 ? 5.52 9.617 0.093 1 97.62 105 GLU B CA 1
ATOM 5259 C C . GLU B 1 105 ? 5.41 10.406 -1.208 1 97.62 105 GLU B C 1
ATOM 5261 O O . GLU B 1 105 ? 6.098 10.094 -2.186 1 97.62 105 GLU B O 1
ATOM 5266 N N . ILE B 1 106 ? 4.543 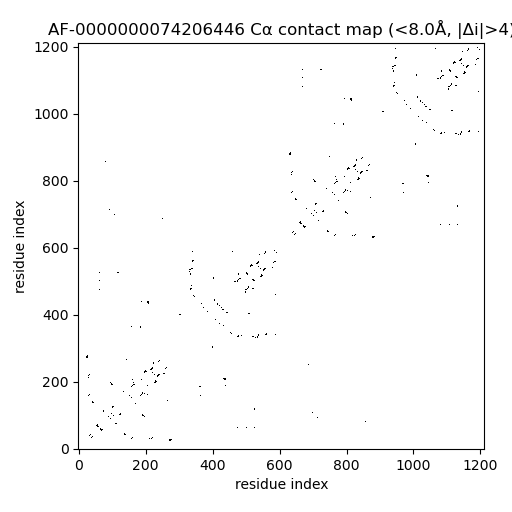11.391 -1.223 1 98.62 106 ILE B N 1
ATOM 5267 C CA . ILE B 1 106 ? 4.312 12.195 -2.416 1 98.62 106 ILE B CA 1
ATOM 5268 C C . ILE B 1 106 ? 5.617 12.859 -2.85 1 98.62 106 ILE B C 1
ATOM 5270 O O . ILE B 1 106 ? 6.004 12.781 -4.02 1 98.62 106 ILE B O 1
ATOM 5274 N N . TRP B 1 107 ? 6.32 13.391 -1.934 1 98.69 107 TRP B N 1
ATOM 5275 C CA . TRP B 1 107 ? 7.48 14.188 -2.303 1 98.69 107 TRP B CA 1
ATOM 5276 C C . TRP B 1 107 ? 8.719 13.312 -2.453 1 98.69 107 TRP B C 1
ATOM 5278 O O . TRP B 1 107 ? 9.609 13.609 -3.258 1 98.69 107 TRP B O 1
ATOM 5288 N N . ARG B 1 108 ? 8.789 12.211 -1.732 1 97.81 108 ARG B N 1
ATOM 5289 C CA . ARG B 1 108 ? 9.922 11.289 -1.852 1 97.81 108 ARG B CA 1
ATOM 5290 C C . ARG B 1 108 ? 9.805 10.438 -3.111 1 97.81 108 ARG B C 1
ATOM 5292 O O . ARG B 1 108 ? 10.766 10.297 -3.865 1 97.81 108 ARG B O 1
ATOM 5299 N N . ASP B 1 109 ? 8.617 9.938 -3.379 1 97.75 109 ASP B N 1
ATOM 5300 C CA . ASP B 1 109 ? 8.461 8.875 -4.367 1 97.75 109 ASP B CA 1
ATOM 5301 C C . ASP B 1 109 ? 7.953 9.43 -5.695 1 97.75 109 ASP B C 1
ATOM 5303 O O . ASP B 1 109 ? 8.023 8.758 -6.723 1 97.75 109 ASP B O 1
ATOM 5307 N N . PHE B 1 110 ? 7.398 10.648 -5.684 1 98.38 110 PHE B N 1
ATOM 5308 C CA . PHE B 1 110 ? 6.852 11.188 -6.926 1 98.38 110 PHE B CA 1
ATOM 5309 C C . PHE B 1 110 ? 7.582 12.461 -7.332 1 98.38 110 PHE B C 1
ATOM 5311 O O . PHE B 1 110 ? 8.414 12.438 -8.234 1 98.38 110 PHE B O 1
ATOM 5318 N N . TYR B 1 111 ? 7.539 13.484 -6.586 1 98.44 111 TYR B N 1
ATOM 5319 C CA . TYR B 1 111 ? 8.141 14.758 -6.973 1 98.44 111 TYR B CA 1
ATOM 5320 C C . TYR B 1 111 ? 9.664 14.672 -6.918 1 98.44 111 TYR B C 1
ATOM 5322 O O . TYR B 1 111 ? 10.352 15.242 -7.77 1 98.44 111 TYR B O 1
ATOM 5330 N N . GLY B 1 112 ? 10.211 13.961 -5.918 1 98.06 112 GLY B N 1
ATOM 5331 C CA . GLY B 1 112 ? 11.656 13.992 -5.707 1 98.06 112 GLY B CA 1
ATOM 5332 C C . GLY B 1 112 ? 12.352 12.727 -6.164 1 98.06 112 GLY B C 1
ATOM 5333 O O . GLY B 1 112 ? 13.57 12.602 -6.043 1 98.06 112 GLY B O 1
ATOM 5334 N N . SER B 1 113 ? 11.641 11.758 -6.766 1 96.56 113 SER B N 1
ATOM 5335 C CA . SER B 1 113 ? 12.141 10.406 -7.004 1 96.56 113 SER B CA 1
ATOM 5336 C C . SER B 1 113 ? 13.406 10.422 -7.855 1 96.56 113 SER B C 1
ATOM 5338 O O . SER B 1 113 ? 14.344 9.672 -7.59 1 96.56 113 SER B O 1
ATOM 5340 N N . PRO B 1 114 ? 13.578 11.312 -8.906 1 96.38 114 PRO B N 1
ATOM 5341 C CA . PRO B 1 114 ? 14.781 11.289 -9.75 1 96.38 114 PRO B CA 1
ATOM 5342 C C . PRO B 1 114 ? 15.969 11.992 -9.109 1 96.38 114 PRO B C 1
ATOM 5344 O O . PRO B 1 114 ? 17.078 11.938 -9.633 1 96.38 114 PRO B O 1
ATOM 5347 N N . LEU B 1 115 ? 15.766 12.695 -8 1 97.5 115 LEU B N 1
ATOM 5348 C CA . LEU B 1 115 ? 16.812 13.508 -7.375 1 97.5 115 LEU B CA 1
ATOM 5349 C C . LEU B 1 115 ? 17.75 12.641 -6.543 1 97.5 115 LEU B C 1
ATOM 5351 O O . LEU B 1 115 ? 17.391 11.508 -6.184 1 97.5 115 LEU B O 1
ATOM 5355 N N . PRO B 1 116 ? 18.938 13.195 -6.238 1 96.62 116 PRO B N 1
ATOM 5356 C CA . PRO B 1 116 ? 19.828 12.484 -5.316 1 96.62 116 PRO B CA 1
ATOM 5357 C C . PRO B 1 116 ? 19.188 12.242 -3.953 1 96.62 116 PRO B C 1
ATOM 5359 O O . PRO B 1 116 ? 18.359 13.031 -3.504 1 96.62 116 PRO B O 1
ATOM 5362 N N . ALA B 1 117 ? 19.641 11.203 -3.301 1 96.81 117 ALA B N 1
ATOM 5363 C CA . ALA B 1 117 ? 19.047 10.742 -2.053 1 96.81 117 ALA B CA 1
ATOM 5364 C C . ALA B 1 117 ? 19 11.859 -1.013 1 96.81 117 ALA B C 1
ATOM 5366 O O . ALA B 1 117 ? 18 12.039 -0.318 1 96.81 117 ALA B O 1
ATOM 5367 N N . ALA B 1 118 ? 20.062 12.625 -0.883 1 98.25 118 ALA B N 1
ATOM 5368 C CA . ALA B 1 118 ? 20.141 13.695 0.109 1 98.25 118 ALA B CA 1
ATOM 5369 C C . ALA B 1 118 ? 19.094 14.773 -0.163 1 98.25 118 ALA B C 1
ATOM 5371 O O . ALA B 1 118 ? 18.391 15.211 0.749 1 98.25 118 ALA B O 1
ATOM 5372 N N . ALA B 1 119 ? 18.953 15.172 -1.386 1 98.5 119 ALA B N 1
ATOM 5373 C CA . ALA B 1 119 ? 17.969 16.188 -1.769 1 98.5 119 ALA B CA 1
ATOM 5374 C C . ALA B 1 119 ? 16.547 15.688 -1.529 1 98.5 119 ALA B C 1
ATOM 5376 O O . ALA B 1 119 ? 15.695 16.438 -1.056 1 98.5 119 ALA B O 1
ATOM 5377 N N . ARG B 1 120 ? 16.344 14.445 -1.878 1 98 120 ARG B N 1
ATOM 5378 C CA . ARG B 1 120 ? 15.047 13.836 -1.659 1 98 120 ARG B CA 1
ATOM 5379 C C . ARG B 1 120 ? 14.664 13.859 -0.182 1 98 120 ARG B C 1
ATOM 5381 O O . ARG B 1 120 ? 13.508 14.117 0.164 1 98 120 ARG B O 1
ATOM 5388 N N . GLU B 1 121 ? 15.586 13.578 0.655 1 98.19 121 GLU B N 1
ATOM 5389 C CA . GLU B 1 121 ? 15.328 13.562 2.092 1 98.19 121 GLU B CA 1
ATOM 5390 C C . GLU B 1 121 ? 14.992 14.953 2.611 1 98.19 121 GLU B C 1
ATOM 5392 O O . GLU B 1 121 ? 14.172 15.109 3.514 1 98.19 121 GLU B O 1
ATOM 5397 N N . VAL B 1 122 ? 15.68 15.992 2.039 1 98.75 122 VAL B N 1
ATOM 5398 C CA . VAL B 1 122 ? 15.352 17.375 2.393 1 98.75 122 VAL B CA 1
ATOM 5399 C C . VAL B 1 122 ? 13.891 17.656 2.057 1 98.75 122 VAL B C 1
ATOM 5401 O O . VAL B 1 122 ? 13.156 18.188 2.887 1 98.75 122 VAL B O 1
ATOM 5404 N N . LEU B 1 123 ? 13.508 17.25 0.882 1 98.75 123 LEU B N 1
ATOM 5405 C CA . LEU B 1 123 ? 12.141 17.516 0.433 1 98.75 123 LEU B CA 1
ATOM 5406 C C . LEU B 1 123 ? 11.133 16.734 1.275 1 98.75 123 LEU B C 1
ATOM 5408 O O . LEU B 1 123 ? 10.094 17.266 1.656 1 98.75 123 LEU B O 1
ATOM 5412 N N . ALA B 1 124 ? 11.438 15.492 1.579 1 98.19 124 ALA B N 1
ATOM 5413 C CA . ALA B 1 124 ? 10.555 14.664 2.402 1 98.19 124 ALA B CA 1
ATOM 5414 C C . ALA B 1 124 ? 10.359 15.281 3.785 1 98.19 124 ALA B C 1
ATOM 5416 O O . ALA B 1 124 ? 9.273 15.188 4.363 1 98.19 124 ALA B O 1
ATOM 5417 N N . GLY B 1 125 ? 11.367 15.891 4.316 1 98.25 125 GLY B N 1
ATOM 5418 C CA . GLY B 1 125 ? 11.312 16.484 5.645 1 98.25 125 GLY B CA 1
ATOM 5419 C C . GLY B 1 125 ? 10.477 17.75 5.695 1 98.25 125 GLY B C 1
ATOM 5420 O O . GLY B 1 125 ? 10.062 18.188 6.773 1 98.25 125 GLY B O 1
ATOM 5421 N N . SER B 1 126 ? 10.227 18.344 4.566 1 98.19 126 SER B N 1
ATOM 5422 C CA . SER B 1 126 ? 9.422 19.547 4.48 1 98.19 126 SER B CA 1
ATOM 5423 C C . SER B 1 126 ? 8.195 19.344 3.6 1 98.19 126 SER B C 1
ATOM 5425 O O . SER B 1 126 ? 7.672 20.297 3.027 1 98.19 126 SER B O 1
ATOM 5427 N N . ALA B 1 127 ? 7.812 18.125 3.502 1 98.44 127 ALA B N 1
ATOM 5428 C CA . ALA B 1 127 ? 6.828 17.719 2.502 1 98.44 127 ALA B CA 1
ATOM 5429 C C . ALA B 1 127 ? 5.504 18.438 2.717 1 98.44 127 ALA B C 1
ATOM 5431 O O . ALA B 1 127 ? 4.871 18.891 1.757 1 98.44 127 ALA B O 1
ATOM 5432 N N . GLY B 1 128 ? 5.043 18.531 4.008 1 97.88 128 GLY B N 1
ATOM 5433 C CA . GLY B 1 128 ? 3.789 19.219 4.277 1 97.88 128 GLY B CA 1
ATOM 5434 C C . GLY B 1 128 ? 3.793 20.672 3.82 1 97.88 128 GLY B C 1
ATOM 5435 O O . GLY B 1 128 ? 2.816 21.141 3.236 1 97.88 128 GLY B O 1
ATOM 5436 N N . LEU B 1 129 ? 4.836 21.328 4.105 1 97.62 129 LEU B N 1
ATOM 5437 C CA . LEU B 1 129 ? 5.008 22.719 3.713 1 97.62 129 LEU B CA 1
ATOM 5438 C C . LEU B 1 129 ? 5.039 22.859 2.193 1 97.62 129 LEU B C 1
ATOM 5440 O O . LEU B 1 129 ? 4.371 23.734 1.632 1 97.62 129 LEU B O 1
ATOM 5444 N N . LEU B 1 130 ? 5.812 22.031 1.564 1 98.38 130 LEU B N 1
ATOM 5445 C CA . LEU B 1 130 ? 5.988 22.094 0.117 1 98.38 130 LEU B CA 1
ATOM 5446 C C . LEU B 1 130 ? 4.684 21.766 -0.602 1 98.38 130 LEU B C 1
ATOM 5448 O O . LEU B 1 130 ? 4.344 22.406 -1.601 1 98.38 130 LEU B O 1
ATOM 5452 N N . GLN B 1 131 ? 3.984 20.75 -0.072 1 98.31 131 GLN B N 1
ATOM 5453 C CA . GLN B 1 131 ? 2.711 20.391 -0.676 1 98.31 131 GLN B CA 1
ATOM 5454 C C . GLN B 1 131 ? 1.699 21.516 -0.57 1 98.31 131 GLN B C 1
ATOM 5456 O O . GLN B 1 131 ? 0.944 21.781 -1.511 1 98.31 131 GLN B O 1
ATOM 5461 N N . HIS B 1 132 ? 1.628 22.188 0.581 1 97.44 132 HIS B N 1
ATOM 5462 C CA . HIS B 1 132 ? 0.76 23.344 0.764 1 97.44 132 HIS B CA 1
ATOM 5463 C C . HIS B 1 132 ? 1.075 24.438 -0.254 1 97.44 132 HIS B C 1
ATOM 5465 O O . HIS B 1 132 ? 0.17 24.969 -0.901 1 97.44 132 HIS B O 1
ATOM 5471 N N . HIS B 1 133 ? 2.363 24.719 -0.407 1 97.25 133 HIS B N 1
ATOM 5472 C CA . HIS B 1 133 ? 2.801 25.766 -1.328 1 97.25 133 HIS B CA 1
ATOM 5473 C C . HIS B 1 133 ? 2.436 25.406 -2.768 1 97.25 133 HIS B C 1
ATOM 5475 O O . HIS B 1 133 ? 1.891 26.25 -3.492 1 97.25 133 HIS B O 1
ATOM 5481 N N . LEU B 1 134 ? 2.727 24.172 -3.133 1 97.69 134 LEU B N 1
ATOM 5482 C CA . LEU B 1 134 ? 2.447 23.703 -4.488 1 97.69 134 LEU B CA 1
ATOM 5483 C C . LEU B 1 134 ? 0.958 23.812 -4.797 1 97.69 134 LEU B C 1
ATOM 5485 O O . LEU B 1 134 ? 0.57 24.359 -5.828 1 97.69 134 LEU B O 1
ATOM 5489 N N . THR B 1 135 ? 0.101 23.312 -3.898 1 95.5 135 THR B N 1
ATOM 5490 C CA . THR B 1 135 ? -1.348 23.297 -4.074 1 95.5 135 THR B CA 1
ATOM 5491 C C . THR B 1 135 ? -1.891 24.719 -4.188 1 95.5 135 THR B C 1
ATOM 5493 O O . THR B 1 135 ? -2.715 25.016 -5.062 1 95.5 135 THR B O 1
ATOM 5496 N N . ALA B 1 136 ? -1.396 25.625 -3.402 1 94.31 136 ALA B N 1
ATOM 5497 C CA . ALA B 1 136 ? -1.876 27 -3.365 1 94.31 136 ALA B CA 1
ATOM 5498 C C . ALA B 1 136 ? -1.41 27.781 -4.594 1 94.31 136 ALA B C 1
ATOM 5500 O O . ALA B 1 136 ? -2.09 28.703 -5.047 1 94.31 136 ALA B O 1
ATOM 5501 N N . THR B 1 137 ? -0.293 27.375 -5.184 1 96.31 137 THR B N 1
ATOM 5502 C CA . THR B 1 137 ? 0.328 28.156 -6.246 1 96.31 137 THR B CA 1
ATOM 5503 C C . THR B 1 137 ? -0.151 27.688 -7.617 1 96.31 137 THR B C 1
ATOM 5505 O O . THR B 1 137 ? -0.364 28.5 -8.516 1 96.31 137 THR B O 1
ATOM 5508 N N . LEU B 1 138 ? -0.414 26.438 -7.762 1 96.56 138 LEU B N 1
ATOM 5509 C CA . LEU B 1 138 ? -0.644 25.875 -9.086 1 96.56 138 LEU B CA 1
ATOM 5510 C C . LEU B 1 138 ? -2.123 25.922 -9.453 1 96.56 138 LEU B C 1
ATOM 5512 O O . LEU B 1 138 ? -2.523 25.438 -10.516 1 96.56 138 LEU B O 1
ATOM 5516 N N . ALA B 1 139 ? -2.898 26.484 -8.562 1 93.94 139 ALA B N 1
ATOM 5517 C CA . ALA B 1 139 ? -4.32 26.578 -8.875 1 93.94 139 ALA B CA 1
ATOM 5518 C C . ALA B 1 139 ? -4.945 27.828 -8.258 1 93.94 139 ALA B C 1
ATOM 5520 O O . ALA B 1 139 ? -4.508 28.281 -7.203 1 93.94 139 ALA B O 1
ATOM 5521 N N . GLU B 1 140 ? -5.871 28.344 -8.977 1 94.31 140 GLU B N 1
ATOM 5522 C CA . GLU B 1 140 ? -6.734 29.406 -8.477 1 94.31 140 GLU B CA 1
ATOM 5523 C C . GLU B 1 140 ? -8.141 28.906 -8.203 1 94.31 140 GLU B C 1
ATOM 5525 O O . GLU B 1 140 ? -8.672 28.094 -8.953 1 94.31 140 GLU B O 1
ATOM 5530 N N . HIS B 1 141 ? -8.719 29.391 -7.055 1 95.12 141 HIS B N 1
ATOM 5531 C CA . HIS B 1 141 ? -10.031 28.906 -6.637 1 95.12 141 HIS B CA 1
ATOM 5532 C C . HIS B 1 141 ? -11.023 30.062 -6.516 1 95.12 141 HIS B C 1
ATOM 5534 O O . HIS B 1 141 ? -10.68 31.125 -6.012 1 95.12 141 HIS B O 1
ATOM 5540 N N . THR B 1 142 ? -12.18 29.859 -7.047 1 96 142 THR B N 1
ATOM 5541 C CA . THR B 1 142 ? -13.289 30.797 -6.914 1 96 142 THR B CA 1
ATOM 5542 C C . THR B 1 142 ? -14.531 30.094 -6.383 1 96 142 THR B C 1
ATOM 5544 O O . THR B 1 142 ? -14.82 28.953 -6.766 1 96 142 THR B O 1
ATOM 5547 N N . VAL B 1 143 ? -15.242 30.734 -5.484 1 97.62 143 VAL B N 1
ATOM 5548 C CA . VAL B 1 143 ? -16.453 30.156 -4.918 1 97.62 143 VAL B CA 1
ATOM 5549 C C . VAL B 1 143 ? -17.5 29.969 -6.023 1 97.62 143 VAL B C 1
ATOM 5551 O O . VAL B 1 143 ? -17.734 30.875 -6.828 1 97.62 143 VAL B O 1
ATOM 5554 N N . ARG B 1 144 ? -18.094 28.859 -6.074 1 97.25 144 ARG B N 1
ATOM 5555 C CA . ARG B 1 144 ? -19.047 28.547 -7.137 1 97.25 144 ARG B CA 1
ATOM 5556 C C . ARG B 1 144 ? -20.391 29.219 -6.871 1 97.25 144 ARG B C 1
ATOM 5558 O O . ARG B 1 144 ? -20.734 29.5 -5.719 1 97.25 144 ARG B O 1
ATOM 5565 N N . PRO B 1 145 ? -21.172 29.453 -7.938 1 95.94 145 PRO B N 1
ATOM 5566 C CA . PRO B 1 145 ? -22.484 30.094 -7.785 1 95.94 145 PRO B CA 1
ATOM 5567 C C . PRO B 1 145 ? -23.422 29.312 -6.871 1 95.94 145 PRO B C 1
ATOM 5569 O O . PRO B 1 145 ? -23.484 28.094 -6.949 1 95.94 145 PRO B O 1
ATOM 5572 N N . GLY B 1 146 ? -24.094 30.109 -5.973 1 96.81 146 GLY B N 1
ATOM 5573 C CA . GLY B 1 146 ? -25.109 29.5 -5.141 1 96.81 146 GLY B CA 1
ATOM 5574 C C . GLY B 1 146 ? -24.594 29.094 -3.771 1 96.81 146 GLY B C 1
ATOM 5575 O O . GLY B 1 146 ? -25.391 28.844 -2.857 1 96.81 146 GLY B O 1
ATOM 5576 N N . ILE B 1 147 ? -23.297 29.016 -3.592 1 97.69 147 ILE B N 1
ATOM 5577 C CA . ILE B 1 147 ? -22.719 28.469 -2.367 1 97.69 147 ILE B CA 1
ATOM 5578 C C . ILE B 1 147 ? -23.031 29.391 -1.194 1 97.69 147 ILE B C 1
ATOM 5580 O O . ILE B 1 147 ? -23.5 28.938 -0.145 1 97.69 147 ILE B O 1
ATOM 5584 N N . PRO B 1 148 ? -22.891 30.75 -1.315 1 97 148 PRO B N 1
ATOM 5585 C CA . PRO B 1 148 ? -23.25 31.609 -0.186 1 97 148 PRO B CA 1
ATOM 5586 C C . PRO B 1 148 ? -24.719 31.453 0.22 1 97 148 PRO B C 1
ATOM 5588 O O . PRO B 1 148 ? -25.031 31.375 1.411 1 97 148 PRO B O 1
ATOM 5591 N N . GLU B 1 149 ? -25.625 31.359 -0.77 1 97.75 149 GLU B N 1
ATOM 5592 C CA . GLU B 1 149 ? -27.047 31.172 -0.506 1 97.75 149 GLU B CA 1
ATOM 5593 C C . GLU B 1 149 ? -27.328 29.828 0.163 1 97.75 149 GLU B C 1
ATOM 5595 O O . GLU B 1 149 ? -28.172 29.734 1.055 1 97.75 149 GLU B O 1
ATOM 5600 N N . LEU B 1 150 ? -26.609 28.844 -0.297 1 98.25 150 LEU B N 1
ATOM 5601 C CA . LEU B 1 150 ? -26.766 27.516 0.267 1 98.25 150 LEU B CA 1
ATOM 5602 C C . LEU B 1 150 ? -26.375 27.484 1.741 1 98.25 150 LEU B C 1
ATOM 5604 O O . LEU B 1 150 ? -27.062 26.875 2.561 1 98.25 150 LEU B O 1
ATOM 5608 N N . LEU B 1 151 ? -25.25 28.125 2.08 1 97.88 151 LEU B N 1
ATOM 5609 C CA . LEU B 1 151 ? -24.781 28.188 3.457 1 97.88 151 LEU B CA 1
ATOM 5610 C C . LEU B 1 151 ? -25.797 28.891 4.355 1 97.88 151 LEU B C 1
ATOM 5612 O O . LEU B 1 151 ? -26.062 28.438 5.465 1 97.88 151 LEU B O 1
ATOM 5616 N N . ASP B 1 152 ? -26.391 29.953 3.867 1 97.38 152 ASP B N 1
ATOM 5617 C CA . ASP B 1 152 ? -27.391 30.688 4.613 1 97.38 152 ASP B CA 1
ATOM 5618 C C . ASP B 1 152 ? -28.641 29.844 4.836 1 97.38 152 ASP B C 1
ATOM 5620 O O . ASP B 1 152 ? -29.172 29.797 5.945 1 97.38 152 ASP B O 1
ATOM 5624 N N . LEU B 1 153 ? -29.047 29.25 3.771 1 98.06 153 LEU B N 1
ATOM 5625 C CA . LEU B 1 153 ? -30.25 28.422 3.85 1 98.06 153 LEU B CA 1
ATOM 5626 C C . LEU B 1 153 ? -30.062 27.281 4.84 1 98.06 153 LEU B C 1
ATOM 5628 O O . LEU B 1 153 ? -30.953 26.984 5.633 1 98.06 153 LEU B O 1
ATOM 5632 N N . ALA B 1 154 ? -28.922 26.562 4.719 1 98 154 ALA B N 1
ATOM 5633 C CA . ALA B 1 154 ? -28.641 25.453 5.625 1 98 154 ALA B CA 1
ATOM 5634 C C . ALA B 1 154 ? -28.672 25.906 7.082 1 98 154 ALA B C 1
ATOM 5636 O O . ALA B 1 154 ? -29.219 25.219 7.945 1 98 154 ALA B O 1
ATOM 5637 N N . ARG B 1 155 ? -28.109 27.062 7.336 1 96.69 155 ARG B N 1
ATOM 5638 C CA . ARG B 1 155 ? -28.125 27.641 8.68 1 96.69 155 ARG B CA 1
ATOM 5639 C C . ARG B 1 155 ? -29.562 27.891 9.141 1 96.69 155 ARG B C 1
ATOM 5641 O O . ARG B 1 155 ? -29.938 27.531 10.258 1 96.69 155 ARG B O 1
ATOM 5648 N N . ASP B 1 156 ? -30.375 28.469 8.289 1 97.19 156 ASP B N 1
ATOM 5649 C CA . ASP B 1 156 ? -31.766 28.797 8.609 1 97.19 156 ASP B CA 1
ATOM 5650 C C . ASP B 1 156 ? -32.562 27.531 8.906 1 97.19 156 ASP B C 1
ATOM 5652 O O . ASP B 1 156 ? -33.438 27.531 9.773 1 97.19 156 ASP B O 1
ATOM 5656 N N . LEU B 1 157 ? -32.219 26.5 8.148 1 96.88 157 LEU B N 1
ATOM 5657 C CA . LEU B 1 157 ? -32.969 25.25 8.266 1 96.88 157 LEU B CA 1
ATOM 5658 C C . LEU B 1 157 ? -32.406 24.391 9.391 1 96.88 157 LEU B C 1
ATOM 5660 O O . LEU B 1 157 ? -33 23.375 9.75 1 96.88 157 LEU B O 1
ATOM 5664 N N . GLY B 1 158 ? -31.234 24.75 9.898 1 96 158 GLY B N 1
ATOM 5665 C CA . GLY B 1 158 ? -30.594 23.969 10.938 1 96 158 GLY B CA 1
ATOM 5666 C C . GLY B 1 158 ? -29.953 22.703 10.422 1 96 158 GLY B C 1
ATOM 5667 O O . GLY B 1 158 ? -29.922 21.688 11.117 1 96 158 GLY B O 1
ATOM 5668 N N . VAL B 1 159 ? -29.562 22.656 9.172 1 97.69 159 VAL B N 1
ATOM 5669 C CA . VAL B 1 159 ? -28.906 21.516 8.562 1 97.69 159 VAL B CA 1
ATOM 5670 C C . VAL B 1 159 ? -27.391 21.703 8.602 1 97.69 159 VAL B C 1
ATOM 5672 O O . VAL B 1 159 ? -26.859 22.562 7.906 1 97.69 159 VAL B O 1
ATOM 5675 N N . PRO B 1 160 ? -26.703 20.922 9.422 1 98.25 160 PRO B N 1
ATOM 5676 C CA . PRO B 1 160 ? -25.25 21.078 9.445 1 98.25 160 PRO B CA 1
ATOM 5677 C C . PRO B 1 160 ? -24.594 20.688 8.125 1 98.25 160 PRO B C 1
ATOM 5679 O O . PRO B 1 160 ? -25.062 19.766 7.441 1 98.25 160 PRO B O 1
ATOM 5682 N N . LEU B 1 161 ? -23.547 21.391 7.805 1 98.62 161 LEU B N 1
ATOM 5683 C CA . LEU B 1 161 ? -22.781 21.156 6.586 1 98.62 161 LEU B CA 1
ATOM 5684 C C . LEU B 1 161 ? -21.438 20.484 6.906 1 98.62 161 LEU B C 1
ATOM 5686 O O . LEU B 1 161 ? -20.812 20.812 7.918 1 98.62 161 LEU B O 1
ATOM 5690 N N . GLY B 1 162 ? -21.016 19.531 6.129 1 98.81 162 GLY B N 1
ATOM 5691 C CA . GLY B 1 162 ? -19.688 18.922 6.195 1 98.81 162 GLY B CA 1
ATOM 5692 C C . GLY B 1 162 ? -18.984 18.891 4.855 1 98.81 162 GLY B C 1
ATOM 5693 O O . GLY B 1 162 ? -19.625 18.938 3.803 1 98.81 162 GLY B O 1
ATOM 5694 N N . ILE B 1 163 ? -17.688 18.906 4.895 1 98.81 163 ILE B N 1
ATOM 5695 C CA . ILE B 1 163 ? -16.875 18.734 3.699 1 98.81 163 ILE B CA 1
ATOM 5696 C C . ILE B 1 163 ? -16.297 17.328 3.652 1 98.81 163 ILE B C 1
ATOM 5698 O O . ILE B 1 163 ? -15.852 16.797 4.672 1 98.81 163 ILE B O 1
ATOM 5702 N N . VAL B 1 164 ? -16.391 16.625 2.543 1 98.88 164 VAL B N 1
ATOM 5703 C CA . VAL B 1 164 ? -15.742 15.344 2.25 1 98.88 164 VAL B CA 1
ATOM 5704 C C . VAL B 1 164 ? -14.969 15.445 0.938 1 98.88 164 VAL B C 1
ATOM 5706 O O . VAL B 1 164 ? -15.562 15.414 -0.143 1 98.88 164 VAL B O 1
ATOM 5709 N N . SER B 1 165 ? -13.617 15.547 1.035 1 98.5 165 SER B N 1
ATOM 5710 C CA . SER B 1 165 ? -12.867 15.875 -0.174 1 98.5 165 SER B CA 1
ATOM 5711 C C . SER B 1 165 ? -11.555 15.094 -0.242 1 98.5 165 SER B C 1
ATOM 5713 O O . SER B 1 165 ? -10.859 14.953 0.765 1 98.5 165 SER B O 1
ATOM 5715 N N . ASN B 1 166 ? -11.312 14.445 -1.443 1 98.06 166 ASN B N 1
ATOM 5716 C CA . ASN B 1 166 ? -9.945 14.039 -1.73 1 98.06 166 ASN B CA 1
ATOM 5717 C C . ASN B 1 166 ? -9.016 15.234 -1.868 1 98.06 166 ASN B C 1
ATOM 5719 O O . ASN B 1 166 ? -9.312 16.172 -2.611 1 98.06 166 ASN B O 1
ATOM 5723 N N . ALA B 1 167 ? -7.934 15.219 -1.073 1 97.38 167 ALA B N 1
ATOM 5724 C CA . ALA B 1 167 ? -6.973 16.328 -1.121 1 97.38 167 ALA B CA 1
ATOM 5725 C C . ALA B 1 167 ? -5.566 15.836 -0.79 1 97.38 167 ALA B C 1
ATOM 5727 O O . ALA B 1 167 ? -5.387 14.992 0.089 1 97.38 167 ALA B O 1
ATOM 5728 N N . HIS B 1 168 ? -4.598 16.375 -1.541 1 96.19 168 HIS B N 1
ATOM 5729 C CA . HIS B 1 168 ? -3.215 16.141 -1.137 1 96.19 168 HIS B CA 1
ATOM 5730 C C . HIS B 1 168 ? -2.783 17.125 -0.056 1 96.19 168 HIS B C 1
ATOM 5732 O O . HIS B 1 168 ? -1.757 16.938 0.599 1 96.19 168 HIS B O 1
ATOM 5738 N N . SER B 1 169 ? -3.643 18.172 0.145 1 97.56 169 SER B N 1
ATOM 5739 C CA . SER B 1 169 ? -3.361 19.109 1.228 1 97.56 169 SER B CA 1
ATOM 5740 C C . SER B 1 169 ? -4.648 19.688 1.808 1 97.56 169 SER B C 1
ATOM 5742 O O . SER B 1 169 ? -5.121 20.734 1.365 1 97.56 169 SER B O 1
ATOM 5744 N N . GLY B 1 170 ? -5.145 18.984 2.826 1 97.62 170 GLY B N 1
ATOM 5745 C CA . GLY B 1 170 ? -6.262 19.562 3.568 1 97.62 170 GLY B CA 1
ATOM 5746 C C . GLY B 1 170 ? -5.957 20.922 4.16 1 97.62 170 GLY B C 1
ATOM 5747 O O . GLY B 1 170 ? -6.832 21.781 4.219 1 97.62 170 GLY B O 1
ATOM 5748 N N . ARG B 1 171 ? -4.73 21.109 4.457 1 96.5 171 ARG B N 1
ATOM 5749 C CA . ARG B 1 171 ? -4.246 22.375 4.98 1 96.5 171 ARG B CA 1
ATOM 5750 C C . ARG B 1 171 ? -4.512 23.516 3.998 1 96.5 171 ARG B C 1
ATOM 5752 O O . ARG B 1 171 ? -4.969 24.594 4.391 1 96.5 171 ARG B O 1
ATOM 5759 N N . ALA B 1 172 ? -4.246 23.297 2.775 1 96.69 172 ALA B N 1
ATOM 5760 C CA . ALA B 1 172 ? -4.48 24.297 1.745 1 96.69 172 ALA B CA 1
ATOM 5761 C C . ALA B 1 172 ? -5.969 24.578 1.584 1 96.69 172 ALA B C 1
ATOM 5763 O O . ALA B 1 172 ? -6.375 25.734 1.424 1 96.69 172 ALA B O 1
ATOM 5764 N N . HIS B 1 173 ? -6.781 23.562 1.648 1 97.38 173 HIS B N 1
ATOM 5765 C CA . HIS B 1 173 ? -8.227 23.719 1.51 1 97.38 173 HIS B CA 1
ATOM 5766 C C . HIS B 1 173 ? -8.805 24.516 2.678 1 97.38 173 HIS B C 1
ATOM 5768 O O . HIS B 1 173 ? -9.641 25.406 2.479 1 97.38 173 HIS B O 1
ATOM 5774 N N . ARG B 1 174 ? -8.367 24.25 3.871 1 97.38 174 ARG B N 1
ATOM 5775 C CA . ARG B 1 174 ? -8.805 24.984 5.051 1 97.38 174 ARG B CA 1
ATOM 5776 C C . ARG B 1 174 ? -8.422 26.453 4.953 1 97.38 174 ARG B C 1
ATOM 5778 O O . ARG B 1 174 ? -9.211 27.328 5.293 1 97.38 174 ARG B O 1
ATOM 5785 N N . ALA B 1 175 ? -7.191 26.703 4.5 1 96.31 175 ALA B N 1
ATOM 5786 C CA . ALA B 1 175 ? -6.734 28.078 4.332 1 96.31 175 ALA B CA 1
ATOM 5787 C C . ALA B 1 175 ? -7.598 28.812 3.312 1 96.31 175 ALA B C 1
ATOM 5789 O O . ALA B 1 175 ? -7.934 29.984 3.51 1 96.31 175 ALA B O 1
ATOM 5790 N N . LEU B 1 176 ? -7.922 28.125 2.258 1 96.06 176 LEU B N 1
ATOM 5791 C CA . LEU B 1 176 ? -8.75 28.719 1.212 1 96.06 176 LEU B CA 1
ATOM 5792 C C . LEU B 1 176 ? -10.133 29.062 1.745 1 96.06 176 LEU B C 1
ATOM 5794 O O . LEU B 1 176 ? -10.672 30.125 1.437 1 96.06 176 LEU B O 1
ATOM 5798 N N . LEU B 1 177 ? -10.758 28.156 2.498 1 97 177 LEU B N 1
ATOM 5799 C CA . LEU B 1 177 ? -12.055 28.422 3.113 1 97 177 LEU B CA 1
ATOM 5800 C C . LEU B 1 177 ? -11.992 29.656 4 1 97 177 LEU B C 1
ATOM 5802 O O . LEU B 1 177 ? -12.867 30.531 3.924 1 97 177 LEU B O 1
ATOM 5806 N N . ASP B 1 178 ? -10.938 29.781 4.781 1 95.5 178 ASP B N 1
ATOM 5807 C CA . ASP B 1 178 ? -10.773 30.922 5.684 1 95.5 178 ASP B CA 1
ATOM 5808 C C . ASP B 1 178 ? -10.602 32.219 4.906 1 95.5 178 ASP B C 1
ATOM 5810 O O . ASP B 1 178 ? -11.188 33.25 5.27 1 95.5 178 ASP B O 1
ATOM 5814 N N . GLU B 1 179 ? -9.867 32.188 3.902 1 95.56 179 GLU B N 1
ATOM 5815 C CA . GLU B 1 179 ? -9.609 33.344 3.072 1 95.56 179 GLU B CA 1
ATOM 5816 C C . GLU B 1 179 ? -10.906 33.906 2.471 1 95.56 179 GLU B C 1
ATOM 5818 O O . GLU B 1 179 ? -11.031 35.094 2.244 1 95.56 179 GLU B O 1
ATOM 5823 N N . HIS B 1 180 ? -11.828 33.031 2.238 1 95.69 180 HIS B N 1
ATOM 5824 C CA . HIS B 1 180 ? -13.078 33.438 1.61 1 95.69 180 HIS B CA 1
ATOM 5825 C C . HIS B 1 180 ? -14.188 33.625 2.646 1 95.69 180 HIS B C 1
ATOM 5827 O O . HIS B 1 180 ? -15.352 33.812 2.291 1 95.69 180 HIS B O 1
ATOM 5833 N N . GLY B 1 181 ? -13.852 33.469 3.916 1 95.12 181 GLY B N 1
ATOM 5834 C CA . GLY B 1 181 ? -14.797 33.688 5 1 95.12 181 GLY B CA 1
ATOM 5835 C C . GLY B 1 181 ? -15.812 32.562 5.133 1 95.12 181 GLY B C 1
ATOM 5836 O O . GLY B 1 181 ? -16.938 32.781 5.598 1 95.12 181 GLY B O 1
ATOM 5837 N N . LEU B 1 182 ? -15.445 31.359 4.691 1 95.88 182 LEU B N 1
ATOM 5838 C CA . LEU B 1 182 ? -16.391 30.25 4.66 1 95.88 182 LEU B CA 1
ATOM 5839 C C . LEU B 1 182 ? -16.062 29.219 5.738 1 95.88 182 LEU B C 1
ATOM 5841 O O . LEU B 1 182 ? -16.828 28.281 5.957 1 95.88 182 LEU B O 1
ATOM 5845 N N . GLY B 1 183 ? -15 29.359 6.465 1 93.06 183 GLY B N 1
ATOM 5846 C CA . GLY B 1 183 ? -14.484 28.328 7.363 1 93.06 183 GLY B CA 1
ATOM 5847 C C . GLY B 1 183 ? -15.477 27.922 8.438 1 93.06 183 GLY B C 1
ATOM 5848 O O . GLY B 1 183 ? -15.609 26.734 8.742 1 93.06 183 GLY B O 1
ATOM 5849 N N . ASP B 1 184 ? -16.266 28.844 8.953 1 93.56 184 ASP B N 1
ATOM 5850 C CA . ASP B 1 184 ? -17.141 28.594 10.102 1 93.56 184 ASP B CA 1
ATOM 5851 C C . ASP B 1 184 ? -18.469 28 9.664 1 93.56 184 ASP B C 1
ATOM 5853 O O . ASP B 1 184 ? -19.281 27.594 10.5 1 93.56 184 ASP B O 1
ATOM 5857 N N . ALA B 1 185 ? -18.672 27.906 8.391 1 97 185 ALA B N 1
ATOM 5858 C CA . ALA B 1 185 ? -19.938 27.406 7.887 1 97 185 ALA B CA 1
ATOM 5859 C C . ALA B 1 185 ? -20 25.891 7.969 1 97 185 ALA B C 1
ATOM 5861 O O . ALA B 1 185 ? -21.094 25.297 7.902 1 97 185 ALA B O 1
ATOM 5862 N N . PHE B 1 186 ? -18.875 25.25 8.102 1 98.44 186 PHE B N 1
ATOM 5863 C CA . PHE B 1 186 ? -18.844 23.797 8.055 1 98.44 186 PHE B CA 1
ATOM 5864 C C . PHE B 1 186 ? -18.578 23.219 9.438 1 98.44 186 PHE B C 1
ATOM 5866 O O . PHE B 1 186 ? -17.594 23.578 10.094 1 98.44 186 PHE B O 1
ATOM 5873 N N . ALA B 1 187 ? -19.406 22.281 9.797 1 98.56 187 ALA B N 1
ATOM 5874 C CA . ALA B 1 187 ? -19.344 21.688 11.125 1 98.56 187 ALA B CA 1
ATOM 5875 C C . ALA B 1 187 ? -18.281 20.594 11.195 1 98.56 187 ALA B C 1
ATOM 5877 O O . ALA B 1 187 ? -17.844 20.219 12.281 1 98.56 187 ALA B O 1
ATOM 5878 N N . VAL B 1 188 ? -17.906 20.062 10.078 1 98.75 188 VAL B N 1
ATOM 5879 C CA . VAL B 1 188 ? -16.844 19.062 10.008 1 98.75 188 VAL B CA 1
ATOM 5880 C C . VAL B 1 188 ? -16.172 19.125 8.633 1 98.75 188 VAL B C 1
ATOM 5882 O O . VAL B 1 188 ? -16.828 19.391 7.625 1 98.75 188 VAL B O 1
ATOM 5885 N N . GLN B 1 189 ? -14.898 18.953 8.586 1 98.81 189 GLN B N 1
ATOM 5886 C CA . GLN B 1 189 ? -14.141 18.859 7.344 1 98.81 189 GLN B CA 1
ATOM 5887 C C . GLN B 1 189 ? -13.336 17.562 7.301 1 98.81 189 GLN B C 1
ATOM 5889 O O . GLN B 1 189 ? -12.523 17.297 8.188 1 98.81 189 GLN B O 1
ATOM 5894 N N . VAL B 1 190 ? -13.578 16.719 6.297 1 98.81 190 VAL B N 1
ATOM 5895 C CA . VAL B 1 190 ? -12.875 15.453 6.102 1 98.81 190 VAL B CA 1
ATOM 5896 C C . VAL B 1 190 ? -12.016 15.531 4.836 1 98.81 190 VAL B C 1
ATOM 5898 O O . VAL B 1 190 ? -12.547 15.672 3.732 1 98.81 190 VAL B O 1
ATOM 5901 N N . TYR B 1 191 ? -10.75 15.484 5.008 1 98.81 191 TYR B N 1
ATOM 5902 C CA . TYR B 1 191 ? -9.812 15.484 3.893 1 98.81 191 TYR B CA 1
ATOM 5903 C C . TYR B 1 191 ? -9.016 14.18 3.846 1 98.81 191 TYR B C 1
ATOM 5905 O O . TYR B 1 191 ? -8.586 13.672 4.883 1 98.81 191 TYR B O 1
ATOM 5913 N N . SER B 1 192 ? -8.797 13.672 2.652 1 98.75 192 SER B N 1
ATOM 5914 C CA . SER B 1 192 ? -8.203 12.352 2.475 1 98.75 192 SER B CA 1
ATOM 5915 C C . SER B 1 192 ? -6.785 12.305 3.043 1 98.75 192 SER B C 1
ATOM 5917 O O . SER B 1 192 ? -6.387 11.305 3.646 1 98.75 192 SER B O 1
ATOM 5919 N N . ASP B 1 193 ? -5.941 13.336 2.852 1 98.19 193 ASP B N 1
ATOM 5920 C CA . ASP B 1 193 ? -4.562 13.328 3.332 1 98.19 193 ASP B CA 1
ATOM 5921 C C . ASP B 1 193 ? -4.512 13.336 4.859 1 98.19 193 ASP B C 1
ATOM 5923 O O . ASP B 1 193 ? -3.535 12.883 5.457 1 98.19 193 ASP B O 1
ATOM 5927 N N . GLU B 1 194 ? -5.609 13.812 5.457 1 98.31 194 GLU B N 1
ATOM 5928 C CA . GLU B 1 194 ? -5.645 13.914 6.914 1 98.31 194 GLU B CA 1
ATOM 5929 C C . GLU B 1 194 ? -6.184 12.641 7.551 1 98.31 194 GLU B C 1
ATOM 5931 O O . GLU B 1 194 ? -5.699 12.211 8.602 1 98.31 194 GLU B O 1
ATOM 5936 N N . VAL B 1 195 ? -7.145 12 6.875 1 98.38 195 VAL B N 1
ATOM 5937 C CA . VAL B 1 195 ? -7.77 10.844 7.508 1 98.38 195 VAL B CA 1
ATOM 5938 C C . VAL B 1 195 ? -7.145 9.555 6.973 1 98.38 195 VAL B C 1
ATOM 5940 O O . VAL B 1 195 ? -7.363 8.477 7.523 1 98.38 195 VAL B O 1
ATOM 5943 N N . GLY B 1 196 ? -6.418 9.57 5.859 1 98.25 196 GLY B N 1
ATOM 5944 C CA . GLY B 1 196 ? -5.617 8.438 5.41 1 98.25 196 GLY B CA 1
ATOM 5945 C C . GLY B 1 196 ? -6.348 7.547 4.422 1 98.25 196 GLY B C 1
ATOM 5946 O O . GLY B 1 196 ? -5.801 6.539 3.967 1 98.25 196 GLY B O 1
ATOM 5947 N N . ILE B 1 197 ? -7.586 7.77 4.113 1 98.31 197 ILE B N 1
ATOM 5948 C CA . ILE B 1 197 ? -8.352 7.062 3.096 1 98.31 197 ILE B CA 1
ATOM 5949 C C . ILE B 1 197 ? -8.898 8.055 2.072 1 98.31 197 ILE B C 1
ATOM 5951 O O . ILE B 1 197 ? -8.875 9.266 2.307 1 98.31 197 ILE B O 1
ATOM 5955 N N . ARG B 1 198 ? -9.352 7.629 0.901 1 98.25 198 ARG B N 1
ATOM 5956 C CA . ARG B 1 198 ? -9.797 8.539 -0.15 1 98.25 198 ARG B CA 1
ATOM 5957 C C . ARG B 1 198 ? -11.008 7.977 -0.889 1 98.25 198 ARG B C 1
ATOM 5959 O O . ARG B 1 198 ? -11.18 6.758 -0.962 1 98.25 198 ARG B O 1
ATOM 5966 N N . LYS B 1 199 ? -11.852 8.977 -1.375 1 98.38 199 LYS B N 1
ATOM 5967 C CA . LYS B 1 199 ? -12.938 8.539 -2.252 1 98.38 199 LYS B CA 1
ATOM 5968 C C . LYS B 1 199 ? -12.391 7.809 -3.477 1 98.38 199 LYS B C 1
ATOM 5970 O O . LYS B 1 199 ? -11.336 8.164 -4 1 98.38 199 LYS B O 1
ATOM 5975 N N . PRO B 1 200 ? -13.109 6.582 -3.836 1 98.38 200 PRO B N 1
ATOM 5976 C CA . PRO B 1 200 ? -14.516 6.27 -3.535 1 98.38 200 PRO B CA 1
ATOM 5977 C C . PRO B 1 200 ? -14.672 5.418 -2.279 1 98.38 200 PRO B C 1
ATOM 5979 O O . PRO B 1 200 ? -15.703 4.766 -2.098 1 98.38 200 PRO B O 1
ATOM 5982 N N . HIS B 1 201 ? -13.617 5.27 -1.445 1 98.44 201 HIS B N 1
ATOM 5983 C CA . HIS B 1 201 ? -13.82 4.664 -0.133 1 98.44 201 HIS B CA 1
ATOM 5984 C C . HIS B 1 201 ? -15.023 5.27 0.575 1 98.44 201 HIS B C 1
ATOM 5986 O O . HIS B 1 201 ? -15.086 6.488 0.771 1 98.44 201 HIS B O 1
ATOM 5992 N N . PRO B 1 202 ? -15.969 4.508 0.946 1 98.44 202 PRO B N 1
ATOM 5993 C CA . PRO B 1 202 ? -17.156 5.082 1.571 1 98.44 202 PRO B CA 1
ATOM 5994 C C . PRO B 1 202 ? -16.875 5.66 2.957 1 98.44 202 PRO B C 1
ATOM 5996 O O . PRO B 1 202 ? -17.641 6.492 3.449 1 98.44 202 PRO B O 1
ATOM 5999 N N . GLY B 1 203 ? -15.734 5.223 3.547 1 98.69 203 GLY B N 1
ATOM 6000 C CA . GLY B 1 203 ? -15.398 5.582 4.914 1 98.69 203 GLY B CA 1
ATOM 6001 C C . GLY B 1 203 ? -15.32 7.082 5.137 1 98.69 203 GLY B C 1
ATOM 6002 O O . GLY B 1 203 ? -15.555 7.566 6.242 1 98.69 203 GLY B O 1
ATOM 6003 N N . MET B 1 204 ? -15.023 7.879 4.133 1 98.62 204 MET B N 1
ATOM 6004 C CA . MET B 1 204 ? -14.93 9.328 4.293 1 98.62 204 MET B CA 1
ATOM 6005 C C . MET B 1 204 ? -16.312 9.93 4.551 1 98.62 204 MET B C 1
ATOM 6007 O O . MET B 1 204 ? -16.453 10.797 5.414 1 98.62 204 MET B O 1
ATOM 6011 N N . ILE B 1 205 ? -17.266 9.469 3.754 1 98.88 205 ILE B N 1
ATOM 6012 C CA . ILE B 1 205 ? -18.625 9.953 3.896 1 98.88 205 ILE B CA 1
ATOM 6013 C C . ILE B 1 205 ? -19.219 9.461 5.215 1 98.88 205 ILE B C 1
ATOM 6015 O O . ILE B 1 205 ? -19.859 10.219 5.938 1 98.88 205 ILE B O 1
ATOM 6019 N N . GLU B 1 206 ? -18.922 8.195 5.547 1 98.88 206 GLU B N 1
ATOM 6020 C CA . GLU B 1 206 ? -19.375 7.617 6.812 1 98.88 206 GLU B CA 1
ATOM 6021 C C . GLU B 1 206 ? -18.812 8.398 8 1 98.88 206 GLU B C 1
ATOM 6023 O O . GLU B 1 206 ? -19.516 8.656 8.969 1 98.88 206 GLU B O 1
ATOM 6028 N N . LEU B 1 207 ? -17.578 8.758 7.902 1 98.88 207 LEU B N 1
ATOM 6029 C CA . LEU B 1 207 ? -16.906 9.516 8.953 1 98.88 207 LEU B CA 1
ATOM 6030 C C . LEU B 1 207 ? -17.562 10.875 9.156 1 98.88 207 LEU B C 1
ATOM 6032 O O . LEU B 1 207 ? -17.812 11.289 10.289 1 98.88 207 LEU B O 1
ATOM 6036 N N . ALA B 1 208 ? -17.859 11.555 8.094 1 98.94 208 ALA B N 1
ATOM 6037 C CA . ALA B 1 208 ? -18.5 12.867 8.172 1 98.94 208 ALA B CA 1
ATOM 6038 C C . ALA B 1 208 ? -19.891 12.758 8.781 1 98.94 208 ALA B C 1
ATOM 6040 O O . ALA B 1 208 ? -20.266 13.57 9.641 1 98.94 208 ALA B O 1
ATOM 6041 N N . ALA B 1 209 ? -20.672 11.781 8.32 1 98.88 209 ALA B N 1
ATOM 6042 C CA . ALA B 1 209 ? -22 11.578 8.875 1 98.88 209 ALA B CA 1
ATOM 6043 C C . ALA B 1 209 ? -21.938 11.297 10.367 1 98.88 209 ALA B C 1
ATOM 6045 O O . ALA B 1 209 ? -22.656 11.922 11.156 1 98.88 209 ALA B O 1
ATOM 6046 N N . ALA B 1 210 ? -21.047 10.383 10.75 1 98.81 210 ALA B N 1
ATOM 6047 C CA . ALA B 1 210 ? -20.891 10.031 12.164 1 98.81 210 ALA B CA 1
ATOM 6048 C C . ALA B 1 210 ? -20.469 11.242 12.984 1 98.81 210 ALA B C 1
ATOM 6050 O O . ALA B 1 210 ? -20.969 11.453 14.094 1 98.81 210 ALA B O 1
ATOM 6051 N N . ALA B 1 211 ? -19.594 12.047 12.453 1 98.88 211 ALA B N 1
ATOM 6052 C CA . ALA B 1 211 ? -19.094 13.227 13.141 1 98.88 211 ALA B CA 1
ATOM 6053 C C . ALA B 1 211 ? -20.219 14.219 13.438 1 98.88 211 ALA B C 1
ATOM 6055 O O . ALA B 1 211 ? -20.156 14.969 14.414 1 98.88 211 ALA B O 1
ATOM 6056 N N . LEU B 1 212 ? -21.219 14.18 12.586 1 98.56 212 LEU B N 1
ATOM 6057 C CA . LEU B 1 212 ? -22.328 15.109 12.734 1 98.56 212 LEU B CA 1
ATOM 6058 C C . LEU B 1 212 ? -23.5 14.438 13.445 1 98.56 212 LEU B C 1
ATOM 6060 O O . LEU B 1 212 ? -24.625 14.945 13.414 1 98.56 212 LEU B O 1
ATOM 6064 N N . GLY B 1 213 ? -23.25 13.242 13.992 1 97.12 213 GLY B N 1
ATOM 6065 C CA . GLY B 1 213 ? -24.219 12.57 14.836 1 97.12 213 GLY B CA 1
ATOM 6066 C C . GLY B 1 213 ? -25.344 11.93 14.055 1 97.12 213 GLY B C 1
ATOM 6067 O O . GLY B 1 213 ? -26.469 11.805 14.555 1 97.12 213 GLY B O 1
ATOM 6068 N N . THR B 1 214 ? -25.141 11.609 12.82 1 97.56 214 THR B N 1
ATOM 6069 C CA . THR B 1 214 ? -26.172 11.008 11.977 1 97.56 214 THR B CA 1
ATOM 6070 C C . THR B 1 214 ? -25.594 9.844 11.172 1 97.56 214 THR B C 1
ATOM 6072 O O . THR B 1 214 ? -24.547 9.297 11.531 1 97.56 214 THR B O 1
ATOM 6075 N N . ALA B 1 215 ? -26.375 9.289 10.273 1 97.88 215 ALA B N 1
ATOM 6076 C CA . ALA B 1 215 ? -25.984 8.156 9.438 1 97.88 215 ALA B CA 1
ATOM 6077 C C . ALA B 1 215 ? -26.062 8.516 7.957 1 97.88 215 ALA B C 1
ATOM 6079 O O . ALA B 1 215 ? -26.828 9.391 7.566 1 97.88 215 ALA B O 1
ATOM 6080 N N . PRO B 1 216 ? -25.25 7.863 7.168 1 98.5 216 PRO B N 1
ATOM 6081 C CA . PRO B 1 216 ? -25.234 8.195 5.742 1 98.5 216 PRO B CA 1
ATOM 6082 C C . PRO B 1 216 ? -26.625 8.164 5.105 1 98.5 216 PRO B C 1
ATOM 6084 O O . PRO B 1 216 ? -26.938 9.016 4.273 1 98.5 216 PRO B O 1
ATOM 6087 N N . GLU B 1 217 ? -27.469 7.281 5.492 1 97.81 217 GLU B N 1
ATOM 6088 C CA . GLU B 1 217 ? -28.781 7.113 4.895 1 97.81 217 GLU B CA 1
ATOM 6089 C C . GLU B 1 217 ? -29.641 8.359 5.094 1 97.81 217 GLU B C 1
ATOM 6091 O O . GLU B 1 217 ? -30.641 8.547 4.402 1 97.81 217 GLU B O 1
ATOM 6096 N N . ARG B 1 218 ? -29.266 9.195 6.039 1 97.75 218 ARG B N 1
ATOM 6097 C CA . ARG B 1 218 ? -30.031 10.398 6.359 1 97.75 218 ARG B CA 1
ATOM 6098 C C . ARG B 1 218 ? -29.297 11.648 5.887 1 97.75 218 ARG B C 1
ATOM 6100 O O . ARG B 1 218 ? -29.594 12.758 6.332 1 97.75 218 ARG B O 1
ATOM 6107 N N . CYS B 1 219 ? -28.297 11.477 5.066 1 98.44 219 CYS B N 1
ATOM 6108 C CA . CYS B 1 219 ? -27.516 12.586 4.523 1 98.44 219 CYS B CA 1
ATOM 6109 C C . CYS B 1 219 ? -27.688 12.672 3.012 1 98.44 219 CYS B C 1
ATOM 6111 O O . CYS B 1 219 ? -28.109 11.711 2.371 1 98.44 219 CYS B O 1
ATOM 6113 N N . TRP B 1 220 ? -27.5 13.891 2.498 1 98.75 220 TRP B N 1
ATOM 6114 C CA . TRP B 1 220 ? -27.203 14.062 1.082 1 98.75 220 TRP B CA 1
ATOM 6115 C C . TRP B 1 220 ? -25.703 14.234 0.872 1 98.75 220 TRP B C 1
ATOM 6117 O O . TRP B 1 220 ? -25 14.797 1.728 1 98.75 220 TRP B O 1
ATOM 6127 N N . TYR B 1 221 ? -25.219 13.664 -0.19 1 98.81 221 TYR B N 1
ATOM 6128 C CA . TYR B 1 221 ? -23.844 13.906 -0.605 1 98.81 221 TYR B CA 1
ATOM 6129 C C . TYR B 1 221 ? -23.797 14.578 -1.973 1 98.81 221 TYR B C 1
ATOM 6131 O O . TYR B 1 221 ? -24.5 14.172 -2.896 1 98.81 221 TYR B O 1
ATOM 6139 N N . VAL B 1 222 ? -22.969 15.625 -2.086 1 98.81 222 VAL B N 1
ATOM 6140 C CA . VAL B 1 222 ? -22.875 16.391 -3.32 1 98.81 222 VAL B CA 1
ATOM 6141 C C . VAL B 1 222 ? -21.438 16.344 -3.84 1 98.81 222 VAL B C 1
ATOM 6143 O O . VAL B 1 222 ? -20.484 16.672 -3.117 1 98.81 222 VAL B O 1
ATOM 6146 N N . GLY B 1 223 ? -21.281 15.859 -5.031 1 98.19 223 GLY B N 1
ATOM 6147 C CA . GLY B 1 223 ? -19.969 15.82 -5.676 1 98.19 223 GLY B CA 1
ATOM 6148 C C . GLY B 1 223 ? -20 16.328 -7.109 1 98.19 223 GLY B C 1
ATOM 6149 O O . GLY B 1 223 ? -20.984 16.938 -7.539 1 98.19 223 GLY B O 1
ATOM 6150 N N . ASP B 1 224 ? -18.844 16.172 -7.871 1 97.69 224 ASP B N 1
ATOM 6151 C CA . ASP B 1 224 ? -18.781 16.609 -9.258 1 97.69 224 ASP B CA 1
ATOM 6152 C C . ASP B 1 224 ? -18.188 15.508 -10.148 1 97.69 224 ASP B C 1
ATOM 6154 O O . ASP B 1 224 ? -18.016 15.711 -11.352 1 97.69 224 ASP B O 1
ATOM 6158 N N . THR B 1 225 ? -17.875 14.352 -9.617 1 97.31 225 THR B N 1
ATOM 6159 C CA . THR B 1 225 ? -17.312 13.266 -10.406 1 97.31 225 THR B CA 1
ATOM 6160 C C . THR B 1 225 ? -18.094 11.977 -10.18 1 97.31 225 THR B C 1
ATOM 6162 O O . THR B 1 225 ? -18.547 11.711 -9.07 1 97.31 225 THR B O 1
ATOM 6165 N N . TYR B 1 226 ? -18.219 11.172 -11.203 1 97.31 226 TYR B N 1
ATOM 6166 C CA . TYR B 1 226 ? -18.938 9.898 -11.094 1 97.31 226 TYR B CA 1
ATOM 6167 C C . TYR B 1 226 ? -18.094 8.859 -10.367 1 97.31 226 TYR B C 1
ATOM 6169 O O . TYR B 1 226 ? -18.531 8.273 -9.383 1 97.31 226 TYR B O 1
ATOM 6177 N N . ASP B 1 227 ? -16.797 8.672 -10.844 1 96.94 227 ASP B N 1
ATOM 6178 C CA . ASP B 1 227 ? -15.961 7.562 -10.398 1 96.94 227 ASP B CA 1
ATOM 6179 C C . ASP B 1 227 ? -15.531 7.746 -8.945 1 96.94 227 ASP B C 1
ATOM 6181 O O . ASP B 1 227 ? -15.219 6.773 -8.258 1 96.94 227 ASP B O 1
ATOM 6185 N N . ARG B 1 228 ? -15.523 8.977 -8.43 1 97.62 228 ARG B N 1
ATOM 6186 C CA . ARG B 1 228 ? -15.094 9.242 -7.062 1 97.62 228 ARG B CA 1
ATOM 6187 C C . ARG B 1 228 ? -16.281 9.57 -6.168 1 97.62 228 ARG B C 1
ATOM 6189 O O . ARG B 1 228 ? -16.5 8.93 -5.137 1 97.62 228 ARG B O 1
ATOM 6196 N N . ASP B 1 229 ? -17.109 10.477 -6.609 1 98.19 229 ASP B N 1
ATOM 6197 C CA . ASP B 1 229 ? -18.141 11.023 -5.742 1 98.19 229 ASP B CA 1
ATOM 6198 C C . ASP B 1 229 ? -19.391 10.141 -5.773 1 98.19 229 ASP B C 1
ATOM 6200 O O . ASP B 1 229 ? -19.891 9.719 -4.727 1 98.19 229 ASP B O 1
ATOM 6204 N N . VAL B 1 230 ? -19.938 9.906 -6.965 1 98.19 230 VAL B N 1
ATOM 6205 C CA . VAL B 1 230 ? -21.172 9.148 -7.059 1 98.19 230 VAL B CA 1
ATOM 6206 C C . VAL B 1 230 ? -20.953 7.734 -6.52 1 98.19 230 VAL B C 1
ATOM 6208 O O . VAL B 1 230 ? -21.766 7.238 -5.719 1 98.19 230 VAL B O 1
ATOM 6211 N N . VAL B 1 231 ? -19.828 7.117 -6.926 1 98.19 231 VAL B N 1
ATOM 6212 C CA . VAL B 1 231 ? -19.531 5.77 -6.461 1 98.19 231 VAL B CA 1
ATOM 6213 C C . VAL B 1 231 ? -19.359 5.77 -4.945 1 98.19 231 VAL B C 1
ATOM 6215 O O . VAL B 1 231 ? -19.906 4.898 -4.254 1 98.19 231 VAL B O 1
ATOM 6218 N N . ALA B 1 232 ? -18.672 6.738 -4.359 1 98.5 232 ALA B N 1
ATOM 6219 C CA . ALA B 1 232 ? -18.5 6.828 -2.91 1 98.5 232 ALA B CA 1
ATOM 6220 C C . ALA B 1 232 ? -19.828 6.984 -2.203 1 98.5 232 ALA B C 1
ATOM 6222 O O . ALA B 1 232 ? -20.078 6.34 -1.179 1 98.5 232 ALA B O 1
ATOM 6223 N N . GLY B 1 233 ? -20.688 7.859 -2.742 1 98.62 233 GLY B N 1
ATOM 6224 C CA . GLY B 1 233 ? -22.016 8.055 -2.158 1 98.62 233 GLY B CA 1
ATOM 6225 C C . GLY B 1 233 ? -22.859 6.793 -2.154 1 98.62 233 GLY B C 1
ATOM 6226 O O . GLY B 1 233 ? -23.5 6.469 -1.15 1 98.62 233 GLY B O 1
ATOM 6227 N N . ARG B 1 234 ? -22.828 6.094 -3.244 1 97.81 234 ARG B N 1
ATOM 6228 C CA . ARG B 1 234 ? -23.609 4.863 -3.354 1 97.81 234 ARG B CA 1
ATOM 6229 C C . ARG B 1 234 ? -23.062 3.789 -2.414 1 97.81 234 ARG B C 1
ATOM 6231 O O . ARG B 1 234 ? -23.844 3.1 -1.743 1 97.81 234 ARG B O 1
ATOM 6238 N N . ARG B 1 235 ? -21.766 3.678 -2.336 1 97.5 235 ARG B N 1
ATOM 6239 C CA . ARG B 1 235 ? -21.156 2.705 -1.44 1 97.5 235 ARG B CA 1
ATOM 6240 C C . ARG B 1 235 ? -21.453 3.031 0.017 1 97.5 235 ARG B C 1
ATOM 6242 O O . ARG B 1 235 ? -21.641 2.129 0.837 1 97.5 235 ARG B O 1
ATOM 6249 N N . ALA B 1 236 ? -21.516 4.332 0.333 1 98.44 236 ALA B N 1
ATOM 6250 C CA . ALA B 1 236 ? -21.766 4.766 1.704 1 98.44 236 ALA B CA 1
ATOM 6251 C C . ALA B 1 236 ? -23.25 4.637 2.055 1 98.44 236 ALA B C 1
ATOM 6253 O O . ALA B 1 236 ? -23.625 4.684 3.229 1 98.44 236 ALA B O 1
ATOM 6254 N N . GLY B 1 237 ? -24.094 4.555 1.061 1 98 237 GLY B N 1
ATOM 6255 C CA . GLY B 1 237 ? -25.531 4.398 1.284 1 98 237 GLY B CA 1
ATOM 6256 C C . GLY B 1 237 ? -26.219 5.699 1.664 1 98 237 GLY B C 1
ATOM 6257 O O . GLY B 1 237 ? -27.156 5.699 2.471 1 98 237 GLY B O 1
ATOM 6258 N N . VAL B 1 238 ? -25.797 6.805 1.139 1 98.38 238 VAL B N 1
ATOM 6259 C CA . VAL B 1 238 ? -26.391 8.094 1.474 1 98.38 238 VAL B CA 1
ATOM 6260 C C . VAL B 1 238 ? -27.828 8.156 0.953 1 98.38 238 VAL B C 1
ATOM 6262 O O . VAL B 1 238 ? -28.172 7.449 0.01 1 98.38 238 VAL B O 1
ATOM 6265 N N . GLY B 1 239 ? -28.594 8.938 1.567 1 97.69 239 GLY B N 1
ATOM 6266 C CA . GLY B 1 239 ? -29.984 9.102 1.171 1 97.69 239 GLY B CA 1
ATOM 6267 C C . GLY B 1 239 ? -30.141 9.617 -0.247 1 97.69 239 GLY B C 1
ATOM 6268 O O . GLY B 1 239 ? -31.031 9.195 -0.972 1 97.69 239 GLY B O 1
ATOM 6269 N N . ALA B 1 240 ? -29.266 10.539 -0.624 1 98.31 240 ALA B N 1
ATOM 6270 C CA . ALA B 1 240 ? -29.266 11.055 -1.993 1 98.31 24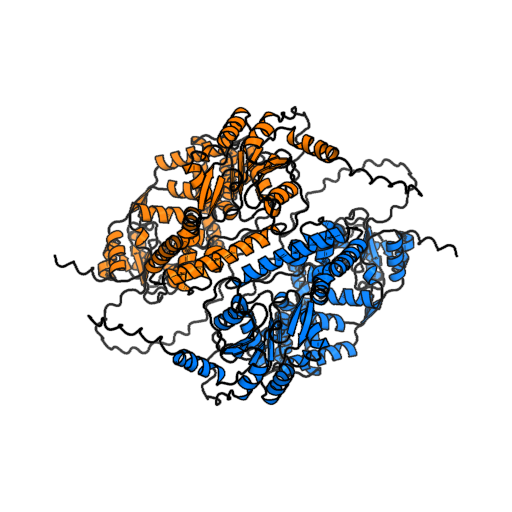0 ALA B CA 1
ATOM 6271 C C . ALA B 1 240 ? -27.875 11.492 -2.42 1 98.31 240 ALA B C 1
ATOM 6273 O O . ALA B 1 240 ? -27.109 12.039 -1.617 1 98.31 240 ALA B O 1
ATOM 6274 N N . VAL B 1 241 ? -27.562 11.211 -3.68 1 98.56 241 VAL B N 1
ATOM 6275 C CA . VAL B 1 241 ? -26.328 11.695 -4.309 1 98.56 241 VAL B CA 1
ATOM 6276 C C . VAL B 1 241 ? -26.672 12.727 -5.379 1 98.56 241 VAL B C 1
ATOM 6278 O O . VAL B 1 241 ? -27.469 12.453 -6.285 1 98.56 241 VAL B O 1
ATOM 6281 N N . VAL B 1 242 ? -26.078 13.898 -5.246 1 98.44 242 VAL B N 1
ATOM 6282 C CA . VAL B 1 242 ? -26.281 14.961 -6.219 1 98.44 242 VAL B CA 1
ATOM 6283 C C . VAL B 1 242 ? -24.953 15.328 -6.875 1 98.44 242 VAL B C 1
ATOM 6285 O O . VAL B 1 242 ? -23.922 15.391 -6.211 1 98.44 242 VAL B O 1
ATOM 6288 N N . LEU B 1 243 ? -24.953 15.547 -8.203 1 97.75 243 LEU B N 1
ATOM 6289 C CA . LEU B 1 243 ? -23.781 16.016 -8.93 1 97.75 243 LEU B CA 1
ATOM 6290 C C . LEU B 1 243 ? -23.953 17.453 -9.398 1 97.75 243 LEU B C 1
ATOM 6292 O O . LEU B 1 243 ? -25.047 17.844 -9.836 1 97.75 243 LEU B O 1
ATOM 6296 N N . THR B 1 244 ? -22.922 18.188 -9.188 1 96.94 244 THR B N 1
ATOM 6297 C CA . THR B 1 244 ? -22.828 19.484 -9.844 1 96.94 244 THR B CA 1
ATOM 6298 C C . THR B 1 244 ? -21.781 19.453 -10.953 1 96.94 244 THR B C 1
ATOM 6300 O O . THR B 1 244 ? -20.625 19.125 -10.711 1 96.94 244 THR B O 1
ATOM 6303 N N . ARG B 1 245 ? -22.188 19.766 -12.156 1 95 245 ARG B N 1
ATOM 6304 C CA . ARG B 1 245 ? -21.312 19.625 -13.32 1 95 245 ARG B CA 1
ATOM 6305 C C . ARG B 1 245 ? -20.109 20.547 -13.227 1 95 245 ARG B C 1
ATOM 6307 O O . ARG B 1 245 ? -20.234 21.703 -12.82 1 95 245 ARG B O 1
ATOM 6314 N N . HIS B 1 246 ? -19 19.969 -13.57 1 91.94 246 HIS B N 1
ATOM 6315 C CA . HIS B 1 246 ? -17.719 20.656 -13.656 1 91.94 246 HIS B CA 1
ATOM 6316 C C . HIS B 1 246 ? -16.797 19.984 -14.68 1 91.94 246 HIS B C 1
ATOM 6318 O O . HIS B 1 246 ? -17.234 19.109 -15.43 1 91.94 246 HIS B O 1
ATOM 6324 N N . HIS B 1 247 ? -15.555 20.328 -14.844 1 83.25 247 HIS B N 1
ATOM 6325 C CA . HIS B 1 247 ? -14.602 20 -15.891 1 83.25 247 HIS B CA 1
ATOM 6326 C C . HIS B 1 247 ? -14.602 18.5 -16.188 1 83.25 247 HIS B C 1
ATOM 6328 O O . HIS B 1 247 ? -14.57 18.109 -17.359 1 83.25 247 HIS B O 1
ATOM 6334 N N . HIS B 1 248 ? -14.68 17.609 -15.266 1 83.19 248 HIS B N 1
ATOM 6335 C CA . HIS B 1 248 ? -14.453 16.188 -15.5 1 83.19 248 HIS B CA 1
ATOM 6336 C C . HIS B 1 248 ? -15.719 15.375 -15.234 1 83.19 248 HIS B C 1
ATOM 6338 O O . HIS B 1 248 ? -15.695 14.148 -15.297 1 83.19 248 HIS B O 1
ATOM 6344 N N . THR B 1 249 ? -16.812 16.031 -15.047 1 91.06 249 THR B N 1
ATOM 6345 C CA . THR B 1 249 ? -18.031 15.32 -14.664 1 91.06 249 THR B CA 1
ATOM 6346 C C . THR B 1 249 ? -18.469 14.367 -15.773 1 91.06 249 THR B C 1
ATOM 6348 O O . THR B 1 249 ? -18.781 13.203 -15.508 1 91.06 249 THR B O 1
ATOM 6351 N N . ASP B 1 250 ? -18.406 14.812 -17 1 92.06 250 ASP B N 1
ATOM 6352 C CA . ASP B 1 250 ? -18.984 14.055 -18.094 1 92.06 250 ASP B CA 1
ATOM 6353 C C . ASP B 1 250 ? -17.938 13.156 -18.75 1 92.06 250 ASP B C 1
ATOM 6355 O O . ASP B 1 250 ? -18.234 12.477 -19.734 1 92.06 250 ASP B O 1
ATOM 6359 N N . ASN B 1 251 ? -16.719 13.156 -18.203 1 92.56 251 ASN B N 1
ATOM 6360 C CA . ASN B 1 251 ? -15.641 12.352 -18.766 1 92.56 251 ASN B CA 1
ATOM 6361 C C . ASN B 1 251 ? -14.898 11.555 -17.703 1 92.56 251 ASN B C 1
ATOM 6363 O O . ASN B 1 251 ? -13.711 11.773 -17.469 1 92.56 251 ASN B O 1
ATOM 6367 N N . PRO B 1 252 ? -15.586 10.578 -17.156 1 93.56 252 PRO B N 1
ATOM 6368 C CA . PRO B 1 252 ? -14.875 9.742 -16.188 1 93.56 252 PRO B CA 1
ATOM 6369 C C . PRO B 1 252 ? -13.742 8.938 -16.828 1 93.56 252 PRO B C 1
ATOM 6371 O O . PRO B 1 252 ? -13.766 8.664 -18.031 1 93.56 252 PRO B O 1
ATOM 6374 N N . PRO B 1 253 ? -12.711 8.57 -16.078 1 93.62 253 PRO B N 1
ATOM 6375 C CA . PRO B 1 253 ? -11.555 7.859 -16.641 1 93.62 253 PRO B CA 1
ATOM 6376 C C . PRO B 1 253 ? -11.906 6.465 -17.141 1 93.62 253 PRO B C 1
ATOM 6378 O O . PRO B 1 253 ? -11.164 5.891 -17.953 1 93.62 253 PRO B O 1
ATOM 6381 N N . PHE B 1 254 ? -12.938 5.867 -16.703 1 94.69 254 PHE B N 1
ATOM 6382 C CA . PHE B 1 254 ? -13.492 4.586 -17.125 1 94.69 254 PHE B CA 1
ATOM 6383 C C . PHE B 1 254 ? -14.992 4.547 -16.891 1 94.69 254 PHE B C 1
ATOM 6385 O O . PHE B 1 254 ? -15.547 5.406 -16.203 1 94.69 254 PHE B O 1
ATOM 6392 N N . PRO B 1 255 ? -15.672 3.568 -17.5 1 93.38 255 PRO B N 1
ATOM 6393 C CA . PRO B 1 255 ? -17.125 3.518 -17.344 1 93.38 255 PRO B CA 1
ATOM 6394 C C . PRO B 1 255 ? -17.578 3.311 -15.906 1 93.38 255 PRO B C 1
ATOM 6396 O O . PRO B 1 255 ? -16.953 2.533 -15.172 1 93.38 255 PRO B O 1
ATOM 6399 N N . VAL B 1 256 ? -18.562 4.082 -15.508 1 94.81 256 VAL B N 1
ATOM 6400 C CA . VAL B 1 256 ? -19.172 4 -14.188 1 94.81 256 VAL B CA 1
ATOM 6401 C C . VAL B 1 256 ? -20.656 3.686 -14.32 1 94.81 256 VAL B C 1
ATOM 6403 O O . VAL B 1 256 ? -21.375 4.352 -15.078 1 94.81 256 VAL B O 1
ATOM 6406 N N . ALA B 1 257 ? -21.125 2.701 -13.586 1 91.81 257 ALA B N 1
ATOM 6407 C CA . ALA B 1 257 ? -22.516 2.252 -13.703 1 91.81 257 ALA B CA 1
ATOM 6408 C C . ALA B 1 257 ? -23.422 3.029 -12.758 1 91.81 257 ALA B C 1
ATOM 6410 O O . ALA B 1 257 ? -24.625 3.176 -13.023 1 91.81 257 ALA B O 1
ATOM 6411 N N . GLU B 1 258 ? -22.875 3.512 -11.672 1 94.25 258 GLU B N 1
ATOM 6412 C CA . GLU B 1 258 ? -23.656 4.223 -10.664 1 94.25 258 GLU B CA 1
ATOM 6413 C C . GLU B 1 258 ? -24.188 5.547 -11.203 1 94.25 258 GLU B C 1
ATOM 6415 O O . GLU B 1 258 ? -23.516 6.203 -12.008 1 94.25 258 GLU B O 1
ATOM 6420 N N . ARG B 1 259 ? -25.359 5.902 -10.688 1 95.19 259 ARG B N 1
ATOM 6421 C CA . ARG B 1 259 ? -26 7.137 -11.125 1 95.19 259 ARG B CA 1
ATOM 6422 C C . ARG B 1 259 ? -26.281 8.055 -9.945 1 95.19 259 ARG B C 1
ATOM 6424 O O . ARG B 1 259 ? -26.453 7.586 -8.812 1 95.19 259 ARG B O 1
ATOM 6431 N N . ALA B 1 260 ? -26.281 9.312 -10.227 1 97.44 260 ALA B N 1
ATOM 6432 C CA . ALA B 1 260 ? -26.703 10.305 -9.234 1 97.44 260 ALA B CA 1
ATOM 6433 C C . ALA B 1 260 ? -28.219 10.461 -9.242 1 97.44 260 ALA B C 1
ATOM 6435 O O . ALA B 1 260 ? -28.891 10.102 -10.211 1 97.44 260 ALA B O 1
ATOM 6436 N N . ASP B 1 261 ? -28.734 10.945 -8.141 1 97.62 261 ASP B N 1
ATOM 6437 C CA . ASP B 1 261 ? -30.172 11.195 -8.047 1 97.62 261 ASP B CA 1
ATOM 6438 C C . ASP B 1 261 ? -30.562 12.477 -8.781 1 97.62 261 ASP B C 1
ATOM 6440 O O . ASP B 1 261 ? -31.703 12.633 -9.227 1 97.62 261 ASP B O 1
ATOM 6444 N N . ALA B 1 262 ? -29.625 13.391 -8.875 1 97.38 262 ALA B N 1
ATOM 6445 C CA . ALA B 1 262 ? -29.797 14.633 -9.633 1 97.38 262 ALA B CA 1
ATOM 6446 C C . ALA B 1 262 ? -28.453 15.133 -10.164 1 97.38 262 ALA B C 1
ATOM 6448 O O . ALA B 1 262 ? -27.406 14.914 -9.539 1 97.38 262 ALA B O 1
ATOM 6449 N N . VAL B 1 263 ? -28.484 15.703 -11.305 1 97.5 263 VAL B N 1
ATOM 6450 C CA . VAL B 1 263 ? -27.328 16.359 -11.906 1 97.5 263 VAL B CA 1
ATOM 6451 C C . VAL B 1 263 ? -27.656 17.828 -12.18 1 97.5 263 VAL B C 1
ATOM 6453 O O . VAL B 1 263 ? -28.578 18.125 -12.945 1 97.5 263 VAL B O 1
ATOM 6456 N N . LEU B 1 264 ? -26.906 18.672 -11.516 1 97.31 264 LEU B N 1
ATOM 6457 C CA . LEU B 1 264 ? -27.156 20.109 -11.609 1 97.31 264 LEU B CA 1
ATOM 6458 C C . LEU B 1 264 ? -26.031 20.797 -12.398 1 97.31 264 LEU B C 1
ATOM 6460 O O . LEU B 1 264 ? -24.875 20.375 -12.336 1 97.31 264 LEU B O 1
ATOM 6464 N N . ASP B 1 265 ? -26.328 21.875 -13.07 1 95.88 265 ASP B N 1
ATOM 6465 C CA . ASP B 1 265 ? -25.312 22.625 -13.82 1 95.88 265 ASP B CA 1
ATOM 6466 C C . ASP B 1 265 ? -24.391 23.391 -12.875 1 95.88 265 ASP B C 1
ATOM 6468 O O . ASP B 1 265 ? -23.203 23.531 -13.148 1 95.88 265 ASP B O 1
ATOM 6472 N N . THR B 1 266 ? -25.031 23.906 -11.828 1 95.31 266 THR B N 1
ATOM 6473 C CA . THR B 1 266 ? -24.297 24.609 -10.781 1 95.31 266 THR B CA 1
ATOM 6474 C C . THR B 1 266 ? -24.906 24.328 -9.406 1 95.31 266 THR B C 1
ATOM 6476 O O . THR B 1 266 ? -26.016 23.812 -9.312 1 95.31 266 THR B O 1
ATOM 6479 N N . PRO B 1 267 ? -24.172 24.703 -8.344 1 95.62 267 PRO B N 1
ATOM 6480 C CA . PRO B 1 267 ? -24.703 24.484 -6.992 1 95.62 267 PRO B CA 1
ATOM 6481 C C . PRO B 1 267 ? -25.922 25.344 -6.68 1 95.62 267 PRO B C 1
ATOM 6483 O O . PRO B 1 267 ? -26.594 25.141 -5.668 1 95.62 267 PRO B O 1
ATOM 6486 N N . LYS B 1 268 ? -26.281 26.297 -7.516 1 95.94 268 LYS B N 1
ATOM 6487 C CA . LYS B 1 268 ? -27.5 27.078 -7.332 1 95.94 268 LYS B CA 1
ATOM 6488 C C . LYS B 1 268 ? -28.719 26.156 -7.266 1 95.94 268 LYS B C 1
ATOM 6490 O O . LYS B 1 268 ? -29.672 26.453 -6.535 1 95.94 268 LYS B O 1
ATOM 6495 N N . GLY B 1 269 ? -28.625 25.109 -8.023 1 96.31 269 GLY B N 1
ATOM 6496 C CA . GLY B 1 269 ? -29.719 24.156 -8.023 1 96.31 269 GLY B CA 1
ATOM 6497 C C . GLY B 1 269 ? -29.891 23.453 -6.688 1 96.31 269 GLY B C 1
ATOM 6498 O O . GLY B 1 269 ? -30.969 22.969 -6.367 1 96.31 269 GLY B O 1
ATOM 6499 N N . LEU B 1 270 ? -28.859 23.344 -5.934 1 96.62 270 LEU B N 1
ATOM 6500 C CA . LEU B 1 270 ? -28.891 22.703 -4.625 1 96.62 270 LEU B CA 1
ATOM 6501 C C . LEU B 1 270 ? -29.766 23.484 -3.656 1 96.62 270 LEU B C 1
ATOM 6503 O O . LEU B 1 270 ? -30.406 22.906 -2.779 1 96.62 270 LEU B O 1
ATOM 6507 N N . VAL B 1 271 ? -29.75 24.844 -3.768 1 97.25 271 VAL B N 1
ATOM 6508 C CA . VAL B 1 271 ? -30.547 25.719 -2.912 1 97.25 271 VAL B CA 1
ATOM 6509 C C . VAL B 1 271 ? -32.031 25.391 -3.086 1 97.25 271 VAL B C 1
ATOM 6511 O O . VAL B 1 271 ? -32.75 25.234 -2.104 1 97.25 271 VAL B O 1
ATOM 6514 N N . GLU B 1 272 ? -32.375 25.219 -4.312 1 95.44 272 GLU B N 1
ATOM 6515 C CA . GLU B 1 272 ? -33.781 24.922 -4.625 1 95.44 272 GLU B CA 1
ATOM 6516 C C . GLU B 1 272 ? -34.156 23.531 -4.109 1 95.44 272 GLU B C 1
ATOM 6518 O O . GLU B 1 272 ? -35.25 23.359 -3.551 1 95.44 272 GLU B O 1
ATOM 6523 N N . LEU B 1 273 ? -33.25 22.594 -4.328 1 96.69 273 LEU B N 1
ATOM 6524 C CA . LEU B 1 273 ? -33.531 21.219 -3.887 1 96.69 273 LEU B CA 1
ATOM 6525 C C . LEU B 1 273 ? -33.688 21.172 -2.371 1 96.69 273 LEU B C 1
ATOM 6527 O O . LEU B 1 273 ? -34.625 20.531 -1.865 1 96.69 273 LEU B O 1
ATOM 6531 N N . LEU B 1 274 ? -32.781 21.812 -1.68 1 97.06 274 LEU B N 1
ATOM 6532 C CA . LEU B 1 274 ? -32.812 21.781 -0.221 1 97.06 274 LEU B CA 1
ATOM 6533 C C . LEU B 1 274 ? -34.031 22.5 0.322 1 97.06 274 LEU B C 1
ATOM 6535 O O . LEU B 1 274 ? -34.656 22.047 1.288 1 97.06 274 LEU B O 1
ATOM 6539 N N . ARG B 1 275 ? -34.406 23.594 -0.292 1 95.88 275 ARG B N 1
ATOM 6540 C CA . ARG B 1 275 ? -35.594 24.375 0.116 1 95.88 275 ARG B CA 1
ATOM 6541 C C . ARG B 1 275 ? -36.875 23.562 -0.031 1 95.88 275 ARG B C 1
ATOM 6543 O O . ARG B 1 275 ? -37.781 23.672 0.795 1 95.88 275 ARG B O 1
ATOM 6550 N N . ALA B 1 276 ? -36.938 22.797 -1.074 1 95.38 276 ALA B N 1
ATOM 6551 C CA . ALA B 1 276 ? -38.125 22.031 -1.414 1 95.38 276 ALA B CA 1
ATOM 6552 C C . ALA B 1 276 ? -38.25 20.781 -0.551 1 95.38 276 ALA B C 1
ATOM 6554 O O . ALA B 1 276 ? -39.344 20.203 -0.435 1 95.38 276 ALA B O 1
ATOM 6555 N N . ALA B 1 277 ? -37.125 20.312 0.006 1 95.75 277 ALA B N 1
ATOM 6556 C CA . ALA B 1 277 ? -37.125 19.062 0.778 1 95.75 277 ALA B CA 1
ATOM 6557 C C . ALA B 1 277 ? -37.844 19.25 2.111 1 95.75 277 ALA B C 1
ATOM 6559 O O . ALA B 1 277 ? -37.719 20.297 2.754 1 95.75 277 ALA B O 1
ATOM 6560 N N . GLU B 1 278 ? -38.656 18.266 2.535 1 92.94 278 GLU B N 1
ATOM 6561 C CA . GLU B 1 278 ? -39.438 18.344 3.756 1 92.94 278 GLU B CA 1
ATOM 6562 C C . GLU B 1 278 ? -38.812 17.531 4.887 1 92.94 278 GLU B C 1
ATOM 6564 O O . GLU B 1 278 ? -38.219 16.484 4.648 1 92.94 278 GLU B O 1
ATOM 6569 N N . PRO B 1 279 ? -38.969 18.016 6.078 1 87.56 279 PRO B N 1
ATOM 6570 C CA . PRO B 1 279 ? -38.438 17.266 7.211 1 87.56 279 PRO B CA 1
ATOM 6571 C C . PRO B 1 279 ? -39.188 15.969 7.48 1 87.56 279 PRO B C 1
ATOM 6573 O O . PRO B 1 279 ? -40.375 15.867 7.148 1 87.56 279 PRO B O 1
ATOM 6576 N N . VAL B 1 280 ? -38.5 14.82 7.617 1 72.19 280 VAL B N 1
ATOM 6577 C CA . VAL B 1 280 ? -39.188 13.594 7.988 1 72.19 280 VAL B CA 1
ATOM 6578 C C . VAL B 1 280 ? -39.938 13.797 9.312 1 72.19 280 VAL B C 1
ATOM 6580 O O . VAL B 1 280 ? -39.406 14.438 10.227 1 72.19 280 VAL B O 1
ATOM 6583 N N . ALA B 1 281 ? -41.281 13.648 9.312 1 57.47 281 ALA B N 1
ATOM 6584 C CA . ALA B 1 281 ? -42 13.633 10.57 1 57.47 281 ALA B CA 1
ATOM 6585 C C . ALA B 1 281 ? -41.312 12.734 11.602 1 57.47 281 ALA B C 1
ATOM 6587 O O . ALA B 1 281 ? -40.75 11.703 11.242 1 57.47 281 ALA B O 1
ATOM 6588 N N . PRO B 1 282 ? -40.906 13.242 12.805 1 47.41 282 PRO B N 1
ATOM 6589 C CA . PRO B 1 282 ? -40.25 12.414 13.812 1 47.41 282 PRO B CA 1
ATOM 6590 C C . PRO B 1 282 ? -40.875 11.016 13.93 1 47.41 282 PRO B C 1
ATOM 6592 O O . PRO B 1 282 ? -42.062 10.883 14.172 1 47.41 282 PRO B O 1
ATOM 6595 N N . SER B 1 283 ? -40.812 10.172 13.086 1 40.69 283 SER B N 1
ATOM 6596 C CA . SER B 1 283 ? -41.344 8.859 13.406 1 40.69 283 SER B CA 1
ATOM 6597 C C . SER B 1 283 ? -40.812 8.352 14.742 1 40.69 283 SER B C 1
ATOM 6599 O O . SER B 1 283 ? -39.625 8.547 15.062 1 40.69 283 SER B O 1
ATOM 6601 N N . SER B 1 284 ? -41.719 8.117 15.797 1 37.91 284 SER B N 1
ATOM 6602 C CA . SER B 1 284 ? -41.438 7.453 17.062 1 37.91 284 SER B CA 1
ATOM 6603 C C . SER B 1 284 ? -40.594 6.195 16.844 1 37.91 284 SER B C 1
ATOM 6605 O O . SER B 1 284 ? -40.875 5.148 17.438 1 37.91 284 SER B O 1
ATOM 6607 N N . ALA B 1 285 ? -40.25 5.875 15.805 1 37.66 285 ALA B N 1
ATOM 6608 C CA . ALA B 1 285 ? -39.625 4.566 15.75 1 37.66 285 ALA B CA 1
ATOM 6609 C C . ALA B 1 285 ? -38.312 4.559 16.578 1 37.66 285 ALA B C 1
ATOM 6611 O O . ALA B 1 285 ? -37.562 5.535 16.578 1 37.66 285 ALA B O 1
ATOM 6612 N N . PRO B 1 286 ? -38.281 3.639 17.625 1 34.34 286 PRO B N 1
ATOM 6613 C CA . PRO B 1 286 ? -37.125 3.547 18.484 1 34.34 286 PRO B CA 1
ATOM 6614 C C . PRO B 1 286 ? -35.812 3.527 17.703 1 34.34 286 PRO B C 1
ATOM 6616 O O . PRO B 1 286 ? -35.781 3.119 16.531 1 34.34 286 PRO B O 1
ATOM 6619 N N . PRO B 1 287 ? -34.906 4.422 18.078 1 31.89 287 PRO B N 1
ATOM 6620 C CA . PRO B 1 287 ? -33.594 4.473 17.422 1 31.89 287 PRO B CA 1
ATOM 6621 C C . PRO B 1 287 ? -33.094 3.09 17.016 1 31.89 287 PRO B C 1
ATOM 6623 O O . PRO B 1 287 ? -33.094 2.17 17.844 1 31.89 287 PRO B O 1
ATOM 6626 N N . MET B 1 288 ? -33.406 2.672 15.922 1 30.58 288 MET B N 1
ATOM 6627 C CA . MET B 1 288 ? -32.781 1.404 15.516 1 30.58 288 MET B CA 1
ATOM 6628 C C . MET B 1 288 ? -31.328 1.353 15.906 1 30.58 288 MET B C 1
ATOM 6630 O O . MET B 1 288 ? -30.625 2.365 15.844 1 30.58 288 MET B O 1
ATOM 6634 N N . ALA B 1 289 ? -30.969 0.361 16.688 1 30.69 289 ALA B N 1
ATOM 6635 C CA . ALA B 1 289 ? -29.594 0.176 17.156 1 30.69 289 ALA B CA 1
ATOM 6636 C C . ALA B 1 289 ? -28.609 0.296 15.992 1 30.69 289 ALA B C 1
ATOM 6638 O O . ALA B 1 289 ? -28.844 -0.245 14.906 1 30.69 289 ALA B O 1
ATOM 6639 N N . PRO B 1 290 ? -27.859 1.475 15.992 1 26.41 290 PRO B N 1
ATOM 6640 C CA . PRO B 1 290 ? -26.875 1.644 14.922 1 26.41 290 PRO B CA 1
ATOM 6641 C C . PRO B 1 290 ? -26.172 0.339 14.555 1 26.41 290 PRO B C 1
ATOM 6643 O O . PRO B 1 290 ? -25.953 -0.511 15.422 1 26.41 290 PRO B O 1
ATOM 6646 N N . SER B 1 291 ? -26.531 -0.169 13.43 1 28.25 291 SER B N 1
ATOM 6647 C CA . SER B 1 291 ? -25.703 -1.28 12.984 1 28.25 291 SER B CA 1
ATOM 6648 C C . SER B 1 291 ? -24.219 -1.003 13.242 1 28.25 291 SER B C 1
ATOM 6650 O O . SER B 1 291 ? -23.734 0.104 13 1 28.25 291 SER B O 1
ATOM 6652 N N . ALA B 1 292 ? -23.641 -1.776 14.18 1 29.33 292 ALA B N 1
ATOM 6653 C CA . ALA B 1 292 ? -22.219 -1.688 14.523 1 29.33 292 ALA B CA 1
ATOM 6654 C C . ALA B 1 292 ? -21.359 -1.535 13.273 1 29.33 292 ALA B C 1
ATOM 6656 O O . ALA B 1 292 ? -21.359 -2.406 12.398 1 29.33 292 ALA B O 1
ATOM 6657 N N . THR B 1 293 ? -21.312 -0.28 12.789 1 26.66 293 THR B N 1
ATOM 6658 C CA . THR B 1 293 ? -20.297 -0.067 11.758 1 26.66 293 THR B CA 1
ATOM 6659 C C . THR B 1 293 ? -19 -0.761 12.125 1 26.66 293 THR B C 1
ATOM 6661 O O . THR B 1 293 ? -18.5 -0.607 13.25 1 26.66 293 THR B O 1
ATOM 6664 N N . PRO B 1 294 ? -18.672 -1.785 11.508 1 27 294 PRO B N 1
ATOM 6665 C CA . PRO B 1 294 ? -17.391 -2.412 11.883 1 27 294 PRO B CA 1
ATOM 6666 C C . PRO B 1 294 ? -16.266 -1.399 12.047 1 27 294 PRO B C 1
ATOM 6668 O O . PRO B 1 294 ? -16.266 -0.347 11.406 1 27 294 PRO B O 1
ATOM 6671 N N . SER B 1 295 ? -15.961 -1.149 13.305 1 26.17 295 SER B N 1
ATOM 6672 C CA . SER B 1 295 ? -14.797 -0.325 13.617 1 26.17 295 SER B CA 1
ATOM 6673 C C . SER B 1 295 ? -13.711 -0.471 12.555 1 26.17 295 SER B C 1
ATOM 6675 O O . SER B 1 295 ? -13.383 -1.587 12.148 1 26.17 295 SER B O 1
ATOM 6677 N N . LEU B 1 296 ? -13.711 0.516 11.711 1 26.09 296 LEU B N 1
ATOM 6678 C CA . LEU B 1 296 ? -12.562 0.61 10.82 1 26.09 296 LEU B CA 1
ATOM 6679 C C . LEU B 1 296 ? -11.273 0.272 11.562 1 26.09 296 LEU B C 1
ATOM 6681 O O . LEU B 1 296 ? -10.859 1.001 12.469 1 26.09 296 LEU B O 1
ATOM 6685 N N . ALA B 1 297 ? -11.016 -0.951 11.758 1 27.77 297 ALA B N 1
ATOM 6686 C CA . ALA B 1 297 ? -9.688 -1.253 12.281 1 27.77 297 ALA B CA 1
ATOM 6687 C C . ALA B 1 297 ? -8.625 -0.393 11.602 1 27.77 297 ALA B C 1
ATOM 6689 O O . ALA B 1 297 ? -8.547 -0.342 10.375 1 27.77 297 ALA B O 1
ATOM 6690 N N . VAL B 1 298 ? -8.32 0.753 12.203 1 23 298 VAL B N 1
ATOM 6691 C CA . VAL B 1 298 ? -7.191 1.577 11.789 1 23 298 VAL B CA 1
ATOM 6692 C C . VAL B 1 298 ? -5.961 0.697 11.578 1 23 298 VAL B C 1
ATOM 6694 O O . VAL B 1 298 ? -5.574 -0.064 12.469 1 23 298 VAL B O 1
ATOM 6697 N N . PRO B 1 299 ? -5.723 0.412 10.352 1 25.75 299 PRO B N 1
ATOM 6698 C CA . PRO B 1 299 ? -4.469 -0.335 10.227 1 25.75 299 PRO B CA 1
ATOM 6699 C C . PRO B 1 299 ? -3.324 0.293 11.016 1 25.75 299 PRO B C 1
ATOM 6701 O O . PRO B 1 299 ? -3.076 1.497 10.898 1 25.75 299 PRO B O 1
ATOM 6704 N N . GLU B 1 300 ? -3.246 -0.06 12.305 1 24.89 300 GLU B N 1
ATOM 6705 C CA . GLU B 1 300 ? -2.053 0.379 13.023 1 24.89 300 GLU B CA 1
ATOM 6706 C C . GLU B 1 300 ? -0.81 0.274 12.141 1 24.89 300 GLU B C 1
ATOM 6708 O O . GLU B 1 300 ? -0.69 -0.649 11.336 1 24.89 300 GLU B O 1
ATOM 6713 N N . ASN B 1 301 ? -0.295 1.421 11.883 1 25.02 301 ASN B N 1
ATOM 6714 C CA . ASN B 1 301 ? 0.985 1.606 11.211 1 25.02 301 ASN B CA 1
ATOM 6715 C C . ASN B 1 301 ? 2.006 0.558 11.648 1 25.02 301 ASN B C 1
ATOM 6717 O O . ASN B 1 301 ? 2.137 0.272 12.836 1 25.02 301 ASN B O 1
ATOM 6721 N N . GLY B 1 302 ? 2.033 -0.516 10.906 1 25.36 302 GLY B N 1
ATOM 6722 C CA . GLY B 1 302 ? 3.002 -1.583 11.094 1 25.36 302 GLY B CA 1
ATOM 6723 C C . GLY B 1 302 ? 4.363 -1.082 11.539 1 25.36 302 GLY B C 1
ATOM 6724 O O . GLY B 1 302 ? 4.77 0.027 11.188 1 25.36 302 GLY B O 1
ATOM 6725 N N . PRO B 1 303 ? 4.691 -1.478 12.711 1 23.67 303 PRO B N 1
ATOM 6726 C CA . PRO B 1 303 ? 5.973 -1.026 13.266 1 23.67 303 PRO B CA 1
ATOM 6727 C C . PRO B 1 303 ? 7.102 -1.063 12.234 1 23.67 303 PRO B C 1
ATOM 6729 O O . PRO B 1 303 ? 7.035 -1.82 11.266 1 23.67 303 PRO B O 1
ATOM 6732 N N . ALA B 1 304 ? 7.855 0.015 12.25 1 22.52 304 ALA B N 1
ATOM 6733 C CA . ALA B 1 304 ? 9.047 0.292 11.445 1 22.52 304 ALA B CA 1
ATOM 6734 C C . ALA B 1 304 ? 10 -0.902 11.445 1 22.52 304 ALA B C 1
ATOM 6736 O O . ALA B 1 304 ? 10.141 -1.59 12.461 1 22.52 304 ALA B O 1
ATOM 6737 N N . PRO B 1 305 ? 10.281 -1.408 10.289 1 23.09 305 PRO B N 1
ATOM 6738 C CA . PRO B 1 305 ? 11.242 -2.502 10.148 1 23.09 305 PRO B CA 1
ATOM 6739 C C . PRO B 1 305 ? 12.477 -2.316 11.023 1 23.09 305 PRO B C 1
ATOM 6741 O O . PRO B 1 305 ? 12.898 -1.184 11.266 1 23.09 305 PRO B O 1
ATOM 6744 N N . THR B 1 306 ? 12.461 -3.076 12.109 1 23.25 306 THR B N 1
ATOM 6745 C CA . THR B 1 306 ? 13.594 -3.088 13.031 1 23.25 306 THR B CA 1
ATOM 6746 C C . THR B 1 306 ? 14.914 -3.191 12.266 1 23.25 306 THR B C 1
ATOM 6748 O O . THR B 1 306 ? 15.039 -3.998 11.336 1 23.25 306 THR B O 1
ATOM 6751 N N . SER B 1 307 ? 15.562 -2.072 12.227 1 21.08 307 SER B N 1
ATOM 6752 C CA . SER B 1 307 ? 16.859 -1.835 11.602 1 21.08 307 SER B CA 1
ATOM 6753 C C . SER B 1 307 ? 17.859 -2.928 11.969 1 21.08 307 SER B C 1
ATOM 6755 O O . SER B 1 307 ? 17.875 -3.416 13.102 1 21.08 307 SER B O 1
ATOM 6757 N N . PRO B 1 308 ? 18.297 -3.6 10.992 1 23.12 308 PRO B N 1
ATOM 6758 C CA . PRO B 1 308 ? 19.297 -4.668 11.125 1 23.12 308 PRO B CA 1
ATOM 6759 C C . PRO B 1 308 ? 20.438 -4.293 12.07 1 23.12 308 PRO B C 1
ATOM 6761 O O . PRO B 1 308 ? 20.688 -3.109 12.297 1 23.12 308 PRO B O 1
ATOM 6764 N N . SER B 1 309 ? 20.656 -5.199 13.023 1 21.75 309 SER B N 1
ATOM 6765 C CA . SER B 1 309 ? 21.688 -5.164 14.055 1 21.75 309 SER B CA 1
ATOM 6766 C C . SER B 1 309 ? 23.062 -4.828 13.469 1 21.75 309 SER B C 1
ATOM 6768 O O . SER B 1 309 ? 23.375 -5.254 12.359 1 21.75 309 SER B O 1
ATOM 6770 N N . SER B 1 310 ? 23.625 -3.729 13.953 1 20.8 310 SER B N 1
ATOM 6771 C CA . SER B 1 310 ? 24.891 -3.068 13.656 1 20.8 310 SER B CA 1
ATOM 6772 C C . SER B 1 310 ? 26.062 -4.047 13.727 1 20.8 310 SER B C 1
ATOM 6774 O O . SER B 1 310 ? 26.141 -4.852 14.664 1 20.8 310 SER B O 1
ATOM 6776 N N . PRO B 1 311 ? 26.594 -4.445 12.555 1 22.84 311 PRO B N 1
ATOM 6777 C CA . PRO B 1 311 ? 27.797 -5.27 12.547 1 22.84 311 PRO B CA 1
ATOM 6778 C C . PRO B 1 311 ? 28.844 -4.781 13.547 1 22.84 311 PRO B C 1
ATOM 6780 O O . PRO B 1 311 ? 28.859 -3.604 13.914 1 22.84 311 PRO B O 1
ATOM 6783 N N . LYS B 1 312 ? 29.375 -5.711 14.359 1 21.23 312 LYS B N 1
ATOM 6784 C CA . LYS B 1 312 ? 30.438 -5.516 15.344 1 21.23 312 LYS B CA 1
ATOM 6785 C C . LYS B 1 312 ? 31.656 -4.863 14.711 1 21.23 312 LYS B C 1
ATOM 6787 O O . LYS B 1 312 ? 32.219 -5.379 13.734 1 21.23 312 LYS B O 1
ATOM 6792 N N . PHE B 1 313 ? 31.766 -3.453 14.789 1 19.91 313 PHE B N 1
ATOM 6793 C CA . PHE B 1 313 ? 32.906 -2.66 14.398 1 19.91 313 PHE B CA 1
ATOM 6794 C C . PHE B 1 313 ? 34.188 -3.172 15.078 1 19.91 313 PHE B C 1
ATOM 6796 O O . PHE B 1 313 ? 34.25 -3.246 16.312 1 19.91 313 PHE B O 1
ATOM 6803 N N . LEU B 1 314 ? 34.812 -4.227 14.5 1 22.31 314 LEU B N 1
ATOM 6804 C CA . LEU B 1 314 ? 36.125 -4.57 14.984 1 22.31 314 LEU B CA 1
ATOM 6805 C C . LEU B 1 314 ? 37.031 -3.342 15.023 1 22.31 314 LEU B C 1
ATOM 6807 O O . LEU B 1 314 ? 37.125 -2.596 14.047 1 22.31 314 LEU B O 1
ATOM 6811 N N . GLY B 1 315 ? 37.219 -2.781 16.219 1 20.17 315 GLY B N 1
ATOM 6812 C CA . GLY B 1 315 ? 38.031 -1.649 16.641 1 20.17 315 GLY B CA 1
ATOM 6813 C C . GLY B 1 315 ? 39.469 -1.752 16.219 1 20.17 315 GLY B C 1
ATOM 6814 O O . GLY B 1 315 ? 40.219 -2.547 16.766 1 20.17 315 GLY B O 1
ATOM 6815 N N . SER B 1 316 ? 39.781 -1.936 14.875 1 23.41 316 SER B N 1
ATOM 6816 C CA . SER B 1 316 ? 41.219 -1.918 14.688 1 23.41 316 SER B CA 1
ATOM 6817 C C . SER B 1 316 ? 41.844 -0.619 15.195 1 23.41 316 SER B C 1
ATOM 6819 O O . SER B 1 316 ? 41.219 0.437 15.141 1 23.41 316 SER B O 1
ATOM 6821 N N . GLY B 1 317 ? 42.781 -0.686 16.188 1 21.56 317 GLY B N 1
ATOM 6822 C CA . GLY B 1 317 ? 43.562 0.298 16.922 1 21.56 317 GLY B CA 1
ATOM 6823 C C . GLY B 1 317 ? 44.344 1.236 16.016 1 21.56 317 GLY B C 1
ATOM 6824 O O . GLY B 1 317 ? 44.938 0.801 15.031 1 21.56 317 GLY B O 1
ATOM 6825 N N . PRO B 1 318 ? 43.812 2.502 15.789 1 22.05 318 PRO B N 1
ATOM 6826 C CA . PRO B 1 318 ? 44.562 3.449 14.969 1 22.05 318 PRO B CA 1
ATOM 6827 C C . PRO B 1 318 ? 46 3.607 15.43 1 22.05 318 PRO B C 1
ATOM 6829 O O . PRO B 1 318 ? 46.312 3.43 16.609 1 22.05 318 PRO B O 1
ATOM 6832 N N . ALA B 1 319 ? 47 3.277 14.609 1 23.53 319 ALA B N 1
ATOM 6833 C CA . ALA B 1 319 ? 48.406 3.682 14.742 1 23.53 319 ALA B CA 1
ATOM 6834 C C . ALA B 1 319 ? 48.531 5.195 14.906 1 23.53 319 ALA B C 1
ATOM 6836 O O . ALA B 1 319 ? 47.844 5.957 14.211 1 23.53 319 ALA B O 1
ATOM 6837 N N . GLN B 1 320 ? 49.094 5.801 16.047 1 20.59 320 GLN B N 1
ATOM 6838 C CA . GLN B 1 320 ? 49.281 7.113 16.672 1 20.59 320 GLN B CA 1
ATOM 6839 C C . GLN B 1 320 ? 50.125 8.016 15.789 1 20.59 320 GLN B C 1
ATOM 6841 O O . GLN B 1 320 ? 50.719 8.992 16.266 1 20.59 320 GLN B O 1
ATOM 6846 N N . SER B 1 321 ? 50.094 8.078 14.414 1 25.08 321 SER B N 1
ATOM 6847 C CA . SER B 1 321 ? 51.156 8.992 13.953 1 25.08 321 SER B CA 1
ATOM 6848 C C . SER B 1 321 ? 50.844 10.422 14.391 1 25.08 321 SER B C 1
ATOM 6850 O O . SER B 1 321 ? 49.719 10.883 14.305 1 25.08 321 SER B O 1
ATOM 6852 N N . GLU B 1 322 ? 51.719 11.07 15.234 1 24.25 322 GLU B N 1
ATOM 6853 C CA . GLU B 1 322 ? 51.781 12.344 15.945 1 24.25 322 GLU B CA 1
ATOM 6854 C C . GLU B 1 322 ? 51.906 13.516 14.969 1 24.25 322 GLU B C 1
ATOM 6856 O O . GLU B 1 322 ? 52.25 14.633 15.359 1 24.25 322 GLU B O 1
ATOM 6861 N N . GLU B 1 323 ? 51.75 13.438 13.625 1 29.66 323 GLU B N 1
ATOM 6862 C CA . GLU B 1 323 ? 52.188 14.688 13 1 29.66 323 GLU B CA 1
ATOM 6863 C C . GLU B 1 323 ? 51.312 15.859 13.469 1 29.66 323 GLU B C 1
ATOM 6865 O O . GLU B 1 323 ? 50.094 15.773 13.469 1 29.66 323 GLU B O 1
ATOM 6870 N N . THR B 1 324 ? 51.906 16.812 14.211 1 29.19 324 THR B N 1
ATOM 6871 C CA . THR B 1 324 ? 51.438 18.109 14.734 1 29.19 324 THR B CA 1
ATOM 6872 C C . THR B 1 324 ? 50.875 18.969 13.609 1 29.19 324 THR B C 1
ATOM 6874 O O . THR B 1 324 ? 51.625 19.625 12.891 1 29.19 324 THR B O 1
ATOM 6877 N N . SER B 1 325 ? 50.312 18.484 12.492 1 31.19 325 SER B N 1
ATOM 6878 C CA . SER B 1 325 ? 49.844 19.469 11.523 1 31.19 325 SER B CA 1
ATOM 6879 C C . SER B 1 325 ? 48.906 20.484 12.172 1 31.19 325 SER B C 1
ATOM 6881 O O . SER B 1 325 ? 48.219 20.156 13.125 1 31.19 325 SER B O 1
ATOM 6883 N N . GLY B 1 326 ? 49.281 21.828 12.141 1 31.56 326 GLY B N 1
ATOM 6884 C CA . GLY B 1 326 ? 48.375 22.906 12.469 1 31.56 326 GLY B CA 1
ATOM 6885 C C . GLY B 1 326 ? 46.938 22.594 12.109 1 31.56 326 GLY B C 1
ATOM 6886 O O . GLY B 1 326 ? 46.656 22.125 11.008 1 31.56 326 GLY B O 1
ATOM 6887 N N . SER B 1 327 ? 46.281 22.172 13.117 1 35.72 327 SER B N 1
ATOM 6888 C CA . SER B 1 327 ? 44.875 21.703 13.023 1 35.72 327 SER B CA 1
ATOM 6889 C C . SER B 1 327 ? 44.031 22.672 12.211 1 35.72 327 SER B C 1
ATOM 6891 O O . SER B 1 327 ? 43.75 23.781 12.648 1 35.72 327 SER B O 1
ATOM 6893 N N . LYS B 1 328 ? 44.375 22.906 10.984 1 40.19 328 LYS B N 1
ATOM 6894 C CA . LYS B 1 328 ? 43.344 23.609 10.234 1 40.19 328 LYS B CA 1
ATOM 6895 C C . LYS B 1 328 ? 41.969 23.328 10.82 1 40.19 328 LYS B C 1
ATOM 6897 O O . LYS B 1 328 ? 41.5 22.188 10.836 1 40.19 328 LYS B O 1
ATOM 6902 N N . GLU B 1 329 ? 41.531 24.125 11.984 1 50.09 329 GLU B N 1
ATOM 6903 C CA . GLU B 1 329 ? 40.25 24 12.695 1 50.09 329 GLU B CA 1
ATOM 6904 C C . GLU B 1 329 ? 39.125 23.672 11.727 1 50.09 329 GLU B C 1
ATOM 6906 O O . GLU B 1 329 ? 38.75 24.516 10.898 1 50.09 329 GLU B O 1
ATOM 6911 N N . ARG B 1 330 ? 38.781 22.531 11.281 1 74.81 330 ARG B N 1
ATOM 6912 C CA . ARG B 1 330 ? 37.844 21.953 10.32 1 74.81 330 ARG B CA 1
ATOM 6913 C C . ARG B 1 330 ? 36.406 22.234 10.734 1 74.81 330 ARG B C 1
ATOM 6915 O O . ARG B 1 330 ? 36.031 22 11.891 1 74.81 330 ARG B O 1
ATOM 6922 N N . LEU B 1 331 ? 35.75 23.141 9.984 1 90.81 331 LEU B N 1
ATOM 6923 C CA . LEU B 1 331 ? 34.312 23.422 10.148 1 90.81 331 LEU B CA 1
ATOM 6924 C C . LEU B 1 331 ? 33.531 22.125 10.25 1 90.81 331 LEU B C 1
ATOM 6926 O O . LEU B 1 331 ? 33.875 21.109 9.633 1 90.81 331 LEU B O 1
ATOM 6930 N N . PRO B 1 332 ? 32.562 22.156 11.195 1 95.5 332 PRO B N 1
ATOM 6931 C CA . PRO B 1 332 ? 31.719 20.969 11.234 1 95.5 332 PRO B CA 1
ATOM 6932 C C . PRO B 1 332 ? 31.031 20.688 9.891 1 95.5 332 PRO B C 1
ATOM 6934 O O . PRO B 1 332 ? 30.75 21.625 9.133 1 95.5 332 PRO B O 1
ATOM 6937 N N . SER B 1 333 ? 30.844 19.391 9.633 1 96.38 333 SER B N 1
ATOM 6938 C CA . SER B 1 333 ? 30.156 19.016 8.398 1 96.38 333 SER B CA 1
ATOM 6939 C C . SER B 1 333 ? 28.703 19.469 8.422 1 96.38 333 SER B C 1
ATOM 6941 O O . SER B 1 333 ? 28.109 19.688 7.363 1 96.38 333 SER B O 1
ATOM 6943 N N . ALA B 1 334 ? 28.109 19.594 9.617 1 97.81 334 ALA B N 1
ATOM 6944 C CA . ALA B 1 334 ? 26.734 20.078 9.797 1 97.81 334 ALA B CA 1
ATOM 6945 C C . ALA B 1 334 ? 26.469 20.438 11.258 1 97.81 334 ALA B C 1
ATOM 6947 O O . ALA B 1 334 ? 27.172 19.969 12.156 1 97.81 334 ALA B O 1
ATOM 6948 N N . LEU B 1 335 ? 25.547 21.281 11.43 1 97.75 335 LEU B N 1
ATOM 6949 C CA . LEU B 1 335 ? 25.016 21.594 12.75 1 97.75 335 LEU B CA 1
ATOM 6950 C C . LEU B 1 335 ? 23.594 21.047 12.906 1 97.75 335 LEU B C 1
ATOM 6952 O O . LEU B 1 335 ? 22.688 21.469 12.18 1 97.75 335 LEU B O 1
ATOM 6956 N N . LEU B 1 336 ? 23.422 20.078 13.766 1 98.69 336 LEU B N 1
ATOM 6957 C CA . LEU B 1 336 ? 22.109 19.547 14.117 1 98.69 336 LEU B CA 1
ATOM 6958 C C . LEU B 1 336 ? 21.609 20.141 15.438 1 98.69 336 LEU B C 1
ATOM 6960 O O . LEU B 1 336 ? 22.266 19.984 16.469 1 98.69 336 LEU B O 1
ATOM 6964 N N . LEU B 1 337 ? 20.469 20.797 15.391 1 98.62 337 LEU B N 1
ATOM 6965 C CA . LEU B 1 337 ? 20 21.562 16.547 1 98.62 337 LEU B CA 1
ATOM 6966 C C . LEU B 1 337 ? 18.641 21.047 17.031 1 98.62 337 LEU B C 1
ATOM 6968 O O . LEU B 1 337 ? 17.719 20.938 16.234 1 98.62 337 LEU B O 1
ATOM 6972 N N . ASP B 1 338 ? 18.531 20.719 18.281 1 98.19 338 ASP B N 1
ATOM 6973 C CA . ASP B 1 338 ? 17.219 20.562 18.891 1 98.19 338 ASP B CA 1
ATOM 6974 C C . ASP B 1 338 ? 16.469 21.906 18.922 1 98.19 338 ASP B C 1
ATOM 6976 O O . ASP B 1 338 ? 17.078 22.953 18.734 1 98.19 338 ASP B O 1
ATOM 6980 N N . HIS B 1 339 ? 15.164 21.859 19.062 1 97.62 339 HIS B N 1
ATOM 6981 C CA . HIS B 1 339 ? 14.391 23.094 19.016 1 97.62 339 HIS B CA 1
ATOM 6982 C C . HIS B 1 339 ? 14.086 23.594 20.422 1 97.62 339 HIS B C 1
ATOM 6984 O O . HIS B 1 339 ? 14.672 24.594 20.875 1 97.62 339 HIS B O 1
ATOM 6990 N N . GLY B 1 340 ? 13.25 22.859 21.156 1 94.75 340 GLY B N 1
ATOM 6991 C CA . GLY B 1 340 ? 12.844 23.266 22.484 1 94.75 340 GLY B CA 1
ATOM 6992 C C . GLY B 1 340 ? 13.992 23.312 23.484 1 94.75 340 GLY B C 1
ATOM 6993 O O . GLY B 1 340 ? 14.719 22.328 23.641 1 94.75 340 GLY B O 1
ATOM 6994 N N . GLY B 1 341 ? 14.117 24.391 24.125 1 94.62 341 GLY B N 1
ATOM 6995 C CA . GLY B 1 341 ? 15.188 24.547 25.094 1 94.62 341 GLY B CA 1
ATOM 6996 C C . GLY B 1 341 ? 16.516 24.953 24.469 1 94.62 341 GLY B C 1
ATOM 6997 O O . GLY B 1 341 ? 17.438 25.359 25.172 1 94.62 341 GLY B O 1
ATOM 6998 N N . VAL B 1 342 ? 16.609 24.844 23.156 1 97.06 342 VAL B N 1
ATOM 6999 C CA . VAL B 1 342 ? 17.859 25.094 22.469 1 97.06 342 VAL B CA 1
ATOM 7000 C C . VAL B 1 342 ? 17.719 26.328 21.562 1 97.06 342 VAL B C 1
ATOM 7002 O O . VAL B 1 342 ? 18.391 27.328 21.766 1 97.06 342 VAL B O 1
ATOM 7005 N N . LEU B 1 343 ? 16.812 26.312 20.641 1 97.5 343 LEU B N 1
ATOM 7006 C CA . LEU B 1 343 ? 16.547 27.484 19.797 1 97.5 343 LEU B CA 1
ATOM 7007 C C . LEU B 1 343 ? 15.602 28.453 20.5 1 97.5 343 LEU B C 1
ATOM 7009 O O . LEU B 1 343 ? 15.812 29.656 20.469 1 97.5 343 LEU B O 1
ATOM 7013 N N . HIS B 1 344 ? 14.578 27.891 21.062 1 96.12 344 HIS B N 1
ATOM 7014 C CA . HIS B 1 344 ? 13.555 28.672 21.75 1 96.12 344 HIS B CA 1
ATOM 7015 C C . HIS B 1 344 ? 13.383 28.203 23.188 1 96.12 344 HIS B C 1
ATOM 7017 O O . HIS B 1 344 ? 13.5 27 23.469 1 96.12 344 HIS B O 1
ATOM 7023 N N . VAL B 1 345 ? 13.141 29.062 24.047 1 93.56 345 VAL B N 1
ATOM 7024 C CA . VAL B 1 345 ? 12.609 28.75 25.375 1 93.56 345 VAL B CA 1
ATOM 7025 C C . VAL B 1 345 ? 11.133 29.141 25.438 1 93.56 345 VAL B C 1
ATOM 7027 O O . VAL B 1 345 ? 10.711 30.125 24.828 1 93.56 345 VAL B O 1
ATOM 7030 N N . SER B 1 346 ? 10.359 28.25 26.094 1 91.12 346 SER B N 1
ATOM 7031 C CA . SER B 1 346 ? 8.914 28.453 26.062 1 91.12 346 SER B CA 1
ATOM 7032 C C . SER B 1 346 ? 8.344 28.578 27.484 1 91.12 346 SER B C 1
ATOM 7034 O O . SER B 1 346 ? 8.828 27.938 28.406 1 91.12 346 SER B O 1
ATOM 7036 N N . VAL B 1 347 ? 7.355 29.422 27.578 1 91.25 347 VAL B N 1
ATOM 7037 C CA . VAL B 1 347 ? 6.637 29.609 28.828 1 91.25 347 VAL B CA 1
ATOM 7038 C C . VAL B 1 347 ? 5.141 29.391 28.609 1 91.25 347 VAL B C 1
ATOM 7040 O O . VAL B 1 347 ? 4.59 29.812 27.594 1 91.25 347 VAL B O 1
ATOM 7043 N N . PRO B 1 348 ? 4.582 28.672 29.609 1 90.06 348 PRO B N 1
ATOM 7044 C CA . PRO B 1 348 ? 3.129 28.516 29.484 1 90.06 348 PRO B CA 1
ATOM 7045 C C . PRO B 1 348 ? 2.391 29.859 29.547 1 90.06 348 PRO B C 1
ATOM 7047 O O . PRO B 1 348 ? 2.809 30.766 30.266 1 90.06 348 PRO B O 1
ATOM 7050 N N . ASP B 1 349 ? 1.316 29.969 28.75 1 92.94 349 ASP B N 1
ATOM 7051 C CA . ASP B 1 349 ? 0.491 31.172 28.719 1 92.94 349 ASP B CA 1
ATOM 7052 C C . ASP B 1 349 ? -0.994 30.828 28.766 1 92.94 349 ASP B C 1
ATOM 7054 O O . ASP B 1 349 ? -1.536 30.234 27.828 1 92.94 349 ASP B O 1
ATOM 7058 N N . ASP B 1 350 ? -1.652 31.266 29.766 1 92.88 350 ASP B N 1
ATOM 7059 C CA . ASP B 1 350 ? -3.043 30.906 30.016 1 92.88 350 ASP B CA 1
ATOM 7060 C C . ASP B 1 350 ? -3.971 31.531 28.969 1 92.88 350 ASP B C 1
ATOM 7062 O O . ASP B 1 350 ? -4.988 30.922 28.609 1 92.88 350 ASP B O 1
ATOM 7066 N N . ALA B 1 351 ? -3.658 32.719 28.562 1 94.31 351 ALA B N 1
ATOM 7067 C CA . ALA B 1 351 ? -4.504 33.375 27.578 1 94.31 351 ALA B CA 1
ATOM 7068 C C . ALA B 1 351 ? -4.527 32.625 26.25 1 94.31 351 ALA B C 1
ATOM 7070 O O . ALA B 1 351 ? -5.582 32.469 25.625 1 94.31 351 ALA B O 1
ATOM 7071 N N . VAL B 1 352 ? -3.389 32.188 25.891 1 94.81 352 VAL B N 1
ATOM 7072 C CA . VAL B 1 352 ? -3.273 31.438 24.656 1 94.81 352 VAL B CA 1
ATOM 7073 C C . VAL B 1 352 ? -3.98 30.094 24.781 1 94.81 352 VAL B C 1
ATOM 7075 O O . VAL B 1 352 ? -4.66 29.656 23.859 1 94.81 352 VAL B O 1
ATOM 7078 N N . ARG B 1 353 ? -3.875 29.453 25.875 1 96 353 ARG B N 1
ATOM 7079 C CA . ARG B 1 353 ? -4.531 28.172 26.141 1 96 353 ARG B CA 1
ATOM 7080 C C . ARG B 1 353 ? -6.047 28.328 26.156 1 96 353 ARG B C 1
ATOM 7082 O O . ARG B 1 353 ? -6.773 27.484 25.656 1 96 353 ARG B O 1
ATOM 7089 N N . LEU B 1 354 ? -6.496 29.406 26.75 1 96.56 354 LEU B N 1
ATOM 7090 C CA . LEU B 1 354 ? -7.93 29.672 26.812 1 96.56 354 LEU B CA 1
ATOM 7091 C C . LEU B 1 354 ? -8.492 29.953 25.438 1 96.56 354 LEU B C 1
ATOM 7093 O O . LEU B 1 354 ? -9.617 29.531 25.125 1 96.56 354 LEU B O 1
ATOM 7097 N N . ALA B 1 355 ? -7.75 30.656 24.656 1 97.12 355 ALA B N 1
ATOM 7098 C CA . ALA B 1 355 ? -8.188 30.938 23.281 1 97.12 355 ALA B CA 1
ATOM 7099 C C . ALA B 1 355 ? -8.344 29.641 22.484 1 97.12 355 ALA B C 1
ATOM 7101 O O . ALA B 1 355 ? -9.297 29.5 21.719 1 97.12 355 ALA B O 1
ATOM 7102 N N . PHE B 1 356 ? -7.395 28.766 22.688 1 97.62 356 PHE B N 1
ATOM 7103 C CA . PHE B 1 356 ? -7.496 27.469 22.062 1 97.62 356 PHE B CA 1
ATOM 7104 C C . PHE B 1 356 ? -8.742 26.719 22.547 1 97.62 356 PHE B C 1
ATOM 7106 O O . PHE B 1 356 ? -9.492 26.172 21.734 1 97.62 356 PHE B O 1
ATOM 7113 N N . ALA B 1 357 ? -8.945 26.641 23.797 1 98.31 357 ALA B N 1
ATOM 7114 C CA . ALA B 1 357 ? -10.094 25.953 24.375 1 98.31 357 ALA B CA 1
ATOM 7115 C C . ALA B 1 357 ? -11.406 26.531 23.828 1 98.31 357 ALA B C 1
ATOM 7117 O O . ALA B 1 357 ? -12.336 25.781 23.531 1 98.31 357 ALA B O 1
ATOM 7118 N N . ALA B 1 358 ? -11.492 27.828 23.734 1 98.31 358 ALA B N 1
ATOM 7119 C CA . ALA B 1 358 ? -12.688 28.484 23.203 1 98.31 358 ALA B CA 1
ATOM 7120 C C . ALA B 1 358 ? -12.945 28.094 21.766 1 98.31 358 ALA B C 1
ATOM 7122 O O . ALA B 1 358 ? -14.086 27.844 21.375 1 98.31 358 ALA B O 1
ATOM 7123 N N . GLY B 1 359 ? -11.898 28.125 20.984 1 97.88 359 GLY B N 1
ATOM 7124 C CA . GLY B 1 359 ? -12.023 27.703 19.594 1 97.88 359 GLY B CA 1
ATOM 7125 C C . GLY B 1 359 ? -12.5 26.281 19.453 1 97.88 359 GLY B C 1
ATOM 7126 O O . GLY B 1 359 ? -13.367 25.984 18.609 1 97.88 359 GLY B O 1
ATOM 7127 N N . LEU B 1 360 ? -11.875 25.391 20.219 1 98.38 360 LEU B N 1
ATOM 7128 C CA . LEU B 1 360 ? -12.266 23.984 20.172 1 98.38 360 LEU B CA 1
ATOM 7129 C C . LEU B 1 360 ? -13.719 23.812 20.609 1 98.38 360 LEU B C 1
ATOM 7131 O O . LEU B 1 360 ? -14.477 23.062 19.984 1 98.38 360 LEU B O 1
ATOM 7135 N N . ALA B 1 361 ? -14.133 24.484 21.656 1 98.44 361 ALA B N 1
ATOM 7136 C CA . ALA B 1 361 ? -15.5 24.422 22.156 1 98.44 361 ALA B CA 1
ATOM 7137 C C . ALA B 1 361 ? -16.5 24.875 21.094 1 98.44 361 ALA B C 1
ATOM 7139 O O . ALA B 1 361 ? -17.531 24.234 20.891 1 98.44 361 ALA B O 1
ATOM 7140 N N . ASP B 1 362 ? -16.188 25.953 20.438 1 97.81 362 ASP B N 1
ATOM 7141 C CA . ASP B 1 362 ? -17.062 26.5 19.406 1 97.81 362 ASP B CA 1
ATOM 7142 C C . ASP B 1 362 ? -17.266 25.5 18.266 1 97.81 362 ASP B C 1
ATOM 7144 O O . ASP B 1 362 ? -18.391 25.281 17.812 1 97.81 362 ASP B O 1
ATOM 7148 N N . ARG B 1 363 ? -16.203 24.938 17.797 1 97.88 363 ARG B N 1
ATOM 7149 C CA . ARG B 1 363 ? -16.266 24 16.672 1 97.88 363 ARG B CA 1
ATOM 7150 C C . ARG B 1 363 ? -17.016 22.734 17.047 1 97.88 363 ARG B C 1
ATOM 7152 O O . ARG B 1 363 ? -17.797 22.219 16.25 1 97.88 363 ARG B O 1
ATOM 7159 N N . LEU B 1 364 ? -16.75 22.188 18.234 1 98.38 364 LEU B N 1
ATOM 7160 C CA . LEU B 1 364 ? -17.453 21 18.703 1 98.38 364 LEU B CA 1
ATOM 7161 C C . LEU B 1 364 ? -18.953 21.281 18.875 1 98.38 364 LEU B C 1
ATOM 7163 O O . LEU B 1 364 ? -19.781 20.469 18.5 1 98.38 364 LEU B O 1
ATOM 7167 N N . THR B 1 365 ? -19.25 22.438 19.391 1 97.56 365 THR B N 1
ATOM 7168 C CA . THR B 1 365 ? -20.641 22.812 19.594 1 97.56 365 THR B CA 1
ATOM 7169 C C . THR B 1 365 ? -21.375 22.891 18.25 1 97.56 365 THR B C 1
ATOM 7171 O O . THR B 1 365 ? -22.516 22.438 18.141 1 97.56 365 THR B O 1
ATOM 7174 N N . ARG B 1 366 ? -20.75 23.438 17.266 1 96.12 366 ARG B N 1
ATOM 7175 C CA . ARG B 1 366 ? -21.344 23.547 15.93 1 96.12 366 ARG B CA 1
ATOM 7176 C C . ARG B 1 366 ? -21.609 22.156 15.352 1 96.12 366 ARG B C 1
ATOM 7178 O O . ARG B 1 366 ? -22.516 21.984 14.539 1 96.12 366 ARG B O 1
ATOM 7185 N N . ALA B 1 367 ? -20.844 21.156 15.758 1 97.88 367 ALA B N 1
ATOM 7186 C CA . ALA B 1 367 ? -20.984 19.812 15.234 1 97.88 367 ALA B CA 1
ATOM 7187 C C . ALA B 1 367 ? -21.984 18.984 16.047 1 97.88 367 ALA B C 1
ATOM 7189 O O . ALA B 1 367 ? -22.203 17.812 15.773 1 97.88 367 ALA B O 1
ATOM 7190 N N . GLY B 1 368 ? -22.484 19.547 17.094 1 96.81 368 GLY B N 1
ATOM 7191 C CA . GLY B 1 368 ? -23.5 18.859 17.875 1 96.81 368 GLY B CA 1
ATOM 7192 C C . GLY B 1 368 ? -22.984 18.312 19.188 1 96.81 368 GLY B C 1
ATOM 7193 O O . GLY B 1 368 ? -23.641 17.5 19.844 1 96.81 368 GLY B O 1
ATOM 7194 N N . TYR B 1 369 ? -21.797 18.797 19.641 1 98.25 369 TYR B N 1
ATOM 7195 C CA . TYR B 1 369 ? -21.203 18.406 20.906 1 98.25 369 TYR B CA 1
ATOM 7196 C C . TYR B 1 369 ? -20.938 19.625 21.797 1 98.25 369 TYR B C 1
ATOM 7198 O O . TYR B 1 369 ? -19.797 20.094 21.891 1 98.25 369 TYR B O 1
ATOM 7206 N N . PRO B 1 370 ? -21.938 20.094 22.406 1 97.69 370 PRO B N 1
ATOM 7207 C CA . PRO B 1 370 ? -21.844 21.375 23.125 1 97.69 370 PRO B CA 1
ATOM 7208 C C . PRO B 1 370 ? -20.859 21.328 24.281 1 97.69 370 PRO B C 1
ATOM 7210 O O . PRO B 1 370 ? -20.969 20.469 25.156 1 97.69 370 PRO B O 1
ATOM 7213 N N . LEU B 1 371 ? -19.938 22.25 24.25 1 98 371 LEU B N 1
ATOM 7214 C CA . LEU B 1 371 ? -18.938 22.469 25.281 1 98 371 LEU B CA 1
ATOM 7215 C C . LEU B 1 371 ? -18.656 23.953 25.469 1 98 371 LEU B C 1
ATOM 7217 O O . LEU B 1 371 ? -18.75 24.734 24.516 1 98 371 LEU B O 1
ATOM 7221 N N . THR B 1 372 ? -18.297 24.297 26.672 1 97.94 372 THR B N 1
ATOM 7222 C CA . THR B 1 372 ? -17.812 25.641 26.938 1 97.94 372 THR B CA 1
ATOM 7223 C C . THR B 1 372 ? -16.281 25.656 26.938 1 97.94 372 THR B C 1
ATOM 7225 O O . THR B 1 372 ? -15.641 24.609 27.031 1 97.94 372 THR B O 1
ATOM 7228 N N . ALA B 1 373 ? -15.766 26.859 26.828 1 98.12 373 ALA B N 1
ATOM 7229 C CA . ALA B 1 373 ? -14.32 27.016 26.891 1 98.12 373 ALA B CA 1
ATOM 7230 C C . ALA B 1 373 ? -13.758 26.484 28.203 1 98.12 373 ALA B C 1
ATOM 7232 O O . ALA B 1 373 ? -12.688 25.875 28.219 1 98.12 373 ALA B O 1
ATOM 7233 N N . ASP B 1 374 ? -14.508 26.656 29.219 1 97.62 374 ASP B N 1
ATOM 7234 C CA . ASP B 1 374 ? -14.078 26.219 30.547 1 97.62 374 ASP B CA 1
ATOM 7235 C C . ASP B 1 374 ? -14.031 24.688 30.625 1 97.62 374 ASP B C 1
ATOM 7237 O O . ASP B 1 374 ? -13.117 24.125 31.234 1 97.62 374 ASP B O 1
ATOM 7241 N N . GLN B 1 375 ? -14.953 24.125 30.062 1 97.94 375 GLN B N 1
ATOM 7242 C CA . GLN B 1 375 ? -15.016 22.672 30.078 1 97.94 375 GLN B CA 1
ATOM 7243 C C . GLN B 1 375 ? -13.844 22.062 29.312 1 97.94 375 GLN B C 1
ATOM 7245 O O . GLN B 1 375 ? -13.258 21.062 29.75 1 97.94 375 GLN B O 1
ATOM 7250 N N . VAL B 1 376 ? -13.602 22.656 28.172 1 98.31 376 VAL B N 1
ATOM 7251 C CA . VAL B 1 376 ? -12.461 22.203 27.391 1 98.31 376 VAL B CA 1
ATOM 7252 C C . VAL B 1 376 ? -11.172 22.422 28.188 1 98.31 376 VAL B C 1
ATOM 7254 O O . VAL B 1 376 ? -10.312 21.547 28.266 1 98.31 376 VAL B O 1
ATOM 7257 N N . SER B 1 377 ? -11.039 23.609 28.75 1 97.5 377 SER B N 1
ATOM 7258 C CA . SER B 1 377 ? -9.867 23.953 29.547 1 97.5 377 SER B CA 1
ATOM 7259 C C . SER B 1 377 ? -9.672 22.969 30.703 1 97.5 377 SER B C 1
ATOM 7261 O O . SER B 1 377 ? -8.539 22.641 31.062 1 97.5 377 SER B O 1
ATOM 7263 N N . ASP B 1 378 ? -10.734 22.562 31.219 1 97.19 378 ASP B N 1
ATOM 7264 C CA . ASP B 1 378 ? -10.711 21.625 32.344 1 97.19 378 ASP B CA 1
ATOM 7265 C C . ASP B 1 378 ? -10.273 20.234 31.891 1 97.19 378 ASP B C 1
ATOM 7267 O O . ASP B 1 378 ? -9.719 19.469 32.688 1 97.19 378 ASP B O 1
ATOM 7271 N N . ALA B 1 379 ? -10.539 19.891 30.688 1 97.81 379 ALA B N 1
ATOM 7272 C CA . ALA B 1 379 ? -10.242 18.562 30.156 1 97.81 379 ALA B CA 1
ATOM 7273 C C . ALA B 1 379 ? -8.773 18.453 29.75 1 97.81 379 ALA B C 1
ATOM 7275 O O . ALA B 1 379 ? -8.195 17.359 29.797 1 97.81 379 ALA B O 1
ATOM 7276 N N . MET B 1 380 ? -8.125 19.516 29.391 1 97 380 MET B N 1
ATOM 7277 C CA . MET B 1 380 ? -6.836 19.516 28.703 1 97 380 MET B CA 1
ATOM 7278 C C . MET B 1 380 ? -5.734 18.984 29.625 1 97 380 MET B C 1
ATOM 7280 O O . MET B 1 380 ? -4.828 18.281 29.172 1 97 380 MET B O 1
ATOM 7284 N N . PRO B 1 381 ? -5.758 19.281 30.938 1 96.31 381 PRO B N 1
ATOM 7285 C CA . PRO B 1 381 ? -4.738 18.688 31.812 1 96.31 381 PRO B CA 1
ATOM 7286 C C . PRO B 1 381 ? -4.77 17.172 31.812 1 96.31 381 PRO B C 1
ATOM 7288 O O . PRO B 1 381 ? -3.719 16.516 31.891 1 96.31 381 PRO B O 1
ATOM 7291 N N . GLU B 1 382 ? -5.965 16.625 31.719 1 97.88 382 GLU B N 1
ATOM 7292 C CA . GLU B 1 382 ? -6.098 15.172 31.641 1 97.88 382 GLU B CA 1
ATOM 7293 C C . GLU B 1 382 ? -5.5 14.625 30.359 1 97.88 382 GLU B C 1
ATOM 7295 O O . GLU B 1 382 ? -4.871 13.562 30.359 1 97.88 382 GLU B O 1
ATOM 7300 N N . VAL B 1 383 ? -5.746 15.328 29.312 1 97.94 383 VAL B N 1
ATOM 7301 C CA . VAL B 1 383 ? -5.219 14.938 28.016 1 97.94 383 VAL B CA 1
ATOM 7302 C C . VAL B 1 383 ? -3.691 14.961 28.047 1 97.94 383 VAL B C 1
ATOM 7304 O O . VAL B 1 383 ? -3.039 14.031 27.562 1 97.94 383 VAL B O 1
ATOM 7307 N N . ARG B 1 384 ? -3.094 15.977 28.641 1 96.25 384 ARG B N 1
ATOM 7308 C CA . ARG B 1 384 ? -1.644 16.109 28.75 1 96.25 384 ARG B CA 1
ATOM 7309 C C . ARG B 1 384 ? -1.062 14.977 29.594 1 96.25 384 ARG B C 1
ATOM 7311 O O . ARG B 1 384 ? 0.002 14.438 29.281 1 96.25 384 ARG B O 1
ATOM 7318 N N . ALA B 1 385 ? -1.749 14.664 30.625 1 97.31 385 ALA B N 1
ATOM 7319 C CA . ALA B 1 385 ? -1.31 13.57 31.5 1 97.31 385 ALA B CA 1
ATOM 7320 C C . ALA B 1 385 ? -1.332 12.242 30.75 1 97.31 385 ALA B C 1
ATOM 7322 O O . ALA B 1 385 ? -0.408 11.438 30.875 1 97.31 385 ALA B O 1
ATOM 7323 N N . ALA B 1 386 ? -2.408 12.047 30.016 1 97.38 386 ALA B N 1
ATOM 7324 C CA . ALA B 1 386 ? -2.525 10.828 29.203 1 97.38 386 ALA B CA 1
ATOM 7325 C C . ALA B 1 386 ? -1.402 10.742 28.188 1 97.38 386 ALA B C 1
ATOM 7327 O O . ALA B 1 386 ? -0.883 9.656 27.906 1 97.38 386 ALA B O 1
ATOM 7328 N N . HIS B 1 387 ? -1.118 11.859 27.625 1 97.31 387 HIS B N 1
ATOM 7329 C CA . HIS B 1 387 ? -0.038 11.898 26.656 1 97.31 387 HIS B CA 1
ATOM 7330 C C . HIS B 1 387 ? 1.302 11.555 27.297 1 97.31 387 HIS B C 1
ATOM 7332 O O . HIS B 1 387 ? 2.1 10.812 26.719 1 97.31 387 HIS B O 1
ATOM 7338 N N . LYS B 1 388 ? 1.576 12.078 28.438 1 95.38 388 LYS B N 1
ATOM 7339 C CA . LYS B 1 388 ? 2.793 11.758 29.172 1 95.38 388 LYS B CA 1
ATOM 7340 C C . LYS B 1 388 ? 2.887 10.266 29.469 1 95.38 388 LYS B C 1
ATOM 7342 O O . LYS B 1 388 ? 3.943 9.656 29.281 1 95.38 388 LYS B O 1
ATOM 7347 N N . ASP B 1 389 ? 1.81 9.711 29.844 1 96.06 389 ASP B N 1
ATOM 7348 C CA . ASP B 1 389 ? 1.755 8.273 30.109 1 96.06 389 ASP B CA 1
ATOM 7349 C C . ASP B 1 389 ? 2.023 7.473 28.844 1 96.06 389 ASP B C 1
ATOM 7351 O O . ASP B 1 389 ? 2.732 6.465 28.875 1 96.06 389 ASP B O 1
ATOM 7355 N N . TRP B 1 390 ? 1.388 7.938 27.844 1 95.81 390 TRP B N 1
ATOM 7356 C CA . TRP B 1 390 ? 1.585 7.289 26.547 1 95.81 390 TRP B CA 1
ATOM 7357 C C . TRP B 1 390 ? 3.059 7.293 26.156 1 95.81 390 TRP B C 1
ATOM 7359 O O . TRP B 1 390 ? 3.594 6.27 25.719 1 95.81 390 TRP B O 1
ATOM 7369 N N . LYS B 1 391 ? 3.736 8.406 26.266 1 93.31 391 LYS B N 1
ATOM 7370 C CA . LYS B 1 391 ? 5.152 8.531 25.938 1 93.31 391 LYS B CA 1
ATOM 7371 C C . LYS B 1 391 ? 6 7.578 26.781 1 93.31 391 LYS B C 1
ATOM 7373 O O . LYS B 1 391 ? 6.879 6.895 26.25 1 93.31 391 LYS B O 1
ATOM 7378 N N . ASN B 1 392 ? 5.688 7.535 28.047 1 91.5 392 ASN B N 1
ATOM 7379 C CA . ASN B 1 392 ? 6.43 6.668 28.953 1 91.5 392 ASN B CA 1
ATOM 7380 C C . ASN B 1 392 ? 6.293 5.199 28.562 1 91.5 392 ASN B C 1
ATOM 7382 O O . ASN B 1 392 ? 7.281 4.469 28.531 1 91.5 392 ASN B O 1
ATOM 7386 N N . ARG B 1 393 ? 5.172 4.812 28.25 1 91.81 393 ARG B N 1
ATOM 7387 C CA . ARG B 1 393 ? 4.906 3.43 27.875 1 91.81 393 ARG B CA 1
ATOM 7388 C C . ARG B 1 393 ? 5.57 3.094 26.531 1 91.81 393 ARG B C 1
ATOM 7390 O O . ARG B 1 393 ? 6.164 2.023 26.391 1 91.81 393 ARG B O 1
ATOM 7397 N N . SER B 1 394 ? 5.434 4.027 25.656 1 89.69 394 SER B N 1
ATOM 7398 C CA . SER B 1 394 ? 5.996 3.799 24.328 1 89.69 394 SER B CA 1
ATOM 7399 C C . SER B 1 394 ? 7.516 3.689 24.391 1 89.69 394 SER B C 1
ATOM 7401 O O . SER B 1 394 ? 8.117 2.893 23.656 1 89.69 394 SER B O 1
ATOM 7403 N N . GLU B 1 395 ? 8.141 4.48 25.188 1 86.56 395 GLU B N 1
ATOM 7404 C CA . GLU B 1 395 ? 9.594 4.445 25.344 1 86.56 395 GLU B CA 1
ATOM 7405 C C . GLU B 1 395 ? 10.039 3.15 26.016 1 86.56 395 GLU B C 1
ATOM 7407 O O . GLU B 1 395 ? 11.062 2.57 25.641 1 86.56 395 GLU B O 1
ATOM 7412 N N . ALA B 1 396 ? 9.289 2.711 26.969 1 86.12 396 ALA B N 1
ATOM 7413 C CA . ALA B 1 396 ? 9.594 1.464 27.656 1 86.12 396 ALA B CA 1
ATOM 7414 C C . ALA B 1 396 ? 9.484 0.267 26.719 1 86.12 396 ALA B C 1
ATOM 7416 O O . ALA B 1 396 ? 10.32 -0.638 26.75 1 86.12 396 ALA B O 1
ATOM 7417 N N . ASP B 1 397 ? 8.555 0.245 25.859 1 84.69 397 ASP B N 1
ATOM 7418 C CA . ASP B 1 397 ? 8.305 -0.843 24.922 1 84.69 397 ASP B CA 1
ATOM 7419 C C . ASP B 1 397 ? 9.383 -0.904 23.844 1 84.69 397 ASP B C 1
ATOM 7421 O O . ASP B 1 397 ? 9.742 -1.987 23.391 1 84.69 397 ASP B O 1
ATOM 7425 N N . ALA B 1 398 ? 9.961 0.149 23.375 1 82.94 398 ALA B N 1
ATOM 7426 C CA . ALA B 1 398 ? 10.898 0.227 22.25 1 82.94 398 ALA B CA 1
ATOM 7427 C C . ALA B 1 398 ? 12.32 -0.086 22.703 1 82.94 398 ALA B C 1
ATOM 7429 O O . ALA B 1 398 ? 13.172 -0.435 21.891 1 82.94 398 ALA B O 1
ATOM 7430 N N . ALA B 1 399 ? 12.594 -0.229 23.859 1 72.56 399 ALA B N 1
ATOM 7431 C CA . ALA B 1 399 ? 13.906 -0.517 24.422 1 72.56 399 ALA B CA 1
ATOM 7432 C C . ALA B 1 399 ? 15 0.267 23.688 1 72.56 399 ALA B C 1
ATOM 7434 O O . ALA B 1 399 ? 16.031 -0.297 23.312 1 72.56 399 ALA B O 1
ATOM 7435 N N . GLY B 1 400 ? 14.758 1.491 23.422 1 68.31 400 GLY B N 1
ATOM 7436 C CA . GLY B 1 400 ? 15.75 2.396 22.859 1 68.31 400 GLY B CA 1
ATOM 7437 C C . GLY B 1 400 ? 15.789 2.377 21.344 1 68.31 400 GLY B C 1
ATOM 7438 O O . GLY B 1 400 ? 16.438 3.219 20.719 1 68.31 400 GLY B O 1
ATOM 7439 N N . ALA B 1 401 ? 15.172 1.321 20.797 1 79.31 401 ALA B N 1
ATOM 7440 C CA . ALA B 1 401 ? 15.133 1.232 19.344 1 79.31 401 ALA B CA 1
ATOM 7441 C C . ALA B 1 401 ? 13.719 1.419 18.812 1 79.31 401 ALA B C 1
ATOM 7443 O O . ALA B 1 401 ? 12.75 1.02 19.469 1 79.31 401 ALA B O 1
ATOM 7444 N N . ASP B 1 402 ? 13.453 2.27 17.719 1 86.06 402 ASP B N 1
ATOM 7445 C CA . ASP B 1 402 ? 12.195 2.484 17.016 1 86.06 402 ASP B CA 1
ATOM 7446 C C . ASP B 1 402 ? 11.156 3.131 17.922 1 86.06 402 ASP B C 1
ATOM 7448 O O . ASP B 1 402 ? 10.039 2.623 18.062 1 86.06 402 ASP B O 1
ATOM 7452 N N . VAL B 1 403 ? 11.516 4.148 18.641 1 90.56 403 VAL B N 1
ATOM 7453 C CA . VAL B 1 403 ? 10.617 4.844 19.547 1 90.56 403 VAL B CA 1
ATOM 7454 C C . VAL B 1 403 ? 9.594 5.66 18.766 1 90.56 403 VAL B C 1
ATOM 7456 O O . VAL B 1 403 ? 9.945 6.645 18.109 1 90.56 403 VAL B O 1
ATOM 7459 N N . PRO B 1 404 ? 8.383 5.316 18.844 1 94.19 404 PRO B N 1
ATOM 7460 C CA . PRO B 1 404 ? 7.379 5.992 18 1 94.19 404 PRO B CA 1
ATOM 7461 C C . PRO B 1 404 ? 6.988 7.363 18.547 1 94.19 404 PRO B C 1
ATOM 7463 O O . PRO B 1 404 ? 7.141 7.621 19.75 1 94.19 404 PRO B O 1
ATOM 7466 N N . GLU B 1 405 ? 6.594 8.242 17.734 1 95.88 405 GLU B N 1
ATOM 7467 C CA . GLU B 1 405 ? 5.875 9.461 18.078 1 95.88 405 GLU B CA 1
ATOM 7468 C C . GLU B 1 405 ? 4.375 9.305 17.844 1 95.88 405 GLU B C 1
ATOM 7470 O O . GLU B 1 405 ? 3.955 8.688 16.859 1 95.88 405 GLU B O 1
ATOM 7475 N N . ILE B 1 406 ? 3.611 9.836 18.688 1 96.06 406 ILE B N 1
ATOM 7476 C CA . ILE B 1 406 ? 2.162 9.742 18.562 1 96.06 406 ILE B CA 1
ATOM 7477 C C . ILE B 1 406 ? 1.696 10.562 17.359 1 96.06 406 ILE B C 1
ATOM 7479 O O . ILE B 1 406 ? 2.201 11.664 17.125 1 96.06 406 ILE B O 1
ATOM 7483 N N . ASP B 1 407 ? 0.823 10.078 16.578 1 96.38 407 ASP B N 1
ATOM 7484 C CA . ASP B 1 407 ? 0.241 10.844 15.484 1 96.38 407 ASP B CA 1
ATOM 7485 C C . ASP B 1 407 ? -1.008 11.594 15.945 1 96.38 407 ASP B C 1
ATOM 7487 O O . ASP B 1 407 ? -1.591 11.266 16.984 1 96.38 407 ASP B O 1
ATOM 7491 N N . ALA B 1 408 ? -1.44 12.562 15.188 1 98.12 408 ALA B N 1
ATOM 7492 C CA . ALA B 1 408 ? -2.529 13.469 15.562 1 98.12 408 ALA B CA 1
ATOM 7493 C C . ALA B 1 408 ? -3.83 12.695 15.766 1 98.12 408 ALA B C 1
ATOM 7495 O O . ALA B 1 408 ? -4.578 12.977 16.703 1 98.12 408 ALA B O 1
ATOM 7496 N N . ARG B 1 409 ? -4.176 11.75 14.93 1 98.12 409 ARG B N 1
ATOM 7497 C CA . ARG B 1 409 ? -5.422 11 15.031 1 98.12 409 ARG B CA 1
ATOM 7498 C C . ARG B 1 409 ? -5.477 10.203 16.328 1 98.12 409 ARG B C 1
ATOM 7500 O O . ARG B 1 409 ? -6.484 10.219 17.047 1 98.12 409 ARG B O 1
ATOM 7507 N N . THR B 1 410 ? -4.383 9.531 16.641 1 97.75 410 THR B N 1
ATOM 7508 C CA . THR B 1 410 ? -4.309 8.75 17.859 1 97.75 410 THR B CA 1
ATOM 7509 C C . THR B 1 410 ? -4.418 9.648 19.094 1 97.75 410 THR B C 1
ATOM 7511 O O . THR B 1 410 ? -5.152 9.344 20.031 1 97.75 410 THR B O 1
ATOM 7514 N N . PHE B 1 411 ? -3.715 10.789 19.078 1 98.38 411 PHE B N 1
ATOM 7515 C CA . PHE B 1 411 ? -3.738 11.734 20.188 1 98.38 411 PHE B CA 1
ATOM 7516 C C . PHE B 1 411 ? -5.168 12.172 20.5 1 98.38 411 PHE B C 1
ATOM 7518 O O . PHE B 1 411 ? -5.613 12.086 21.641 1 98.38 411 PHE B O 1
ATOM 7525 N N . TRP B 1 412 ? -5.91 12.484 19.516 1 98.69 412 TRP B N 1
ATOM 7526 C CA . TRP B 1 412 ? -7.219 13.086 19.75 1 98.69 412 TRP B CA 1
ATOM 7527 C C . TRP B 1 412 ? -8.281 12.008 19.969 1 98.69 412 TRP B C 1
ATOM 7529 O O . TRP B 1 412 ? -9.203 12.188 20.766 1 98.69 412 TRP B O 1
ATOM 7539 N N . THR B 1 413 ? -8.164 10.82 19.266 1 98.69 413 THR B N 1
ATOM 7540 C CA . THR B 1 413 ? -9.234 9.828 19.312 1 98.69 413 THR B CA 1
ATOM 7541 C C . THR B 1 413 ? -9.023 8.867 20.484 1 98.69 413 THR B C 1
ATOM 7543 O O . THR B 1 413 ? -9.953 8.188 20.906 1 98.69 413 THR B O 1
ATOM 7546 N N . GLN B 1 414 ? -7.828 8.789 21 1 97.81 414 GLN B N 1
ATOM 7547 C CA . GLN B 1 414 ? -7.578 7.82 22.062 1 97.81 414 GLN B CA 1
ATOM 7548 C C . GLN B 1 414 ? -7.305 8.523 23.391 1 97.81 414 GLN B C 1
ATOM 7550 O O . GLN B 1 414 ? -7.699 8.031 24.438 1 97.81 414 GLN B O 1
ATOM 7555 N N . LEU B 1 415 ? -6.645 9.688 23.328 1 98.25 415 LEU B N 1
ATOM 7556 C CA . LEU B 1 415 ? -6.258 10.328 24.578 1 98.25 415 LEU B CA 1
ATOM 7557 C C . LEU B 1 415 ? -7.25 11.422 24.953 1 98.25 415 LEU B C 1
ATOM 7559 O O . LEU B 1 415 ? -7.59 11.578 26.125 1 98.25 415 LEU B O 1
ATOM 7563 N N . ALA B 1 416 ? -7.711 12.188 23.984 1 98.62 416 ALA B N 1
ATOM 7564 C CA . ALA B 1 416 ? -8.539 13.352 24.266 1 98.62 416 ALA B CA 1
ATOM 7565 C C . ALA B 1 416 ? -10.016 12.984 24.297 1 98.62 416 ALA B C 1
ATOM 7567 O O . ALA B 1 416 ? -10.852 13.742 24.797 1 98.62 416 ALA B O 1
ATOM 7568 N N . LEU B 1 417 ? -10.375 11.789 23.703 1 98.56 417 LEU B N 1
ATOM 7569 C CA . LEU B 1 417 ? -11.773 11.414 23.5 1 98.56 417 LEU B CA 1
ATOM 7570 C C . LEU B 1 417 ? -12.516 11.344 24.828 1 98.56 417 LEU B C 1
ATOM 7572 O O . LEU B 1 417 ? -13.516 12.039 25.031 1 98.56 417 LEU B O 1
ATOM 7576 N N . ASP B 1 418 ? -12.055 10.617 25.828 1 97.88 418 ASP B N 1
ATOM 7577 C CA . ASP B 1 418 ? -12.781 10.352 27.062 1 97.88 418 ASP B CA 1
ATOM 7578 C C . ASP B 1 418 ? -12.898 11.609 27.906 1 97.88 418 ASP B C 1
ATOM 7580 O O . ASP B 1 418 ? -13.984 11.938 28.391 1 97.88 418 ASP B O 1
ATOM 7584 N N . PRO B 1 419 ? -11.789 12.367 28.094 1 98.44 419 PRO B N 1
ATOM 7585 C CA . PRO B 1 419 ? -11.914 13.609 28.844 1 98.44 419 PRO B CA 1
ATOM 7586 C C . PRO B 1 419 ? -12.945 14.562 28.25 1 98.44 419 PRO B C 1
ATOM 7588 O O . PRO B 1 419 ? -13.711 15.195 28.984 1 98.44 419 PRO B O 1
ATOM 7591 N N . LEU B 1 420 ? -13.031 14.68 26.953 1 98.56 420 LEU B N 1
ATOM 7592 C CA . LEU B 1 420 ? -13.969 15.586 26.297 1 98.56 420 LEU B CA 1
ATOM 7593 C C . LEU B 1 420 ? -15.383 15.023 26.344 1 98.56 420 LEU B C 1
ATOM 7595 O O . LEU B 1 420 ? -16.344 15.766 26.609 1 98.56 420 LEU B O 1
ATOM 7599 N N . ALA B 1 421 ? -15.516 13.695 26.094 1 98.56 421 ALA B N 1
ATOM 7600 C CA . ALA B 1 421 ? -16.828 13.055 26.109 1 98.56 421 ALA B CA 1
ATOM 7601 C C . ALA B 1 421 ? -17.5 13.211 27.469 1 98.56 421 ALA B C 1
ATOM 7603 O O . ALA B 1 421 ? -18.703 13.469 27.547 1 98.56 421 ALA B O 1
ATOM 7604 N N . ARG B 1 422 ? -16.781 13.055 28.547 1 97.94 422 ARG B N 1
ATOM 7605 C CA . ARG B 1 422 ? -17.312 13.203 29.906 1 97.94 422 ARG B CA 1
ATOM 7606 C C . ARG B 1 422 ? -17.828 14.617 30.141 1 97.94 422 ARG B C 1
ATOM 7608 O O . ARG B 1 422 ? -18.812 14.812 30.875 1 97.94 422 ARG B O 1
ATOM 7615 N N . ARG B 1 423 ? -17.172 15.633 29.531 1 98.12 423 ARG B N 1
ATOM 7616 C CA . ARG B 1 423 ? -17.578 17.016 29.734 1 98.12 423 ARG B CA 1
ATOM 7617 C C . ARG B 1 423 ? -18.812 17.359 28.875 1 98.12 423 ARG B C 1
ATOM 7619 O O . ARG B 1 423 ? -19.641 18.156 29.281 1 98.12 423 ARG B O 1
ATOM 7626 N N . VAL B 1 424 ? -18.828 16.781 27.672 1 97.19 424 VAL B N 1
ATOM 7627 C CA . VAL B 1 424 ? -20.047 16.953 26.891 1 97.19 424 VAL B CA 1
ATOM 7628 C C . VAL B 1 424 ? -21.234 16.359 27.641 1 97.19 424 VAL B C 1
ATOM 7630 O O . VAL B 1 424 ? -22.297 16.969 27.75 1 97.19 424 VAL B O 1
ATOM 7633 N N . GLY B 1 425 ? -21.141 15.148 28.172 1 95.56 425 GLY B N 1
ATOM 7634 C CA . GLY B 1 425 ? -22.141 14.484 29 1 95.56 425 GLY B CA 1
ATOM 7635 C C . GLY B 1 425 ? -23.266 13.883 28.188 1 95.56 425 GLY B C 1
ATOM 7636 O O . GLY B 1 425 ? -23.188 13.82 26.953 1 95.56 425 GLY B O 1
ATOM 7637 N N . GLY B 1 426 ? -24.156 13.148 28.891 1 94.5 426 GLY B N 1
ATOM 7638 C CA . GLY B 1 426 ? -25.344 12.602 28.266 1 94.5 426 GLY B CA 1
ATOM 7639 C C . GLY B 1 426 ? -25.062 11.383 27.406 1 94.5 426 GLY B C 1
ATOM 7640 O O . GLY B 1 426 ? -24.281 10.516 27.781 1 94.5 426 GLY B O 1
ATOM 7641 N N . ALA B 1 427 ? -25.719 11.422 26.297 1 93.69 427 ALA B N 1
ATOM 7642 C CA . ALA B 1 427 ? -25.641 10.281 25.391 1 93.69 427 ALA B CA 1
ATOM 7643 C C . ALA B 1 427 ? -24.234 10.148 24.812 1 93.69 427 ALA B C 1
ATOM 7645 O O . ALA B 1 427 ? -23.781 9.031 24.516 1 93.69 427 ALA B O 1
ATOM 7646 N N . VAL B 1 428 ? -23.562 11.273 24.75 1 96 428 VAL B N 1
ATOM 7647 C CA . VAL B 1 428 ? -22.234 11.281 24.156 1 96 428 VAL B CA 1
ATOM 7648 C C . VAL B 1 428 ? -21.234 10.586 25.094 1 96 428 VAL B C 1
ATOM 7650 O O . VAL B 1 428 ? -20.344 9.875 24.641 1 96 428 VAL B O 1
ATOM 7653 N N . ALA B 1 429 ? -21.422 10.734 26.359 1 95.81 429 ALA B N 1
ATOM 7654 C CA . ALA B 1 429 ? -20.562 10.07 27.328 1 95.81 429 ALA B CA 1
ATOM 7655 C C . ALA B 1 429 ? -20.734 8.555 27.266 1 95.81 429 ALA B C 1
ATOM 7657 O O . ALA B 1 429 ? -19.766 7.812 27.5 1 95.81 429 ALA B O 1
ATOM 7658 N N . GLU B 1 430 ? -21.922 8.125 26.953 1 95.38 430 GLU B N 1
ATOM 7659 C CA . GLU B 1 430 ? -22.234 6.695 26.891 1 95.38 430 GLU B CA 1
ATOM 7660 C C . GLU B 1 430 ? -21.719 6.086 25.578 1 95.38 430 GLU B C 1
ATOM 7662 O O . GLU B 1 430 ? -21.172 4.984 25.578 1 95.38 430 GLU B O 1
ATOM 7667 N N . ASP B 1 431 ? -21.922 6.832 24.547 1 97 431 ASP B N 1
ATOM 7668 C CA . ASP B 1 431 ? -21.438 6.414 23.234 1 97 431 ASP B CA 1
ATOM 7669 C C . ASP B 1 431 ? -20.75 7.574 22.516 1 97 431 ASP B C 1
ATOM 7671 O O . ASP B 1 431 ? -21.391 8.297 21.75 1 97 431 ASP B O 1
ATOM 7675 N N . PRO B 1 432 ? -19.422 7.609 22.641 1 97.94 432 PRO B N 1
ATOM 7676 C CA . PRO B 1 432 ? -18.719 8.766 22.078 1 97.94 432 PRO B CA 1
ATOM 7677 C C . PRO B 1 432 ? -18.312 8.562 20.625 1 97.94 432 PRO B C 1
ATOM 7679 O O . PRO B 1 432 ? -17.344 9.18 20.156 1 97.94 432 PRO B O 1
ATOM 7682 N N . SER B 1 433 ? -19.016 7.625 19.859 1 97.81 433 SER B N 1
ATOM 7683 C CA . SER B 1 433 ? -18.609 7.273 18.5 1 97.81 433 SER B CA 1
ATOM 7684 C C . SER B 1 433 ? -18.672 8.484 17.578 1 97.81 433 SER B C 1
ATOM 7686 O O . SER B 1 433 ? -17.797 8.664 16.719 1 97.81 433 SER B O 1
ATOM 7688 N N . GLY B 1 434 ? -19.688 9.281 17.734 1 98.5 434 GLY B N 1
ATOM 7689 C CA . GLY B 1 434 ? -19.797 10.492 16.938 1 98.5 434 GLY B CA 1
ATOM 7690 C C . GLY B 1 434 ? -18.688 11.484 17.219 1 98.5 434 GLY B C 1
ATOM 7691 O O . GLY B 1 434 ? -18.062 12.008 16.281 1 98.5 434 GLY B O 1
ATOM 7692 N N . LEU B 1 435 ? -18.406 11.727 18.484 1 98.69 435 LEU B N 1
ATOM 7693 C CA . LEU B 1 435 ? -17.312 12.617 18.891 1 98.69 435 LEU B CA 1
ATOM 7694 C C . LEU B 1 435 ? -15.969 12.094 18.391 1 98.69 435 LEU B C 1
ATOM 7696 O O . LEU B 1 435 ? -15.125 12.867 17.922 1 98.69 435 LEU B O 1
ATOM 7700 N N . ARG B 1 436 ? -15.797 10.797 18.5 1 98.75 436 ARG B N 1
ATOM 7701 C CA . ARG B 1 436 ? -14.578 10.164 18 1 98.75 436 ARG B CA 1
ATOM 7702 C C . ARG B 1 436 ? -14.383 10.445 16.516 1 98.75 436 ARG B C 1
ATOM 7704 O O . ARG B 1 436 ? -13.273 10.758 16.078 1 98.75 436 ARG B O 1
ATOM 7711 N N . ALA B 1 437 ? -15.461 10.312 15.766 1 98.81 437 ALA B N 1
ATOM 7712 C CA . ALA B 1 437 ? -15.414 10.562 14.328 1 98.81 437 ALA B CA 1
ATOM 7713 C C . ALA B 1 437 ? -15.016 12.008 14.031 1 98.81 437 ALA B C 1
ATOM 7715 O O . ALA B 1 437 ? -14.211 12.273 13.141 1 98.81 437 ALA B O 1
ATOM 7716 N N . TRP B 1 438 ? -15.594 12.914 14.805 1 98.88 438 TRP B N 1
ATOM 7717 C CA . TRP B 1 438 ? -15.273 14.32 14.602 1 98.88 438 TRP B CA 1
ATOM 7718 C C . TRP B 1 438 ? -13.805 14.602 14.906 1 98.88 438 TRP B C 1
ATOM 7720 O O . TRP B 1 438 ? -13.117 15.273 14.133 1 98.88 438 TRP B O 1
ATOM 7730 N N . LEU B 1 439 ? -13.305 14.031 16.031 1 98.88 439 LEU B N 1
ATOM 7731 C CA . LEU B 1 439 ? -11.914 14.227 16.422 1 98.88 439 LEU B CA 1
ATOM 7732 C C . LEU B 1 439 ? -10.969 13.625 15.391 1 98.88 439 LEU B C 1
ATOM 7734 O O . LEU B 1 439 ? -9.898 14.188 15.125 1 98.88 439 LEU B O 1
ATOM 7738 N N . ARG B 1 440 ? -11.352 12.523 14.82 1 98.81 440 ARG B N 1
ATOM 7739 C CA . ARG B 1 440 ? -10.547 11.906 13.773 1 98.81 440 ARG B CA 1
ATOM 7740 C C . ARG B 1 440 ? -10.469 12.789 12.539 1 98.81 440 ARG B C 1
ATOM 7742 O O . ARG B 1 440 ? -9.391 12.992 11.977 1 98.81 440 ARG B O 1
ATOM 7749 N N . ALA B 1 441 ? -11.57 13.359 12.102 1 98.81 441 ALA B N 1
ATOM 7750 C CA . ALA B 1 441 ? -11.664 14.172 10.898 1 98.81 441 ALA B CA 1
ATOM 7751 C C . ALA B 1 441 ? -10.836 15.453 11.031 1 98.81 441 ALA B C 1
ATOM 7753 O O . ALA B 1 441 ? -10.211 15.898 10.07 1 98.81 441 ALA B O 1
ATOM 7754 N N . GLU B 1 442 ? -10.836 16.016 12.273 1 98.62 442 GLU B N 1
ATOM 7755 C CA . GLU B 1 442 ? -10.266 17.328 12.5 1 98.62 442 GLU B CA 1
ATOM 7756 C C . GLU B 1 442 ? -8.891 17.234 13.148 1 98.62 442 GLU B C 1
ATOM 7758 O O . GLU B 1 442 ? -8.273 18.266 13.469 1 98.62 442 GLU B O 1
ATOM 7763 N N . ALA B 1 443 ? -8.375 16.062 13.266 1 98.69 443 ALA B N 1
ATOM 7764 C CA . ALA B 1 443 ? -7.234 15.773 14.141 1 98.69 443 ALA B CA 1
ATOM 7765 C C . ALA B 1 443 ? -6.016 16.594 13.734 1 98.69 443 ALA B C 1
ATOM 7767 O O . ALA B 1 443 ? -5.359 17.203 14.594 1 98.69 443 ALA B O 1
ATOM 7768 N N . HIS B 1 444 ? -5.691 16.641 12.484 1 98.06 444 HIS B N 1
ATOM 7769 C CA . HIS B 1 444 ? -4.465 17.281 12.031 1 98.06 444 HIS B CA 1
ATOM 7770 C C . HIS B 1 444 ? -4.527 18.797 12.242 1 98.06 444 HIS B C 1
ATOM 7772 O O . HIS B 1 444 ? -3.559 19.406 12.703 1 98.06 444 HIS B O 1
ATOM 7778 N N . ASP B 1 445 ? -5.645 19.406 11.891 1 97.44 445 ASP B N 1
ATOM 7779 C CA . ASP B 1 445 ? -5.812 20.844 12.125 1 97.44 445 ASP B CA 1
ATOM 7780 C C . ASP B 1 445 ? -5.785 21.156 13.617 1 97.44 445 ASP B C 1
ATOM 7782 O O . ASP B 1 445 ? -5.152 22.125 14.039 1 97.44 445 ASP B O 1
ATOM 7786 N N . LEU B 1 446 ? -6.461 20.312 14.422 1 98.12 446 LEU B N 1
ATOM 7787 C CA . LEU B 1 446 ? -6.496 20.5 15.867 1 98.12 446 LEU B CA 1
ATOM 7788 C C . LEU B 1 446 ? -5.09 20.406 16.453 1 98.12 446 LEU B C 1
ATOM 7790 O O . LEU B 1 446 ? -4.75 21.156 17.375 1 98.12 446 LEU B O 1
ATOM 7794 N N . MET B 1 447 ? -4.328 19.469 15.922 1 98.12 447 MET B N 1
ATOM 7795 C CA . MET B 1 447 ? -2.99 19.281 16.469 1 98.12 447 MET B CA 1
ATOM 7796 C C . MET B 1 447 ? -2.121 20.516 16.234 1 98.12 447 MET B C 1
ATOM 7798 O O . MET B 1 447 ? -1.364 20.906 17.125 1 98.12 447 MET B O 1
ATOM 7802 N N . ALA B 1 448 ? -2.182 21.125 15.062 1 97.19 448 ALA B N 1
ATOM 7803 C CA . ALA B 1 448 ? -1.429 22.344 14.773 1 97.19 448 ALA B CA 1
ATOM 7804 C C . ALA B 1 448 ? -1.836 23.469 15.711 1 97.19 448 ALA B C 1
ATOM 7806 O O . ALA B 1 448 ? -0.979 24.172 16.266 1 97.19 448 ALA B O 1
ATOM 7807 N N . ARG B 1 449 ? -3.127 23.609 15.945 1 97.06 449 ARG B N 1
ATOM 7808 C CA . ARG B 1 449 ? -3.629 24.656 16.828 1 97.06 449 ARG B CA 1
ATOM 7809 C C . ARG B 1 449 ? -3.209 24.391 18.281 1 97.06 449 ARG B C 1
ATOM 7811 O O . ARG B 1 449 ? -2.836 25.328 19 1 97.06 449 ARG B O 1
ATOM 7818 N N . TYR B 1 450 ? -3.338 23.141 18.625 1 97.56 450 TYR B N 1
ATOM 7819 C CA . TYR B 1 450 ? -2.93 22.75 19.969 1 97.56 450 TYR B CA 1
ATOM 7820 C C . TYR B 1 450 ? -1.452 23.031 20.203 1 97.56 450 TYR B C 1
ATOM 7822 O O . TYR B 1 450 ? -1.078 23.594 21.234 1 97.56 450 TYR B O 1
ATOM 7830 N N . ALA B 1 451 ? -0.614 22.703 19.266 1 96.12 451 ALA B N 1
ATOM 7831 C CA . ALA B 1 451 ? 0.828 22.906 19.375 1 96.12 451 ALA B CA 1
ATOM 7832 C C . ALA B 1 451 ? 1.162 24.391 19.5 1 96.12 451 ALA B C 1
ATOM 7834 O O . ALA B 1 451 ? 2.033 24.766 20.281 1 96.12 451 ALA B O 1
ATOM 7835 N N . ARG B 1 452 ? 0.432 25.25 18.812 1 94.31 452 ARG B N 1
ATOM 7836 C CA . ARG B 1 452 ? 0.627 26.703 18.859 1 94.31 452 ARG B CA 1
ATOM 7837 C C . ARG B 1 452 ? 0.252 27.25 20.234 1 94.31 452 ARG B C 1
ATOM 7839 O O . ARG B 1 452 ? 0.811 28.266 20.672 1 94.31 452 ARG B O 1
ATOM 7846 N N . ALA B 1 453 ? -0.636 26.594 20.875 1 94.25 453 ALA B N 1
ATOM 7847 C CA . ALA B 1 453 ? -1.222 27.125 22.094 1 94.25 453 ALA B CA 1
ATOM 7848 C C . ALA B 1 453 ? -0.507 26.594 23.328 1 94.25 453 ALA B C 1
ATOM 7850 O O . ALA B 1 453 ? -0.769 27.047 24.453 1 94.25 453 ALA B O 1
ATOM 7851 N N . LYS B 1 454 ? 0.325 25.641 23.109 1 89.25 454 LYS B N 1
ATOM 7852 C CA . LYS B 1 454 ? 0.96 24.984 24.25 1 89.25 454 LYS B CA 1
ATOM 7853 C C . LYS B 1 454 ? 1.79 25.969 25.062 1 89.25 454 LYS B C 1
ATOM 7855 O O . LYS B 1 454 ? 1.829 25.875 26.297 1 89.25 454 LYS B O 1
ATOM 7860 N N . SER B 1 455 ? 2.518 26.859 24.375 1 87.75 455 SER B N 1
ATOM 7861 C CA . SER B 1 455 ? 3.404 27.812 25.031 1 87.75 455 SER B CA 1
ATOM 7862 C C . SER B 1 455 ? 3.758 28.969 24.094 1 87.75 455 SER B C 1
ATOM 7864 O O . SER B 1 455 ? 3.391 28.938 22.906 1 87.75 455 SER B O 1
ATOM 7866 N N . VAL B 1 456 ? 4.305 29.938 24.688 1 91.06 456 VAL B N 1
ATOM 7867 C CA . VAL B 1 456 ? 4.82 31.062 23.906 1 91.06 456 VAL B CA 1
ATOM 7868 C C . VAL B 1 456 ? 6.34 30.969 23.812 1 91.06 456 VAL B C 1
ATOM 7870 O O . VAL B 1 456 ? 7.043 31.047 24.812 1 91.06 456 VAL B O 1
ATOM 7873 N N . PRO B 1 457 ? 6.82 30.844 22.578 1 92.88 457 PRO B N 1
ATOM 7874 C CA . PRO B 1 457 ? 8.266 30.672 22.391 1 92.88 457 PRO B CA 1
ATOM 7875 C C . PRO B 1 457 ? 9.008 32 22.312 1 92.88 457 PRO B C 1
ATOM 7877 O O . PRO B 1 457 ? 8.477 33 21.781 1 92.88 457 PRO B O 1
ATOM 7880 N N . THR B 1 458 ? 10.195 32.062 22.875 1 95.12 458 THR B N 1
ATOM 7881 C CA . THR B 1 458 ? 11.133 33.188 22.75 1 95.12 458 THR B CA 1
ATOM 7882 C C . THR B 1 458 ? 12.484 32.688 22.234 1 95.12 458 THR B C 1
ATOM 7884 O O . THR B 1 458 ? 13.047 31.734 22.781 1 95.12 458 THR B O 1
ATOM 7887 N N . LEU B 1 459 ? 12.977 33.312 21.219 1 96.94 459 LEU B N 1
ATOM 7888 C CA . LEU B 1 459 ? 14.266 32.938 20.641 1 96.94 459 LEU B CA 1
ATOM 7889 C C . LEU B 1 459 ? 15.391 33.156 21.641 1 96.94 459 LEU B C 1
ATOM 7891 O O . LEU B 1 459 ? 15.492 34.25 22.234 1 96.94 459 LEU B O 1
ATOM 7895 N N . ARG B 1 460 ? 16.203 32.188 21.812 1 96.5 460 ARG B N 1
ATOM 7896 C CA . ARG B 1 460 ? 17.312 32.312 22.75 1 96.5 460 ARG B CA 1
ATOM 7897 C C . ARG B 1 460 ? 18.375 33.25 22.203 1 96.5 460 ARG B C 1
ATOM 7899 O O . ARG B 1 460 ? 18.609 33.312 21 1 96.5 460 ARG B O 1
ATOM 7906 N N . PRO B 1 461 ? 19.047 33.906 23.141 1 94.44 461 PRO B N 1
ATOM 7907 C CA . PRO B 1 461 ? 20.141 34.781 22.703 1 94.44 461 PRO B CA 1
ATOM 7908 C C . PRO B 1 461 ? 21.25 34 22 1 94.44 461 PRO B C 1
ATOM 7910 O O . PRO B 1 461 ? 21.594 32.875 22.406 1 94.44 461 PRO B O 1
ATOM 7913 N N . GLY B 1 462 ? 21.766 34.594 20.922 1 95.12 462 GLY B N 1
ATOM 7914 C CA . GLY B 1 462 ? 22.906 34.031 20.219 1 95.12 462 GLY B CA 1
ATOM 7915 C C . GLY B 1 462 ? 22.5 33.094 19.094 1 95.12 462 GLY B C 1
ATOM 7916 O O . GLY B 1 462 ? 23.328 32.75 18.25 1 95.12 462 GLY B O 1
ATOM 7917 N N . VAL B 1 463 ? 21.25 32.656 19.062 1 97.12 463 VAL B N 1
ATOM 7918 C CA . VAL B 1 463 ? 20.797 31.688 18.062 1 97.12 463 VAL B CA 1
ATOM 7919 C C . VAL B 1 463 ? 20.906 32.312 16.656 1 97.12 463 VAL B C 1
ATOM 7921 O O . VAL B 1 463 ? 21.438 31.688 15.742 1 97.12 463 VAL B O 1
ATOM 7924 N N . ARG B 1 464 ? 20.391 33.5 16.516 1 96.75 464 ARG B N 1
ATOM 7925 C CA . ARG B 1 464 ? 20.422 34.156 15.219 1 96.75 464 ARG B CA 1
ATOM 7926 C C . ARG B 1 464 ? 21.859 34.312 14.727 1 96.75 464 ARG B C 1
ATOM 7928 O O . ARG B 1 464 ? 22.156 34 13.57 1 96.75 464 ARG B O 1
ATOM 7935 N N . ASP B 1 465 ? 22.781 34.781 15.594 1 95.31 465 ASP B N 1
ATOM 7936 C CA . ASP B 1 465 ? 24.172 34.969 15.234 1 95.31 465 ASP B CA 1
ATOM 7937 C C . ASP B 1 465 ? 24.812 33.656 14.805 1 95.31 465 ASP B C 1
ATOM 7939 O O . ASP B 1 465 ? 25.578 33.594 13.844 1 95.31 465 ASP B O 1
ATOM 7943 N N . LEU B 1 466 ? 24.469 32.656 15.523 1 95.81 466 LEU B N 1
ATOM 7944 C CA . LEU B 1 466 ? 25.016 31.328 15.227 1 95.81 466 LEU B CA 1
ATOM 7945 C C . LEU B 1 466 ? 24.578 30.859 13.836 1 95.81 466 LEU B C 1
ATOM 7947 O O . LEU B 1 466 ? 25.406 30.406 13.047 1 95.81 466 LEU B O 1
ATOM 7951 N N . LEU B 1 467 ? 23.281 30.938 13.562 1 97.06 467 LEU B N 1
ATOM 7952 C CA . LEU B 1 467 ? 22.734 30.453 12.289 1 97.06 467 LEU B CA 1
ATOM 7953 C C . LEU B 1 467 ? 23.281 31.281 11.133 1 97.06 467 LEU B C 1
ATOM 7955 O O . LEU B 1 467 ? 23.594 30.734 10.07 1 97.06 467 LEU B O 1
ATOM 7959 N N . GLU B 1 468 ? 23.422 32.562 11.297 1 95.94 468 GLU B N 1
ATOM 7960 C CA . GLU B 1 468 ? 23.969 33.438 10.266 1 95.94 468 GLU B CA 1
ATOM 7961 C C . GLU B 1 468 ? 25.438 33.125 10.008 1 95.94 468 GLU B C 1
ATOM 7963 O O . GLU B 1 468 ? 25.891 33.125 8.867 1 95.94 468 GLU B O 1
ATOM 7968 N N . ALA B 1 469 ? 26.172 32.875 11.062 1 95.25 469 ALA B N 1
ATOM 7969 C CA . ALA B 1 469 ? 27.562 32.469 10.914 1 95.25 469 ALA B CA 1
ATOM 7970 C C . ALA B 1 469 ? 27.688 31.156 10.164 1 95.25 469 ALA B C 1
ATOM 7972 O O . ALA B 1 469 ? 28.547 31 9.297 1 95.25 469 ALA B O 1
ATOM 7973 N N . ALA B 1 470 ? 26.844 30.188 10.602 1 95.38 470 ALA B N 1
ATOM 7974 C CA . ALA B 1 470 ? 26.859 28.906 9.906 1 95.38 470 ALA B CA 1
ATOM 7975 C C . ALA B 1 470 ? 26.594 29.078 8.414 1 95.38 470 ALA B C 1
ATOM 7977 O O . ALA B 1 470 ? 27.297 28.5 7.586 1 95.38 470 ALA B O 1
ATOM 7978 N N . HIS B 1 471 ? 25.609 29.891 8.109 1 95.06 471 HIS B N 1
ATOM 7979 C CA . HIS B 1 471 ? 25.281 30.188 6.719 1 95.06 471 HIS B CA 1
ATOM 7980 C C . HIS B 1 471 ? 26.469 30.812 5.992 1 95.06 471 HIS B C 1
ATOM 7982 O O . HIS B 1 471 ? 26.797 30.422 4.875 1 95.06 471 HIS B O 1
ATOM 7988 N N . ALA B 1 472 ? 27.094 31.75 6.594 1 93.44 472 ALA B N 1
ATOM 7989 C CA . ALA B 1 472 ? 28.219 32.469 6.004 1 93.44 472 ALA B CA 1
ATOM 7990 C C . ALA B 1 472 ? 29.391 31.531 5.727 1 93.44 472 ALA B C 1
ATOM 7992 O O . ALA B 1 472 ? 30.125 31.703 4.746 1 93.44 472 ALA B O 1
ATOM 7993 N N . HIS B 1 473 ? 29.547 30.547 6.547 1 92.81 473 HIS B N 1
ATOM 7994 C CA . HIS B 1 473 ? 30.672 29.625 6.41 1 92.81 473 HIS B CA 1
ATOM 7995 C C . HIS B 1 473 ? 30.266 28.406 5.578 1 92.81 473 HIS B C 1
ATOM 7997 O O . HIS B 1 473 ? 31.078 27.5 5.375 1 92.81 473 HIS B O 1
ATOM 8003 N N . GLY B 1 474 ? 29.031 28.375 5.172 1 92.88 474 GLY B N 1
ATOM 8004 C CA . GLY B 1 474 ? 28.578 27.266 4.344 1 92.88 474 GLY B CA 1
ATOM 8005 C C . GLY B 1 474 ? 28.328 25.984 5.129 1 92.88 474 GLY B C 1
ATOM 8006 O O . GLY B 1 474 ? 28.422 24.891 4.578 1 92.88 474 GLY B O 1
ATOM 8007 N N . VAL B 1 475 ? 28.141 26.062 6.449 1 95.62 475 VAL B N 1
ATOM 8008 C CA . VAL B 1 475 ? 27.812 24.906 7.281 1 95.62 475 VAL B CA 1
ATOM 8009 C C . VAL B 1 475 ? 26.297 24.703 7.297 1 95.62 475 VAL B C 1
ATOM 8011 O O . VAL B 1 475 ? 25.547 25.547 7.812 1 95.62 475 VAL B O 1
ATOM 8014 N N . PRO B 1 476 ? 25.844 23.578 6.73 1 97.12 476 PRO B N 1
ATOM 8015 C CA . PRO B 1 476 ? 24.391 23.391 6.719 1 97.12 476 PRO B CA 1
ATOM 8016 C C . PRO B 1 476 ? 23.828 23.094 8.102 1 97.12 476 PRO B C 1
ATOM 8018 O O . PRO B 1 476 ? 24.516 22.5 8.938 1 97.12 476 PRO B O 1
ATOM 8021 N N . VAL B 1 477 ? 22.578 23.516 8.305 1 98.38 477 VAL B N 1
ATOM 8022 C CA . VAL B 1 477 ? 21.938 23.406 9.609 1 98.38 477 VAL B CA 1
ATOM 8023 C C . VAL B 1 477 ? 20.656 22.594 9.477 1 98.38 477 VAL B C 1
ATOM 8025 O O . VAL B 1 477 ? 19.891 22.766 8.523 1 98.38 477 VAL B O 1
ATOM 8028 N N . ALA B 1 478 ? 20.438 21.656 10.414 1 98.81 478 ALA B N 1
ATOM 8029 C CA . ALA B 1 478 ? 19.156 20.938 10.523 1 98.81 478 ALA B CA 1
ATOM 8030 C C . ALA B 1 478 ? 18.547 21.125 11.898 1 98.81 478 ALA B C 1
ATOM 8032 O O . ALA B 1 478 ? 19.25 21.234 12.906 1 98.81 478 ALA B O 1
ATOM 8033 N N . VAL B 1 479 ? 17.281 21.234 11.938 1 98.81 479 VAL B N 1
ATOM 8034 C CA . VAL B 1 479 ? 16.547 21.172 13.195 1 98.81 479 VAL B CA 1
ATOM 8035 C C . VAL B 1 479 ? 16.031 19.75 13.414 1 98.81 479 VAL B C 1
ATOM 8037 O O . VAL B 1 479 ? 15.344 19.188 12.555 1 98.81 479 VAL B O 1
ATOM 8040 N N . VAL B 1 480 ? 16.391 19.078 14.484 1 98.62 480 VAL B N 1
ATOM 8041 C CA . VAL B 1 480 ? 16 17.719 14.859 1 98.62 480 VAL B CA 1
ATOM 8042 C C . VAL B 1 480 ? 15.25 17.75 16.188 1 98.62 480 VAL B C 1
ATOM 8044 O O . VAL B 1 480 ? 15.859 17.766 17.266 1 98.62 480 VAL B O 1
ATOM 8047 N N . SER B 1 481 ? 13.945 17.625 16.156 1 97.75 481 SER B N 1
ATOM 8048 C CA . SER B 1 481 ? 13.188 17.938 17.359 1 97.75 481 SER B CA 1
ATOM 8049 C C . SER B 1 481 ? 12.047 16.953 17.562 1 97.75 481 SER B C 1
ATOM 8051 O O . SER B 1 481 ? 11.367 16.578 16.625 1 97.75 481 SER B O 1
ATOM 8053 N N . ASN B 1 482 ? 11.945 16.422 18.828 1 96.38 482 ASN B N 1
ATOM 8054 C CA . ASN B 1 482 ? 10.703 15.789 19.234 1 96.38 482 ASN B CA 1
ATOM 8055 C C . ASN B 1 482 ? 9.578 16.812 19.375 1 96.38 482 ASN B C 1
ATOM 8057 O O . ASN B 1 482 ? 9.703 17.781 20.125 1 96.38 482 ASN B O 1
ATOM 8061 N N . THR B 1 483 ? 8.539 16.641 18.625 1 96.12 483 THR B N 1
ATOM 8062 C CA . THR B 1 483 ? 7.41 17.562 18.656 1 96.12 483 THR B CA 1
ATOM 8063 C C . THR B 1 483 ? 6.133 16.875 18.203 1 96.12 483 THR B C 1
ATOM 8065 O O . THR B 1 483 ? 6.184 15.906 17.438 1 96.12 483 THR B O 1
ATOM 8068 N N . VAL B 1 484 ? 5.043 17.375 18.703 1 95.25 484 VAL B N 1
ATOM 8069 C CA . VAL B 1 484 ? 3.766 16.797 18.281 1 95.25 484 VAL B CA 1
ATOM 8070 C C . VAL B 1 484 ? 3.32 17.453 16.969 1 95.25 484 VAL B C 1
ATOM 8072 O O . VAL B 1 484 ? 2.352 17 16.344 1 95.25 484 VAL B O 1
ATOM 8075 N N . ASN B 1 485 ? 4.074 18.484 16.547 1 97.25 485 ASN B N 1
ATOM 8076 C CA . ASN B 1 485 ? 3.689 19.141 15.305 1 97.25 485 ASN B CA 1
ATOM 8077 C C . ASN B 1 485 ? 4.836 19.969 14.727 1 97.25 485 ASN B C 1
ATOM 8079 O O . ASN B 1 485 ? 5.078 21.094 15.164 1 97.25 485 ASN B O 1
ATOM 8083 N N . GLY B 1 486 ? 5.414 19.5 13.664 1 97.44 486 GLY B N 1
ATOM 8084 C CA . GLY B 1 486 ? 6.531 20.172 13.008 1 97.44 486 GLY B CA 1
ATOM 8085 C C . GLY B 1 486 ? 6.129 21.453 12.297 1 97.44 486 GLY B C 1
ATOM 8086 O O . GLY B 1 486 ? 6.941 22.359 12.164 1 97.44 486 GLY B O 1
ATOM 8087 N N . ARG B 1 487 ? 4.887 21.562 11.875 1 96.5 487 ARG B N 1
ATOM 8088 C CA . ARG B 1 487 ? 4.375 22.781 11.234 1 96.5 487 ARG B CA 1
ATOM 8089 C C . ARG B 1 487 ? 4.465 23.969 12.18 1 96.5 487 ARG B C 1
ATOM 8091 O O . ARG B 1 487 ? 4.891 25.062 11.781 1 96.5 487 ARG B O 1
ATOM 8098 N N . ALA B 1 488 ? 4.098 23.781 13.398 1 96.19 488 ALA B N 1
ATOM 8099 C CA . ALA B 1 488 ? 4.156 24.859 14.391 1 96.19 488 ALA B CA 1
ATOM 8100 C C . ALA B 1 488 ? 5.594 25.312 14.625 1 96.19 488 ALA B C 1
ATOM 8102 O O . ALA B 1 488 ? 5.855 26.516 14.766 1 96.19 488 ALA B O 1
ATOM 8103 N N . VAL B 1 489 ? 6.492 24.375 14.648 1 97.12 489 VAL B N 1
ATOM 8104 C CA . VAL B 1 489 ? 7.902 24.688 14.852 1 97.12 489 VAL B CA 1
ATOM 8105 C C . VAL B 1 489 ? 8.406 25.562 13.695 1 97.12 489 VAL B C 1
ATOM 8107 O O . VAL B 1 489 ? 9.047 26.594 13.922 1 97.12 489 VAL B O 1
ATOM 8110 N N . ARG B 1 490 ? 8.117 25.172 12.492 1 97.19 490 ARG B N 1
ATOM 8111 C CA . ARG B 1 490 ? 8.531 25.953 11.328 1 97.19 490 ARG B CA 1
ATOM 8112 C C . ARG B 1 490 ? 7.969 27.359 11.383 1 97.19 490 ARG B C 1
ATOM 8114 O O . ARG B 1 490 ? 8.656 28.328 11.031 1 97.19 490 ARG B O 1
ATOM 8121 N N . GLU B 1 491 ? 6.727 27.469 11.797 1 95.62 491 GLU B N 1
ATOM 8122 C CA . GLU B 1 491 ? 6.086 28.766 11.898 1 95.62 491 GLU B CA 1
ATOM 8123 C C . GLU B 1 491 ? 6.797 29.656 12.922 1 95.62 491 GLU B C 1
ATOM 8125 O O . GLU B 1 491 ? 6.93 30.859 12.719 1 95.62 491 GLU B O 1
ATOM 8130 N N . GLU B 1 492 ? 7.23 29.062 14.031 1 95.94 492 GLU B N 1
ATOM 8131 C CA . GLU B 1 492 ? 7.98 29.797 15.047 1 95.94 492 GLU B CA 1
ATOM 8132 C C . GLU B 1 492 ? 9.305 30.297 14.492 1 95.94 492 GLU B C 1
ATOM 8134 O O . GLU B 1 492 ? 9.672 31.453 14.711 1 95.94 492 GLU B O 1
ATOM 8139 N N . LEU B 1 493 ? 10 29.438 13.797 1 97.56 493 LEU B N 1
ATOM 8140 C CA . LEU B 1 493 ? 11.266 29.812 13.188 1 97.56 493 LEU B CA 1
ATOM 8141 C C . LEU B 1 493 ? 11.07 30.953 12.188 1 97.56 493 LEU B C 1
ATOM 8143 O O . LEU B 1 493 ? 11.859 31.906 12.164 1 97.56 493 LEU B O 1
ATOM 8147 N N . ASP B 1 494 ? 10.023 30.906 11.398 1 96.38 494 ASP B N 1
ATOM 8148 C CA . ASP B 1 494 ? 9.727 31.922 10.398 1 96.38 494 ASP B CA 1
ATOM 8149 C C . ASP B 1 494 ? 9.352 33.25 11.055 1 96.38 494 ASP B C 1
ATOM 8151 O O . ASP B 1 494 ? 9.734 34.312 10.578 1 96.38 494 ASP B O 1
ATOM 8155 N N . ALA B 1 495 ? 8.586 33.156 12.086 1 95.88 495 ALA B N 1
ATOM 8156 C CA . ALA B 1 495 ? 8.172 34.375 12.805 1 95.88 495 ALA B CA 1
ATOM 8157 C C . ALA B 1 495 ? 9.375 35.125 13.336 1 95.88 495 ALA B C 1
ATOM 8159 O O . ALA B 1 495 ? 9.359 36.375 13.406 1 95.88 495 ALA B O 1
ATOM 8160 N N . ASP B 1 496 ? 10.406 34.406 13.656 1 96.88 496 ASP B N 1
ATOM 8161 C CA . ASP B 1 496 ? 11.617 35.031 14.188 1 96.88 496 ASP B CA 1
ATOM 8162 C C . ASP B 1 496 ? 12.602 35.375 13.062 1 96.88 496 ASP B C 1
ATOM 8164 O O . ASP B 1 496 ? 13.711 35.844 13.32 1 96.88 496 ASP B O 1
ATOM 8168 N N . GLY B 1 497 ? 12.242 35.062 11.859 1 96.69 497 GLY B N 1
ATOM 8169 C CA . GLY B 1 497 ? 13.023 35.438 10.695 1 96.69 497 GLY B CA 1
ATOM 8170 C C . GLY B 1 497 ? 14.25 34.562 10.5 1 96.69 497 GLY B C 1
ATOM 8171 O O . GLY B 1 497 ? 15.242 35 9.922 1 96.69 497 GLY B O 1
ATOM 8172 N N . ILE B 1 498 ? 14.273 33.344 11.031 1 97.38 498 ILE B N 1
ATOM 8173 C CA . ILE B 1 498 ? 15.477 32.531 10.914 1 97.38 498 ILE B CA 1
ATOM 8174 C C . ILE B 1 498 ? 15.164 31.25 10.156 1 97.38 498 ILE B C 1
ATOM 8176 O O . ILE B 1 498 ? 16.047 30.422 9.938 1 97.38 498 ILE B O 1
ATOM 8180 N N . GLY B 1 499 ? 13.914 31.062 9.711 1 97.44 499 GLY B N 1
ATOM 8181 C CA . GLY B 1 499 ? 13.5 29.859 9.008 1 97.44 499 GLY B CA 1
ATOM 8182 C C . GLY B 1 499 ? 14.328 29.578 7.77 1 97.44 499 GLY B C 1
ATOM 8183 O O . GLY B 1 499 ? 14.641 28.422 7.469 1 97.44 499 GLY B O 1
ATOM 8184 N N . HIS B 1 500 ? 14.688 30.625 7.039 1 96.38 500 HIS B N 1
ATOM 8185 C CA . HIS B 1 500 ? 15.391 30.5 5.766 1 96.38 500 HIS B CA 1
ATOM 8186 C C . HIS B 1 500 ? 16.828 30.031 5.98 1 96.38 500 HIS B C 1
ATOM 8188 O O . HIS B 1 500 ? 17.5 29.641 5.023 1 96.38 500 HIS B O 1
ATOM 8194 N N . LEU B 1 501 ? 17.312 30 7.23 1 97.69 501 LEU B N 1
ATOM 8195 C CA . LEU B 1 501 ? 18.688 29.609 7.539 1 97.69 501 LEU B CA 1
ATOM 8196 C C . LEU B 1 501 ? 18.766 28.125 7.871 1 97.69 501 LEU B C 1
ATOM 8198 O O . LEU B 1 501 ? 19.859 27.594 8.078 1 97.69 501 LEU B O 1
ATOM 8202 N N . VAL B 1 502 ? 17.656 27.438 7.918 1 98.5 502 VAL B N 1
ATOM 8203 C CA . VAL B 1 502 ? 17.594 26.016 8.242 1 98.5 502 VAL B CA 1
ATOM 8204 C C . VAL B 1 502 ? 17.5 25.188 6.961 1 98.5 502 VAL B C 1
ATOM 8206 O O . VAL B 1 502 ? 16.609 25.406 6.148 1 98.5 502 VAL B O 1
ATOM 8209 N N . GLY B 1 503 ? 18.391 24.266 6.797 1 98.25 503 GLY B N 1
ATOM 8210 C CA . GLY B 1 503 ? 18.469 23.484 5.574 1 98.25 503 GLY B CA 1
ATOM 8211 C C . GLY B 1 503 ? 17.609 22.219 5.613 1 98.25 503 GLY B C 1
ATOM 8212 O O . GLY B 1 503 ? 17.094 21.781 4.582 1 98.25 503 GLY B O 1
ATOM 8213 N N . ALA B 1 504 ? 17.516 21.609 6.73 1 98.62 504 ALA B N 1
ATOM 8214 C CA . ALA B 1 504 ? 16.734 20.375 6.859 1 98.62 504 ALA B CA 1
ATOM 8215 C C . ALA B 1 504 ? 15.898 20.391 8.133 1 98.62 504 ALA B C 1
ATOM 8217 O O . ALA B 1 504 ? 16.312 20.938 9.156 1 98.62 504 ALA B O 1
ATOM 8218 N N . HIS B 1 505 ? 14.75 19.844 8.031 1 98.75 505 HIS B N 1
ATOM 8219 C CA . HIS B 1 505 ? 13.797 19.734 9.133 1 98.75 505 HIS B CA 1
ATOM 8220 C C . HIS B 1 505 ? 13.461 18.281 9.43 1 98.75 505 HIS B C 1
ATOM 8222 O O . HIS B 1 505 ? 12.953 17.562 8.562 1 98.75 505 HIS B O 1
ATOM 8228 N N . VAL B 1 506 ? 13.758 17.797 10.602 1 98.62 506 VAL B N 1
ATOM 8229 C CA . VAL B 1 506 ? 13.422 16.453 11.062 1 98.62 506 VAL B CA 1
ATOM 8230 C C . VAL B 1 506 ? 12.594 16.531 12.336 1 98.62 506 VAL B C 1
ATOM 8232 O O . VAL B 1 506 ? 13.133 16.75 13.422 1 98.62 506 VAL B O 1
ATOM 8235 N N . TYR B 1 507 ? 11.352 16.328 12.188 1 98.44 507 TYR B N 1
ATOM 8236 C CA . TYR B 1 507 ? 10.406 16.406 13.297 1 98.44 507 TYR B CA 1
ATOM 8237 C C . TYR B 1 507 ? 9.773 15.047 13.562 1 98.44 507 TYR B C 1
ATOM 8239 O O . TYR B 1 507 ? 9.375 14.344 12.633 1 98.44 507 TYR B O 1
ATOM 8247 N N . SER B 1 508 ? 9.695 14.688 14.844 1 97.69 508 SER B N 1
ATOM 8248 C CA . SER B 1 508 ? 9.289 13.344 15.242 1 97.69 508 SER B CA 1
ATOM 8249 C C . SER B 1 508 ? 7.879 13.031 14.758 1 97.69 508 SER B C 1
ATOM 8251 O O . SER B 1 508 ? 7.594 11.906 14.352 1 97.69 508 SER B O 1
ATOM 8253 N N . ASP B 1 509 ? 6.926 14.008 14.758 1 97.12 509 ASP B N 1
ATOM 8254 C CA . ASP B 1 509 ? 5.551 13.758 14.344 1 97.12 509 ASP B CA 1
ATOM 8255 C C . ASP B 1 509 ? 5.477 13.469 12.844 1 97.12 509 ASP B C 1
ATOM 8257 O O . ASP B 1 509 ? 4.594 12.734 12.391 1 97.12 509 ASP B O 1
ATOM 8261 N N . GLU B 1 510 ? 6.402 14.031 12.086 1 96.88 510 GLU B N 1
ATOM 8262 C CA . GLU B 1 510 ? 6.398 13.859 10.633 1 96.88 510 GLU B CA 1
ATOM 8263 C C . GLU B 1 510 ? 7.168 12.609 10.227 1 96.88 510 GLU B C 1
ATOM 8265 O O . GLU B 1 510 ? 6.797 11.922 9.273 1 96.88 510 GLU B O 1
ATOM 8270 N N . LEU B 1 511 ? 8.195 12.297 10.992 1 96.69 511 LEU B N 1
ATOM 8271 C CA . LEU B 1 511 ? 9.016 11.125 10.695 1 96.69 511 LEU B CA 1
ATOM 8272 C C . LEU B 1 511 ? 8.391 9.867 11.297 1 96.69 511 LEU B C 1
ATOM 8274 O O . LEU B 1 511 ? 8.633 8.758 10.812 1 96.69 511 LEU B O 1
ATOM 8278 N N . GLY B 1 512 ? 7.672 10.023 12.406 1 95.88 512 GLY B N 1
ATOM 8279 C CA . GLY B 1 512 ? 7.047 8.906 13.094 1 95.88 512 GLY B CA 1
ATOM 8280 C C . GLY B 1 512 ? 7.922 8.305 14.172 1 95.88 512 GLY B C 1
ATOM 8281 O O . GLY B 1 512 ? 7.527 7.344 14.844 1 95.88 512 GLY B O 1
ATOM 8282 N N . HIS B 1 513 ? 9.141 8.836 14.344 1 95.81 513 HIS B N 1
ATOM 8283 C CA . HIS B 1 513 ? 10.086 8.406 15.367 1 95.81 513 HIS B CA 1
ATOM 8284 C C . HIS B 1 513 ? 10.555 9.578 16.219 1 95.81 513 HIS B C 1
ATOM 8286 O O . HIS B 1 513 ? 10.617 10.711 15.742 1 95.81 513 HIS B O 1
ATOM 8292 N N . ARG B 1 514 ? 10.867 9.281 17.422 1 95.94 514 ARG B N 1
ATOM 8293 C CA . ARG B 1 514 ? 11.352 10.352 18.281 1 95.94 514 ARG B CA 1
ATOM 8294 C C . ARG B 1 514 ? 12.656 9.953 18.969 1 95.94 514 ARG B C 1
ATOM 8296 O O . ARG B 1 514 ? 12.945 8.766 19.125 1 95.94 514 ARG B O 1
ATOM 8303 N N . LYS B 1 515 ? 13.477 11.008 19.297 1 94.5 515 LYS B N 1
ATOM 8304 C CA . LYS B 1 515 ? 14.672 10.773 20.094 1 94.5 515 LYS B CA 1
ATOM 8305 C C . LYS B 1 515 ? 14.32 10.094 21.422 1 94.5 515 LYS B C 1
ATOM 8307 O O . LYS B 1 515 ? 13.281 10.398 22.016 1 94.5 515 LYS B O 1
ATOM 8312 N N . PRO B 1 516 ? 15.18 9.023 21.812 1 94.88 516 PRO B N 1
ATOM 8313 C CA . PRO B 1 516 ? 16.594 8.836 21.453 1 94.88 516 PRO B CA 1
ATOM 8314 C C . PRO B 1 516 ? 16.766 7.922 20.25 1 94.88 516 PRO B C 1
ATOM 8316 O O . PRO B 1 516 ? 17.859 7.395 20.016 1 94.88 516 PRO B O 1
ATOM 8319 N N . ASP B 1 517 ? 15.727 7.68 19.516 1 94.12 517 ASP B N 1
ATOM 8320 C CA . ASP B 1 517 ? 15.875 6.918 18.281 1 94.12 517 ASP B CA 1
ATOM 8321 C C . ASP B 1 517 ? 16.938 7.543 17.359 1 94.12 517 ASP B C 1
ATOM 8323 O O . ASP B 1 517 ? 16.875 8.734 17.062 1 94.12 517 ASP B O 1
ATOM 8327 N N . ARG B 1 518 ? 17.844 6.762 16.922 1 95.81 518 ARG B N 1
ATOM 8328 C CA . ARG B 1 518 ? 18.953 7.25 16.109 1 95.81 518 ARG B CA 1
ATOM 8329 C C . ARG B 1 518 ? 18.469 7.734 14.75 1 95.81 518 ARG B C 1
ATOM 8331 O O . ARG B 1 518 ? 19.188 8.43 14.039 1 95.81 518 ARG B O 1
ATOM 8338 N N . LEU B 1 519 ? 17.266 7.379 14.375 1 96.88 519 LEU B N 1
ATOM 8339 C CA . LEU B 1 519 ? 16.781 7.676 13.039 1 96.88 519 LEU B CA 1
ATOM 8340 C C . LEU B 1 519 ? 16.656 9.18 12.82 1 96.88 519 LEU B C 1
ATOM 8342 O O . LEU B 1 519 ? 16.844 9.672 11.703 1 96.88 519 LEU B O 1
ATOM 8346 N N . MET B 1 520 ? 16.359 9.914 13.844 1 97.38 520 MET B N 1
ATOM 8347 C CA . MET B 1 520 ? 16.156 11.352 13.711 1 97.38 520 MET B CA 1
ATOM 8348 C C . MET B 1 520 ? 17.438 12.055 13.289 1 97.38 520 MET B C 1
ATOM 8350 O O . MET B 1 520 ? 17.516 12.625 12.195 1 97.38 520 MET B O 1
ATOM 8354 N N . PRO B 1 521 ? 18.516 11.938 14.062 1 98.25 521 PRO B N 1
ATOM 8355 C CA . PRO B 1 521 ? 19.766 12.57 13.602 1 98.25 521 PRO B CA 1
ATOM 8356 C C . PRO B 1 521 ? 20.297 11.938 12.312 1 98.25 521 PRO B C 1
ATOM 8358 O O . PRO B 1 521 ? 20.875 12.633 11.484 1 98.25 521 PRO B O 1
ATOM 8361 N N . ALA B 1 522 ? 20.109 10.641 12.164 1 98.44 522 ALA B N 1
ATOM 8362 C CA . ALA B 1 522 ? 20.578 9.977 10.953 1 98.44 522 ALA B CA 1
ATOM 8363 C C . ALA B 1 522 ? 19.891 10.555 9.719 1 98.44 522 ALA B C 1
ATOM 8365 O O . ALA B 1 522 ? 20.516 10.734 8.672 1 98.44 522 ALA B O 1
ATOM 8366 N N . THR B 1 523 ? 18.609 10.797 9.82 1 98.44 523 THR B N 1
ATOM 8367 C CA . THR B 1 523 ? 17.844 11.383 8.727 1 98.44 523 THR B CA 1
ATOM 8368 C C . THR B 1 523 ? 18.344 12.781 8.391 1 98.44 523 THR B C 1
ATOM 8370 O O . THR B 1 523 ? 18.469 13.148 7.223 1 98.44 523 THR B O 1
ATOM 8373 N N . ALA B 1 524 ? 18.641 13.531 9.383 1 98.75 524 ALA B N 1
ATOM 8374 C CA . ALA B 1 524 ? 19.188 14.867 9.18 1 98.75 524 ALA B CA 1
ATOM 8375 C C . ALA B 1 524 ? 20.531 14.805 8.477 1 98.75 524 ALA B C 1
ATOM 8377 O O . ALA B 1 524 ? 20.797 15.578 7.551 1 98.75 524 ALA B O 1
ATOM 8378 N N . LEU B 1 525 ? 21.375 13.906 8.938 1 98.62 525 LEU B N 1
ATOM 8379 C CA . LEU B 1 525 ? 22.703 13.734 8.344 1 98.62 525 LEU B CA 1
ATOM 8380 C C . LEU B 1 525 ? 22.578 13.352 6.871 1 98.62 525 LEU B C 1
ATOM 8382 O O . LEU B 1 525 ? 23.297 13.891 6.023 1 98.62 525 LEU B O 1
ATOM 8386 N N . ARG B 1 526 ? 21.656 12.469 6.598 1 98.25 526 ARG B N 1
ATOM 8387 C CA . ARG B 1 526 ? 21.422 12.062 5.219 1 98.25 526 ARG B CA 1
ATOM 8388 C C . ARG B 1 526 ? 20.938 13.234 4.371 1 98.25 526 ARG B C 1
ATOM 8390 O O . ARG B 1 526 ? 21.422 13.445 3.256 1 98.25 526 ARG B O 1
ATOM 8397 N N . ALA B 1 527 ? 20.016 13.992 4.879 1 98.75 527 ALA B N 1
ATOM 8398 C CA . ALA B 1 527 ? 19.453 15.133 4.16 1 98.75 527 ALA B CA 1
ATOM 8399 C C . ALA B 1 527 ? 20.531 16.156 3.834 1 98.75 527 ALA B C 1
ATOM 8401 O O . ALA B 1 527 ? 20.562 16.703 2.73 1 98.75 527 ALA B O 1
ATOM 8402 N N . LEU B 1 528 ? 21.438 16.328 4.738 1 98.56 528 LEU B N 1
ATOM 8403 C CA . LEU B 1 528 ? 22.453 17.375 4.578 1 98.56 528 LEU B CA 1
ATOM 8404 C C . LEU B 1 528 ? 23.688 16.828 3.867 1 98.56 528 LEU B C 1
ATOM 8406 O O . LEU B 1 528 ? 24.609 17.578 3.545 1 98.56 528 LEU B O 1
ATOM 8410 N N . GLY B 1 529 ? 23.688 15.516 3.584 1 97.62 529 GLY B N 1
ATOM 8411 C CA . GLY B 1 529 ? 24.891 14.906 3.025 1 97.62 529 GLY B CA 1
ATOM 8412 C C . GLY B 1 529 ? 26.109 15.102 3.898 1 97.62 529 GLY B C 1
ATOM 8413 O O . GLY B 1 529 ? 27.203 15.359 3.391 1 97.62 529 GLY B O 1
ATOM 8414 N N . ALA B 1 530 ? 25.953 15.031 5.199 1 97.81 530 ALA B N 1
ATOM 8415 C CA . ALA B 1 530 ? 27.016 15.391 6.137 1 97.81 530 ALA B CA 1
ATOM 8416 C C . ALA B 1 530 ? 27.766 14.156 6.629 1 97.81 530 ALA B C 1
ATOM 8418 O O . ALA B 1 530 ? 27.188 13.07 6.727 1 97.81 530 ALA B O 1
ATOM 8419 N N . ASP B 1 531 ? 29 14.305 6.922 1 97.44 531 ASP B N 1
ATOM 8420 C CA . ASP B 1 531 ? 29.781 13.281 7.605 1 97.44 531 ASP B CA 1
ATOM 8421 C C . ASP B 1 531 ? 29.469 13.25 9.102 1 97.44 531 ASP B C 1
ATOM 8423 O O . ASP B 1 531 ? 29.719 14.219 9.812 1 97.44 531 ASP B O 1
ATOM 8427 N N . PRO B 1 532 ? 28.969 12.156 9.555 1 98.06 532 PRO B N 1
ATOM 8428 C CA . PRO B 1 532 ? 28.578 12.102 10.961 1 98.06 532 PRO B CA 1
ATOM 8429 C C . PRO B 1 532 ? 29.734 12.352 11.914 1 98.06 532 PRO B C 1
ATOM 8431 O O . PRO B 1 532 ? 29.562 12.992 12.953 1 98.06 532 PRO B O 1
ATOM 8434 N N . ALA B 1 533 ? 30.891 11.961 11.578 1 97.25 533 ALA B N 1
ATOM 8435 C CA . ALA B 1 533 ? 32.062 12.016 12.461 1 97.25 533 ALA B CA 1
ATOM 8436 C C . ALA B 1 533 ? 32.438 13.453 12.781 1 97.25 533 ALA B C 1
ATOM 8438 O O . ALA B 1 533 ? 33.031 13.734 13.836 1 97.25 533 ALA B O 1
ATOM 8439 N N . THR B 1 534 ? 32.125 14.414 11.945 1 96.44 534 THR B N 1
ATOM 8440 C CA . THR B 1 534 ? 32.5 15.797 12.148 1 96.44 534 THR B CA 1
ATOM 8441 C C . THR B 1 534 ? 31.281 16.703 12.305 1 96.44 534 THR B C 1
ATOM 8443 O O . THR B 1 534 ? 31.391 17.922 12.266 1 96.44 534 THR B O 1
ATOM 8446 N N . ALA B 1 535 ? 30.109 16.078 12.414 1 97.75 535 ALA B N 1
ATOM 8447 C CA . ALA B 1 535 ? 28.906 16.844 12.68 1 97.75 535 ALA B CA 1
ATOM 8448 C C . ALA B 1 535 ? 28.781 17.172 14.164 1 97.75 535 ALA B C 1
ATOM 8450 O O . ALA B 1 535 ? 29.422 16.531 15.008 1 97.75 535 ALA B O 1
ATOM 8451 N N . VAL B 1 536 ? 28 18.188 14.453 1 97.75 536 VAL B N 1
ATOM 8452 C CA . VAL B 1 536 ? 27.766 18.625 15.828 1 97.75 536 VAL B CA 1
ATOM 8453 C C . VAL B 1 536 ? 26.266 18.578 16.141 1 97.75 536 VAL B C 1
ATOM 8455 O O . VAL B 1 536 ? 25.453 19.078 15.352 1 97.75 536 VAL B O 1
ATOM 8458 N N . PHE B 1 537 ? 25.922 17.984 17.234 1 98.44 537 PHE B N 1
ATOM 8459 C CA . PHE B 1 537 ? 24.547 18 17.719 1 98.44 537 PHE B CA 1
ATOM 8460 C C . PHE B 1 537 ? 24.422 18.812 18.984 1 98.44 537 PHE B C 1
ATOM 8462 O O . PHE B 1 537 ? 25.141 18.578 19.969 1 98.44 537 PHE B O 1
ATOM 8469 N N . VAL B 1 538 ? 23.531 19.781 18.969 1 98.25 538 VAL B N 1
ATOM 8470 C CA . VAL B 1 538 ? 23.297 20.641 20.141 1 98.25 538 VAL B CA 1
ATOM 8471 C C . VAL B 1 538 ? 21.922 20.359 20.719 1 98.25 538 VAL B C 1
ATOM 8473 O O . VAL B 1 538 ? 20.906 20.5 20.031 1 98.25 538 VAL B O 1
ATOM 8476 N N . GLY B 1 539 ? 21.859 20 21.969 1 97.81 539 GLY B N 1
ATOM 8477 C CA . GLY B 1 539 ? 20.609 19.734 22.656 1 97.81 539 GLY B CA 1
ATOM 8478 C C . GLY B 1 539 ? 20.594 20.234 24.078 1 97.81 539 GLY B C 1
ATOM 8479 O O . GLY B 1 539 ? 21.422 21.078 24.453 1 97.81 539 GLY B O 1
ATOM 8480 N N . ASP B 1 540 ? 19.547 19.844 24.859 1 96.44 540 ASP B N 1
ATOM 8481 C CA . ASP B 1 540 ? 19.453 20.234 26.281 1 96.44 540 ASP B CA 1
ATOM 8482 C C . ASP B 1 540 ? 19.016 19.047 27.125 1 96.44 540 ASP B C 1
ATOM 8484 O O . ASP B 1 540 ? 18.938 19.156 28.359 1 96.44 540 ASP B O 1
ATOM 8488 N N . LYS B 1 541 ? 18.703 17.938 26.469 1 95.56 541 LYS B N 1
ATOM 8489 C CA . LYS B 1 541 ? 18.297 16.719 27.172 1 95.56 541 LYS B CA 1
ATOM 8490 C C . LYS B 1 541 ? 19.266 15.578 26.891 1 95.56 541 LYS B C 1
ATOM 8492 O O . LYS B 1 541 ? 19.141 14.898 25.875 1 95.56 541 LYS B O 1
ATOM 8497 N N . PRO B 1 542 ? 20.094 15.266 27.859 1 95.5 542 PRO B N 1
ATOM 8498 C CA . PRO B 1 542 ? 21.156 14.289 27.625 1 95.5 542 PRO B CA 1
ATOM 8499 C C . PRO B 1 542 ? 20.625 12.914 27.234 1 95.5 542 PRO B C 1
ATOM 8501 O O . PRO B 1 542 ? 21.109 12.289 26.297 1 95.5 542 PRO B O 1
ATOM 8504 N N . GLN B 1 543 ? 19.547 12.453 27.875 1 92.12 543 GLN B N 1
ATOM 8505 C CA . GLN B 1 543 ? 19.047 11.102 27.703 1 92.12 543 GLN B CA 1
ATOM 8506 C C . GLN B 1 543 ? 18.359 10.938 26.344 1 92.12 543 GLN B C 1
ATOM 8508 O O . GLN B 1 543 ? 18.141 9.812 25.891 1 92.12 543 GLN B O 1
ATOM 8513 N N . ARG B 1 544 ? 18.031 12.008 25.672 1 93.81 544 ARG B N 1
ATOM 8514 C CA . ARG B 1 544 ? 17.391 11.961 24.359 1 93.81 544 ARG B CA 1
ATOM 8515 C C . ARG B 1 544 ? 18.328 12.461 23.281 1 93.81 544 ARG B C 1
ATOM 8517 O O . ARG B 1 544 ? 18.625 11.742 22.328 1 93.81 544 ARG B O 1
ATOM 8524 N N . ASP B 1 545 ? 18.891 13.602 23.5 1 96.62 545 ASP B N 1
ATOM 8525 C CA . ASP B 1 545 ? 19.656 14.281 22.469 1 96.62 545 ASP B CA 1
ATOM 8526 C C . ASP B 1 545 ? 21.031 13.625 22.281 1 96.62 545 ASP B C 1
ATOM 8528 O O . ASP B 1 545 ? 21.391 13.25 21.172 1 96.62 545 ASP B O 1
ATOM 8532 N N . VAL B 1 546 ? 21.781 13.414 23.359 1 97 546 VAL B N 1
ATOM 8533 C CA . VAL B 1 546 ? 23.141 12.883 23.281 1 97 546 VAL B CA 1
ATOM 8534 C C . VAL B 1 546 ? 23.094 11.422 22.828 1 97 546 VAL B C 1
ATOM 8536 O O . VAL B 1 546 ? 23.844 11.023 21.922 1 97 546 VAL B O 1
ATOM 8539 N N . LEU B 1 547 ? 22.188 10.703 23.422 1 95.75 547 LEU B N 1
ATOM 8540 C CA . LEU B 1 547 ? 22.109 9.289 23.094 1 95.75 547 LEU B CA 1
ATOM 8541 C C . LEU B 1 547 ? 21.719 9.094 21.625 1 95.75 547 LEU B C 1
ATOM 8543 O O . LEU B 1 547 ? 22.281 8.242 20.938 1 95.75 547 LEU B O 1
ATOM 8547 N N . ALA B 1 548 ? 20.75 9.828 21.109 1 96.5 548 ALA B N 1
ATOM 8548 C CA . ALA B 1 548 ? 20.344 9.734 19.719 1 96.5 548 ALA B CA 1
ATOM 8549 C C . ALA B 1 548 ? 21.5 10.109 18.781 1 96.5 548 ALA B C 1
ATOM 8551 O O . ALA B 1 548 ? 21.75 9.43 17.781 1 96.5 548 ALA B O 1
ATOM 8552 N N . ALA B 1 549 ? 22.188 11.172 19.125 1 98 549 ALA B N 1
ATOM 8553 C CA . ALA B 1 549 ? 23.297 11.672 18.312 1 98 549 ALA B CA 1
ATOM 8554 C C . ALA B 1 549 ? 24.422 10.641 18.234 1 98 549 ALA B C 1
ATOM 8556 O O . ALA B 1 549 ? 24.922 10.344 17.156 1 98 549 ALA B O 1
ATOM 8557 N N . ARG B 1 550 ? 24.781 10.094 19.344 1 96.56 550 ARG B N 1
ATOM 8558 C CA . ARG B 1 550 ? 25.859 9.109 19.391 1 96.56 550 ARG B CA 1
ATOM 8559 C C . ARG B 1 550 ? 25.484 7.852 18.625 1 96.56 550 ARG B C 1
ATOM 8561 O O . ARG B 1 550 ? 26.297 7.297 17.891 1 96.56 550 ARG B O 1
ATOM 8568 N N . ALA B 1 551 ? 24.266 7.469 18.844 1 95.94 551 ALA B N 1
ATOM 8569 C CA . ALA B 1 551 ? 23.781 6.285 18.141 1 95.94 551 ALA B CA 1
ATOM 8570 C C . ALA B 1 551 ? 23.828 6.488 16.625 1 95.94 551 ALA B C 1
ATOM 8572 O O . ALA B 1 551 ? 23.984 5.527 15.875 1 95.94 551 ALA B O 1
ATOM 8573 N N . ALA B 1 552 ? 23.75 7.688 16.172 1 97.44 552 ALA B N 1
ATOM 8574 C CA . ALA B 1 552 ? 23.766 8 14.742 1 97.44 552 ALA B CA 1
ATOM 8575 C C . ALA B 1 552 ? 25.203 8.266 14.266 1 97.44 552 ALA B C 1
ATOM 8577 O O . ALA B 1 552 ? 25.422 8.578 13.094 1 97.44 552 ALA B O 1
ATOM 8578 N N . GLY B 1 553 ? 26.156 8.242 15.188 1 97.56 553 GLY B N 1
ATOM 8579 C CA . GLY B 1 553 ? 27.562 8.398 14.82 1 97.56 553 GLY B CA 1
ATOM 8580 C C . GLY B 1 553 ? 28.016 9.844 14.844 1 97.56 553 GLY B C 1
ATOM 8581 O O . GLY B 1 553 ? 29.078 10.164 14.305 1 97.56 553 GLY B O 1
ATOM 8582 N N . VAL B 1 554 ? 27.297 10.758 15.43 1 97.88 554 VAL B N 1
ATOM 8583 C CA . VAL B 1 554 ? 27.672 12.164 15.484 1 97.88 554 VAL B CA 1
ATOM 8584 C C . VAL B 1 554 ? 28.938 12.336 16.312 1 97.88 554 VAL B C 1
ATOM 8586 O O . VAL B 1 554 ? 29.031 11.805 17.422 1 97.88 554 VAL B O 1
ATOM 8589 N N . GLY B 1 555 ? 29.844 13.062 15.82 1 95.62 555 GLY B N 1
ATOM 8590 C CA . GLY B 1 555 ? 31.172 13.141 16.406 1 95.62 555 GLY B CA 1
ATOM 8591 C C . GLY B 1 555 ? 31.234 14.039 17.625 1 95.62 555 GLY B C 1
ATOM 8592 O O . GLY B 1 555 ? 32.031 13.797 18.547 1 95.62 555 GLY B O 1
ATOM 8593 N N . VAL B 1 556 ? 30.422 15.133 17.656 1 96.56 556 VAL B N 1
ATOM 8594 C CA . VAL B 1 556 ? 30.5 16.094 18.75 1 96.56 556 VAL B CA 1
ATOM 8595 C C . VAL B 1 556 ? 29.094 16.375 19.281 1 96.56 556 VAL B C 1
ATOM 8597 O O . VAL B 1 556 ? 28.188 16.719 18.516 1 96.56 556 VAL B O 1
ATOM 8600 N N . THR B 1 557 ? 28.922 16.219 20.562 1 97.5 557 THR B N 1
ATOM 8601 C CA . THR B 1 557 ? 27.641 16.547 21.203 1 97.5 557 THR B CA 1
ATOM 8602 C C . THR B 1 557 ? 27.812 17.703 22.188 1 97.5 557 THR B C 1
ATOM 8604 O O . THR B 1 557 ? 28.797 17.75 22.938 1 97.5 557 THR B O 1
ATOM 8607 N N . VAL B 1 558 ? 26.906 18.641 22.094 1 97.19 558 VAL B N 1
ATOM 8608 C CA . VAL B 1 558 ? 26.922 19.828 22.938 1 97.19 558 VAL B CA 1
ATOM 8609 C C . VAL B 1 558 ? 25.578 19.969 23.656 1 97.19 558 VAL B C 1
ATOM 8611 O O . VAL B 1 558 ? 24.516 19.766 23.047 1 97.19 558 VAL B O 1
ATOM 8614 N N . LEU B 1 559 ? 25.594 20.266 24.953 1 97.31 559 LEU B N 1
ATOM 8615 C CA . LEU B 1 559 ? 24.391 20.609 25.688 1 97.31 559 LEU B CA 1
ATOM 8616 C C . LEU B 1 559 ? 24.422 22.062 26.141 1 97.31 559 LEU B C 1
ATOM 8618 O O . LEU B 1 559 ? 25.469 2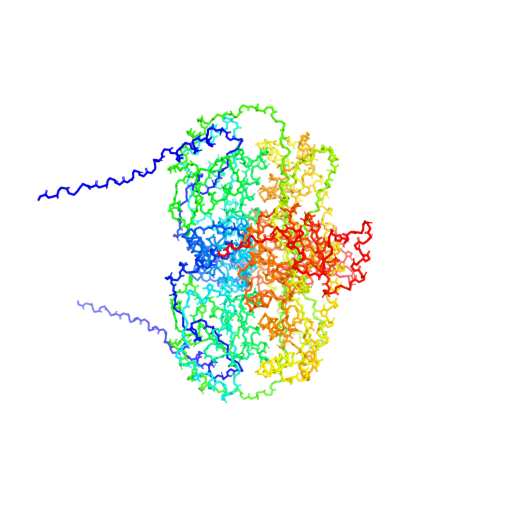2.578 26.547 1 97.31 559 LEU B O 1
ATOM 8622 N N . VAL B 1 560 ? 23.344 22.703 26.016 1 96.25 560 VAL B N 1
ATOM 8623 C CA . VAL B 1 560 ? 23.25 24.109 26.406 1 96.25 560 VAL B CA 1
ATOM 8624 C C . VAL B 1 560 ? 22.516 24.219 27.734 1 96.25 560 VAL B C 1
ATOM 8626 O O . VAL B 1 560 ? 21.516 23.531 27.953 1 96.25 560 VAL B O 1
ATOM 8629 N N . ARG B 1 561 ? 22.969 25.125 28.594 1 94.75 561 ARG B N 1
ATOM 8630 C CA . ARG B 1 561 ? 22.344 25.391 29.891 1 94.75 561 ARG B CA 1
ATOM 8631 C C . ARG B 1 561 ? 21.062 26.203 29.703 1 94.75 561 ARG B C 1
ATOM 8633 O O . ARG B 1 561 ? 20.844 26.812 28.656 1 94.75 561 ARG B O 1
ATOM 8640 N N . GLY B 1 562 ? 20.188 26.141 30.766 1 90.12 562 GLY B N 1
ATOM 8641 C CA . GLY B 1 562 ? 18.969 26.922 30.75 1 90.12 562 GLY B CA 1
ATOM 8642 C C . GLY B 1 562 ? 17.844 26.281 29.953 1 90.12 562 GLY B C 1
ATOM 8643 O O . GLY B 1 562 ? 16.828 26.922 29.672 1 90.12 562 GLY B O 1
ATOM 8644 N N . GLY B 1 563 ? 18.094 25.094 29.609 1 90.25 563 GLY B N 1
ATOM 8645 C CA . GLY B 1 563 ? 17.062 24.328 28.922 1 90.25 563 GLY B CA 1
ATOM 8646 C C . GLY B 1 563 ? 16.203 23.5 29.859 1 90.25 563 GLY B C 1
ATOM 8647 O O . GLY B 1 563 ? 15.828 23.969 30.938 1 90.25 563 GLY B O 1
ATOM 8648 N N . SER B 1 564 ? 15.836 22.312 29.438 1 86.75 564 SER B N 1
ATOM 8649 C CA . SER B 1 564 ? 14.914 21.469 30.188 1 86.75 564 SER B CA 1
ATOM 8650 C C . SER B 1 564 ? 15.617 20.797 31.359 1 86.75 564 SER B C 1
ATOM 8652 O O . SER B 1 564 ? 14.992 20.516 32.375 1 86.75 564 SER B O 1
ATOM 8654 N N . THR B 1 565 ? 16.953 20.531 31.172 1 90.81 565 THR B N 1
ATOM 8655 C CA . THR B 1 565 ? 17.719 19.875 32.219 1 90.81 565 THR B CA 1
ATOM 8656 C C . THR B 1 565 ? 18.375 20.891 33.156 1 90.81 565 THR B C 1
ATOM 8658 O O . THR B 1 565 ? 19.016 21.844 32.656 1 90.81 565 THR B O 1
ATOM 8661 N N . PRO B 1 566 ? 18.297 20.656 34.469 1 93.44 566 PRO B N 1
ATOM 8662 C CA . PRO B 1 566 ? 18.938 21.578 35.406 1 93.44 566 PRO B CA 1
ATOM 8663 C C . PRO B 1 566 ? 20.453 21.641 35.25 1 93.44 566 PRO B C 1
ATOM 8665 O O . PRO B 1 566 ? 21.078 20.609 34.969 1 93.44 566 PRO B O 1
ATOM 8668 N N . ASP B 1 567 ? 21 22.781 35.531 1 92.88 567 ASP B N 1
ATOM 8669 C CA . ASP B 1 567 ? 22.422 23.031 35.312 1 92.88 567 ASP B CA 1
ATOM 8670 C C . ASP B 1 567 ? 23.281 22.125 36.188 1 92.88 567 ASP B C 1
ATOM 8672 O O . ASP B 1 567 ? 24.344 21.656 35.75 1 92.88 567 ASP B O 1
ATOM 8676 N N . ASP B 1 568 ? 22.844 21.891 37.375 1 93.25 568 ASP B N 1
ATOM 8677 C CA . ASP B 1 568 ? 23.609 21.062 38.281 1 93.25 568 ASP B CA 1
ATOM 8678 C C . ASP B 1 568 ? 23.688 19.609 37.781 1 93.25 568 ASP B C 1
ATOM 8680 O O . ASP B 1 568 ? 24.719 18.953 37.938 1 93.25 568 ASP B O 1
ATOM 8684 N N . VAL B 1 569 ? 22.609 19.203 37.188 1 93.62 569 VAL B N 1
ATOM 8685 C CA . VAL B 1 569 ? 22.578 17.859 36.625 1 93.62 569 VAL B CA 1
ATOM 8686 C C . VAL B 1 569 ? 23.5 17.781 35.406 1 93.62 569 VAL B C 1
ATOM 8688 O O . VAL B 1 569 ? 24.219 16.797 35.219 1 93.62 569 VAL B O 1
ATOM 8691 N N . LEU B 1 570 ? 23.516 18.812 34.594 1 93.88 570 LEU B N 1
ATOM 8692 C CA . LEU B 1 570 ? 24.391 18.875 33.406 1 93.88 570 LEU B CA 1
ATOM 8693 C C . LEU B 1 570 ? 25.859 18.844 33.844 1 93.88 570 LEU B C 1
ATOM 8695 O O . LEU B 1 570 ? 26.672 18.141 33.219 1 93.88 570 LEU B O 1
ATOM 8699 N N . ASP B 1 571 ? 26.156 19.547 34.875 1 92.81 571 ASP B N 1
ATOM 8700 C CA . ASP B 1 571 ? 27.531 19.609 35.375 1 92.81 571 ASP B CA 1
ATOM 8701 C C . ASP B 1 571 ? 27.984 18.25 35.906 1 92.81 571 ASP B C 1
ATOM 8703 O O . ASP B 1 571 ? 29.094 17.812 35.625 1 92.81 571 ASP B O 1
ATOM 8707 N N . ALA B 1 572 ? 27.094 17.688 36.625 1 93.94 572 ALA B N 1
ATOM 8708 C CA . ALA B 1 572 ? 27.391 16.359 37.156 1 93.94 572 ALA B CA 1
ATOM 8709 C C . ALA B 1 572 ? 27.609 15.352 36.031 1 93.94 572 ALA B C 1
ATOM 8711 O O . ALA B 1 572 ? 28.531 14.516 36.125 1 93.94 572 ALA B O 1
ATOM 8712 N N . LEU B 1 573 ? 26.781 15.445 35.094 1 93.56 573 LEU B N 1
ATOM 8713 C CA . LEU B 1 573 ? 26.875 14.523 33.969 1 93.56 573 LEU B CA 1
ATOM 8714 C C . LEU B 1 573 ? 28.156 14.758 33.188 1 93.56 573 LEU B C 1
ATOM 871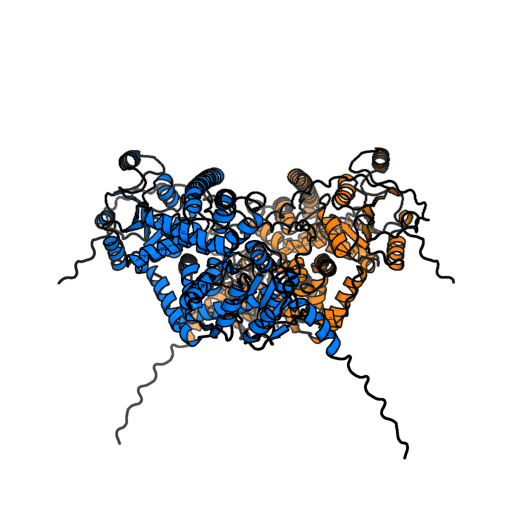6 O O . LEU B 1 573 ? 28.812 13.805 32.75 1 93.56 573 LEU B O 1
ATOM 8720 N N . HIS B 1 574 ? 28.484 15.992 32.938 1 93.56 574 HIS B N 1
ATOM 8721 C CA . HIS B 1 574 ? 29.688 16.344 32.188 1 93.56 574 HIS B CA 1
ATOM 8722 C C . HIS B 1 574 ? 30.938 15.867 32.906 1 93.56 574 HIS B C 1
ATOM 8724 O O . HIS B 1 574 ? 31.922 15.5 32.25 1 93.56 574 HIS B O 1
ATOM 8730 N N . ALA B 1 575 ? 30.906 15.805 34.188 1 93.06 575 ALA B N 1
ATOM 8731 C CA . ALA B 1 575 ? 32.062 15.398 35.031 1 93.06 575 ALA B CA 1
ATOM 8732 C C . ALA B 1 575 ? 32.188 13.875 35.031 1 93.06 575 ALA B C 1
ATOM 8734 O O . ALA B 1 575 ? 33.25 13.344 35.375 1 93.06 575 ALA B O 1
ATOM 8735 N N . ASP B 1 576 ? 31.125 13.172 34.844 1 93.19 576 ASP B N 1
ATOM 8736 C CA . ASP B 1 576 ? 31.109 11.711 34.906 1 93.19 576 ASP B CA 1
ATOM 8737 C C . ASP B 1 576 ? 31.688 11.109 33.625 1 93.19 576 ASP B C 1
ATOM 8739 O O . ASP B 1 576 ? 30.938 10.789 32.688 1 93.19 576 ASP B O 1
ATOM 8743 N N . VAL B 1 577 ? 32.938 10.766 33.844 1 88.88 577 VAL B N 1
ATOM 8744 C CA . VAL B 1 577 ? 33.656 10.266 32.688 1 88.88 577 VAL B CA 1
ATOM 8745 C C . VAL B 1 577 ? 33.188 8.852 32.344 1 88.88 577 VAL B C 1
ATOM 8747 O O . VAL B 1 577 ? 33.062 8.008 33.219 1 88.88 577 VAL B O 1
ATOM 8750 N N . GLY B 1 578 ? 32.5 8.508 31.469 1 89 578 GLY B N 1
ATOM 8751 C CA . GLY B 1 578 ? 32.031 7.188 31.062 1 89 578 GLY B CA 1
ATOM 8752 C C . GLY B 1 578 ? 30.547 7.09 30.859 1 89 578 GLY B C 1
ATOM 8753 O O . GLY B 1 578 ? 30.047 6.09 30.344 1 89 578 GLY B O 1
ATOM 8754 N N . HIS B 1 579 ? 29.953 8.078 31.359 1 92.94 579 HIS B N 1
ATOM 8755 C CA . HIS B 1 579 ? 28.516 8.039 31.203 1 92.94 579 HIS B CA 1
ATOM 8756 C C . HIS B 1 579 ? 28.109 8.062 29.719 1 92.94 579 HIS B C 1
ATOM 8758 O O . HIS B 1 579 ? 28.641 8.859 28.953 1 92.94 579 HIS B O 1
ATOM 8764 N N . PRO B 1 580 ? 27.203 7.25 29.328 1 91.62 580 PRO B N 1
ATOM 8765 C CA . PRO B 1 580 ? 26.828 7.164 27.922 1 91.62 580 PRO B CA 1
ATOM 8766 C C . PRO B 1 580 ? 26.188 8.445 27.391 1 91.62 580 PRO B C 1
ATOM 8768 O O . PRO B 1 580 ? 26.266 8.742 26.203 1 91.62 580 PRO B O 1
ATOM 8771 N N . ALA B 1 581 ? 25.562 9.195 28.234 1 94.94 581 ALA B N 1
ATOM 8772 C CA . ALA B 1 581 ? 24.891 10.422 27.828 1 94.94 581 ALA B CA 1
ATOM 8773 C C . ALA B 1 581 ? 25.734 11.648 28.141 1 94.94 581 ALA B C 1
ATOM 8775 O O . ALA B 1 581 ? 25.234 12.773 28.172 1 94.94 581 ALA B O 1
ATOM 8776 N N . ARG B 1 582 ? 27.016 11.492 28.422 1 96.38 582 ARG B N 1
ATOM 8777 C CA . ARG B 1 582 ? 27.891 12.625 28.672 1 96.38 582 ARG B CA 1
ATOM 8778 C C . ARG B 1 582 ? 28.125 13.445 27.406 1 96.38 582 ARG B C 1
ATOM 8780 O O . ARG B 1 582 ? 28.547 12.906 26.391 1 96.38 582 ARG B O 1
ATOM 8787 N N . PRO B 1 583 ? 27.906 14.734 27.469 1 96.75 583 PRO B N 1
ATOM 8788 C CA . PRO B 1 583 ? 28.203 15.562 26.312 1 96.75 583 PRO B CA 1
ATOM 8789 C C . PRO B 1 583 ? 29.688 15.875 26.172 1 96.75 583 PRO B C 1
ATOM 8791 O O . PRO B 1 583 ? 30.438 15.758 27.156 1 96.75 583 PRO B O 1
ATOM 8794 N N . ASP B 1 584 ? 30.141 16.156 24.969 1 95.38 584 ASP B N 1
ATOM 8795 C CA . ASP B 1 584 ? 31.516 16.594 24.766 1 95.38 584 ASP B CA 1
ATOM 8796 C C . ASP B 1 584 ? 31.734 18 25.312 1 95.38 584 ASP B C 1
ATOM 8798 O O . ASP B 1 584 ? 32.812 18.328 25.781 1 95.38 584 ASP B O 1
ATOM 8802 N N . HIS B 1 585 ? 30.703 18.891 25.188 1 94.88 585 HIS B N 1
ATOM 8803 C CA . HIS B 1 585 ? 30.766 20.25 25.688 1 94.88 585 HIS B CA 1
ATOM 8804 C C . HIS B 1 585 ? 29.453 20.656 26.359 1 94.88 585 HIS B C 1
ATOM 8806 O O . HIS B 1 585 ? 28.391 20.141 26 1 94.88 585 HIS B O 1
ATOM 8812 N N . VAL B 1 586 ? 29.531 21.453 27.344 1 95.69 586 VAL B N 1
ATOM 8813 C CA . VAL B 1 586 ? 28.391 22.156 27.938 1 95.69 586 VAL B CA 1
ATOM 8814 C C . VAL B 1 586 ? 28.578 23.672 27.797 1 95.69 586 VAL B C 1
ATOM 8816 O O . VAL B 1 586 ? 29.625 24.203 28.172 1 95.69 586 VAL B O 1
ATOM 8819 N N . ILE B 1 587 ? 27.625 24.344 27.266 1 95 587 ILE B N 1
ATOM 8820 C CA . ILE B 1 587 ? 27.766 25.766 27.016 1 95 587 ILE B CA 1
ATOM 8821 C C . ILE B 1 587 ? 26.688 26.531 27.797 1 95 587 ILE B C 1
ATOM 8823 O O . ILE B 1 587 ? 25.656 25.953 28.156 1 95 587 ILE B O 1
ATOM 8827 N N . ASP B 1 588 ? 26.922 27.828 27.984 1 94.06 588 ASP B N 1
ATOM 8828 C CA . ASP B 1 588 ? 25.969 28.656 28.75 1 94.06 588 ASP B CA 1
ATOM 8829 C C . ASP B 1 588 ? 24.922 29.266 27.812 1 94.06 588 ASP B C 1
ATOM 8831 O O . ASP B 1 588 ? 23.766 29.391 28.203 1 94.06 588 ASP B O 1
ATOM 8835 N N . GLU B 1 589 ? 25.438 29.656 26.641 1 93.75 589 GLU B N 1
ATOM 8836 C CA . GLU B 1 589 ? 24.562 30.266 25.641 1 93.75 589 GLU B CA 1
ATOM 8837 C C . GLU B 1 589 ? 24.938 29.781 24.234 1 93.75 589 GLU B C 1
ATOM 8839 O O . GLU B 1 589 ? 26.062 29.359 24 1 93.75 589 GLU B O 1
ATOM 8844 N N . MET B 1 590 ? 23.953 29.875 23.391 1 94.38 590 MET B N 1
ATOM 8845 C CA . MET B 1 590 ? 24.109 29.344 22.047 1 94.38 590 MET B CA 1
ATOM 8846 C C . MET B 1 590 ? 25.25 30.078 21.312 1 94.38 590 MET B C 1
ATOM 8848 O O . MET B 1 590 ? 25.953 29.469 20.5 1 94.38 590 MET B O 1
ATOM 8852 N N . GLY B 1 591 ? 25.438 31.328 21.609 1 91.56 591 GLY B N 1
ATOM 8853 C CA . GLY B 1 591 ? 26.516 32.094 21 1 91.56 591 GLY B CA 1
ATOM 8854 C C . GLY B 1 591 ? 27.891 31.547 21.297 1 91.56 591 GLY B C 1
ATOM 8855 O O . GLY B 1 591 ? 28.844 31.812 20.562 1 91.56 591 GLY B O 1
ATOM 8856 N N . ASP B 1 592 ? 28 30.766 22.359 1 92.06 592 ASP B N 1
ATOM 8857 C CA . ASP B 1 592 ? 29.281 30.188 22.781 1 92.06 592 ASP B CA 1
ATOM 8858 C C . ASP B 1 592 ? 29.797 29.188 21.75 1 92.06 592 ASP B C 1
ATOM 8860 O O . ASP B 1 592 ? 30.984 28.875 21.719 1 92.06 592 ASP B O 1
ATOM 8864 N N . LEU B 1 593 ? 28.938 28.688 20.969 1 91.19 593 LEU B N 1
ATOM 8865 C CA . LEU B 1 593 ? 29.328 27.734 19.938 1 91.19 593 LEU B CA 1
ATOM 8866 C C . LEU B 1 593 ? 30.203 28.391 18.891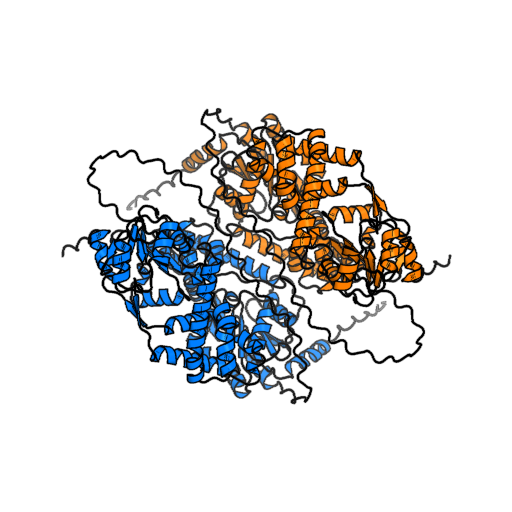 1 91.19 593 LEU B C 1
ATOM 8868 O O . LEU B 1 593 ? 30.969 27.719 18.203 1 91.19 593 LEU B O 1
ATOM 8872 N N . LEU B 1 594 ? 30.109 29.703 18.484 1 88.44 594 LEU B N 1
ATOM 8873 C CA . LEU B 1 594 ? 30.922 30.438 17.531 1 88.44 594 LEU B CA 1
ATOM 8874 C C . LEU B 1 594 ? 32.406 30.422 17.922 1 88.44 594 LEU B C 1
ATOM 8876 O O . LEU B 1 594 ? 33.281 30.312 17.062 1 88.44 594 LEU B O 1
ATOM 8880 N N . GLY B 1 595 ? 32.719 30.469 19.125 1 78.38 595 GLY B N 1
ATOM 8881 C CA . GLY B 1 595 ? 34.094 30.391 19.609 1 78.38 595 GLY B CA 1
ATOM 8882 C C . GLY B 1 595 ? 34.594 28.969 19.688 1 78.38 595 GLY B C 1
ATOM 8883 O O . GLY B 1 595 ? 35.781 28.703 19.422 1 78.38 595 GLY B O 1
ATOM 8884 N N . LEU B 1 596 ? 33.719 28.094 19.781 1 80.88 596 LEU B N 1
ATOM 8885 C CA . LEU B 1 596 ? 34.062 26.703 20.031 1 80.88 596 LEU B CA 1
ATOM 8886 C C . LEU B 1 596 ? 34.219 25.953 18.703 1 80.88 596 LEU B C 1
ATOM 8888 O O . LEU B 1 596 ? 35.156 25.172 18.531 1 80.88 596 LEU B O 1
ATOM 8892 N N . LEU B 1 597 ? 33.281 26.203 17.703 1 78 597 LEU B N 1
ATOM 8893 C CA . LEU B 1 597 ? 33.219 25.312 16.547 1 78 597 LEU B CA 1
ATOM 8894 C C . LEU B 1 597 ? 33.281 26.109 15.25 1 78 597 LEU B C 1
ATOM 8896 O O . LEU B 1 597 ? 33.594 25.562 14.195 1 78 597 LEU B O 1
ATOM 8900 N N . LEU B 1 598 ? 32.969 27.391 15.273 1 74.19 598 LEU B N 1
ATOM 8901 C CA . LEU B 1 598 ? 32.938 28.234 14.086 1 74.19 598 LEU B CA 1
ATOM 8902 C C . LEU B 1 598 ? 33.75 29.5 14.312 1 74.19 598 LEU B C 1
ATOM 8904 O O . LEU B 1 598 ? 33.719 30.078 15.406 1 74.19 598 LEU B O 1
ATOM 8908 N N . PRO B 1 599 ? 34.781 29.703 13.383 1 65.31 599 PRO B N 1
ATOM 8909 C CA . PRO B 1 599 ? 35.406 31.016 13.523 1 65.31 599 PRO B CA 1
ATOM 8910 C C . PRO B 1 599 ? 34.406 32.156 13.359 1 65.31 599 PRO B C 1
ATOM 8912 O O . PRO B 1 599 ? 33.375 32 12.727 1 65.31 599 PRO B O 1
ATOM 8915 N N . ALA B 1 600 ? 34.562 33.219 14.172 1 57.94 600 ALA B N 1
ATOM 8916 C CA . ALA B 1 600 ? 33.688 34.406 14.055 1 57.94 600 ALA B CA 1
ATOM 8917 C C . ALA B 1 600 ? 33.656 34.906 12.617 1 57.94 600 ALA B C 1
ATOM 8919 O O . ALA B 1 600 ? 34.656 34.812 11.898 1 57.94 600 ALA B O 1
ATOM 8920 N N . ALA B 1 601 ? 32.406 35.094 12.023 1 55.53 601 ALA B N 1
ATOM 8921 C CA . ALA B 1 601 ? 32.281 35.656 10.672 1 55.53 601 ALA B CA 1
ATOM 8922 C C . ALA B 1 601 ? 33.219 36.844 10.477 1 55.53 601 ALA B C 1
ATOM 8924 O O . ALA B 1 601 ? 33.438 37.625 11.398 1 55.53 601 ALA B O 1
ATOM 8925 N N . PRO B 1 602 ? 34.094 36.844 9.461 1 48.62 602 PRO B N 1
ATOM 8926 C CA . PRO B 1 602 ? 34.938 38.031 9.242 1 48.62 602 PRO B CA 1
ATOM 8927 C C . PRO B 1 602 ? 34.156 39.344 9.273 1 48.62 602 PRO B C 1
ATOM 8929 O O . PRO B 1 602 ? 33 39.375 8.836 1 48.62 602 PRO B O 1
ATOM 8932 N N . SER B 1 603 ? 34.281 40.094 10.344 1 41 603 SER B N 1
ATOM 8933 C CA . SER B 1 603 ? 33.688 41.438 10.367 1 41 603 SER B CA 1
ATOM 8934 C C . SER B 1 603 ? 33.812 42.125 9 1 41 603 SER B C 1
ATOM 8936 O O . SER B 1 603 ? 34.844 42.062 8.367 1 41 603 SER B O 1
ATOM 8938 N N . ALA B 1 604 ? 32.719 42.375 8.305 1 37.03 604 ALA B N 1
ATOM 8939 C CA . ALA B 1 604 ? 32.812 43.312 7.18 1 37.03 604 ALA B CA 1
ATOM 8940 C C . ALA B 1 604 ? 33.719 44.469 7.512 1 37.03 604 ALA B C 1
ATOM 8942 O O . ALA B 1 604 ? 33.625 45.062 8.594 1 37.03 604 ALA B O 1
ATOM 8943 N N . VAL B 1 605 ? 34.969 44.469 6.996 1 33.94 605 VAL B N 1
ATOM 8944 C CA . VAL B 1 605 ? 35.594 45.781 6.965 1 33.94 605 VAL B CA 1
ATOM 8945 C C . VAL B 1 605 ? 34.562 46.875 6.715 1 33.94 605 VAL B C 1
ATOM 8947 O O . VAL B 1 605 ? 33.719 46.75 5.809 1 33.94 605 VAL B O 1
ATOM 8950 N N . PRO B 1 606 ? 34.469 47.875 7.703 1 32.09 606 PRO B N 1
ATOM 8951 C CA . PRO B 1 606 ? 33.625 49 7.254 1 32.09 606 PRO B CA 1
ATOM 8952 C C . PRO B 1 606 ? 34 49.469 5.855 1 32.09 606 PRO B C 1
ATOM 8954 O O . PRO B 1 606 ? 35.188 49.406 5.465 1 32.09 606 PRO B O 1
#

pLDDT: mean 87.47, std 22.56, range [19.72, 98.94]

InterPro domains:
  IPR006439 HAD hydrolase, subfamily IA [TIGR01549] (153-237)
  IPR023214 HAD superfamily [G3DSA:3.40.50.1000] (128-278)
  IPR023214 HAD superfamily [G3DSA:3.40.50.1000] (437-598)
  IPR036412 HAD-like superfamily [SSF56784] (30-274)
  IPR036412 HAD-like superfamily [SSF56784] (334-598)
  IPR050155 HAD-like hydrolase superfamily [PTHR43434] (30-274)

Radius of gyration: 33.93 Å; Cα contacts (8 Å, |Δi|>4): 2288; chains: 2; bounding box: 100×95×94 Å